Protein AF-0000000068718106 (afdb_homodimer)

Secondary structure (DSSP, 8-state):
----------PPPPEEEEEEESS-TTTHHHHHHHHTTT-SEEEEEES--SSSHHHHHHHHHHHHT--EEEEE-----HHHHHHHHHHHHHHH-TT-SEEEE--TT-EEEE-TT--GGG--SSEEEEEEE-SS-EEEEEEEEETTS-EEEESSSS-EEEE-HHHH-TT----EEEEEEEEEE-----GGGTTHHHHHHHHHHHHHH-TTS-HHHHHHHHHHHHHHHHHTT-HHHHHHHHHHHHHH--SHHHHHHHHHHHHHHHHHHHHHHHHHHTT---HHHHHHHHHHHHHHHHHHHHHHHHHHHH-TT--HHHHHHHHHHHTTT-HHHHHHHHHHHHTSPP-TT--S-B-HHIIIIIHHHHHHHHGGGSGGGHHHHHHHHHHHHHTGGGS-HHHHHHHHHHGGG-/----------PPPPEEEEEEESS-TTTHHHHHHHHTTT-SEEEEEES--SSSHHHHHHHHHHHHT--EEEEE-----HHHHHHHHHHHHHHH-TT-SEEEE--TT-EEEE-TT--GGG--SSEEEEEEE-SS-EEEEEEEEETTS-EEEESSSS-EEEE-HHHH-TT----EEEEEEEEEE-----GGGTTHHHHHHHHHHHHHH-TTS-HHHHHHHHHHHHHHHHHTT-HHHHHHHHHHHHHH--SHHHHHHHHHHHHHHHHHHHHHHHHHHTT---HHHHHHHHHHHHHHHHHHHHHHHHHHHH-TT--HHHHHHHHHHHTTT-HHHHHHHHHHHHTSPP-TT--S-B-HHIIIIIHHHHHHHHGGGSGGGHHHHHHHHHHHHHTGGGS-HHHHHHHHHHGGG-

Solvent-accessible surface area (backbone atoms only — not comparable to full-atom values): 41856 Å² total; per-residue (Å²): 135,79,83,70,74,71,70,74,72,70,65,74,54,35,26,23,39,34,30,61,46,50,43,35,57,92,42,38,61,60,24,51,59,41,41,56,90,68,48,57,30,37,28,34,27,32,36,67,49,86,56,58,32,67,56,52,53,54,48,50,22,61,74,67,73,34,60,61,48,79,42,81,46,79,72,82,39,51,11,59,45,49,23,47,30,51,52,49,33,41,69,76,41,67,78,34,46,28,34,38,56,50,52,51,46,29,35,50,43,75,39,89,79,53,56,56,55,70,69,78,56,46,28,29,27,24,44,32,32,45,99,63,32,36,29,57,42,80,29,36,37,34,40,88,54,60,62,31,34,46,46,58,60,90,52,47,80,40,68,37,41,93,76,67,43,87,79,64,75,77,47,71,47,78,37,85,39,41,33,35,41,41,80,76,72,50,62,70,52,86,55,40,52,63,52,48,41,53,44,32,54,49,48,63,71,36,86,84,50,48,72,71,56,39,51,50,36,32,42,52,41,14,52,32,28,45,76,69,67,37,34,70,60,12,38,55,32,22,52,52,26,44,72,69,53,76,64,62,62,58,35,35,50,32,35,38,47,39,12,50,34,24,41,52,51,16,51,52,28,54,56,45,42,76,71,46,82,51,66,68,60,31,52,50,31,51,51,47,19,52,51,25,40,18,43,13,54,42,26,21,51,49,21,23,57,73,39,70,63,47,39,61,32,32,43,52,50,14,50,58,29,41,78,66,71,36,29,66,58,11,28,53,30,16,57,58,27,62,70,45,61,76,56,83,85,64,45,72,69,44,49,59,53,54,68,70,47,48,28,36,54,50,26,30,56,24,18,58,80,34,78,94,40,28,68,60,9,45,53,26,43,52,53,49,61,74,43,36,89,79,44,59,64,73,58,34,51,50,53,58,67,48,47,78,79,97,136,80,82,71,73,71,69,73,71,71,65,72,53,34,27,24,39,33,31,60,44,49,43,34,56,93,43,38,62,61,23,51,61,41,41,54,92,67,49,56,31,37,26,34,27,32,40,69,50,87,55,61,31,67,55,53,52,53,50,51,22,62,74,67,74,34,59,61,48,80,43,80,44,81,72,82,39,52,12,59,47,50,22,49,29,51,52,50,32,40,67,76,41,67,80,35,46,28,32,37,55,51,54,52,46,30,36,49,44,75,39,90,80,53,56,55,54,72,69,77,56,45,27,28,29,24,44,34,33,46,99,61,33,36,31,57,42,79,31,36,35,36,39,89,53,59,62,30,35,46,48,59,60,92,52,48,79,40,68,38,41,92,77,70,42,87,80,64,75,79,48,70,45,78,38,84,40,41,34,36,41,40,81,76,73,50,62,68,54,86,55,39,51,62,51,48,42,54,43,32,54,49,47,62,70,36,86,84,50,48,71,70,57,37,51,50,34,33,43,51,41,14,52,33,27,45,75,69,68,37,34,69,61,14,40,55,30,24,51,53,28,44,74,70,51,77,61,61,61,58,35,35,50,33,33,39,48,40,12,51,33,26,41,51,51,14,51,51,27,53,56,44,43,76,70,48,81,52,67,68,60,30,51,50,31,49,51,48,19,52,51,25,41,17,42,13,53,41,26,20,50,50,20,23,55,74,39,70,63,48,41,62,33,31,45,53,50,14,51,57,30,41,76,67,70,36,28,64,57,12,29,54,30,16,58,57,27,62,70,45,63,76,56,82,84,63,46,72,68,44,50,58,53,56,68,69,47,47,31,35,53,50,27,30,55,24,18,58,80,35,78,96,40,28,67,61,8,46,53,27,43,52,52,48,61,74,43,36,88,80,46,60,64,74,57,33,51,50,53,60,66,49,48,78,81,97

Sequence (812 aa):
MGNEQVKSVKEEKKLCLCMIVKNESRIMERCLNATKSIVDYVSICDTGSTDNTPEIIENWCKENEIPGTVHHEPFKNFGYNRSLAVSLAQKTYPEADYLLILDADMILEVDPNFDKTSLTEDHYLTLQYDVHIKYWLTRLLKASLSWKSVGVTHEYWDIDRSKVGANYNTRVDRLETLVVNDPGDGGSKADKFERDERLLLQGINDPETTPDLHIRYLFYLAQTYFHLSQFEDSIKWYKKRVEAGGWVEEVFYSLLRIGFCYEQLANRSANKQNEVTDADEKETVKGQEEQYLALAVFYFQKAWEYRPTRAEPLYQLARLYRLRSQNNIALMYALQGKEIPFPKDDLLFVDYHVYDYLFDYEISISAFYIPHKKHLGAVSQKYLESIKEEIPFHIANVVENNAKFYMGNEQVKSVKEEKKLCLCMIVKNESRIMERCLNATKSIVDYVSICDTGSTDNTPEIIENWCKENEIPGTVHHEPFKNFGYNRSLAVSLAQKTYPEADYLLILDADMILEVDPNFDKTSLTEDHYLTLQYDVHIKYWLTRLLKASLSWKSVGVTHEYWDIDRSKVGANYNTRVDRLETLVVNDPGDGGSKADKFERDERLLLQGINDPETTPDLHIRYLFYLAQTYFHLSQFEDSIKWYKKRVEAGGWVEEVFYSLLRIGFCYEQLANRSANKQNEVTDADEKETVKGQEEQYLALAVFYFQKAWEYRPTRAEPLYQLARLYRLRSQNNIALMYALQGKEIPFPKDDLLFVDYHVYDYLFDYEISISAFYIPHKKHLGAVSQKYLESIKEEIPFHIANVVENNAKFY

pLDDT: mean 93.05, std 9.83, range [31.84, 98.94]

Nearest PDB structures (foldseek):
  2pl2-assembly1_B  TM=6.387E-01  e=2.199E-04  Thermus thermophilus HB27
  3qky-assembly1_A  TM=3.587E-01  e=1.489E-03  Rhodothermus marinus DSM 4252
  5efr-assembly1_A  TM=2.221E-01  e=8.755E-04  Rhodothermus marinus
  8os1-assembly2_A  TM=3.219E-01  e=3.808E-02  Trypanosoma cruzi
  4uzy-assembly1_A  TM=3.858E-01  e=1.102E-01  Chlamydomonas reinhardtii

Radius of gyration: 36.87 Å; Cα contacts (8 Å, |Δi|>4): 1422; chains: 2; bounding box: 56×127×101 Å

InterPro domains:
  IPR001173 Glycosyltransferase 2-like [PF00535] (17-108)
  IPR011990 Tetratricopeptide-like helical domain superfamily [G3DSA:1.25.40.10] (192-388)
  IPR011990 Tetratricopeptide-like helical domain superfamily [SSF48452] (215-340)
  IPR029044 Nucleotide-diphospho-sugar transferases [G3DSA:3.90.550.10] (13-182)
  IPR029044 Nucleotide-diphospho-sugar transferases [SSF53448] (15-152)

Organism: Bacillus thuringiensis (NCBI:txid1428)

Foldseek 3Di:
DPPPPPPPPLDFAAEEEFEEDAQQQPQQVQQCVLCLVHHQEYQYEYADHPDCNVVVQVVSCVVSVHHYDYHYHHDDFDQVVSLVRLVVRCVVCVSHQKYFYDYSQKHKDAAPPDGRSPDDFQWEWEWEDEPFFIFTATGMGGSVFRWTFDARPPTHIDGPCVVVHPPDDTGYYYDHRMYMYHHPPGDPCPCVLVVLLVRLVVLLPDPPRDLVRNLVSLLVNLVSCVVVLVLVVSLVSLVVSLVSDDDLVSNLVSLLVNLVSLQSVLVVLVVVLVVDDDPVVNVVSNVSSVVSNVVSLVSLVVSCVSPVLALVSLLVQLVSCVVVVNLPRSLVSLVSSQPRAQDPPDGPTHGVCSNVQSSLLSNLRSQLVPVVSNVSNVVSLVVCQVCLVVDDPVSSVVSVVCVVSD/DPPPPPPVPLDFAAEEEFEEAAQQVPQQVQQCVLCLVHHQEYQYEYADHPDCNVVVQVVVCVVSVHHYDYHYHHDDFDQVVSLVRLVVRCVVCVSHQKYFYDYSQKHKDAAPPDGRSPDDFQWEWEWEDEPFFIFTATGMGGSVFRWTFDARPPTHIDGPCVPVHPPDDTGYYYDHRMYMYHHPPGDPCPCVLVVLLVRLVCLLPDPVRDLVRNLVSLLVNLVSCVVVLVLVVSLVSLVVSLVSDDDLVSNLVSLLVNLVSLQSVLVVLVVVLVVDDDPVVNVVSNVSSVVSNVVSLVSLVVSCVSPVLALVSLLVQLVSCVVVVNLPRSLVSLVSSQVRAQDPPDGPTHGVCSNVQSSLLSNLRSQLVPVVSNVSNVVSLVVCQVCLVVDDPVSSVVSVVSVVSD

Structure (mmCIF, N/CA/C/O backbone):
data_AF-0000000068718106-model_v1
#
loop_
_entity.id
_entity.type
_entity.pdbx_description
1 polymer 'Glycosyl transferase'
#
loop_
_atom_site.group_PDB
_atom_site.id
_atom_site.type_symbol
_atom_site.label_atom_id
_atom_site.label_alt_id
_atom_site.label_comp_id
_atom_site.label_asym_id
_atom_site.label_entity_id
_atom_site.label_seq_id
_atom_site.pdbx_PDB_ins_code
_atom_site.Cartn_x
_atom_site.Cartn_y
_atom_site.Cartn_z
_atom_site.occupancy
_atom_site.B_iso_or_equiv
_atom_site.auth_seq_id
_atom_site.auth_comp_id
_atom_site.auth_asym_id
_atom_site.auth_atom_id
_atom_site.pdbx_PDB_model_num
ATOM 1 N N . MET A 1 1 ? 0.708 38.5 68.062 1 32.91 1 MET A N 1
ATOM 2 C CA . MET A 1 1 ? 0.917 39.219 66.75 1 32.91 1 MET A CA 1
ATOM 3 C C . MET A 1 1 ? 0.795 38.25 65.562 1 32.91 1 MET A C 1
ATOM 5 O O . MET A 1 1 ? 1.617 37.344 65.438 1 32.91 1 MET A O 1
ATOM 9 N N . GLY A 1 2 ? -0.444 37.75 65.25 1 37.22 2 GLY A N 1
ATOM 10 C CA . GLY A 1 2 ? -0.841 36.75 64.25 1 37.22 2 GLY A CA 1
ATOM 11 C C . GLY A 1 2 ? -0.349 37.062 62.875 1 37.22 2 GLY A C 1
ATOM 12 O O . GLY A 1 2 ? -0.367 38.219 62.438 1 37.22 2 GLY A O 1
ATOM 13 N N . ASN A 1 3 ? 0.644 36.25 62.375 1 37.22 3 ASN A N 1
ATOM 14 C CA . ASN A 1 3 ? 1.216 36.344 61.031 1 37.22 3 ASN A CA 1
ATOM 15 C C . ASN A 1 3 ? 0.13 36.406 59.938 1 37.22 3 ASN A C 1
ATOM 17 O O . ASN A 1 3 ? -0.592 35.438 59.719 1 37.22 3 ASN A O 1
ATOM 21 N N . GLU A 1 4 ? -0.535 37.5 59.812 1 39.25 4 GLU A N 1
ATOM 22 C CA . GLU A 1 4 ? -1.457 37.75 58.719 1 39.25 4 GLU A CA 1
ATOM 23 C C . GLU A 1 4 ? -0.805 37.406 57.375 1 39.25 4 GLU A C 1
ATOM 25 O O . GLU A 1 4 ? 0.217 38 57 1 39.25 4 GLU A O 1
ATOM 30 N N . GLN A 1 5 ? -0.739 36.094 57.062 1 41.81 5 GLN A N 1
ATOM 31 C CA . GLN A 1 5 ? -0.401 35.75 55.688 1 41.81 5 GLN A CA 1
ATOM 32 C C . GLN A 1 5 ? -1.143 36.625 54.688 1 41.81 5 GLN A C 1
ATOM 34 O O . GLN A 1 5 ? -2.371 36.562 54.594 1 41.81 5 GLN A O 1
ATOM 39 N N . VAL A 1 6 ? -0.705 37.844 54.531 1 37.16 6 VAL A N 1
ATOM 40 C CA . VAL A 1 6 ? -1.18 38.625 53.375 1 37.16 6 VAL A CA 1
ATOM 41 C C . VAL A 1 6 ? -1.207 37.75 52.125 1 37.16 6 VAL A C 1
ATOM 43 O O . VAL A 1 6 ? -0.164 37.281 51.688 1 37.16 6 VAL A O 1
ATOM 46 N N . LYS A 1 7 ? -2.088 36.969 52.125 1 50.06 7 LYS A N 1
ATOM 47 C CA . LYS A 1 7 ? -2.383 36.344 50.844 1 50.06 7 LYS A CA 1
ATOM 48 C C . LYS A 1 7 ? -2.215 37.312 49.688 1 50.06 7 LYS A C 1
ATOM 50 O O . LYS A 1 7 ? -2.91 38.344 49.625 1 50.06 7 LYS A O 1
ATOM 55 N N . SER A 1 8 ? -0.988 37.594 49.219 1 44.12 8 SER A N 1
ATOM 56 C CA . SER A 1 8 ? -0.717 38.438 48.062 1 44.12 8 SER A CA 1
ATOM 57 C C . SER A 1 8 ? -1.804 38.312 47 1 44.12 8 SER A C 1
ATOM 59 O O . SER A 1 8 ? -2.07 37.188 46.531 1 44.12 8 SER A O 1
ATOM 61 N N . VAL A 1 9 ? -2.754 38.969 46.906 1 51.66 9 VAL A N 1
ATOM 62 C CA . VAL A 1 9 ? -3.807 38.938 45.906 1 51.66 9 VAL A CA 1
ATOM 63 C C . VAL A 1 9 ? -3.189 39.062 44.5 1 51.66 9 VAL A C 1
ATOM 65 O O . VAL A 1 9 ? -2.551 40.062 44.188 1 51.66 9 VAL A O 1
ATOM 68 N N . LYS A 1 10 ? -2.883 37.969 44.062 1 63.78 10 LYS A N 1
ATOM 69 C CA . LYS A 1 10 ? -2.355 37.938 42.688 1 63.78 10 LYS A CA 1
ATOM 70 C C . LYS A 1 10 ? -3.148 38.844 41.781 1 63.78 10 LYS A C 1
ATOM 72 O O . LYS A 1 10 ? -4.375 38.75 41.688 1 63.78 10 LYS A O 1
ATOM 77 N N . GLU A 1 11 ? -2.664 39.969 41.406 1 78.31 11 GLU A N 1
ATOM 78 C CA . GLU A 1 11 ? -3.287 41 40.562 1 78.31 11 GLU A CA 1
ATOM 79 C C . GLU A 1 11 ? -3.713 40.438 39.219 1 78.31 11 GLU A C 1
ATOM 81 O O . GLU A 1 11 ? -2.979 39.656 38.625 1 78.31 11 GLU A O 1
ATOM 86 N N . GLU A 1 12 ? -4.973 40.719 38.781 1 88.94 12 GLU A N 1
ATOM 87 C CA . GLU A 1 12 ? -5.52 40.25 37.5 1 88.94 12 GLU A CA 1
ATOM 88 C C . GLU A 1 12 ? -4.793 40.906 36.344 1 88.94 12 GLU A C 1
ATOM 90 O O . GLU A 1 12 ? -4.613 42.125 36.281 1 88.94 12 GLU A O 1
ATOM 95 N N . LYS A 1 13 ? -4.258 40.031 35.469 1 95.5 13 LYS A N 1
ATOM 96 C CA . LYS A 1 13 ? -3.547 40.5 34.281 1 95.5 13 LYS A CA 1
ATOM 97 C C . LYS A 1 13 ? -4.5 41.188 33.312 1 95.5 13 LYS A C 1
ATOM 99 O O . LYS A 1 13 ? -5.656 40.781 33.188 1 95.5 13 LYS A O 1
ATOM 104 N N . LYS A 1 14 ? -4.031 42.25 32.719 1 97.75 14 LYS A N 1
ATOM 105 C CA . LYS A 1 14 ? -4.797 42.969 31.703 1 97.75 14 LYS A CA 1
ATOM 106 C C . LYS A 1 14 ? -4.445 42.469 30.297 1 97.75 14 LYS A C 1
ATOM 108 O O . LYS A 1 14 ? -3.27 42.344 29.969 1 97.75 14 LYS A O 1
ATOM 113 N N . LEU A 1 15 ? -5.504 42.25 29.484 1 98.31 15 LEU A N 1
ATOM 114 C CA . LEU A 1 15 ? -5.324 41.75 28.125 1 98.31 15 LEU A CA 1
ATOM 115 C C . LEU A 1 15 ? -5.715 42.781 27.094 1 98.31 15 LEU A C 1
ATOM 117 O O . LEU A 1 15 ? -6.738 43.469 27.234 1 98.31 15 LEU A O 1
ATOM 121 N N . CYS A 1 16 ? -4.906 43 26.125 1 98.62 16 CYS A N 1
ATOM 122 C CA . CYS A 1 16 ? -5.199 43.844 24.984 1 98.62 16 CYS A CA 1
ATOM 123 C C . CYS A 1 16 ? -5.414 43.031 23.719 1 98.62 16 CYS A C 1
ATOM 125 O O . CYS A 1 16 ? -4.531 42.281 23.297 1 98.62 16 CYS A O 1
ATOM 127 N N . LEU A 1 17 ? -6.598 43.125 23.109 1 98.56 17 LEU A N 1
ATOM 128 C CA . LEU A 1 17 ? -6.887 42.469 21.844 1 98.56 17 LEU A CA 1
ATOM 129 C C . LEU A 1 17 ? -6.176 43.156 20.688 1 98.56 17 LEU A C 1
ATOM 131 O O . LEU A 1 17 ? -6.312 44.375 20.516 1 98.56 17 LEU A O 1
ATOM 135 N N . CYS A 1 18 ? -5.387 42.438 19.969 1 97.19 18 CYS A N 1
ATOM 136 C CA . CYS A 1 18 ? -4.605 42.969 18.859 1 97.19 18 CYS A CA 1
ATOM 137 C C . CYS A 1 18 ? -4.918 42.219 17.562 1 97.19 18 CYS A C 1
ATOM 139 O O . CYS A 1 18 ? -4.902 40.969 17.531 1 97.19 18 CYS A O 1
ATOM 141 N N . MET A 1 19 ? -5.266 43.031 16.469 1 95.38 19 MET A N 1
ATOM 142 C CA . MET A 1 19 ? -5.602 42.438 15.18 1 95.38 19 MET A CA 1
ATOM 143 C C . MET A 1 19 ? -5.215 43.375 14.039 1 95.38 19 MET A C 1
ATOM 145 O O . MET A 1 19 ? -5.059 44.594 14.25 1 95.38 19 MET A O 1
ATOM 149 N N . ILE A 1 20 ? -4.988 42.781 12.938 1 95.12 20 ILE A N 1
ATOM 150 C CA . ILE A 1 20 ? -5.059 43.531 11.695 1 95.12 20 ILE A CA 1
ATOM 151 C C . ILE A 1 20 ? -6.336 43.156 10.938 1 95.12 20 ILE A C 1
ATOM 153 O O . ILE A 1 20 ? -6.762 42 10.953 1 95.12 20 ILE A O 1
ATOM 157 N N . VAL A 1 21 ? -6.957 44.125 10.289 1 95.5 21 VAL A N 1
ATOM 158 C CA . VAL A 1 21 ? -8.227 43.844 9.633 1 95.5 21 VAL A CA 1
ATOM 159 C C . VAL A 1 21 ? -8.273 44.562 8.273 1 95.5 21 VAL A C 1
ATOM 161 O O . VAL A 1 21 ? -7.562 45.531 8.055 1 95.5 21 VAL A O 1
ATOM 164 N N . LYS A 1 2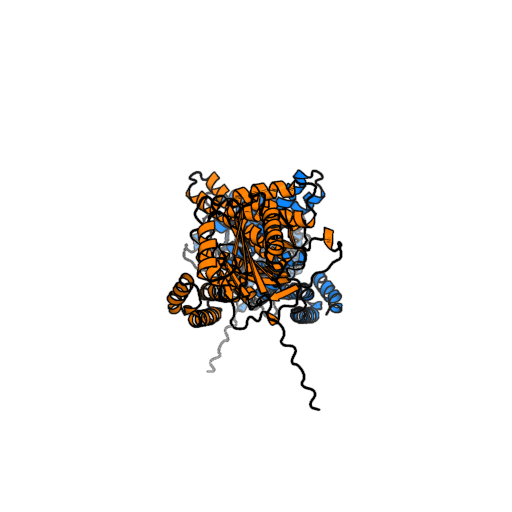2 ? -8.992 44 7.395 1 93.25 22 LYS A N 1
ATOM 165 C CA . LYS A 1 22 ? -9.359 44.594 6.121 1 93.25 22 LYS A CA 1
ATOM 166 C C . LYS A 1 22 ? -10.711 44.094 5.633 1 93.25 22 LYS A C 1
ATOM 168 O O . LYS A 1 22 ? -10.859 42.906 5.34 1 93.25 22 LYS A O 1
ATOM 173 N N . ASN A 1 23 ? -11.719 44.938 5.531 1 92.75 23 ASN A N 1
ATOM 174 C CA . ASN A 1 23 ? -13.047 44.656 5 1 92.75 23 ASN A CA 1
ATOM 175 C C . ASN A 1 23 ? -13.688 43.469 5.711 1 92.75 23 ASN A C 1
ATOM 177 O O . ASN A 1 23 ? -14.109 42.5 5.066 1 92.75 23 ASN A O 1
ATOM 181 N N . GLU A 1 24 ? -13.805 43.594 7.09 1 93.88 24 GLU A N 1
ATOM 182 C CA . GLU A 1 24 ? -14.336 42.5 7.91 1 93.88 24 GLU A CA 1
ATOM 183 C C . GLU A 1 24 ? -15.68 42.906 8.523 1 93.88 24 GLU A C 1
ATOM 185 O O . GLU A 1 24 ? -16.062 42.406 9.578 1 93.88 24 GLU A O 1
ATOM 190 N N . SER A 1 25 ? -16.391 43.75 7.82 1 94.5 25 SER A N 1
ATOM 191 C CA . SER A 1 25 ? -17.594 44.344 8.398 1 94.5 25 SER A CA 1
ATOM 192 C C . SER A 1 25 ? -18.625 43.25 8.719 1 94.5 25 SER A C 1
ATOM 194 O O . SER A 1 25 ? -19.359 43.344 9.703 1 94.5 25 SER A O 1
ATOM 196 N N . ARG A 1 26 ? -18.688 42.188 8.016 1 92.06 26 ARG A N 1
ATOM 197 C CA . ARG A 1 26 ? -19.719 41.156 8.141 1 92.06 26 ARG A CA 1
ATOM 198 C C . ARG A 1 26 ? -19.453 40.281 9.359 1 92.06 26 ARG A C 1
ATOM 200 O O . ARG A 1 26 ? -20.391 39.688 9.906 1 92.06 26 ARG A O 1
ATOM 207 N N . ILE A 1 27 ? -18.172 40.25 9.82 1 93 27 ILE A N 1
ATOM 208 C CA . ILE A 1 27 ? -17.875 39.25 10.82 1 93 27 ILE A CA 1
ATOM 209 C C . ILE A 1 27 ? -17.203 39.875 12.031 1 93 27 ILE A C 1
ATOM 211 O O . ILE A 1 27 ? -17.062 39.25 13.086 1 93 27 ILE A O 1
ATOM 215 N N . MET A 1 28 ? -16.859 41.125 11.992 1 94.75 28 MET A N 1
ATOM 216 C CA . MET A 1 28 ? -16.031 41.781 12.992 1 94.75 28 MET A CA 1
ATOM 217 C C . MET A 1 28 ? -16.688 41.719 14.367 1 94.75 28 MET A C 1
ATOM 219 O O . MET A 1 28 ? -16.031 41.469 15.375 1 94.75 28 MET A O 1
ATOM 223 N N . GLU A 1 29 ? -17.922 41.938 14.406 1 95.75 29 GLU A N 1
ATOM 224 C CA . GLU A 1 29 ? -18.625 42.031 15.672 1 95.75 29 GLU A CA 1
ATOM 225 C C . GLU A 1 29 ? -18.609 40.688 16.406 1 95.75 29 GLU A C 1
ATOM 227 O O . GLU A 1 29 ? -18.531 40.625 17.625 1 95.75 29 GLU A O 1
ATOM 232 N N . ARG A 1 30 ? -18.781 39.656 15.648 1 95.88 30 ARG A N 1
ATOM 233 C CA . ARG A 1 30 ? -18.766 38.312 16.234 1 95.88 30 ARG A CA 1
ATOM 234 C C . ARG A 1 30 ? -17.438 38.062 16.938 1 95.88 30 ARG A C 1
ATOM 236 O O . ARG A 1 30 ? -17.406 37.5 18.031 1 95.88 30 ARG A O 1
ATOM 243 N N . CYS A 1 31 ? -16.391 38.406 16.297 1 95.94 31 CYS A N 1
ATOM 244 C CA . CYS A 1 31 ? -15.062 38.25 16.859 1 95.94 31 CYS A CA 1
ATOM 245 C C . CYS A 1 31 ? -14.891 39.062 18.125 1 95.94 31 CYS A C 1
ATOM 247 O O . CYS A 1 31 ? -14.406 38.562 19.141 1 95.94 31 CYS A O 1
ATOM 249 N N . LEU A 1 32 ? -15.336 40.312 18.125 1 97.75 32 LEU A N 1
ATOM 250 C CA . LEU A 1 32 ? -15.219 41.188 19.266 1 97.75 32 LEU A CA 1
ATOM 251 C C . LEU A 1 32 ? -16.047 40.688 20.453 1 97.75 32 LEU A C 1
ATOM 253 O O . LEU A 1 32 ? -15.562 40.656 21.578 1 97.75 32 LEU A O 1
ATOM 257 N N . ASN A 1 33 ? -17.219 40.281 20.125 1 97.62 33 ASN A N 1
ATOM 258 C CA . ASN A 1 33 ? -18.109 39.781 21.172 1 97.62 33 ASN A CA 1
ATOM 259 C C . ASN A 1 33 ? -17.531 38.562 21.875 1 97.62 33 ASN A C 1
ATOM 261 O O . ASN A 1 33 ? -17.719 38.375 23.078 1 97.62 33 ASN A O 1
ATOM 265 N N . ALA A 1 34 ? -16.891 37.75 21.156 1 96.88 34 ALA A N 1
ATOM 266 C CA . ALA A 1 34 ? -16.328 36.531 21.688 1 96.88 34 ALA A CA 1
ATOM 267 C C . ALA A 1 34 ? -15.203 36.812 22.688 1 96.88 34 ALA A C 1
ATOM 269 O O . ALA A 1 34 ? -14.859 35.969 23.5 1 96.88 34 ALA A O 1
ATOM 270 N N . THR A 1 35 ? -14.617 38 22.609 1 97.06 35 THR A N 1
ATOM 271 C CA . THR A 1 35 ? -13.477 38.312 23.453 1 97.06 35 THR A CA 1
ATOM 272 C C . THR A 1 35 ? -13.898 39.25 24.594 1 97.06 35 THR A C 1
ATOM 274 O O . THR A 1 35 ? -13.102 39.531 25.5 1 97.06 35 THR A O 1
ATOM 277 N N . LYS A 1 36 ? -15.07 39.656 24.641 1 97 36 LYS A N 1
ATOM 278 C CA . LYS A 1 36 ? -15.57 40.719 25.5 1 97 36 LYS A CA 1
ATOM 279 C C . LYS A 1 36 ? -15.328 40.375 26.969 1 97 36 LYS A C 1
ATOM 281 O O . LYS A 1 36 ? -15 41.281 27.766 1 97 36 LYS A O 1
ATOM 286 N N . SER A 1 37 ? -15.461 39.188 27.359 1 95.69 37 SER A N 1
ATOM 287 C CA . SER A 1 37 ? -15.438 38.781 28.75 1 95.69 37 SER A CA 1
ATOM 288 C C . SER A 1 37 ? -14.039 38.875 29.344 1 95.69 37 SER A C 1
ATOM 290 O O . SER A 1 37 ? -13.883 38.938 30.578 1 95.69 37 SER A O 1
ATOM 292 N N . ILE A 1 38 ? -13.023 38.969 28.469 1 96.31 38 ILE A N 1
ATOM 293 C CA . ILE A 1 38 ? -11.703 38.844 29.078 1 96.31 38 ILE A CA 1
ATOM 294 C C . ILE A 1 38 ? -10.82 40 28.609 1 96.31 38 ILE A C 1
ATOM 296 O O . ILE A 1 38 ? -9.75 40.25 29.172 1 96.31 38 ILE A O 1
ATOM 300 N N . VAL A 1 39 ? -11.188 40.781 27.656 1 97.5 39 VAL A N 1
ATOM 301 C CA . VAL A 1 39 ? -10.312 41.812 27.094 1 97.5 39 VAL A CA 1
ATOM 302 C C . VAL A 1 39 ? -10.484 43.094 27.859 1 97.5 39 VAL A C 1
ATOM 304 O O . VAL A 1 39 ? -11.602 43.469 28.219 1 97.5 39 VAL A O 1
ATOM 307 N N . ASP A 1 40 ? -9.352 43.781 28.078 1 97.69 40 ASP A N 1
ATOM 308 C CA . ASP A 1 40 ? -9.344 45.062 28.797 1 97.69 40 ASP A CA 1
ATOM 309 C C . ASP A 1 40 ? -9.117 46.219 27.844 1 97.69 40 ASP A C 1
ATOM 311 O O . ASP A 1 40 ? -9.523 47.344 28.125 1 97.69 40 ASP A O 1
ATOM 315 N N . TYR A 1 41 ? -8.445 45.969 26.781 1 98.31 41 TYR A N 1
ATOM 316 C CA . TYR A 1 41 ? -8.133 46.969 25.75 1 98.31 41 TYR A CA 1
ATOM 317 C C . TYR A 1 41 ? -8.297 46.375 24.359 1 98.31 41 TYR A C 1
ATOM 319 O O . TYR A 1 41 ? -8.211 45.156 24.188 1 98.31 41 TYR A O 1
ATOM 327 N N . VAL A 1 42 ? -8.633 47.25 23.375 1 98.56 42 VAL A N 1
ATOM 328 C CA . VAL A 1 42 ? -8.695 46.812 21.984 1 98.56 42 VAL A CA 1
ATOM 329 C C . VAL A 1 42 ? -7.785 47.719 21.141 1 98.56 42 VAL A C 1
ATOM 331 O O . VAL A 1 42 ? -7.91 48.938 21.172 1 98.56 42 VAL A O 1
ATOM 334 N N . SER A 1 43 ? -6.812 47.156 20.531 1 98.5 43 SER A N 1
ATOM 335 C CA . SER A 1 43 ? -5.926 47.844 19.594 1 98.5 43 SER A CA 1
ATOM 336 C C . SER A 1 43 ? -5.898 47.156 18.25 1 98.5 43 SER A C 1
ATOM 338 O O . SER A 1 43 ? -5.258 46.094 18.109 1 98.5 43 SER A O 1
ATOM 340 N N . ILE A 1 44 ? -6.559 47.719 17.266 1 98.19 44 ILE A N 1
ATOM 341 C CA . ILE A 1 44 ? -6.723 47.062 15.992 1 98.19 44 ILE A CA 1
ATOM 342 C C . ILE A 1 44 ? -6.148 47.906 14.875 1 98.19 44 ILE A C 1
ATOM 344 O O . ILE A 1 44 ? -6.355 49.125 14.859 1 98.19 44 ILE A O 1
ATOM 348 N N . CYS A 1 45 ? -5.379 47.312 14.078 1 97.38 45 CYS A N 1
ATOM 349 C CA . CYS A 1 45 ? -4.777 48 12.945 1 97.38 45 CYS A CA 1
ATOM 350 C C . CYS A 1 45 ? -5.543 47.719 11.664 1 97.38 45 CYS A C 1
ATOM 352 O O . CYS A 1 45 ? -5.562 46.594 11.18 1 97.38 45 CYS A O 1
ATOM 354 N N . ASP A 1 46 ? -6.199 48.688 11.141 1 97.31 46 ASP A N 1
ATOM 355 C CA . ASP A 1 46 ? -6.871 48.594 9.852 1 97.31 46 ASP A CA 1
ATOM 356 C C . ASP A 1 46 ? -5.891 48.812 8.703 1 97.31 46 ASP A C 1
ATOM 358 O O . ASP A 1 46 ? -5.25 49.875 8.625 1 97.31 46 ASP A O 1
ATOM 362 N N . THR A 1 47 ? -5.828 47.875 7.828 1 94.81 47 THR A N 1
ATOM 363 C CA . THR A 1 47 ? -4.812 47.938 6.781 1 94.81 47 THR A CA 1
ATOM 364 C C . THR A 1 47 ? -5.418 48.375 5.457 1 94.81 47 THR A C 1
ATOM 366 O O . THR A 1 47 ? -4.98 47.969 4.387 1 94.81 47 THR A O 1
ATOM 369 N N . GLY A 1 48 ? -6.488 49.125 5.48 1 93.81 48 GLY A N 1
ATOM 370 C CA . GLY A 1 48 ? -7.043 49.719 4.273 1 93.81 48 GLY A CA 1
ATOM 371 C C . GLY A 1 48 ? -8.453 49.25 3.975 1 93.81 48 GLY A C 1
ATOM 372 O O . GLY A 1 48 ? -8.781 48.938 2.826 1 93.81 48 GLY A O 1
ATOM 373 N N . SER A 1 49 ? -9.305 49.125 4.949 1 94.19 49 SER A N 1
ATOM 374 C CA . SER A 1 49 ? -10.703 48.75 4.746 1 94.19 49 SER A CA 1
ATOM 375 C C . SER A 1 49 ? -11.438 49.812 3.924 1 94.19 49 SER A C 1
ATOM 377 O O . SER A 1 49 ? -11.195 51 4.09 1 94.19 49 SER A O 1
ATOM 379 N N . THR A 1 50 ? -12.258 49.281 2.982 1 93.5 50 THR A N 1
ATOM 380 C CA . THR A 1 50 ? -13.109 50.188 2.203 1 93.5 50 THR A CA 1
ATOM 381 C C . THR A 1 50 ? -14.555 50.094 2.678 1 93.5 50 THR A C 1
ATOM 383 O O . THR A 1 50 ? -15.422 50.812 2.18 1 93.5 50 THR A O 1
ATOM 386 N N . ASP A 1 51 ? -14.836 49.281 3.631 1 94.5 51 ASP A N 1
ATOM 387 C CA . ASP A 1 51 ? -16.156 49.156 4.23 1 94.5 51 ASP A CA 1
ATOM 388 C C . ASP A 1 51 ? -16.188 49.781 5.625 1 94.5 51 ASP A C 1
ATOM 390 O O . ASP A 1 51 ? -15.312 50.562 5.984 1 94.5 51 ASP A O 1
ATOM 394 N N . ASN A 1 52 ? -17.234 49.5 6.402 1 96.12 52 ASN A N 1
ATOM 395 C CA . ASN A 1 52 ? -17.406 50.156 7.684 1 96.12 52 ASN A CA 1
ATOM 396 C C . ASN A 1 52 ? -16.766 49.375 8.82 1 96.12 52 ASN A C 1
ATOM 398 O O . ASN A 1 52 ? -17.172 49.5 9.977 1 96.12 52 ASN A O 1
ATOM 402 N N . THR A 1 53 ? -15.75 48.562 8.531 1 96.25 53 THR A N 1
ATOM 403 C CA . THR A 1 53 ? -15.078 47.75 9.531 1 96.25 53 THR A CA 1
ATOM 404 C C . THR A 1 53 ? -14.547 48.625 10.672 1 96.25 53 THR A C 1
ATOM 406 O O . THR A 1 53 ? -14.805 48.344 11.844 1 96.25 53 THR A O 1
ATOM 409 N N . PRO A 1 54 ? -13.852 49.75 10.383 1 97.31 54 PRO A N 1
ATOM 410 C CA . PRO A 1 54 ? -13.336 50.562 11.484 1 97.31 54 PRO A CA 1
ATOM 411 C C . PRO A 1 54 ? -14.453 51.125 12.367 1 97.31 54 PRO A C 1
ATOM 413 O O . PRO A 1 54 ? -14.32 51.156 13.594 1 97.31 54 PRO A O 1
ATOM 416 N N . GLU A 1 55 ? -15.539 51.531 11.742 1 97.5 55 GLU A N 1
ATOM 417 C CA . GLU A 1 55 ? -16.672 52.094 12.484 1 97.5 55 GLU A CA 1
ATOM 418 C C . GLU A 1 55 ? -17.297 51.062 13.414 1 97.5 55 GLU A C 1
ATOM 420 O O . GLU A 1 55 ? -17.672 51.375 14.539 1 97.5 55 GLU A O 1
ATOM 425 N N . ILE A 1 56 ? -17.391 49.906 12.922 1 97.62 56 ILE A N 1
ATOM 426 C CA . ILE A 1 56 ? -17.953 48.812 13.703 1 97.62 56 ILE A CA 1
ATOM 427 C C . ILE A 1 56 ? -17.109 48.594 14.961 1 97.62 56 ILE A C 1
ATOM 429 O O . ILE A 1 56 ? -17.656 48.406 16.062 1 97.62 56 ILE A O 1
ATOM 433 N N . ILE A 1 57 ? -15.82 48.594 14.852 1 97.94 57 ILE A N 1
ATOM 434 C CA . ILE A 1 57 ? -14.898 48.375 15.961 1 97.94 57 ILE A CA 1
ATOM 435 C C . ILE A 1 57 ? -15.047 49.5 16.984 1 97.94 57 ILE A C 1
ATOM 437 O O . ILE A 1 57 ? -15.18 49.25 18.188 1 97.94 57 ILE A O 1
ATOM 441 N N . GLU A 1 58 ? -15.023 50.719 16.531 1 97.75 58 GLU A N 1
ATOM 442 C CA . GLU A 1 58 ? -15.117 51.875 17.406 1 97.75 58 GLU A CA 1
ATOM 443 C C . GLU A 1 58 ? -16.438 51.875 18.156 1 97.75 58 GLU A C 1
ATOM 445 O O . GLU A 1 58 ? -16.469 52.156 19.359 1 97.75 58 GLU A O 1
ATOM 450 N N . ASN A 1 59 ? -17.469 51.656 17.375 1 98 59 ASN A N 1
ATOM 451 C CA . ASN A 1 59 ? -18.797 51.625 18 1 98 59 ASN A CA 1
ATOM 452 C C . ASN A 1 59 ? -18.891 50.531 19.062 1 98 59 ASN A C 1
ATOM 454 O O . ASN A 1 59 ? -19.469 50.719 20.125 1 98 59 ASN A O 1
ATOM 458 N N . TRP A 1 60 ? -18.406 49.375 18.734 1 97.88 60 TRP A N 1
ATOM 459 C CA . TRP A 1 60 ? -18.422 48.25 19.672 1 97.88 60 TRP A CA 1
ATOM 460 C C . TRP A 1 60 ? -17.688 48.625 20.953 1 97.88 60 TRP A C 1
ATOM 462 O O . TRP A 1 60 ? -18.156 48.344 22.062 1 97.88 60 TRP A O 1
ATOM 472 N N . CYS A 1 61 ? -16.5 49.25 20.844 1 98.06 61 CYS A N 1
ATOM 473 C CA . CYS A 1 61 ? -15.711 49.656 22 1 98.06 61 CYS A CA 1
ATOM 474 C C . CYS A 1 61 ? -16.484 50.656 22.859 1 98.06 61 CYS A C 1
ATOM 476 O O . CYS A 1 61 ? -16.5 50.562 24.094 1 98.06 61 CYS A O 1
ATOM 478 N N . LYS A 1 62 ? -17.109 51.594 22.219 1 97.75 62 LYS A N 1
ATOM 479 C CA . LYS A 1 62 ? -17.891 52.594 22.922 1 97.75 62 LYS A CA 1
ATOM 480 C C . LYS A 1 62 ? -19.062 51.938 23.672 1 97.75 62 LYS A C 1
ATOM 482 O O . LYS A 1 62 ? -19.281 52.219 24.844 1 97.75 62 LYS A O 1
ATOM 487 N N . GLU A 1 63 ? -19.703 51.156 22.969 1 97.69 63 GLU A N 1
ATOM 488 C CA . GLU A 1 63 ? -20.891 50.531 23.516 1 97.69 63 GLU A CA 1
ATOM 489 C C . GLU A 1 63 ? -20.562 49.656 24.703 1 97.69 63 GLU A C 1
ATOM 491 O O . GLU A 1 63 ? -21.359 49.531 25.641 1 97.69 63 GLU A O 1
ATOM 496 N N . ASN A 1 64 ? -19.453 49.062 24.734 1 97.38 64 ASN A N 1
ATOM 497 C CA . ASN A 1 64 ? -19.078 48.094 25.766 1 97.38 64 ASN A CA 1
ATOM 498 C C . ASN A 1 64 ? -18.141 48.719 26.797 1 97.38 64 ASN A C 1
ATOM 500 O O . ASN A 1 64 ? -17.688 48.062 27.719 1 97.38 64 ASN A O 1
ATOM 504 N N . GLU A 1 65 ? -17.781 49.969 26.656 1 97.38 65 GLU A N 1
ATOM 505 C CA . GLU A 1 65 ? -16.938 50.75 27.562 1 97.38 65 GLU A CA 1
ATOM 506 C C . GLU A 1 65 ? -15.562 50.094 27.703 1 97.38 65 GLU A C 1
ATOM 508 O O . GLU A 1 65 ? -15.062 49.906 28.828 1 97.38 65 GLU A O 1
ATOM 513 N N . ILE A 1 66 ? -15.062 49.625 26.672 1 97.88 66 ILE A N 1
ATOM 514 C CA . ILE A 1 66 ? -13.703 49.094 26.594 1 97.88 66 ILE A CA 1
ATOM 515 C C . ILE A 1 66 ? -12.828 50.031 25.766 1 97.88 66 ILE A C 1
ATOM 517 O O . ILE A 1 66 ? -13.156 50.344 24.625 1 97.88 66 ILE A O 1
ATOM 521 N N . PRO A 1 67 ? -11.766 50.594 26.375 1 98.25 67 PRO A N 1
ATOM 522 C CA . PRO A 1 67 ? -10.891 51.469 25.578 1 98.25 67 PRO A CA 1
ATOM 523 C C . PRO A 1 67 ? -10.406 50.812 24.297 1 98.25 67 PRO A C 1
ATOM 525 O O . PRO A 1 67 ? -9.875 49.688 24.328 1 98.25 67 PRO A O 1
ATOM 528 N N . GLY A 1 68 ? -10.672 51.469 23.188 1 98 68 GLY A N 1
ATOM 529 C CA . GLY A 1 68 ? -10.305 50.906 21.906 1 98 68 GLY A CA 1
ATOM 530 C C . GLY A 1 68 ? -9.727 51.938 20.953 1 98 68 GLY A C 1
ATOM 531 O O . GLY A 1 68 ? -10.141 53.094 20.953 1 98 68 GLY A O 1
ATOM 532 N N . THR A 1 69 ? -8.742 51.531 20.203 1 98.19 69 THR A N 1
ATOM 533 C CA . THR A 1 69 ? -8.117 52.375 19.188 1 98.19 69 THR A CA 1
ATOM 534 C C . THR A 1 69 ? -8.008 51.625 17.859 1 98.19 69 THR A C 1
ATOM 536 O O . THR A 1 69 ? -7.555 50.5 17.812 1 98.19 69 THR A O 1
ATOM 539 N N . VAL A 1 70 ? -8.453 52.281 16.781 1 98.31 70 VAL A N 1
ATOM 540 C CA . VAL A 1 70 ? -8.25 51.75 15.438 1 98.31 70 VAL A CA 1
ATOM 541 C C . VAL A 1 70 ? -7.145 52.562 14.742 1 98.31 70 VAL A C 1
ATOM 543 O O . VAL A 1 70 ? -7.266 53.75 14.539 1 98.31 70 VAL A O 1
ATOM 546 N N . HIS A 1 71 ? -6.062 51.844 14.508 1 97.88 71 HIS A N 1
ATOM 547 C CA . HIS A 1 71 ? -4.965 52.406 13.75 1 97.88 71 HIS A CA 1
ATOM 548 C C . HIS A 1 71 ? -5.148 52.188 12.25 1 97.88 71 HIS A C 1
ATOM 550 O O . HIS A 1 71 ? -5.734 51.188 11.836 1 97.88 71 HIS A O 1
ATOM 556 N N . HIS A 1 72 ? -4.699 53.188 11.477 1 97.44 72 HIS A N 1
ATOM 557 C CA . HIS A 1 72 ? -4.77 53.031 10.023 1 97.44 72 HIS A CA 1
ATOM 558 C C . HIS A 1 72 ? -3.375 53 9.406 1 97.44 72 HIS A C 1
ATOM 560 O O . HIS A 1 72 ? -2.625 53.969 9.508 1 97.44 72 HIS A O 1
ATOM 566 N N . GLU A 1 73 ? -3.025 51.938 8.922 1 96.19 73 GLU A N 1
ATOM 567 C CA . GLU A 1 73 ? -1.72 51.719 8.305 1 96.19 73 GLU A CA 1
ATOM 568 C C . GLU A 1 73 ? -1.847 50.938 6.992 1 96.19 73 GLU A C 1
ATOM 570 O O . GLU A 1 73 ? -2.662 50.031 6.887 1 96.19 73 GLU A O 1
ATOM 575 N N . PRO A 1 74 ? -1.041 51.25 5.984 1 94.5 74 PRO A N 1
ATOM 576 C CA . PRO A 1 74 ? -1.085 50.5 4.734 1 94.5 74 PRO A CA 1
ATOM 577 C C . PRO A 1 74 ? -0.593 49.062 4.898 1 94.5 74 PRO A C 1
ATOM 579 O O . PRO A 1 74 ? 0.299 48.812 5.707 1 94.5 74 PRO A O 1
ATOM 582 N N . PHE A 1 75 ? -1.188 48.219 4.078 1 90.81 75 PHE A N 1
ATOM 583 C CA . PHE A 1 75 ? -0.784 46.812 4.109 1 90.81 75 PHE A CA 1
ATOM 584 C C . PHE A 1 75 ? 0.518 46.625 3.342 1 90.81 75 PHE A C 1
ATOM 586 O O . PHE A 1 75 ? 0.659 47.094 2.211 1 90.81 75 PHE A O 1
ATOM 593 N N . LYS A 1 76 ? 1.5 45.938 3.893 1 88.31 76 LYS A N 1
ATOM 594 C CA . LYS A 1 76 ? 2.736 45.531 3.23 1 88.31 76 LYS A CA 1
ATOM 595 C C . LYS A 1 76 ? 2.828 44 3.127 1 88.31 76 LYS A C 1
ATOM 597 O O . LYS A 1 76 ? 2.85 43.469 2.025 1 88.31 76 LYS A O 1
ATOM 602 N N . ASN A 1 77 ? 2.887 43.344 4.125 1 87.88 77 ASN A N 1
ATOM 603 C CA . ASN A 1 77 ? 2.738 41.875 4.297 1 87.88 77 ASN A CA 1
ATOM 604 C C . ASN A 1 77 ? 2.305 41.531 5.719 1 87.88 77 ASN A C 1
ATOM 606 O O . ASN A 1 77 ? 2.254 42.406 6.59 1 87.88 77 ASN A O 1
ATOM 610 N N . PHE A 1 78 ? 1.99 40.375 5.938 1 90.44 78 PHE A N 1
ATOM 611 C CA . PHE A 1 78 ? 1.403 40 7.215 1 90.44 78 PHE A CA 1
ATOM 612 C C . PHE A 1 78 ? 2.426 40.125 8.336 1 90.44 78 PHE A C 1
ATOM 614 O O . PHE A 1 78 ? 2.104 40.594 9.43 1 90.44 78 PHE A O 1
ATOM 621 N N . GLY A 1 79 ? 3.609 39.688 8.062 1 90.69 79 GLY A N 1
ATOM 622 C CA . GLY A 1 79 ? 4.641 39.812 9.086 1 90.69 79 GLY A CA 1
ATOM 623 C C . GLY A 1 79 ? 4.879 41.219 9.547 1 90.69 79 GLY A C 1
ATOM 624 O O . GLY A 1 79 ? 4.941 41.5 10.75 1 90.69 79 GLY A O 1
ATOM 625 N N . TYR A 1 80 ? 5.035 42.031 8.656 1 90.62 80 TYR A N 1
ATOM 626 C CA . TYR A 1 80 ? 5.27 43.438 8.953 1 90.62 80 TYR A CA 1
ATOM 627 C C . TYR A 1 80 ? 4.082 44.062 9.695 1 90.62 80 TYR A C 1
ATOM 629 O O . TYR A 1 80 ? 4.246 44.688 10.742 1 90.62 80 TYR A O 1
ATOM 637 N N . ASN A 1 81 ? 2.912 43.875 9.133 1 94.38 81 ASN A N 1
ATOM 638 C CA . ASN A 1 81 ? 1.735 44.562 9.672 1 94.38 81 ASN A CA 1
ATOM 639 C C . ASN A 1 81 ? 1.345 44 11.039 1 94.38 81 ASN A C 1
ATOM 641 O O . ASN A 1 81 ? 0.856 44.75 11.891 1 94.38 81 ASN A O 1
ATOM 645 N N . ARG A 1 82 ? 1.504 42.719 11.242 1 95.75 82 ARG A N 1
ATOM 646 C CA . ARG A 1 82 ? 1.23 42.156 12.555 1 95.75 82 ARG A CA 1
ATOM 647 C C . ARG A 1 82 ? 2.23 42.656 13.594 1 95.75 82 ARG A C 1
ATOM 649 O O . ARG A 1 82 ? 1.86 42.938 14.734 1 95.75 82 ARG A O 1
ATOM 656 N N . SER A 1 83 ? 3.496 42.75 13.172 1 95.19 83 SER A N 1
ATOM 657 C CA . SER A 1 83 ? 4.5 43.312 14.062 1 95.19 83 SER A CA 1
ATOM 658 C C . SER A 1 83 ? 4.168 44.75 14.414 1 95.19 83 SER A C 1
ATOM 660 O O . SER A 1 83 ? 4.281 45.156 15.57 1 95.19 83 SER A O 1
ATOM 662 N N . LEU A 1 84 ? 3.795 45.469 13.398 1 96 84 LEU A N 1
ATOM 663 C CA . LEU A 1 84 ? 3.42 46.875 13.594 1 96 84 LEU A CA 1
ATOM 664 C C . LEU A 1 84 ? 2.225 46.969 14.539 1 96 84 LEU A C 1
ATOM 666 O O . LEU A 1 84 ? 2.207 47.844 15.422 1 96 84 LEU A O 1
ATOM 670 N N . ALA A 1 85 ? 1.234 46.156 14.344 1 96.94 85 ALA A N 1
ATOM 671 C CA . ALA A 1 85 ? 0.038 46.156 15.18 1 96.94 85 ALA A CA 1
ATOM 672 C C . ALA A 1 85 ? 0.393 45.938 16.641 1 96.94 85 ALA A C 1
ATOM 674 O O . ALA A 1 85 ? -0.151 46.594 17.531 1 96.94 85 ALA A O 1
ATOM 675 N N . VAL A 1 86 ? 1.275 44.969 16.875 1 96.94 86 VAL A N 1
ATOM 676 C CA . VAL A 1 86 ? 1.706 44.656 18.234 1 96.94 86 VAL A CA 1
ATOM 677 C C . VAL A 1 86 ? 2.445 45.844 18.844 1 96.94 86 VAL A C 1
ATOM 679 O O . VAL A 1 86 ? 2.201 46.219 19.984 1 96.94 86 VAL A O 1
ATOM 682 N N . SER A 1 87 ? 3.342 46.438 18.078 1 96.38 87 SER A N 1
ATOM 683 C CA . SER A 1 87 ? 4.078 47.594 18.547 1 96.38 87 SER A CA 1
ATOM 684 C C . SER A 1 87 ? 3.133 48.75 18.891 1 96.38 87 SER A C 1
ATOM 686 O O . SER A 1 87 ? 3.307 49.406 19.922 1 96.38 87 SER A O 1
ATOM 688 N N . LEU A 1 88 ? 2.182 49 18.062 1 97.38 88 LEU A N 1
ATOM 689 C CA . LEU A 1 88 ? 1.201 50.062 18.281 1 97.38 88 LEU A CA 1
ATOM 690 C C . LEU A 1 88 ? 0.387 49.781 19.547 1 97.38 88 LEU A C 1
ATOM 692 O O . LEU A 1 88 ? 0.112 50.688 20.328 1 97.38 88 LEU A O 1
ATOM 696 N N . ALA A 1 89 ? -0.014 48.562 19.734 1 97.94 89 ALA A N 1
ATOM 697 C CA . ALA A 1 89 ? -0.772 48.156 20.922 1 97.94 89 ALA A CA 1
ATOM 698 C C . ALA A 1 89 ? 0.036 48.406 22.188 1 97.94 89 ALA A C 1
ATOM 700 O O . ALA A 1 89 ? -0.497 48.906 23.188 1 97.94 89 ALA A O 1
ATOM 701 N N . GLN A 1 90 ? 1.288 48.031 22.125 1 97.38 90 GLN A N 1
ATOM 702 C CA . GLN A 1 90 ? 2.172 48.219 23.266 1 97.38 90 GLN A CA 1
ATOM 703 C C . GLN A 1 90 ? 2.33 49.688 23.609 1 97.38 90 GLN A C 1
ATOM 705 O O . GLN A 1 90 ? 2.402 50.031 24.781 1 97.38 90 GLN A O 1
ATOM 710 N N . LYS A 1 91 ? 2.416 50.469 22.625 1 97.5 91 LYS A N 1
ATOM 711 C CA . LYS A 1 91 ? 2.58 51.906 22.812 1 97.5 91 LYS A CA 1
ATOM 712 C C . LYS A 1 91 ? 1.284 52.562 23.297 1 97.5 91 LYS A C 1
ATOM 714 O O . LYS A 1 91 ? 1.311 53.469 24.125 1 97.5 91 LYS A O 1
ATOM 719 N N . THR A 1 92 ? 0.171 52.188 22.781 1 98.06 92 THR A N 1
ATOM 720 C CA . THR A 1 92 ? -1.126 52.781 23.062 1 98.06 92 THR A CA 1
ATOM 721 C C . THR A 1 92 ? -1.638 52.375 24.438 1 98.06 92 THR A C 1
ATOM 723 O O . THR A 1 92 ? -2.264 53.188 25.141 1 98.06 92 THR A O 1
ATOM 726 N N . TYR A 1 93 ? -1.359 51.125 24.75 1 97.88 93 TYR A N 1
ATOM 727 C CA . TYR A 1 93 ? -1.835 50.594 26.031 1 97.88 93 TYR A CA 1
ATOM 728 C C . TYR A 1 93 ? -0.697 49.938 26.812 1 97.88 93 TYR A C 1
ATOM 730 O O . TYR A 1 93 ? -0.704 48.719 27.031 1 97.88 93 TYR A O 1
ATOM 738 N N . PRO A 1 94 ? 0.175 50.688 27.391 1 96.62 94 PRO A N 1
ATOM 739 C CA . PRO A 1 94 ? 1.33 50.188 28.109 1 96.62 94 PRO A CA 1
ATOM 740 C C . PRO A 1 94 ? 0.936 49.438 29.391 1 96.62 94 PRO A C 1
ATOM 742 O O . PRO A 1 94 ? 1.748 48.719 29.969 1 96.62 94 PRO A O 1
ATOM 745 N N . GLU A 1 95 ? -0.26 49.625 29.797 1 96.25 95 GLU A N 1
ATOM 746 C CA . GLU A 1 95 ? -0.739 48.969 31.016 1 96.25 95 GLU A CA 1
ATOM 747 C C . GLU A 1 95 ? -1.129 47.5 30.766 1 96.25 95 GLU A C 1
ATOM 749 O O . GLU A 1 95 ? -1.332 46.75 31.703 1 96.25 95 GLU A O 1
ATOM 754 N N . ALA A 1 96 ? -1.241 47.188 29.516 1 97.56 96 ALA A N 1
ATOM 755 C CA . ALA A 1 96 ? -1.587 45.781 29.188 1 97.56 96 ALA A CA 1
ATOM 756 C C . ALA A 1 96 ? -0.475 44.844 29.609 1 97.56 96 ALA A C 1
ATOM 758 O O . ALA A 1 96 ? 0.708 45.125 29.438 1 97.56 96 ALA A O 1
ATOM 759 N N . ASP A 1 97 ? -0.817 43.719 30.188 1 97.88 97 ASP A N 1
ATOM 760 C CA . ASP A 1 97 ? 0.149 42.688 30.578 1 97.88 97 ASP A CA 1
ATOM 761 C C . ASP A 1 97 ? 0.389 41.688 29.438 1 97.88 97 ASP A C 1
ATOM 763 O O . ASP A 1 97 ? 1.496 41.188 29.281 1 97.88 97 ASP A O 1
ATOM 767 N N . TYR A 1 98 ? -0.672 41.375 28.688 1 98.19 98 TYR A N 1
ATOM 768 C CA . TYR A 1 98 ? -0.59 40.438 27.578 1 98.19 98 TYR A CA 1
ATOM 769 C C . TYR A 1 98 ? -1.327 40.969 26.359 1 98.19 98 TYR A C 1
ATOM 771 O O . TYR A 1 98 ? -2.264 41.75 26.484 1 98.19 98 TYR A O 1
ATOM 779 N N . LEU A 1 99 ? -0.868 40.594 25.234 1 98.25 99 LEU A N 1
ATOM 780 C CA . LEU A 1 99 ? -1.533 40.844 23.969 1 98.25 99 LEU A CA 1
ATOM 781 C C . LEU A 1 99 ? -2.213 39.594 23.453 1 98.25 99 LEU A C 1
ATOM 783 O O . LEU A 1 99 ? -1.573 38.531 23.312 1 98.25 99 LEU A O 1
ATOM 787 N N . LEU A 1 100 ? -3.488 39.625 23.219 1 98.31 100 LEU A N 1
ATOM 788 C CA . LEU A 1 100 ? -4.246 38.531 22.594 1 98.31 100 LEU A CA 1
ATOM 789 C C . LEU A 1 100 ? -4.312 38.719 21.078 1 98.31 100 LEU A C 1
ATOM 791 O O . LEU A 1 100 ? -4.941 39.688 20.594 1 98.31 100 LEU A O 1
ATOM 795 N N . ILE A 1 101 ? -3.711 37.812 20.359 1 97.38 101 ILE A N 1
ATOM 796 C CA . ILE A 1 101 ? -3.6 37.938 18.906 1 97.38 101 ILE A CA 1
ATOM 797 C C . ILE A 1 101 ? -4.707 37.094 18.234 1 97.38 101 ILE A C 1
ATOM 799 O O . ILE A 1 101 ? -4.738 35.875 18.359 1 97.38 101 ILE A O 1
ATOM 803 N N . LEU A 1 102 ? -5.566 37.75 17.516 1 96.06 102 LEU A N 1
ATOM 804 C CA . LEU A 1 102 ? -6.629 37.062 16.766 1 96.06 102 LEU A CA 1
ATOM 805 C C . LEU A 1 102 ? -6.797 37.656 15.383 1 96.06 102 LEU A C 1
ATOM 807 O O . LEU A 1 102 ? -6.387 38.812 15.141 1 96.06 102 LEU A O 1
ATOM 811 N N . ASP A 1 103 ? -7.309 36.906 14.484 1 92.94 103 ASP A N 1
ATOM 812 C CA . ASP A 1 103 ? -7.844 37.438 13.227 1 92.94 103 ASP A CA 1
ATOM 813 C C . ASP A 1 103 ? -9.352 37.656 13.32 1 92.94 103 ASP A C 1
ATOM 815 O O . ASP A 1 103 ? -10.016 37.094 14.195 1 92.94 103 ASP A O 1
ATOM 819 N N . ALA A 1 104 ? -9.812 38.5 12.453 1 93.19 104 ALA A N 1
ATOM 820 C CA . ALA A 1 104 ? -11.203 38.938 12.539 1 93.19 104 ALA A CA 1
ATOM 821 C C . ALA A 1 104 ? -12.164 37.75 12.344 1 93.19 104 ALA A C 1
ATOM 823 O O . ALA A 1 104 ? -13.297 37.781 12.82 1 93.19 104 ALA A O 1
ATOM 824 N N . ASP A 1 105 ? -11.711 36.719 11.664 1 90.88 105 ASP A N 1
ATOM 825 C CA . ASP A 1 105 ? -12.617 35.625 11.352 1 90.88 105 ASP A CA 1
ATOM 826 C C . ASP A 1 105 ? -12.562 34.531 12.422 1 90.88 105 ASP A C 1
ATOM 828 O O . ASP A 1 105 ? -13.18 33.469 12.273 1 90.88 105 ASP A O 1
ATOM 832 N N . MET A 1 106 ? -11.875 34.812 13.469 1 93.62 106 MET A N 1
ATOM 833 C CA . MET A 1 106 ? -11.727 33.844 14.539 1 93.62 106 MET A CA 1
ATOM 834 C C . MET A 1 106 ? -12.734 34.094 15.656 1 93.62 106 MET A C 1
ATOM 836 O O . MET A 1 106 ? -13.188 35.219 15.836 1 93.62 106 MET A O 1
ATOM 840 N N . ILE A 1 107 ? -13.148 33.062 16.297 1 95 107 ILE A N 1
ATOM 841 C CA . ILE A 1 107 ? -14.047 33.125 17.438 1 95 107 ILE A CA 1
ATOM 842 C C . ILE A 1 107 ? -13.359 32.531 18.672 1 95 107 ILE A C 1
ATOM 844 O O . ILE A 1 107 ? -13.078 31.328 18.719 1 95 107 ILE A O 1
ATOM 848 N N . LEU A 1 108 ? -13.125 33.375 19.672 1 96.75 108 LEU A N 1
ATOM 849 C CA . LEU A 1 108 ? -12.484 32.906 20.906 1 96.75 108 LEU A CA 1
ATOM 850 C C . LEU A 1 108 ? -13.492 32.219 21.812 1 96.75 108 LEU A C 1
ATOM 852 O O . LEU A 1 108 ? -14.594 32.719 22.047 1 96.75 108 LEU A O 1
ATOM 856 N N . GLU A 1 109 ? -13.102 31.047 22.219 1 96.12 109 GLU A N 1
ATOM 857 C CA . GLU A 1 109 ? -13.852 30.312 23.234 1 96.12 109 GLU A CA 1
ATOM 858 C C . GLU A 1 109 ? -13.133 30.344 24.578 1 96.12 109 GLU A C 1
ATOM 860 O O . GLU A 1 109 ? -12.047 29.766 24.734 1 96.12 109 GLU A O 1
ATOM 865 N N . VAL A 1 110 ? -13.828 30.938 25.562 1 96 110 VAL A N 1
ATOM 866 C CA . VAL A 1 110 ? -13.211 31.109 26.875 1 96 110 VAL A CA 1
ATOM 867 C C . VAL A 1 110 ? -13.797 30.109 27.859 1 96 110 VAL A C 1
ATOM 869 O O . VAL A 1 110 ? -14.992 30.125 28.156 1 96 110 VAL A O 1
ATOM 872 N N . ASP A 1 111 ? -12.898 29.281 28.312 1 94.25 111 ASP A N 1
ATOM 873 C CA . ASP A 1 111 ? -13.305 28.344 29.359 1 94.25 111 ASP A CA 1
ATOM 874 C C . ASP A 1 111 ? -13.625 29.078 30.672 1 94.25 111 ASP A C 1
ATOM 876 O O . ASP A 1 111 ? -12.93 30.016 31.031 1 94.25 111 ASP A O 1
ATOM 880 N N . PRO A 1 112 ? -14.625 28.625 31.375 1 92.56 112 PRO A N 1
ATOM 881 C CA . PRO A 1 112 ? -14.984 29.281 32.625 1 92.56 112 PRO A CA 1
ATOM 882 C C . PRO A 1 112 ? -13.852 29.25 33.656 1 92.56 112 PRO A C 1
ATOM 884 O O . PRO A 1 112 ? -13.797 30.094 34.562 1 92.56 112 PRO A O 1
ATOM 887 N N . ASN A 1 113 ? -12.977 28.344 33.438 1 92.25 113 ASN A N 1
ATOM 888 C CA . ASN A 1 113 ? -11.891 28.203 34.375 1 92.25 113 ASN A CA 1
ATOM 889 C C . ASN A 1 113 ? -10.672 29.031 34 1 92.25 113 ASN A C 1
ATOM 891 O O . ASN A 1 113 ? -9.641 28.984 34.656 1 92.25 113 ASN A O 1
ATOM 895 N N . PHE A 1 114 ? -10.828 29.766 32.906 1 94.31 114 PHE A N 1
ATOM 896 C CA . PHE A 1 114 ? -9.719 30.641 32.5 1 94.31 114 PHE A CA 1
ATOM 897 C C . PHE A 1 114 ? -9.43 31.672 33.594 1 94.31 114 PHE A C 1
ATOM 899 O O . PHE A 1 114 ? -10.336 32.375 34.031 1 94.31 114 PHE A O 1
ATOM 906 N N . ASP A 1 115 ? -8.102 31.703 34 1 92.5 115 ASP A N 1
ATOM 907 C CA . ASP A 1 115 ? -7.668 32.594 35.062 1 92.5 115 ASP A CA 1
ATOM 908 C C . ASP A 1 115 ? -6.527 33.5 34.625 1 92.5 115 ASP A C 1
ATOM 910 O O . ASP A 1 115 ? -5.391 33.031 34.469 1 92.5 115 ASP A O 1
ATOM 914 N N . LYS A 1 116 ? -6.789 34.844 34.531 1 94 116 LYS A N 1
ATOM 915 C CA . LYS A 1 116 ? -5.797 35.812 34.094 1 94 116 LYS A CA 1
ATOM 916 C C . LYS A 1 116 ? -4.645 35.906 35.094 1 94 116 LYS A C 1
ATOM 918 O O . LYS A 1 116 ? -3.523 36.25 34.719 1 94 116 LYS A O 1
ATOM 923 N N . THR A 1 117 ? -4.934 35.594 36.281 1 93.06 117 THR A N 1
ATOM 924 C CA . THR A 1 117 ? -3.939 35.719 37.344 1 93.06 117 THR A CA 1
ATOM 925 C C . THR A 1 117 ? -2.869 34.656 37.219 1 93.06 117 THR A C 1
ATOM 927 O O . THR A 1 117 ? -1.772 34.781 37.75 1 93.06 117 THR A O 1
ATOM 930 N N . SER A 1 118 ? -3.203 33.625 36.5 1 92.12 118 SER A N 1
ATOM 931 C CA . SER A 1 118 ? -2.303 32.469 36.406 1 92.12 118 SER A CA 1
ATOM 932 C C . SER A 1 118 ? -1.277 32.656 35.312 1 92.12 118 SER A C 1
ATOM 934 O O . SER A 1 118 ? -0.323 31.875 35.188 1 92.12 118 SER A O 1
ATOM 936 N N . LEU A 1 119 ? -1.4 33.688 34.5 1 95.56 119 LEU A N 1
ATOM 937 C CA . LEU A 1 119 ? -0.507 33.906 33.375 1 95.56 119 LEU A CA 1
ATOM 938 C C . LEU A 1 119 ? 0.854 34.406 33.844 1 95.56 119 LEU A C 1
ATOM 940 O O . LEU A 1 119 ? 0.954 35.5 34.438 1 95.56 119 LEU A O 1
ATOM 944 N N . THR A 1 120 ? 1.89 33.594 33.562 1 94.25 120 THR A N 1
ATOM 945 C CA . THR A 1 120 ? 3.211 33.969 34.031 1 94.25 120 THR A CA 1
ATOM 946 C C . THR A 1 120 ? 4.254 33.812 32.938 1 94.25 120 THR A C 1
ATOM 948 O O . THR A 1 120 ? 5.355 34.375 33.031 1 94.25 120 THR A O 1
ATOM 951 N N . GLU A 1 121 ? 3.91 33.094 31.875 1 95.69 121 GLU A N 1
ATOM 952 C CA . GLU A 1 121 ? 4.887 32.781 30.844 1 95.69 121 GLU A CA 1
ATOM 953 C C . GLU A 1 121 ? 5.035 33.906 29.859 1 95.69 121 GLU A C 1
ATOM 955 O O . GLU A 1 121 ? 4.27 34.875 29.891 1 95.69 121 GLU A O 1
ATOM 960 N N . ASP A 1 122 ? 6.062 33.781 29.016 1 95.12 122 ASP A N 1
ATOM 961 C CA . ASP A 1 122 ? 6.328 34.844 28.047 1 95.12 122 ASP A CA 1
ATOM 962 C C . ASP A 1 122 ? 5.301 34.812 26.922 1 95.12 122 ASP A C 1
ATOM 964 O O . ASP A 1 122 ? 4.988 35.844 26.344 1 95.12 122 ASP A O 1
ATOM 968 N N . HIS A 1 123 ? 4.902 33.688 26.562 1 95.5 123 HIS A N 1
ATOM 969 C CA . HIS A 1 123 ? 3.816 33.562 25.594 1 95.5 123 HIS A CA 1
ATOM 970 C C . HIS A 1 123 ? 3.094 32.219 25.766 1 95.5 123 HIS A C 1
ATOM 972 O O . HIS A 1 123 ? 3.602 31.328 26.438 1 95.5 123 HIS A O 1
ATOM 978 N N . TYR A 1 124 ? 1.873 32.125 25.156 1 96.19 124 TYR A N 1
ATOM 979 C CA . TYR A 1 124 ? 1.054 30.922 25.297 1 96.19 124 TYR A CA 1
ATOM 980 C C . TYR A 1 124 ? 0.525 30.469 23.953 1 96.19 124 TYR A C 1
ATOM 982 O O . TYR A 1 124 ? 0.117 31.281 23.125 1 96.19 124 TYR A O 1
ATOM 990 N N . LEU A 1 125 ? 0.633 29.141 23.75 1 95.44 125 LEU A N 1
ATOM 991 C CA . LEU A 1 125 ? -0.061 28.5 22.641 1 95.44 125 LEU A CA 1
ATOM 992 C C . LEU A 1 125 ? -1.504 28.172 23.016 1 95.44 125 LEU A C 1
ATOM 994 O O . LEU A 1 125 ? -1.775 27.734 24.125 1 95.44 125 LEU A O 1
ATOM 998 N N . THR A 1 126 ? -2.381 28.484 22.125 1 94.94 126 THR A N 1
ATOM 999 C CA . THR A 1 126 ? -3.768 28.062 22.297 1 94.94 126 THR A CA 1
ATOM 1000 C C . THR A 1 126 ? -4.18 27.109 21.188 1 94.94 126 THR A C 1
ATOM 1002 O O . THR A 1 126 ? -3.545 27.062 20.125 1 94.94 126 THR A O 1
ATOM 1005 N N . LEU A 1 127 ? -5.148 26.312 21.516 1 92.38 127 LEU A N 1
ATOM 1006 C CA . LEU A 1 127 ? -5.668 25.375 20.531 1 92.38 127 LEU A CA 1
ATOM 1007 C C . LEU A 1 127 ? -6.566 26.094 19.531 1 92.38 127 LEU A C 1
ATOM 1009 O O . LEU A 1 127 ? -7.473 26.844 19.906 1 92.38 127 LEU A O 1
ATOM 1013 N N . GLN A 1 128 ? -6.258 26 18.344 1 92.56 128 GLN A N 1
ATOM 1014 C CA . GLN A 1 128 ? -7.086 26.5 17.25 1 92.56 128 GLN A CA 1
ATOM 1015 C C . GLN A 1 128 ? -7.656 25.344 16.422 1 92.56 128 GLN A C 1
ATOM 1017 O O . GLN A 1 128 ? -6.977 24.344 16.203 1 92.56 128 GLN A O 1
ATOM 1022 N N . TYR A 1 129 ? -8.945 25.438 16.047 1 88.5 129 TYR A N 1
ATOM 1023 C CA . TYR A 1 129 ? -9.516 24.344 15.266 1 88.5 129 TYR A CA 1
ATOM 1024 C C . TYR A 1 129 ? -10.477 24.859 14.203 1 88.5 129 TYR A C 1
ATOM 1026 O O . TYR A 1 129 ? -10.977 25.984 14.312 1 88.5 129 TYR A O 1
ATOM 1034 N N . ASP A 1 130 ? -10.539 24.156 13.133 1 85.19 130 ASP A N 1
ATOM 1035 C CA . ASP A 1 130 ? -11.586 24.328 12.133 1 85.19 130 ASP A CA 1
ATOM 1036 C C . ASP A 1 130 ? -12.391 23.047 11.945 1 85.19 130 ASP A C 1
ATOM 1038 O O . ASP A 1 130 ? -12.43 22.203 12.844 1 85.19 130 ASP A O 1
ATOM 1042 N N . VAL A 1 131 ? -13.117 22.984 10.891 1 74.69 131 VAL A N 1
ATOM 1043 C CA . VAL A 1 131 ? -14.008 21.844 10.688 1 74.69 131 VAL A CA 1
ATOM 1044 C C . VAL A 1 131 ? -13.188 20.578 10.484 1 74.69 131 VAL A C 1
ATOM 1046 O O . VAL A 1 131 ? -13.695 19.469 10.672 1 74.69 131 VAL A O 1
ATOM 1049 N N . HIS A 1 132 ? -11.852 20.734 10.375 1 76.81 132 HIS A N 1
ATOM 1050 C CA . HIS A 1 132 ? -11.109 19.562 9.93 1 76.81 132 HIS A CA 1
ATOM 1051 C C . HIS A 1 132 ? -9.961 19.234 10.883 1 76.81 132 HIS A C 1
ATOM 1053 O O . HIS A 1 132 ? -9.688 18.078 11.164 1 76.81 132 HIS A O 1
ATOM 1059 N N . ILE A 1 133 ? -9.32 20.297 11.422 1 84.25 133 ILE A N 1
ATOM 1060 C CA . ILE A 1 133 ? -8.062 20.031 12.102 1 84.25 133 ILE A CA 1
ATOM 1061 C C . ILE A 1 133 ? -7.973 20.891 13.359 1 84.25 133 ILE A C 1
ATOM 1063 O O . ILE A 1 133 ? -8.68 21.891 13.492 1 84.25 133 ILE A O 1
ATOM 1067 N N . LYS A 1 134 ? -7.215 20.453 14.297 1 86.88 134 LYS A N 1
ATOM 1068 C CA . LYS A 1 134 ? -6.773 21.188 15.477 1 86.88 134 LYS A CA 1
ATOM 1069 C C . LYS A 1 134 ? -5.262 21.391 15.469 1 86.88 134 LYS A C 1
ATOM 1071 O O . LYS A 1 134 ? -4.516 20.5 15.047 1 86.88 134 LYS A O 1
ATOM 1076 N N . TYR A 1 135 ? -4.828 22.547 15.812 1 88.31 135 TYR A N 1
ATOM 1077 C CA . TYR A 1 135 ? -3.4 22.812 15.93 1 88.31 135 TYR A CA 1
ATOM 1078 C C . TYR A 1 135 ? -3.131 23.922 16.938 1 88.31 135 TYR A C 1
ATOM 1080 O O . TYR A 1 135 ? -4.039 24.688 17.297 1 88.31 135 TYR A O 1
ATOM 1088 N N . TRP A 1 136 ? -1.965 23.953 17.469 1 90.56 136 TRP A N 1
ATOM 1089 C CA . TRP A 1 136 ? -1.576 24.906 18.5 1 90.56 136 TRP A CA 1
ATOM 1090 C C . TRP A 1 136 ? -0.813 26.078 17.906 1 90.56 136 TRP A C 1
ATOM 1092 O O . TRP A 1 136 ? 0.094 25.891 17.094 1 90.56 136 TRP A O 1
ATOM 1102 N N . LEU A 1 137 ? -1.238 27.281 18.25 1 92.12 137 LEU A N 1
ATOM 1103 C CA . LEU A 1 137 ? -0.578 28.5 17.781 1 92.12 137 LEU A CA 1
ATOM 1104 C C . LEU A 1 137 ? -0.416 29.5 18.922 1 92.12 137 LEU A C 1
ATOM 1106 O O . LEU A 1 137 ? -1.249 29.562 19.828 1 92.12 137 LEU A O 1
ATOM 1110 N N . THR A 1 138 ? 0.644 30.234 18.844 1 93.88 138 THR A N 1
ATOM 1111 C CA . THR A 1 138 ? 0.826 31.328 19.797 1 93.88 138 THR A CA 1
ATOM 1112 C C . THR A 1 138 ? -0.252 32.406 19.609 1 93.88 138 THR A C 1
ATOM 1114 O O . THR A 1 138 ? -0.4 32.938 18.516 1 93.88 138 THR A O 1
ATOM 1117 N N . ARG A 1 139 ? -1.005 32.625 20.719 1 95.12 139 ARG A N 1
ATOM 1118 C CA . ARG A 1 139 ? -2.074 33.625 20.625 1 95.12 139 ARG A CA 1
ATOM 1119 C C . ARG A 1 139 ? -1.981 34.625 21.75 1 95.12 139 ARG A C 1
ATOM 1121 O O . ARG A 1 139 ? -2.629 35.688 21.703 1 95.12 139 ARG A O 1
ATOM 1128 N N . LEU A 1 140 ? -1.196 34.375 22.734 1 96.94 140 LEU A N 1
ATOM 1129 C CA . LEU A 1 140 ? -0.966 35.312 23.828 1 96.94 140 LEU A CA 1
ATOM 1130 C C . LEU A 1 140 ? 0.513 35.656 23.938 1 96.94 140 LEU A C 1
ATOM 1132 O O . LEU A 1 140 ? 1.364 34.781 24.062 1 96.94 140 LEU A O 1
ATOM 1136 N N . LEU A 1 141 ? 0.771 36.906 23.922 1 97.06 141 LEU A N 1
ATOM 1137 C CA . LEU A 1 141 ? 2.137 37.406 24 1 97.06 141 LEU A CA 1
ATOM 1138 C C . LEU A 1 141 ? 2.297 38.344 25.203 1 97.06 141 LEU A C 1
ATOM 1140 O O . LEU A 1 141 ? 1.475 39.219 25.422 1 97.06 141 LEU A O 1
ATOM 1144 N N . LYS A 1 142 ? 3.316 38.125 26 1 96.88 142 LYS A N 1
ATOM 1145 C CA . LYS A 1 142 ? 3.625 39.094 27.062 1 96.88 142 LYS A CA 1
ATOM 1146 C C . LYS A 1 142 ? 3.926 40.469 26.5 1 96.88 142 LYS A C 1
ATOM 1148 O O . LYS A 1 142 ? 4.844 40.625 25.688 1 96.88 142 LYS A O 1
ATOM 1153 N N . ALA A 1 143 ? 3.262 41.469 27 1 96.75 143 ALA A N 1
ATOM 1154 C CA . ALA A 1 143 ? 3.258 42.781 26.375 1 96.75 143 ALA A CA 1
ATOM 1155 C C . ALA A 1 143 ? 4.586 43.5 26.594 1 96.75 143 ALA A C 1
ATOM 1157 O O . ALA A 1 143 ? 4.973 44.375 25.797 1 96.75 143 ALA A O 1
ATOM 1158 N N . SER A 1 144 ? 5.27 43.188 27.562 1 93.75 144 SER A N 1
ATOM 1159 C CA . SER A 1 144 ? 6.48 43.906 27.922 1 93.75 144 SER A CA 1
ATOM 1160 C C . SER A 1 144 ? 7.652 43.5 27.047 1 93.75 144 SER A C 1
ATOM 1162 O O . SER A 1 144 ? 8.703 44.156 27.047 1 93.75 144 SER A O 1
ATOM 1164 N N . LEU A 1 145 ? 7.43 42.438 26.297 1 93.69 145 LEU A N 1
ATOM 1165 C CA . LEU A 1 145 ? 8.516 41.969 25.453 1 93.69 145 LEU A CA 1
ATOM 1166 C C . LEU A 1 145 ? 8.367 42.469 24.031 1 93.69 145 LEU A C 1
ATOM 1168 O O . LEU A 1 145 ? 7.254 42.75 23.578 1 93.69 145 LEU A O 1
ATOM 1172 N N . SER A 1 146 ? 9.469 42.594 23.375 1 92.69 146 SER A N 1
ATOM 1173 C CA . SER A 1 146 ? 9.453 43 21.984 1 92.69 146 SER A CA 1
ATOM 1174 C C . SER A 1 146 ? 9.211 41.812 21.062 1 92.69 146 SER A C 1
ATOM 1176 O O . SER A 1 146 ? 10.094 40.969 20.875 1 92.69 146 SER A O 1
ATOM 1178 N N . TRP A 1 147 ? 8.07 41.844 20.469 1 93.69 147 TRP A N 1
ATOM 1179 C CA . TRP A 1 147 ? 7.676 40.719 19.625 1 93.69 147 TRP A CA 1
ATOM 1180 C C . TRP A 1 147 ? 7.754 41.094 18.141 1 93.69 147 TRP A C 1
ATOM 1182 O O . TRP A 1 147 ? 7.625 42.25 17.781 1 93.69 147 TRP A O 1
ATOM 1192 N N . LYS A 1 148 ? 7.973 40.125 17.391 1 92.44 148 LYS A N 1
ATOM 1193 C CA . LYS A 1 148 ? 7.949 40.219 15.93 1 92.44 148 LYS A CA 1
ATOM 1194 C C . LYS A 1 148 ? 7.227 39.031 15.297 1 92.44 148 LYS A C 1
ATOM 1196 O O . LYS A 1 148 ? 7.395 37.906 15.742 1 92.44 148 LYS A O 1
ATOM 1201 N N . SER A 1 149 ? 6.34 39.406 14.375 1 93.25 149 SER A N 1
ATOM 1202 C CA . SER A 1 149 ? 5.773 38.375 13.516 1 93.25 149 SER A CA 1
ATOM 1203 C C . SER A 1 149 ? 6.691 38.062 12.336 1 93.25 149 SER A C 1
ATOM 1205 O O . SER A 1 149 ? 6.973 38.969 11.523 1 93.25 149 SER A O 1
ATOM 1207 N N . VAL A 1 150 ? 7.109 36.844 12.273 1 91.12 150 VAL A N 1
ATOM 1208 C CA . VAL A 1 150 ? 8.156 36.5 11.32 1 91.12 150 VAL A CA 1
ATOM 1209 C C . VAL A 1 150 ? 7.551 35.75 10.141 1 91.12 150 VAL A C 1
ATOM 1211 O O . VAL A 1 150 ? 6.867 34.719 10.32 1 91.12 150 VAL A O 1
ATOM 1214 N N . GLY A 1 151 ? 7.902 36.281 8.922 1 91.88 151 GLY A N 1
ATOM 1215 C CA . GLY A 1 151 ? 7.414 35.656 7.695 1 91.88 151 GLY A CA 1
ATOM 1216 C C . GLY A 1 151 ? 6.551 36.594 6.863 1 91.88 151 GLY A C 1
ATOM 1217 O O . GLY A 1 151 ? 5.949 37.531 7.395 1 91.88 151 GLY A O 1
ATOM 1218 N N . VAL A 1 152 ? 6.406 36.312 5.629 1 89.25 152 VAL A N 1
ATOM 1219 C CA . VAL A 1 152 ? 5.629 37.156 4.734 1 89.25 152 VAL A CA 1
ATOM 1220 C C . VAL A 1 152 ? 4.16 36.75 4.781 1 89.25 152 VAL A C 1
ATOM 1222 O O . VAL A 1 152 ? 3.273 37.562 4.488 1 89.25 152 VAL A O 1
ATOM 1225 N N . THR A 1 153 ? 3.895 35.438 5.07 1 88.12 153 THR A N 1
ATOM 1226 C CA . THR A 1 153 ? 2.596 34.844 5.363 1 88.12 153 THR A CA 1
ATOM 1227 C C . THR A 1 153 ? 2.756 33.562 6.199 1 88.12 153 THR A C 1
ATOM 1229 O O . THR A 1 153 ? 3.867 33.062 6.363 1 88.12 153 THR A O 1
ATOM 1232 N N . HIS A 1 154 ? 1.669 33.219 6.859 1 89.25 154 HIS A N 1
ATOM 1233 C CA . HIS A 1 154 ? 1.759 32.094 7.766 1 89.25 154 HIS A CA 1
ATOM 1234 C C . HIS A 1 154 ? 2.859 32.312 8.805 1 89.25 154 HIS A C 1
ATOM 1236 O O . HIS A 1 154 ? 3.74 31.453 8.961 1 89.25 154 HIS A O 1
ATOM 1242 N N . GLU A 1 155 ? 2.781 33.375 9.438 1 89.5 155 GLU A N 1
ATOM 1243 C CA . GLU A 1 155 ? 3.834 33.875 10.312 1 89.5 155 GLU A CA 1
ATOM 1244 C C . GLU A 1 155 ? 3.82 33.156 11.656 1 89.5 155 GLU A C 1
ATOM 1246 O O . GLU A 1 155 ? 2.852 32.469 11.984 1 89.5 155 GLU A O 1
ATOM 1251 N N . TYR A 1 156 ? 4.902 33.219 12.281 1 89.81 156 TYR A N 1
ATOM 1252 C CA . TYR A 1 156 ? 5 32.844 13.688 1 89.81 156 TYR A CA 1
ATOM 1253 C C . TYR A 1 156 ? 5.574 33.969 14.523 1 89.81 156 TYR A C 1
ATOM 1255 O O . TYR A 1 156 ? 6.227 34.875 14 1 89.81 156 TYR A O 1
ATOM 1263 N N . TRP A 1 157 ? 5.277 33.938 15.766 1 91.88 157 TRP A N 1
ATOM 1264 C CA . TRP A 1 157 ? 5.746 35 16.656 1 91.88 157 TRP A CA 1
ATOM 1265 C C . TRP A 1 157 ? 7.09 34.625 17.281 1 91.88 157 TRP A C 1
ATOM 1267 O O . TRP A 1 157 ? 7.297 33.5 17.688 1 91.88 157 TRP A O 1
ATOM 1277 N N . ASP A 1 158 ? 7.938 35.531 17.266 1 89.5 158 ASP A N 1
ATOM 1278 C CA . ASP A 1 158 ? 9.234 35.406 17.922 1 89.5 158 ASP A CA 1
ATOM 1279 C C . ASP A 1 158 ? 9.633 36.719 18.594 1 89.5 158 ASP A C 1
ATOM 1281 O O . ASP A 1 158 ? 9.039 37.781 18.312 1 89.5 158 ASP A O 1
ATOM 1285 N N . ILE A 1 159 ? 10.453 36.594 19.609 1 88.5 159 ILE A N 1
ATOM 1286 C CA . ILE A 1 159 ? 10.984 37.781 20.219 1 88.5 159 ILE A CA 1
ATOM 1287 C C . ILE A 1 159 ? 11.898 38.531 19.234 1 88.5 159 ILE A C 1
ATOM 1289 O O . ILE A 1 159 ? 12.5 37.875 18.359 1 88.5 159 ILE A O 1
ATOM 1293 N N . ASP A 1 160 ? 11.852 39.75 19.344 1 85.5 160 ASP A N 1
ATOM 1294 C CA . ASP A 1 160 ? 12.781 40.531 18.516 1 85.5 160 ASP A CA 1
ATOM 1295 C C . ASP A 1 160 ? 14.219 40.312 18.984 1 85.5 160 ASP A C 1
ATOM 1297 O O . ASP A 1 160 ? 14.703 41.031 19.859 1 85.5 160 ASP A O 1
ATOM 1301 N N . ARG A 1 161 ? 14.859 39.531 18.375 1 78.31 161 ARG A N 1
ATOM 1302 C CA . ARG A 1 161 ? 16.188 39.094 18.781 1 78.31 161 ARG A CA 1
ATOM 1303 C C . ARG A 1 161 ? 17.203 40.25 18.703 1 78.31 161 ARG A C 1
ATOM 1305 O O . ARG A 1 161 ? 18.234 40.219 19.359 1 78.31 161 ARG A O 1
ATOM 1312 N N . SER A 1 162 ? 16.953 41.188 17.859 1 77.5 162 SER A N 1
ATOM 1313 C CA . SER A 1 162 ? 17.828 42.344 17.766 1 77.5 162 SER A CA 1
ATOM 1314 C C . SER A 1 162 ? 17.844 43.156 19.062 1 77.5 162 SER A C 1
ATOM 1316 O O . SER A 1 162 ? 18.812 43.844 19.359 1 77.5 162 SER A O 1
ATOM 1318 N N . LYS A 1 163 ? 16.859 42.844 19.906 1 80.12 163 LYS A N 1
ATOM 1319 C CA . LYS A 1 163 ? 16.719 43.656 21.125 1 80.12 163 LYS A CA 1
ATOM 1320 C C . LYS A 1 163 ? 17.109 42.844 22.359 1 80.12 163 LYS A C 1
ATOM 1322 O O . LYS A 1 163 ? 17.406 43.406 23.406 1 80.12 163 LYS A O 1
ATOM 1327 N N . VAL A 1 164 ? 17.062 41.594 22.453 1 76.12 164 VAL A N 1
ATOM 1328 C CA . VAL A 1 164 ? 17.266 40.812 23.656 1 76.12 164 VAL A CA 1
ATOM 1329 C C . VAL A 1 164 ? 18.469 39.875 23.469 1 76.12 164 VAL A C 1
ATOM 1331 O O . VAL A 1 164 ? 19 39.344 24.438 1 76.12 164 VAL A O 1
ATOM 1334 N N . GLY A 1 165 ? 19.156 39.781 22.344 1 69.44 165 GLY A N 1
ATOM 1335 C CA . GLY A 1 165 ? 20.234 38.875 22.031 1 69.44 165 GLY A CA 1
ATOM 1336 C C . GLY A 1 165 ? 19.766 37.562 21.422 1 69.44 165 GLY A C 1
ATOM 1337 O O . GLY A 1 165 ? 18.625 37.156 21.641 1 69.44 165 GLY A O 1
ATOM 1338 N N . ALA A 1 166 ? 20.562 36.906 20.719 1 68.69 166 ALA A N 1
ATOM 1339 C CA . ALA A 1 166 ? 20.266 35.75 19.891 1 68.69 166 ALA A CA 1
ATOM 1340 C C . ALA A 1 166 ? 19.938 34.531 20.75 1 68.69 166 ALA A C 1
ATOM 1342 O O . ALA A 1 166 ? 19.188 33.656 20.344 1 68.69 166 ALA A O 1
ATOM 1343 N N . ASN A 1 167 ? 20.312 34.594 22.016 1 72.5 167 ASN A N 1
ATOM 1344 C CA . ASN A 1 167 ? 20.219 33.375 22.812 1 72.5 167 ASN A CA 1
ATOM 1345 C C . ASN A 1 167 ? 19.094 33.469 23.828 1 72.5 167 ASN A C 1
ATOM 1347 O O . ASN A 1 167 ? 18.953 32.594 24.688 1 72.5 167 ASN A O 1
ATOM 1351 N N . TYR A 1 168 ? 18.281 34.469 23.672 1 78.25 168 TYR A N 1
ATOM 1352 C CA . TYR A 1 168 ? 17.188 34.594 24.625 1 78.25 168 TYR A CA 1
ATOM 1353 C C . TYR A 1 168 ? 16.109 33.562 24.359 1 78.25 168 TYR A C 1
ATOM 1355 O O . TYR A 1 168 ? 15.617 33.438 23.234 1 78.25 168 TYR A O 1
ATOM 1363 N N . ASN A 1 169 ? 15.836 32.719 25.359 1 82.62 169 ASN A N 1
ATOM 1364 C CA . ASN A 1 169 ? 14.789 31.719 25.25 1 82.62 169 ASN A CA 1
ATOM 1365 C C . ASN A 1 169 ? 13.531 32.094 26.016 1 82.62 169 ASN A C 1
ATOM 1367 O O . ASN A 1 169 ? 13.578 32.281 27.234 1 82.62 169 ASN A O 1
ATOM 1371 N N . THR A 1 170 ? 12.523 32.312 25.266 1 87.44 170 THR A N 1
ATOM 1372 C CA . THR A 1 170 ? 11.25 32.688 25.891 1 87.44 170 THR A CA 1
ATOM 1373 C C . THR A 1 170 ? 10.602 31.469 26.547 1 87.44 170 THR A C 1
ATOM 1375 O O . THR A 1 170 ? 10.742 30.344 26.062 1 87.44 170 THR A O 1
ATOM 1378 N N . ARG A 1 171 ? 9.992 31.688 27.625 1 92.12 171 ARG A N 1
ATOM 1379 C CA . ARG A 1 171 ? 9.172 30.672 28.281 1 92.12 171 ARG A CA 1
ATOM 1380 C C . ARG A 1 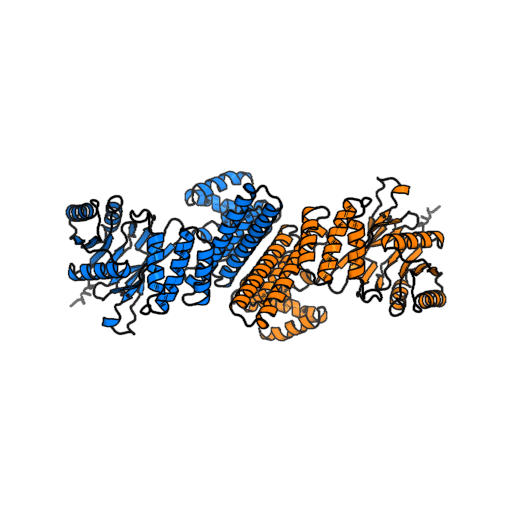171 ? 7.801 30.562 27.625 1 92.12 171 ARG A C 1
ATOM 1382 O O . ARG A 1 171 ? 7.141 31.578 27.391 1 92.12 171 ARG A O 1
ATOM 1389 N N . VAL A 1 172 ? 7.477 29.391 27.25 1 93.44 172 VAL A N 1
ATOM 1390 C CA . VAL A 1 172 ? 6.223 29.141 26.547 1 93.44 172 VAL A CA 1
ATOM 1391 C C . VAL A 1 172 ? 5.426 28.047 27.25 1 93.44 172 VAL A C 1
ATOM 1393 O O . VAL A 1 172 ? 6.008 27.156 27.859 1 93.44 172 VAL A O 1
ATOM 1396 N N . ASP A 1 173 ? 4.102 28.141 27.266 1 94.12 173 ASP A N 1
ATOM 1397 C CA . ASP A 1 173 ? 3.215 27.094 27.766 1 94.12 173 ASP A CA 1
ATOM 1398 C C . ASP A 1 173 ? 1.947 27 26.922 1 94.12 173 ASP A C 1
ATOM 1400 O O . ASP A 1 173 ? 1.687 27.875 26.078 1 94.12 173 ASP A O 1
ATOM 1404 N N . ARG A 1 174 ? 1.258 25.891 27.062 1 93.31 174 ARG A N 1
ATOM 1405 C CA . ARG A 1 174 ? -0.035 25.703 26.422 1 93.31 174 ARG A CA 1
ATOM 1406 C C . ARG A 1 174 ? -1.174 26.172 27.312 1 93.31 174 ARG A C 1
ATOM 1408 O O . ARG A 1 174 ? -1.121 26 28.547 1 93.31 174 ARG A O 1
ATOM 1415 N N . LEU A 1 175 ? -1.985 26.844 26.797 1 94.06 175 LEU A N 1
ATOM 1416 C CA . LEU A 1 175 ? -3.189 27.281 27.5 1 94.06 175 LEU A CA 1
ATOM 1417 C C . LEU A 1 175 ? -4.426 26.594 26.938 1 94.06 175 LEU A C 1
ATOM 1419 O O . LEU A 1 175 ? -4.898 26.953 25.844 1 94.06 175 LEU A O 1
ATOM 1423 N N . GLU A 1 176 ? -5.031 25.688 27.672 1 91.31 176 GLU A N 1
ATOM 1424 C CA . GLU A 1 176 ? -6.156 24.875 27.203 1 91.31 176 GLU A CA 1
ATOM 1425 C C . GLU A 1 176 ? -7.484 25.578 27.453 1 91.31 176 GLU A C 1
ATOM 1427 O O . GLU A 1 176 ? -8.508 25.219 26.875 1 91.31 176 GLU A O 1
ATOM 1432 N N . THR A 1 177 ? -7.375 26.578 28.25 1 93.69 177 THR A N 1
ATOM 1433 C CA . THR A 1 177 ? -8.602 27.234 28.688 1 93.69 177 THR A CA 1
ATOM 1434 C C . THR A 1 177 ? -9.016 28.328 27.719 1 93.69 177 THR A C 1
ATOM 1436 O O . THR A 1 177 ? -10.086 28.922 27.859 1 93.69 177 THR A O 1
ATOM 1439 N N . LEU A 1 178 ? -8.242 28.656 26.75 1 94.81 178 LEU A N 1
ATOM 1440 C CA . LEU A 1 178 ? -8.594 29.5 25.609 1 94.81 178 LEU A CA 1
ATOM 1441 C C . LEU A 1 178 ? -8.484 28.734 24.297 1 94.81 178 LEU A C 1
ATOM 1443 O O . LEU A 1 178 ? -7.418 28.219 23.969 1 94.81 178 LEU A O 1
ATOM 1447 N N . VAL A 1 179 ? -9.547 28.625 23.609 1 94.25 179 VAL A N 1
ATOM 1448 C CA . VAL A 1 179 ? -9.602 27.875 22.344 1 94.25 179 VAL A CA 1
ATOM 1449 C C . VAL A 1 179 ? -10.102 28.781 21.234 1 94.25 179 VAL A C 1
ATOM 1451 O O . VAL A 1 179 ? -10.969 29.625 21.453 1 94.25 179 VAL A O 1
ATOM 1454 N N . VAL A 1 180 ? -9.523 28.688 20.078 1 94.62 180 VAL A N 1
ATOM 1455 C CA . VAL A 1 180 ? -9.898 29.547 18.953 1 94.62 180 VAL A CA 1
ATOM 1456 C C . VAL A 1 180 ? -10.578 28.719 17.875 1 94.62 180 VAL A C 1
ATOM 1458 O O . VAL A 1 180 ? -9.992 27.766 17.344 1 94.62 180 VAL A O 1
ATOM 1461 N N . ASN A 1 181 ? -11.797 29.016 17.578 1 92.75 181 ASN A N 1
ATOM 1462 C CA . ASN A 1 181 ? -12.516 28.453 16.453 1 92.75 181 ASN A CA 1
ATOM 1463 C C . ASN A 1 181 ? -12.344 29.297 15.195 1 92.75 181 ASN A C 1
ATOM 1465 O O . ASN A 1 181 ? -12.711 30.484 15.18 1 92.75 181 ASN A O 1
ATOM 1469 N N . ASP A 1 182 ? -11.828 28.719 14.156 1 89.88 182 ASP A N 1
ATOM 1470 C CA . ASP A 1 182 ? -11.609 29.422 12.891 1 89.88 182 ASP A CA 1
ATOM 1471 C C . ASP A 1 182 ? -12.539 28.875 11.805 1 89.88 182 ASP A C 1
ATOM 1473 O O . ASP A 1 182 ? -12.164 27.984 11.047 1 89.88 182 ASP A O 1
ATOM 1477 N N . PRO A 1 183 ? -13.656 29.469 11.547 1 81.44 183 PRO A N 1
ATOM 1478 C CA . PRO A 1 183 ? -14.609 29 10.539 1 81.44 183 PRO A CA 1
ATOM 1479 C C . PRO A 1 183 ? -14.117 29.234 9.109 1 81.44 183 PRO A C 1
ATOM 1481 O O . PRO A 1 183 ? -14.672 28.672 8.164 1 81.44 183 PRO A O 1
ATOM 1484 N N . GLY A 1 184 ? -13.117 30.078 8.914 1 77.38 184 GLY A N 1
ATOM 1485 C CA . GLY A 1 184 ? -12.555 30.344 7.598 1 77.38 184 GLY A CA 1
ATOM 1486 C C . GLY A 1 184 ? -13.422 31.234 6.734 1 77.38 184 GLY A C 1
ATOM 1487 O O . GLY A 1 184 ? -13.406 31.125 5.508 1 77.38 184 GLY A O 1
ATOM 1488 N N . ASP A 1 185 ? -14.203 32.125 7.301 1 75.44 185 ASP A N 1
ATOM 1489 C CA . ASP A 1 185 ? -15.172 32.938 6.559 1 75.44 185 ASP A CA 1
ATOM 1490 C C . ASP A 1 185 ? -14.719 34.406 6.461 1 75.44 185 ASP A C 1
ATOM 1492 O O . ASP A 1 185 ? -15.547 35.281 6.277 1 75.44 185 ASP A O 1
ATOM 1496 N N . GLY A 1 186 ? -13.477 34.625 6.457 1 74.94 186 GLY A N 1
ATOM 1497 C CA . GLY A 1 186 ? -12.961 35.969 6.375 1 74.94 186 GLY A CA 1
ATOM 1498 C C . GLY A 1 186 ? -13.18 36.625 5.02 1 74.94 186 GLY A C 1
ATOM 1499 O O . GLY A 1 186 ? -13.336 35.938 4.016 1 74.94 186 GLY A O 1
ATOM 1500 N N . GLY A 1 187 ? -13.328 37.875 4.977 1 64.06 187 GLY A N 1
ATOM 1501 C CA . GLY A 1 187 ? -13.703 38.625 3.803 1 64.06 187 GLY A CA 1
ATOM 1502 C C . GLY A 1 187 ? -12.594 38.719 2.773 1 64.06 187 GLY A C 1
ATOM 1503 O O . GLY A 1 187 ? -12.859 38.906 1.582 1 64.06 187 GLY A O 1
ATOM 1504 N N . SER A 1 188 ? -11.406 38.719 3.07 1 63.44 188 SER A N 1
ATOM 1505 C CA . SER A 1 188 ? -10.305 39 2.15 1 63.44 188 SER A CA 1
ATOM 1506 C C . SER A 1 188 ? -9.719 37.719 1.591 1 63.44 188 SER A C 1
ATOM 1508 O O . SER A 1 188 ? -8.508 37.625 1.34 1 63.44 188 SER A O 1
ATOM 1510 N N . LYS A 1 189 ? -10.617 36.844 1.271 1 68.56 189 LYS A N 1
ATOM 1511 C CA . LYS A 1 189 ? -10.094 35.531 0.94 1 68.56 189 LYS A CA 1
ATOM 1512 C C . LYS A 1 189 ? -10.211 35.25 -0.555 1 68.56 189 LYS A C 1
ATOM 1514 O O . LYS A 1 189 ? -9.727 34.219 -1.042 1 68.56 189 LYS A O 1
ATOM 1519 N N . ALA A 1 190 ? -10.75 36.25 -1.284 1 66.38 190 ALA A N 1
ATOM 1520 C CA . ALA A 1 190 ? -11.016 36 -2.699 1 66.38 190 ALA A CA 1
ATOM 1521 C C . ALA A 1 190 ? -9.727 35.719 -3.459 1 66.38 190 ALA A C 1
ATOM 1523 O O . ALA A 1 190 ? -9.688 34.812 -4.324 1 66.38 190 ALA A O 1
ATOM 1524 N N . ASP A 1 191 ? -8.672 36.406 -3.188 1 78.31 191 ASP A N 1
ATOM 1525 C CA . ASP A 1 191 ? -7.402 36.25 -3.891 1 78.31 191 ASP A CA 1
ATOM 1526 C C . ASP A 1 191 ? -6.32 35.719 -2.945 1 78.31 191 ASP A C 1
ATOM 1528 O O . ASP A 1 191 ? -5.129 35.906 -3.191 1 78.31 191 ASP A O 1
ATOM 1532 N N . LYS A 1 192 ? -6.738 35.156 -1.959 1 83.38 192 LYS A N 1
ATOM 1533 C CA . LYS A 1 192 ? -5.863 34.75 -0.855 1 83.38 192 LYS A CA 1
ATOM 1534 C C . LYS A 1 192 ? -4.707 33.906 -1.349 1 83.38 192 LYS A C 1
ATOM 1536 O O . LYS A 1 192 ? -3.545 34.188 -1.049 1 83.38 192 LYS A O 1
ATOM 1541 N N . PHE A 1 193 ? -5.016 32.938 -2.139 1 88.88 193 PHE A N 1
ATOM 1542 C CA . PHE A 1 193 ? -3.98 31.984 -2.484 1 88.88 193 PHE A CA 1
ATOM 1543 C C . PHE A 1 193 ? -3.043 32.562 -3.543 1 88.88 193 PHE A C 1
ATOM 1545 O O . PHE A 1 193 ? -1.842 32.281 -3.525 1 88.88 193 PHE A O 1
ATOM 1552 N N . GLU A 1 194 ? -3.525 33.344 -4.414 1 90.94 194 GLU A N 1
ATOM 1553 C CA . GLU A 1 194 ? -2.666 34.031 -5.387 1 90.94 194 GLU A CA 1
ATOM 1554 C C . GLU A 1 194 ? -1.715 35 -4.699 1 90.94 194 GLU A C 1
ATOM 1556 O O . GLU A 1 194 ? -0.542 35.094 -5.066 1 90.94 194 GLU A O 1
ATOM 1561 N N . ARG A 1 195 ? -2.275 35.719 -3.787 1 89.31 195 ARG A N 1
ATOM 1562 C CA . ARG A 1 195 ? -1.454 36.656 -2.998 1 89.31 195 ARG A CA 1
ATOM 1563 C C . ARG A 1 195 ? -0.371 35.875 -2.236 1 89.31 195 ARG A C 1
ATOM 1565 O O . ARG A 1 195 ? 0.792 36.281 -2.234 1 89.31 195 ARG A O 1
ATOM 1572 N N . ASP A 1 196 ? -0.787 34.812 -1.607 1 91.62 196 ASP A N 1
ATOM 1573 C CA . ASP A 1 196 ? 0.164 34 -0.842 1 91.62 196 ASP A CA 1
ATOM 1574 C C . ASP A 1 196 ? 1.273 33.469 -1.741 1 91.62 196 ASP A C 1
ATOM 1576 O O . ASP A 1 196 ? 2.441 33.438 -1.347 1 91.62 196 ASP A O 1
ATOM 1580 N N . GLU A 1 197 ? 0.851 32.969 -2.908 1 94.44 197 GLU A N 1
ATOM 1581 C CA . GLU A 1 197 ? 1.841 32.469 -3.857 1 94.44 197 GLU A CA 1
ATOM 1582 C C . GLU A 1 197 ? 2.902 33.531 -4.156 1 94.44 197 GLU A C 1
ATOM 1584 O O . GLU A 1 197 ? 4.102 33.25 -4.113 1 94.44 197 GLU A O 1
ATOM 1589 N N . ARG A 1 198 ? 2.465 34.75 -4.465 1 94 198 ARG A N 1
ATOM 1590 C CA . ARG A 1 198 ? 3.375 35.844 -4.789 1 94 198 ARG A CA 1
ATOM 1591 C C . ARG A 1 198 ? 4.301 36.156 -3.615 1 94 198 ARG A C 1
ATOM 1593 O O . ARG A 1 198 ? 5.512 36.281 -3.793 1 94 198 ARG A O 1
ATOM 1600 N N . LEU A 1 199 ? 3.729 36.25 -2.451 1 91.88 199 LEU A N 1
ATOM 1601 C CA . LEU A 1 199 ? 4.492 36.594 -1.257 1 91.88 199 LEU A CA 1
ATOM 1602 C C . LEU A 1 199 ? 5.531 35.531 -0.948 1 91.88 199 LEU A C 1
ATOM 1604 O O . LEU A 1 199 ? 6.684 35.844 -0.64 1 91.88 199 LEU A O 1
ATOM 1608 N N . LEU A 1 200 ? 5.117 34.312 -1.073 1 95.25 200 LEU A N 1
ATOM 1609 C CA . LEU A 1 200 ? 6 33.188 -0.728 1 95.25 200 LEU A CA 1
ATOM 1610 C C . LEU A 1 200 ? 7.133 33.062 -1.74 1 95.25 200 LEU A C 1
ATOM 1612 O O . LEU A 1 200 ? 8.281 32.844 -1.365 1 95.25 200 LEU A O 1
ATOM 1616 N N . LEU A 1 201 ? 6.812 33.219 -2.994 1 95.69 201 LEU A N 1
ATOM 1617 C CA . LEU A 1 201 ? 7.855 33.188 -4.016 1 95.69 201 LEU A CA 1
ATOM 1618 C C . LEU A 1 201 ? 8.859 34.312 -3.811 1 95.69 201 LEU A C 1
ATOM 1620 O O . LEU A 1 201 ? 10.07 34.094 -3.977 1 95.69 201 LEU A O 1
ATOM 1624 N N . GLN A 1 202 ? 8.359 35.5 -3.436 1 93.81 202 GLN A N 1
ATOM 1625 C CA . GLN A 1 202 ? 9.242 36.594 -3.119 1 93.81 202 GLN A CA 1
ATOM 1626 C C . GLN A 1 202 ? 10.133 36.281 -1.917 1 93.81 202 GLN A C 1
ATOM 1628 O O . GLN A 1 202 ? 11.32 36.594 -1.918 1 93.81 202 GLN A O 1
ATOM 1633 N N . GLY A 1 203 ? 9.5 35.75 -0.906 1 93.19 203 GLY A N 1
ATOM 1634 C CA . GLY A 1 203 ? 10.258 35.344 0.272 1 93.19 203 GLY A CA 1
ATOM 1635 C C . GLY A 1 203 ? 11.344 34.312 -0.027 1 93.19 203 GLY A C 1
ATOM 1636 O O . GLY A 1 203 ? 12.461 34.438 0.478 1 93.19 203 GLY A O 1
ATOM 1637 N N . ILE A 1 204 ? 11.023 33.312 -0.801 1 95.06 204 ILE A N 1
ATOM 1638 C CA . ILE A 1 204 ? 11.945 32.25 -1.154 1 95.06 204 ILE A CA 1
ATOM 1639 C C . ILE A 1 204 ? 13.125 32.812 -1.938 1 95.06 204 ILE A C 1
ATOM 1641 O O . ILE A 1 204 ? 14.258 32.344 -1.771 1 95.06 204 ILE A O 1
ATOM 1645 N N . ASN A 1 205 ? 12.938 33.844 -2.73 1 94.88 205 ASN A N 1
ATOM 1646 C CA . ASN A 1 205 ? 13.977 34.406 -3.588 1 94.88 205 ASN A CA 1
ATOM 1647 C C . ASN A 1 205 ? 14.711 35.531 -2.9 1 94.88 205 ASN A C 1
ATOM 1649 O O . ASN A 1 205 ? 15.664 36.094 -3.451 1 94.88 205 ASN A O 1
ATOM 1653 N N . ASP A 1 206 ? 14.289 35.938 -1.731 1 93.62 206 ASP A N 1
ATOM 1654 C CA . ASP A 1 206 ? 14.938 37 -0.961 1 93.62 206 ASP A CA 1
ATOM 1655 C C . ASP A 1 206 ? 16.203 36.469 -0.284 1 93.62 206 ASP A C 1
ATOM 1657 O O . ASP A 1 206 ? 16.141 35.594 0.572 1 93.62 206 ASP A O 1
ATOM 1661 N N . PRO A 1 207 ? 17.328 37 -0.55 1 93.19 207 PRO A N 1
ATOM 1662 C CA . PRO A 1 207 ? 18.594 36.531 0.032 1 93.19 207 PRO A CA 1
ATOM 1663 C C . PRO A 1 207 ? 18.656 36.75 1.541 1 93.19 207 PRO A C 1
ATOM 1665 O O . PRO A 1 207 ? 19.469 36.125 2.223 1 93.19 207 PRO A O 1
ATOM 1668 N N . GLU A 1 208 ? 17.844 37.625 2.064 1 90.94 208 GLU A N 1
ATOM 1669 C CA . GLU A 1 208 ? 17.859 37.906 3.494 1 90.94 208 GLU A CA 1
ATOM 1670 C C . GLU A 1 208 ? 17.016 36.906 4.277 1 90.94 208 GLU A C 1
ATOM 1672 O O . GLU A 1 208 ? 17.078 36.875 5.508 1 90.94 208 GLU A O 1
ATOM 1677 N N . THR A 1 209 ? 16.312 36.062 3.574 1 92.25 209 THR A N 1
ATOM 1678 C CA . THR A 1 209 ? 15.492 35.031 4.238 1 92.25 209 THR A CA 1
ATOM 1679 C C . THR A 1 209 ? 16.359 34 4.922 1 92.25 209 THR A C 1
ATOM 1681 O O . THR A 1 209 ? 17.25 33.406 4.289 1 92.25 209 THR A O 1
ATOM 1684 N N . THR A 1 210 ? 16.109 33.781 6.184 1 90.88 210 THR A N 1
ATOM 1685 C CA . THR A 1 210 ? 16.875 32.812 6.941 1 90.88 210 THR A CA 1
ATOM 1686 C C . THR A 1 210 ? 16.578 31.391 6.477 1 90.88 210 THR A C 1
ATOM 1688 O O . THR A 1 210 ? 15.508 31.125 5.918 1 90.88 210 THR A O 1
ATOM 1691 N N . PRO A 1 211 ? 17.469 30.453 6.707 1 91.75 211 PRO A N 1
ATOM 1692 C CA . PRO A 1 211 ? 17.266 29.062 6.266 1 91.75 211 PRO A CA 1
ATOM 1693 C C . PRO A 1 211 ? 15.992 28.453 6.836 1 91.75 211 PRO A C 1
ATOM 1695 O O . PRO A 1 211 ? 15.25 27.781 6.113 1 91.75 211 PRO A O 1
ATOM 1698 N N . ASP A 1 212 ? 15.734 28.734 8.062 1 90.5 212 ASP A N 1
ATOM 1699 C CA . ASP A 1 212 ? 14.547 28.172 8.703 1 90.5 212 ASP A CA 1
ATOM 1700 C C . ASP A 1 212 ? 13.266 28.734 8.07 1 90.5 212 ASP A C 1
ATOM 1702 O O . ASP A 1 212 ? 12.297 28 7.863 1 90.5 212 ASP A O 1
ATOM 1706 N N . LEU A 1 213 ? 13.32 30 7.875 1 92.62 213 LEU A N 1
ATOM 1707 C CA . LEU A 1 213 ? 12.172 30.625 7.254 1 92.62 213 LEU A CA 1
ATOM 1708 C C . LEU A 1 213 ? 11.984 30.156 5.82 1 92.62 213 LEU A C 1
ATOM 1710 O O . LEU A 1 213 ? 10.859 30.016 5.344 1 92.62 213 LEU A O 1
ATOM 1714 N N . HIS A 1 214 ? 13.062 29.984 5.18 1 95.5 214 HIS A N 1
ATOM 1715 C CA . HIS A 1 214 ? 13.031 29.469 3.812 1 95.5 214 HIS A CA 1
ATOM 1716 C C . HIS A 1 214 ? 12.305 28.141 3.736 1 95.5 214 HIS A C 1
ATOM 1718 O O . HIS A 1 214 ? 11.445 27.938 2.871 1 95.5 214 HIS A O 1
ATOM 1724 N N . ILE A 1 215 ? 12.633 27.234 4.594 1 96.12 215 ILE A N 1
ATOM 1725 C CA . ILE A 1 215 ? 12.031 25.906 4.617 1 96.12 215 ILE A CA 1
ATOM 1726 C C . ILE A 1 215 ? 10.539 26.031 4.902 1 96.12 215 ILE A C 1
ATOM 1728 O O . ILE A 1 215 ? 9.727 25.281 4.34 1 96.12 215 ILE A O 1
ATOM 1732 N N . ARG A 1 216 ? 10.164 26.891 5.727 1 95.44 216 ARG A N 1
ATOM 1733 C CA . ARG A 1 216 ? 8.758 27.156 6.023 1 95.44 216 ARG A CA 1
ATOM 1734 C C . ARG A 1 216 ? 8.023 27.641 4.781 1 95.44 216 ARG A C 1
ATOM 1736 O O . ARG A 1 216 ? 6.887 27.234 4.523 1 95.44 216 ARG A O 1
ATOM 1743 N N . TYR A 1 217 ? 8.688 28.516 4.035 1 96.88 217 TYR A N 1
ATOM 1744 C CA . TYR A 1 217 ? 8.078 29.047 2.824 1 96.88 217 TYR A CA 1
ATOM 1745 C C . TYR A 1 217 ? 7.844 27.953 1.795 1 96.88 217 TYR A C 1
ATOM 1747 O O . TYR A 1 217 ? 6.855 27.984 1.055 1 96.88 217 TYR A O 1
ATOM 1755 N N . LEU A 1 218 ? 8.734 26.969 1.725 1 97.81 218 LEU A N 1
ATOM 1756 C CA . LEU A 1 218 ? 8.531 25.828 0.832 1 97.81 218 LEU A CA 1
ATOM 1757 C C . LEU A 1 218 ? 7.227 25.109 1.163 1 97.81 218 LEU A C 1
ATOM 1759 O O . LEU A 1 218 ? 6.449 24.781 0.265 1 97.81 218 LEU A O 1
ATOM 1763 N N . PHE A 1 219 ? 6.992 24.906 2.365 1 98 219 PHE A N 1
ATOM 1764 C CA . PHE A 1 219 ? 5.82 24.188 2.844 1 98 219 PHE A CA 1
ATOM 1765 C C . PHE A 1 219 ? 4.539 24.922 2.477 1 98 219 PHE A C 1
ATOM 1767 O O . PHE A 1 219 ? 3.633 24.344 1.874 1 98 219 PHE A O 1
ATOM 1774 N N . TYR A 1 220 ? 4.488 26.141 2.775 1 97.19 220 TYR A N 1
ATOM 1775 C CA . TYR A 1 220 ? 3.248 26.891 2.598 1 97.19 220 TYR A CA 1
ATOM 1776 C C . TYR A 1 220 ? 3.016 27.219 1.129 1 97.19 220 TYR A C 1
ATOM 1778 O O . TYR A 1 220 ? 1.871 27.359 0.694 1 97.19 220 TYR A O 1
ATOM 1786 N N . LEU A 1 221 ? 4.113 27.391 0.374 1 97.88 221 LEU A N 1
ATOM 1787 C CA . LEU A 1 221 ? 3.926 27.5 -1.068 1 97.88 221 LEU A CA 1
ATOM 1788 C C . LEU A 1 221 ? 3.268 26.25 -1.633 1 97.88 221 LEU A C 1
ATOM 1790 O O . LEU A 1 221 ? 2.365 26.328 -2.469 1 97.88 221 LEU A O 1
ATOM 1794 N N . ALA A 1 222 ? 3.734 25.062 -1.176 1 98.44 222 ALA A N 1
ATOM 1795 C CA . ALA A 1 222 ? 3.117 23.812 -1.587 1 98.44 222 ALA A CA 1
ATOM 1796 C C . ALA A 1 222 ? 1.64 23.766 -1.205 1 98.44 222 ALA A C 1
ATOM 1798 O O . ALA A 1 222 ? 0.796 23.344 -2.002 1 98.44 222 ALA A O 1
ATOM 1799 N N . GLN A 1 223 ? 1.317 24.219 0.014 1 97 223 GLN A N 1
ATOM 1800 C CA . GLN A 1 223 ? -0.067 24.297 0.468 1 97 223 GLN A CA 1
ATOM 1801 C C . GLN A 1 223 ? -0.895 25.203 -0.442 1 97 223 GLN A C 1
ATOM 1803 O O . GLN A 1 223 ? -2.035 24.875 -0.778 1 97 223 GLN A O 1
ATOM 1808 N N . THR A 1 224 ? -0.293 26.312 -0.766 1 96.81 224 THR A N 1
ATOM 1809 C CA . THR A 1 224 ? -0.966 27.281 -1.63 1 96.81 224 THR A CA 1
ATOM 1810 C C . THR A 1 224 ? -1.316 26.641 -2.975 1 96.81 224 THR A C 1
ATOM 1812 O O . THR A 1 224 ? -2.447 26.766 -3.447 1 96.81 224 THR A O 1
ATOM 1815 N N . TYR A 1 225 ? -0.383 25.969 -3.568 1 97.88 225 TYR A N 1
ATOM 1816 C CA . TYR A 1 225 ? -0.629 25.312 -4.852 1 97.88 225 TYR A CA 1
ATOM 1817 C C . TYR A 1 225 ? -1.703 24.234 -4.719 1 97.88 225 TYR A C 1
ATOM 1819 O O . TYR A 1 225 ? -2.479 24.016 -5.652 1 97.88 225 TYR A O 1
ATOM 1827 N N . PHE A 1 226 ? -1.739 23.5 -3.635 1 97.38 226 PHE A N 1
ATOM 1828 C CA . PHE A 1 226 ? -2.793 22.531 -3.4 1 97.38 226 PHE A CA 1
ATOM 1829 C C . PHE A 1 226 ? -4.164 23.188 -3.432 1 97.38 226 PHE A C 1
ATOM 1831 O O . PHE A 1 226 ? -5.082 22.688 -4.09 1 97.38 226 PHE A O 1
ATOM 1838 N N . HIS A 1 227 ? -4.262 24.297 -2.758 1 94.19 227 HIS A N 1
ATOM 1839 C CA . HIS A 1 227 ? -5.539 24.984 -2.676 1 94.19 227 HIS A CA 1
ATOM 1840 C C . HIS A 1 227 ? -5.914 25.609 -4.016 1 94.19 227 HIS A C 1
ATOM 1842 O O . HIS A 1 227 ? -7.094 25.828 -4.297 1 94.19 227 HIS A O 1
ATOM 1848 N N . LEU A 1 228 ? -4.957 25.891 -4.859 1 95.38 228 LEU A N 1
ATOM 1849 C CA . LEU A 1 228 ? -5.195 26.391 -6.207 1 95.38 228 LEU A CA 1
ATOM 1850 C C . LEU A 1 228 ? -5.477 25.25 -7.168 1 95.38 228 LEU A C 1
ATOM 1852 O O . LEU A 1 228 ? -5.617 25.453 -8.375 1 95.38 228 LEU A O 1
ATOM 1856 N N . SER A 1 229 ? -5.465 23.984 -6.664 1 97 229 SER A N 1
ATOM 1857 C CA . SER A 1 229 ? -5.707 22.766 -7.41 1 97 229 SER A CA 1
ATOM 1858 C C . SER A 1 229 ? -4.617 22.531 -8.453 1 97 229 SER A C 1
ATOM 1860 O O . SER A 1 229 ? -4.887 21.984 -9.523 1 97 229 SER A O 1
ATOM 1862 N N . GLN A 1 230 ? -3.525 23.125 -8.266 1 97.88 230 GLN A N 1
ATOM 1863 C CA . GLN A 1 230 ? -2.336 22.844 -9.062 1 97.88 230 GLN A CA 1
ATOM 1864 C C . GLN A 1 230 ? -1.48 21.766 -8.414 1 97.88 230 GLN A C 1
ATOM 1866 O O . GLN A 1 230 ? -0.394 22.047 -7.906 1 97.88 230 GLN A O 1
ATOM 1871 N N . PHE A 1 231 ? -1.908 20.547 -8.562 1 98.62 231 PHE A N 1
ATOM 1872 C CA . PHE A 1 231 ? -1.429 19.438 -7.746 1 98.62 231 PHE A CA 1
ATOM 1873 C C . PHE A 1 231 ? -0.011 19.047 -8.148 1 98.62 231 PHE A C 1
ATOM 1875 O O . PHE A 1 231 ? 0.797 18.672 -7.293 1 98.62 231 PHE A O 1
ATOM 1882 N N . GLU A 1 232 ? 0.361 19.078 -9.406 1 98.38 232 GLU A N 1
ATOM 1883 C CA . GLU A 1 232 ? 1.721 18.734 -9.82 1 98.38 232 GLU A CA 1
ATOM 1884 C C . GLU A 1 232 ? 2.736 19.703 -9.211 1 98.38 232 GLU A C 1
ATOM 1886 O O . GLU A 1 232 ? 3.789 19.281 -8.727 1 98.38 232 GLU A O 1
ATOM 1891 N N . ASP A 1 233 ? 2.396 21 -9.273 1 98.25 233 ASP A N 1
ATOM 1892 C CA . ASP A 1 233 ? 3.254 22 -8.641 1 98.25 233 ASP A CA 1
ATOM 1893 C C . ASP A 1 233 ? 3.305 21.797 -7.125 1 98.25 233 ASP A C 1
ATOM 1895 O O . ASP A 1 233 ? 4.367 21.922 -6.512 1 98.25 233 ASP A O 1
ATOM 1899 N N . SER A 1 234 ? 2.15 21.531 -6.559 1 98.75 234 SER A N 1
ATOM 1900 C CA . SER A 1 234 ? 2.098 21.25 -5.129 1 98.75 234 SER A CA 1
ATOM 1901 C C . SER A 1 234 ? 3.041 20.109 -4.75 1 98.75 234 SER A C 1
ATOM 1903 O O . SER A 1 234 ? 3.812 20.234 -3.797 1 98.75 234 SER A O 1
ATOM 1905 N N . ILE A 1 235 ? 3.008 19 -5.512 1 98.81 235 ILE A N 1
ATOM 1906 C CA . ILE A 1 235 ? 3.863 17.844 -5.266 1 98.81 235 ILE A CA 1
ATOM 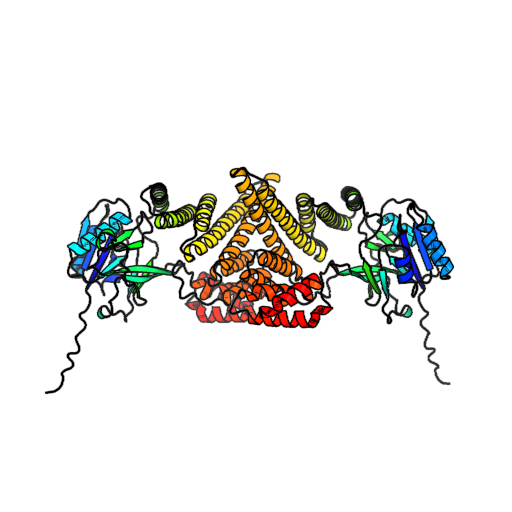1907 C C . ILE A 1 235 ? 5.328 18.266 -5.348 1 98.81 235 ILE A C 1
ATOM 1909 O O . ILE 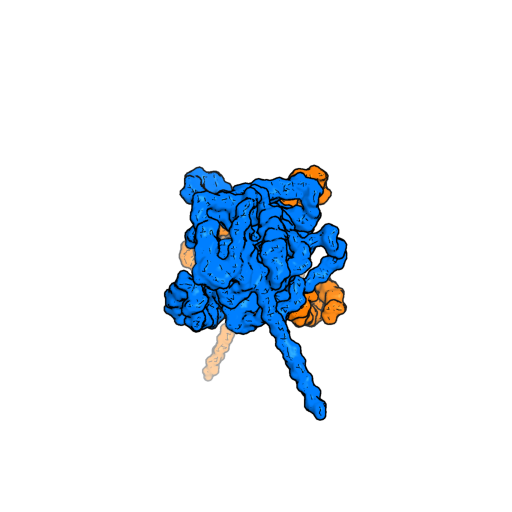A 1 235 ? 6.133 17.906 -4.48 1 98.81 235 ILE A O 1
ATOM 1913 N N . LYS A 1 236 ? 5.668 19 -6.391 1 98.12 236 LYS A N 1
ATOM 1914 C CA . LYS A 1 236 ? 7.039 19.469 -6.59 1 98.12 236 LYS A CA 1
ATOM 1915 C C . LYS A 1 236 ? 7.559 20.188 -5.355 1 98.12 236 LYS A C 1
ATOM 1917 O O . LYS A 1 236 ? 8.648 19.891 -4.863 1 98.12 236 LYS A O 1
ATOM 1922 N N . TRP A 1 237 ? 6.805 21.094 -4.828 1 98.44 237 TRP A N 1
ATOM 1923 C CA . TRP A 1 237 ? 7.258 21.922 -3.721 1 98.44 237 TRP A CA 1
ATOM 1924 C C . TRP A 1 237 ? 7.203 21.172 -2.4 1 98.44 237 TRP A C 1
ATOM 1926 O O . TRP A 1 237 ? 8.031 21.375 -1.517 1 98.44 237 TRP A O 1
ATOM 1936 N N . TYR A 1 238 ? 6.207 20.281 -2.207 1 98.75 238 TYR A N 1
ATOM 1937 C CA . TYR A 1 238 ? 6.203 19.422 -1.024 1 98.75 238 TYR A CA 1
ATOM 1938 C C . TYR A 1 238 ? 7.438 18.531 -0.992 1 98.75 238 TYR A C 1
ATOM 1940 O O . TYR A 1 238 ? 8 18.281 0.075 1 98.75 238 TYR A O 1
ATOM 1948 N N . LYS A 1 239 ? 7.797 17.984 -2.156 1 98.44 239 LYS A N 1
ATOM 1949 C CA . LYS A 1 239 ? 8.984 17.141 -2.199 1 98.44 239 LYS A CA 1
ATOM 1950 C C . LYS A 1 239 ? 10.234 17.922 -1.824 1 98.44 239 LYS A C 1
ATOM 1952 O O . LYS A 1 239 ? 11.117 17.406 -1.132 1 98.44 239 LYS A O 1
ATOM 1957 N N . LYS A 1 240 ? 10.367 19.188 -2.279 1 97.94 240 LYS A N 1
ATOM 1958 C CA . LYS A 1 240 ? 11.469 20.047 -1.86 1 97.94 240 LYS A CA 1
ATOM 1959 C C . LYS A 1 240 ? 11.453 20.266 -0.349 1 97.94 240 LYS A C 1
ATOM 1961 O O . LYS A 1 240 ? 12.508 20.266 0.29 1 97.94 240 LYS A O 1
ATOM 1966 N N . ARG A 1 241 ? 10.242 20.469 0.17 1 98.25 241 ARG A N 1
ATOM 1967 C CA . ARG A 1 241 ? 10.102 20.656 1.609 1 98.25 241 ARG A CA 1
ATOM 1968 C C . ARG A 1 241 ? 10.562 19.422 2.375 1 98.25 241 ARG A C 1
ATOM 1970 O O . ARG A 1 241 ? 11.227 19.547 3.41 1 98.25 241 ARG A O 1
ATOM 1977 N N . VAL A 1 242 ? 10.219 18.25 1.931 1 98.56 242 VAL A N 1
ATOM 1978 C CA . VAL A 1 242 ? 10.609 16.984 2.57 1 98.56 242 VAL A CA 1
ATOM 1979 C C . VAL A 1 242 ? 12.133 16.844 2.541 1 98.56 242 VAL A C 1
ATOM 1981 O O . VAL A 1 242 ? 12.75 16.5 3.551 1 98.56 242 VAL A O 1
ATOM 1984 N N . GLU A 1 243 ? 12.742 17.109 1.446 1 97.44 243 GLU A N 1
ATOM 1985 C CA . GLU A 1 243 ? 14.18 16.984 1.271 1 97.44 243 GLU A CA 1
ATOM 1986 C C . GLU A 1 243 ? 14.938 17.938 2.193 1 97.44 243 GLU A C 1
ATOM 1988 O O . GLU A 1 243 ? 16.016 17.609 2.678 1 97.44 243 GLU A O 1
ATOM 1993 N N . ALA A 1 244 ? 14.375 19.078 2.49 1 97.31 244 ALA A N 1
ATOM 1994 C CA . ALA A 1 244 ? 15.016 20.109 3.307 1 97.31 244 ALA A CA 1
ATOM 1995 C C . ALA A 1 244 ? 15.047 19.703 4.777 1 97.31 244 ALA A C 1
ATOM 1997 O O . ALA A 1 244 ? 15.812 20.25 5.566 1 97.31 244 ALA A O 1
ATOM 1998 N N . GLY A 1 245 ? 14.211 18.75 5.219 1 96.81 245 GLY A N 1
ATOM 1999 C CA . GLY A 1 245 ? 14.18 18.281 6.594 1 96.81 245 GLY A CA 1
ATOM 2000 C C . GLY A 1 245 ? 13.609 19.297 7.559 1 96.81 245 GLY A C 1
ATOM 2001 O O . GLY A 1 245 ? 12.602 19.953 7.262 1 96.81 245 GLY A O 1
ATOM 2002 N N . GLY A 1 246 ? 14.109 19.391 8.789 1 95.44 246 GLY A N 1
ATOM 2003 C CA . GLY A 1 246 ? 13.648 20.344 9.781 1 95.44 246 GLY A CA 1
ATOM 2004 C C . GLY A 1 246 ? 12.531 19.797 10.656 1 95.44 246 GLY A C 1
ATOM 2005 O O . GLY A 1 246 ? 12.594 18.672 11.125 1 95.44 246 GLY A O 1
ATOM 2006 N N . TRP A 1 247 ? 11.477 20.625 10.961 1 95.25 247 TRP A N 1
ATOM 2007 C CA . TRP A 1 247 ? 10.383 20.25 11.859 1 95.25 247 TRP A CA 1
ATOM 2008 C C . TRP A 1 247 ? 9.68 18.984 11.375 1 95.25 247 TRP A C 1
ATOM 2010 O O . TRP A 1 247 ? 9.016 19 10.344 1 95.25 247 TRP A O 1
ATOM 2020 N N . VAL A 1 248 ? 9.719 17.938 12.094 1 97.19 248 VAL A N 1
ATOM 2021 C CA . VAL A 1 248 ? 9.305 16.594 11.695 1 97.19 248 VAL A CA 1
ATOM 2022 C C . VAL A 1 248 ? 7.809 16.578 11.391 1 97.19 248 VAL A C 1
ATOM 2024 O O . VAL A 1 248 ? 7.352 15.844 10.516 1 97.19 248 VAL A O 1
ATOM 2027 N N . GLU A 1 249 ? 7.031 17.391 12.117 1 96.88 249 GLU A N 1
ATOM 2028 C CA . GLU A 1 249 ? 5.59 17.391 11.883 1 96.88 249 GLU A CA 1
ATOM 2029 C C . GLU A 1 249 ? 5.254 18 10.523 1 96.88 249 GLU A C 1
ATOM 2031 O O . GLU A 1 249 ? 4.309 17.562 9.867 1 96.88 249 GLU A O 1
ATOM 2036 N N . GLU A 1 250 ? 6.02 18.984 10.148 1 97.19 250 GLU A N 1
ATOM 2037 C CA . GLU A 1 250 ? 5.789 19.578 8.836 1 97.19 250 GLU A CA 1
ATOM 2038 C C . GLU A 1 250 ? 6.219 18.641 7.719 1 97.19 250 GLU A C 1
ATOM 2040 O O . GLU A 1 250 ? 5.578 18.578 6.668 1 97.19 250 GLU A O 1
ATOM 2045 N N . VAL A 1 251 ? 7.297 17.922 7.918 1 98.56 251 VAL A N 1
ATOM 2046 C CA . VAL A 1 251 ? 7.734 16.922 6.957 1 98.56 251 VAL A CA 1
ATOM 2047 C C . VAL A 1 251 ? 6.668 15.836 6.816 1 98.56 251 VAL A C 1
ATOM 2049 O O . VAL A 1 251 ? 6.285 15.477 5.703 1 98.56 251 VAL A O 1
ATOM 2052 N N . PHE A 1 252 ? 6.148 15.406 7.988 1 98.56 252 PHE A N 1
ATOM 2053 C CA . PHE A 1 252 ? 5.062 14.43 7.992 1 98.56 252 PHE A CA 1
ATOM 2054 C C . PHE A 1 252 ? 3.883 14.93 7.172 1 98.56 252 PHE A C 1
ATOM 2056 O O . PHE A 1 252 ? 3.389 14.227 6.289 1 98.56 252 PHE A O 1
ATOM 2063 N N . TYR A 1 253 ? 3.48 16.094 7.449 1 98.25 253 TYR A N 1
ATOM 2064 C CA . TYR A 1 253 ? 2.293 16.625 6.797 1 98.25 253 TYR A CA 1
ATOM 2065 C C . TYR A 1 253 ? 2.529 16.812 5.305 1 98.25 253 TYR A C 1
ATOM 2067 O O . TYR A 1 253 ? 1.617 16.641 4.496 1 98.25 253 TYR A O 1
ATOM 2075 N N . SER A 1 254 ? 3.777 17.203 4.953 1 98.81 254 SER A N 1
ATOM 2076 C CA . SER A 1 254 ? 4.125 17.312 3.541 1 98.81 254 SER A CA 1
ATOM 2077 C C . SER A 1 254 ? 3.963 15.977 2.82 1 98.81 254 SER A C 1
ATOM 2079 O O . SER A 1 254 ? 3.414 15.93 1.718 1 98.81 254 SER A O 1
ATOM 2081 N N . LEU A 1 255 ? 4.426 14.898 3.42 1 98.88 255 LEU A N 1
ATOM 2082 C CA . LEU A 1 255 ? 4.281 13.57 2.838 1 98.88 255 LEU A CA 1
ATOM 2083 C C . LEU A 1 255 ? 2.811 13.195 2.689 1 98.88 255 LEU A C 1
ATOM 2085 O O . LEU A 1 255 ? 2.4 12.672 1.652 1 98.88 255 LEU A O 1
ATOM 2089 N N . LEU A 1 256 ? 2.014 13.453 3.711 1 98.81 256 LEU A N 1
ATOM 2090 C CA . LEU A 1 256 ? 0.579 13.195 3.689 1 98.81 256 LEU A CA 1
ATOM 2091 C C . LEU A 1 256 ? -0.096 13.945 2.549 1 98.81 256 LEU A C 1
ATOM 2093 O O . LEU A 1 256 ? -0.91 13.383 1.817 1 98.81 256 LEU A O 1
ATOM 2097 N N . ARG A 1 257 ? 0.295 15.219 2.4 1 98.69 257 ARG A N 1
ATOM 2098 C CA . ARG A 1 257 ? -0.316 16.078 1.394 1 98.69 257 ARG A CA 1
ATOM 2099 C C . ARG A 1 257 ? 0.063 15.641 -0.014 1 98.69 257 ARG A C 1
ATOM 2101 O O . ARG A 1 257 ? -0.734 15.758 -0.946 1 98.69 257 ARG A O 1
ATOM 2108 N N . ILE A 1 258 ? 1.293 15.109 -0.156 1 98.94 258 ILE A N 1
ATOM 2109 C CA . ILE A 1 258 ? 1.662 14.555 -1.453 1 98.94 258 ILE A CA 1
ATOM 2110 C C . ILE A 1 258 ? 0.702 13.43 -1.824 1 98.94 258 ILE A C 1
ATOM 2112 O O . ILE A 1 258 ? 0.249 13.344 -2.969 1 98.94 258 ILE A O 1
ATOM 2116 N N . GLY A 1 259 ? 0.375 12.57 -0.858 1 98.94 259 GLY A N 1
ATOM 2117 C CA . GLY A 1 259 ? -0.622 11.539 -1.09 1 98.94 259 GLY A CA 1
ATOM 2118 C C . GLY A 1 259 ? -1.952 12.086 -1.569 1 98.94 259 GLY A C 1
ATOM 2119 O O . GLY A 1 259 ? -2.531 11.578 -2.531 1 98.94 259 GLY A O 1
ATOM 2120 N N . PHE A 1 260 ? -2.377 13.164 -0.954 1 98.81 260 PHE A N 1
ATOM 2121 C CA . PHE A 1 260 ? -3.633 13.789 -1.342 1 98.81 260 PHE A CA 1
ATOM 2122 C C . PHE A 1 260 ? -3.553 14.328 -2.766 1 98.81 260 PHE A C 1
ATOM 2124 O O . PHE A 1 260 ? -4.516 14.227 -3.527 1 98.81 260 PHE A O 1
ATOM 2131 N N . CYS A 1 261 ? -2.422 14.984 -3.043 1 98.88 261 CYS A N 1
ATOM 2132 C CA . CYS A 1 261 ? -2.248 15.523 -4.387 1 98.88 261 CYS A CA 1
ATOM 2133 C C . CYS A 1 261 ? -2.377 14.43 -5.434 1 98.88 261 CYS A C 1
ATOM 2135 O O . CYS A 1 261 ? -3.088 14.586 -6.43 1 98.88 261 CYS A O 1
ATOM 2137 N N . TYR A 1 262 ? -1.732 13.281 -5.199 1 98.88 262 TYR A N 1
ATOM 2138 C CA . TYR A 1 262 ? -1.791 12.18 -6.156 1 98.88 262 TYR A CA 1
ATOM 2139 C C . TYR A 1 262 ? -3.199 11.602 -6.234 1 98.88 262 TYR A C 1
ATOM 2141 O O . TYR A 1 262 ? -3.646 11.188 -7.309 1 98.88 262 TYR A O 1
ATOM 2149 N N . GLU A 1 263 ? -3.871 11.5 -5.121 1 98.75 263 GLU A N 1
ATOM 2150 C CA . GLU A 1 263 ? -5.258 11.039 -5.148 1 98.75 263 GLU A CA 1
ATOM 2151 C C . GLU A 1 263 ? -6.117 11.938 -6.035 1 98.75 263 GLU A C 1
ATOM 2153 O O . GLU A 1 263 ? -6.941 11.453 -6.809 1 98.75 263 GLU A O 1
ATOM 2158 N N . GLN A 1 264 ? -5.93 13.281 -5.879 1 98.69 264 GLN A N 1
ATOM 2159 C CA . GLN A 1 264 ? -6.688 14.227 -6.691 1 98.69 264 GLN A CA 1
ATOM 2160 C C . GLN A 1 264 ? -6.352 14.078 -8.172 1 98.69 264 GLN A C 1
ATOM 2162 O O . GLN A 1 264 ? -7.238 14.156 -9.023 1 98.69 264 GLN A O 1
ATOM 2167 N N . LEU A 1 265 ? -5.09 13.883 -8.461 1 98.62 265 LEU A N 1
ATOM 2168 C CA . LEU A 1 265 ? -4.688 13.664 -9.844 1 98.62 265 LEU A CA 1
ATOM 2169 C C . LEU A 1 265 ? -5.305 12.383 -10.391 1 98.62 265 LEU A C 1
ATOM 2171 O O . LEU A 1 265 ? -5.707 12.328 -11.555 1 98.62 265 LEU A O 1
ATOM 2175 N N . ALA A 1 266 ? -5.355 11.328 -9.57 1 98.38 266 ALA A N 1
ATOM 2176 C CA . ALA A 1 266 ? -6.012 10.086 -9.969 1 98.38 266 ALA A CA 1
ATOM 2177 C C . ALA A 1 266 ? -7.484 10.328 -10.297 1 98.38 266 ALA A C 1
ATOM 2179 O O . ALA A 1 266 ? -7.996 9.812 -11.297 1 98.38 266 ALA A O 1
ATOM 2180 N N . ASN A 1 267 ? -8.156 11.07 -9.461 1 97.75 267 ASN A N 1
ATOM 2181 C CA . ASN A 1 267 ? -9.562 11.398 -9.688 1 97.75 267 ASN A CA 1
ATOM 2182 C C . ASN A 1 267 ? -9.758 12.148 -11 1 97.75 267 ASN A C 1
ATOM 2184 O O . ASN A 1 267 ? -10.719 11.891 -11.734 1 97.75 267 ASN A O 1
ATOM 2188 N N . ARG A 1 268 ? -8.852 13.094 -11.25 1 97.56 268 ARG A N 1
ATOM 2189 C CA . ARG A 1 268 ? -8.922 13.836 -12.5 1 97.56 268 ARG A CA 1
ATOM 2190 C C . ARG A 1 268 ? -8.773 12.906 -13.703 1 97.56 268 ARG A C 1
ATOM 2192 O O . ARG A 1 268 ? -9.477 13.047 -14.703 1 97.56 268 ARG A O 1
ATOM 2199 N N . SER A 1 269 ? -7.797 12.023 -13.586 1 97.12 269 SER A N 1
ATOM 2200 C CA . SER A 1 269 ? -7.598 11.047 -14.656 1 97.12 269 SER A CA 1
ATOM 2201 C C . SER A 1 269 ? -8.828 10.164 -14.844 1 97.12 269 SER A C 1
ATOM 2203 O O . SER A 1 269 ? -9.203 9.844 -15.969 1 97.12 269 SER A O 1
ATOM 2205 N N . ALA A 1 270 ? -9.438 9.711 -13.805 1 96.19 270 ALA A N 1
ATOM 2206 C CA . ALA A 1 270 ? -10.648 8.898 -13.867 1 96.19 270 ALA A CA 1
ATOM 2207 C C . ALA A 1 270 ? -11.766 9.648 -14.586 1 96.19 270 ALA A C 1
ATOM 2209 O O . ALA A 1 270 ? -12.469 9.07 -15.422 1 96.19 270 ALA A O 1
ATOM 2210 N N . ASN A 1 271 ? -11.938 10.906 -14.227 1 96.06 271 ASN A N 1
ATOM 2211 C CA . ASN A 1 271 ? -12.969 11.727 -14.859 1 96.06 271 ASN A CA 1
ATOM 2212 C C . ASN A 1 271 ? -12.703 11.914 -16.344 1 96.06 271 ASN A C 1
ATOM 2214 O O . ASN A 1 271 ? -13.633 11.93 -17.156 1 96.06 271 ASN A O 1
ATOM 2218 N N . LYS A 1 272 ? -11.469 12.086 -16.688 1 95.44 272 LYS A N 1
ATOM 2219 C CA . LYS A 1 272 ? -11.07 12.281 -18.078 1 95.44 272 LYS A CA 1
ATOM 2220 C C . LYS A 1 272 ? -11.398 11.055 -18.922 1 95.44 272 LYS A C 1
ATOM 2222 O O . LYS A 1 272 ? -11.648 11.172 -20.125 1 95.44 272 LYS A O 1
ATOM 2227 N N . GLN A 1 273 ? -11.305 9.883 -18.328 1 93.31 273 GLN A N 1
ATOM 2228 C CA . GLN A 1 273 ? -11.633 8.656 -19.047 1 93.31 273 GLN A CA 1
ATOM 2229 C C . GLN A 1 273 ? -13.047 8.719 -19.625 1 93.31 273 GLN A C 1
ATOM 2231 O O . GLN A 1 273 ? -13.312 8.148 -20.688 1 93.31 273 GLN A O 1
ATOM 2236 N N . ASN A 1 274 ? -13.922 9.359 -18.906 1 92.12 274 ASN A N 1
ATOM 2237 C CA . ASN A 1 274 ? -15.305 9.477 -19.344 1 92.12 274 ASN A CA 1
ATOM 2238 C C . ASN A 1 274 ? -15.453 10.469 -20.484 1 92.12 274 ASN A C 1
ATOM 2240 O O . ASN A 1 274 ? -16.469 10.469 -21.188 1 92.12 274 ASN A O 1
ATOM 2244 N N . GLU A 1 275 ? -14.508 11.273 -20.703 1 93.44 275 GLU A N 1
ATOM 2245 C CA . GLU A 1 275 ? -14.586 12.344 -21.688 1 93.44 275 GLU A CA 1
ATOM 2246 C C . GLU A 1 275 ? -13.883 11.945 -22.984 1 93.44 275 GLU A C 1
ATOM 2248 O O . GLU A 1 275 ? -14.156 12.516 -24.047 1 93.44 275 GLU A O 1
ATOM 2253 N N . VAL A 1 276 ? -12.953 11.055 -22.812 1 92.94 276 VAL A N 1
ATOM 2254 C CA . VAL A 1 276 ? -12.141 10.672 -23.969 1 92.94 276 VAL A CA 1
ATOM 2255 C C . VAL A 1 276 ? -12.828 9.539 -24.734 1 92.94 276 VAL A C 1
ATOM 2257 O O . VAL A 1 276 ? -13.398 8.633 -24.125 1 92.94 276 VAL A O 1
ATOM 2260 N N . THR A 1 277 ? -12.844 9.555 -26.125 1 91.25 277 THR A N 1
ATOM 2261 C CA . THR A 1 277 ? -13.5 8.555 -26.953 1 91.25 277 THR A CA 1
ATOM 2262 C C . THR A 1 277 ? -12.477 7.684 -27.672 1 91.25 277 THR A C 1
ATOM 2264 O O . THR A 1 277 ? -12.742 6.52 -27.984 1 91.25 277 THR A O 1
ATOM 2267 N N . ASP A 1 278 ? -11.289 8.203 -27.859 1 94.38 278 ASP A N 1
ATOM 2268 C CA . ASP A 1 278 ? -10.227 7.457 -28.531 1 94.38 278 ASP A CA 1
ATOM 2269 C C . ASP A 1 278 ? -9.703 6.336 -27.641 1 94.38 278 ASP A C 1
ATOM 2271 O O . ASP A 1 278 ? -9.367 6.57 -26.469 1 94.38 278 ASP A O 1
ATOM 2275 N N . ALA A 1 279 ? -9.578 5.18 -28.188 1 91.38 279 ALA A N 1
ATOM 2276 C CA . ALA A 1 279 ? -9.219 3.994 -27.422 1 91.38 279 ALA A CA 1
ATOM 2277 C C . ALA A 1 279 ? -7.805 4.109 -26.875 1 91.38 279 ALA A C 1
ATOM 2279 O O . ALA A 1 279 ? -7.543 3.725 -25.719 1 91.38 279 ALA A O 1
ATOM 2280 N N . ASP A 1 280 ? -6.949 4.527 -27.625 1 92.88 280 ASP A N 1
ATOM 2281 C CA . ASP A 1 280 ? -5.559 4.664 -27.188 1 92.88 280 ASP A CA 1
ATOM 2282 C C . ASP A 1 280 ? -5.434 5.707 -26.078 1 92.88 280 ASP A C 1
ATOM 2284 O O . ASP A 1 280 ? -4.68 5.516 -25.125 1 92.88 280 ASP A O 1
ATOM 2288 N N . GLU A 1 281 ? -6.113 6.789 -26.328 1 93.44 281 GLU A N 1
ATOM 2289 C CA . GLU A 1 281 ? -6.098 7.832 -25.312 1 93.44 281 GLU A CA 1
ATOM 2290 C C . GLU A 1 281 ? -6.746 7.355 -24.016 1 93.44 281 GLU A C 1
ATOM 2292 O O . GLU A 1 281 ? -6.305 7.715 -22.922 1 93.44 281 GLU A O 1
ATOM 2297 N N . LYS A 1 282 ? -7.742 6.617 -24.156 1 94 282 LYS A N 1
ATOM 2298 C CA . LYS A 1 282 ? -8.414 6.059 -22.984 1 94 282 LYS A CA 1
ATOM 2299 C C . LYS A 1 282 ? -7.48 5.137 -22.203 1 94 282 LYS A C 1
ATOM 2301 O O . LYS A 1 282 ? -7.449 5.176 -20.969 1 94 282 LYS A O 1
ATOM 2306 N N . GLU A 1 283 ? -6.766 4.371 -22.891 1 92.88 283 GLU A N 1
ATOM 2307 C CA . GLU A 1 283 ? -5.809 3.473 -22.25 1 92.88 283 GLU A CA 1
ATOM 2308 C C . GLU A 1 283 ? -4.707 4.258 -21.531 1 92.88 283 GLU A C 1
ATOM 2310 O O . GLU A 1 283 ? -4.254 3.863 -20.469 1 92.88 283 GLU A O 1
ATOM 2315 N N . THR A 1 284 ? -4.336 5.262 -22.156 1 94.5 284 THR A N 1
ATOM 2316 C CA . THR A 1 284 ? -3.297 6.102 -21.578 1 94.5 284 THR A CA 1
ATOM 2317 C C . THR A 1 284 ? -3.777 6.738 -20.266 1 94.5 284 THR A C 1
ATOM 2319 O O . THR A 1 284 ? -3.055 6.738 -19.266 1 94.5 284 THR A O 1
ATOM 2322 N N . VAL A 1 285 ? -4.996 7.246 -20.297 1 96.12 285 VAL A N 1
ATOM 2323 C CA . VAL A 1 285 ? -5.566 7.922 -19.141 1 96.12 285 VAL A CA 1
ATOM 2324 C C . VAL A 1 285 ? -5.828 6.91 -18.031 1 96.12 285 VAL A C 1
ATOM 2326 O O . VAL A 1 285 ? -5.668 7.223 -16.844 1 96.12 285 VAL A O 1
ATOM 2329 N N . LYS A 1 286 ? -6.199 5.801 -18.406 1 95.69 286 LYS A N 1
ATOM 2330 C CA . LYS A 1 286 ? -6.391 4.727 -17.438 1 95.69 286 LYS A CA 1
ATOM 2331 C C . LYS A 1 286 ? -5.074 4.363 -16.75 1 95.69 286 LYS A C 1
ATOM 2333 O O . LYS A 1 286 ? -5.039 4.141 -15.539 1 95.69 286 LYS A O 1
ATOM 2338 N N . GLY A 1 287 ? -4.066 4.262 -17.531 1 96 287 GLY A N 1
ATOM 2339 C CA . GLY A 1 287 ? -2.74 4.012 -16.984 1 96 287 GLY A CA 1
ATOM 2340 C C . GLY A 1 287 ? -2.27 5.098 -16.047 1 96 287 GLY A C 1
ATOM 2341 O O . GLY A 1 287 ? -1.631 4.809 -15.031 1 96 287 GLY A O 1
ATOM 2342 N N . GLN A 1 288 ? -2.598 6.285 -16.375 1 96.75 288 GLN A N 1
ATOM 2343 C CA . GLN A 1 288 ? -2.25 7.414 -15.523 1 96.75 288 GLN A CA 1
ATOM 2344 C C . GLN A 1 288 ? -2.994 7.344 -14.195 1 96.75 288 GLN A C 1
ATOM 2346 O O . GLN A 1 288 ? -2.416 7.609 -13.141 1 96.75 288 GLN A O 1
ATOM 2351 N N . GLU A 1 289 ? -4.266 7.074 -14.234 1 97.94 289 GLU A N 1
ATOM 2352 C CA . GLU A 1 289 ? -5.051 6.926 -13.008 1 97.94 289 GLU A CA 1
ATOM 2353 C C . GLU A 1 289 ? -4.426 5.891 -12.078 1 97.94 289 GLU A C 1
ATOM 2355 O O . GLU A 1 289 ? -4.277 6.141 -10.875 1 97.94 289 GLU A O 1
ATOM 2360 N N . GLU A 1 290 ? -4.062 4.789 -12.68 1 97.75 290 GLU A N 1
ATOM 2361 C CA . GLU A 1 290 ? -3.473 3.715 -11.883 1 97.75 290 GLU A CA 1
ATOM 2362 C C . GLU A 1 290 ? -2.156 4.156 -11.25 1 97.75 290 GLU A C 1
ATOM 2364 O O . GLU A 1 290 ? -1.902 3.879 -10.078 1 97.75 290 GLU A O 1
ATOM 2369 N N . GLN A 1 291 ? -1.397 4.805 -12.023 1 98.12 291 GLN A N 1
ATOM 2370 C CA . GLN A 1 291 ? -0.105 5.27 -11.539 1 98.12 291 GLN A CA 1
ATOM 2371 C C . GLN A 1 291 ? -0.279 6.273 -10.398 1 98.12 291 GLN A C 1
ATOM 2373 O O . GLN A 1 291 ? 0.412 6.191 -9.383 1 98.12 291 GLN A O 1
ATOM 2378 N N . TYR A 1 292 ? -1.191 7.234 -10.586 1 98.69 292 TYR A N 1
ATOM 2379 C CA . TYR A 1 292 ? -1.424 8.242 -9.562 1 98.69 292 TYR A CA 1
ATOM 2380 C C . TYR A 1 292 ? -2.006 7.621 -8.297 1 98.69 292 TYR A C 1
ATOM 2382 O O . TYR A 1 292 ? -1.65 8.008 -7.184 1 98.69 292 TYR A O 1
ATOM 2390 N N . LEU A 1 293 ? -2.859 6.672 -8.508 1 98.62 293 LEU A N 1
ATOM 2391 C CA . LEU A 1 293 ? -3.434 5.984 -7.355 1 98.62 293 LEU A CA 1
ATOM 2392 C C . LEU A 1 293 ? -2.359 5.223 -6.586 1 98.62 293 LEU A C 1
ATOM 2394 O O . LEU A 1 293 ? -2.33 5.262 -5.352 1 98.62 293 LEU A O 1
ATOM 2398 N N . ALA A 1 294 ? -1.515 4.52 -7.324 1 98.81 294 ALA A N 1
ATOM 2399 C CA . ALA A 1 294 ? -0.413 3.791 -6.703 1 98.81 294 ALA A CA 1
ATOM 2400 C C . ALA A 1 294 ? 0.494 4.734 -5.918 1 98.81 294 ALA A C 1
ATOM 2402 O O . ALA A 1 294 ? 0.93 4.41 -4.809 1 98.81 294 ALA A O 1
ATOM 2403 N N . LEU A 1 295 ? 0.749 5.848 -6.484 1 98.88 295 LEU A N 1
ATOM 2404 C CA . LEU A 1 295 ? 1.61 6.828 -5.832 1 98.88 295 LEU A CA 1
ATOM 2405 C C . LEU A 1 295 ? 0.928 7.414 -4.602 1 98.88 295 LEU A C 1
ATOM 2407 O O . LEU A 1 295 ? 1.585 7.695 -3.596 1 98.88 295 LEU A O 1
ATOM 2411 N N . ALA A 1 296 ? -0.392 7.688 -4.684 1 98.88 296 ALA A N 1
ATOM 2412 C CA . ALA A 1 296 ? -1.126 8.148 -3.512 1 98.88 296 ALA A CA 1
ATOM 2413 C C . ALA A 1 296 ? -0.977 7.176 -2.348 1 98.88 296 ALA A C 1
ATOM 2415 O O . ALA A 1 296 ? -0.614 7.574 -1.238 1 98.88 296 ALA A O 1
ATOM 2416 N N . VAL A 1 297 ? -1.192 5.898 -2.646 1 98.88 297 VAL A N 1
ATOM 2417 C CA . VAL A 1 297 ? -1.071 4.848 -1.644 1 98.88 297 VAL A CA 1
ATOM 2418 C C . VAL A 1 297 ? 0.349 4.832 -1.081 1 98.88 297 VAL A C 1
ATOM 2420 O O . VAL A 1 297 ? 0.541 4.773 0.135 1 98.88 297 VAL A O 1
ATOM 2423 N N . PHE A 1 298 ? 1.266 4.926 -1.954 1 98.75 298 PHE A N 1
ATOM 2424 C CA . PHE A 1 298 ? 2.678 4.867 -1.593 1 98.75 298 PHE A CA 1
ATOM 2425 C C . PHE A 1 298 ? 3.041 6.008 -0.649 1 98.75 298 PHE A C 1
ATOM 2427 O O . PHE A 1 298 ? 3.732 5.797 0.349 1 98.75 298 PHE A O 1
ATOM 2434 N N . TYR A 1 299 ? 2.553 7.156 -0.879 1 98.88 299 TYR A N 1
ATOM 2435 C CA . TYR A 1 299 ? 2.922 8.312 -0.073 1 98.88 299 TYR A CA 1
ATOM 2436 C C . TYR A 1 299 ? 2.146 8.336 1.239 1 98.88 299 TYR A C 1
ATOM 2438 O O . TYR A 1 299 ? 2.664 8.781 2.266 1 98.88 299 TYR A O 1
ATOM 2446 N N . PHE A 1 300 ? 0.878 7.879 1.247 1 98.88 300 PHE A N 1
ATOM 2447 C CA . PHE A 1 300 ? 0.203 7.703 2.527 1 98.88 300 PHE A CA 1
ATOM 2448 C C . PHE A 1 300 ? 0.978 6.742 3.42 1 98.88 300 PHE A C 1
ATOM 2450 O O . PHE A 1 300 ? 1.151 7 4.613 1 98.88 300 PHE A O 1
ATOM 2457 N N . GLN A 1 301 ? 1.483 5.66 2.812 1 98.88 301 GLN A N 1
ATOM 2458 C CA . GLN A 1 301 ? 2.277 4.699 3.57 1 98.88 301 GLN A CA 1
ATOM 2459 C C . GLN A 1 301 ? 3.586 5.324 4.047 1 98.88 301 GLN A C 1
ATOM 2461 O O . GLN A 1 301 ? 4.004 5.105 5.184 1 98.88 301 GLN A O 1
ATOM 2466 N N . LYS A 1 302 ? 4.215 6.059 3.16 1 98.69 302 LYS A N 1
ATOM 2467 C CA . LYS A 1 302 ? 5.457 6.746 3.508 1 98.69 302 LYS A CA 1
ATOM 2468 C C . LYS A 1 302 ? 5.246 7.711 4.668 1 98.69 302 LYS A C 1
ATOM 2470 O O . LYS A 1 302 ? 6.109 7.844 5.539 1 98.69 302 LYS A O 1
ATOM 2475 N N . ALA A 1 303 ? 4.113 8.43 4.621 1 98.81 303 ALA A N 1
ATOM 2476 C CA . ALA A 1 303 ? 3.793 9.367 5.695 1 98.81 303 ALA A CA 1
ATOM 2477 C C . ALA A 1 303 ? 3.672 8.648 7.035 1 98.81 303 ALA A C 1
ATOM 2479 O O . ALA A 1 303 ? 4.211 9.102 8.047 1 98.81 303 ALA A O 1
ATOM 2480 N N . TRP A 1 304 ? 3.012 7.516 7.062 1 98.81 304 TRP A N 1
ATOM 2481 C CA . TRP A 1 304 ? 2.855 6.777 8.312 1 98.81 304 TRP A CA 1
ATOM 2482 C C . TRP A 1 304 ? 4.199 6.242 8.797 1 98.81 304 TRP A C 1
ATOM 2484 O O . TRP A 1 304 ? 4.5 6.297 9.992 1 98.81 304 TRP A O 1
ATOM 2494 N N . GLU A 1 305 ? 4.941 5.684 7.875 1 98.62 305 GLU A N 1
ATOM 2495 C CA . GLU A 1 305 ? 6.258 5.172 8.242 1 98.62 305 GLU A CA 1
ATOM 2496 C C . GLU A 1 305 ? 7.133 6.266 8.844 1 98.62 305 GLU A C 1
ATOM 2498 O O . GLU A 1 305 ? 7.895 6.012 9.781 1 98.62 305 GLU A O 1
ATOM 2503 N N . TYR A 1 306 ? 7.051 7.461 8.328 1 98.31 306 TYR A N 1
ATOM 2504 C CA . TYR A 1 306 ? 7.855 8.586 8.789 1 98.31 306 TYR A CA 1
ATOM 2505 C C . TYR A 1 306 ? 7.473 8.992 10.203 1 98.31 306 TYR A C 1
ATOM 2507 O O . TYR A 1 306 ? 8.336 9.359 11.008 1 98.31 306 TYR A O 1
ATOM 2515 N N . ARG A 1 307 ? 6.203 8.984 10.516 1 98.06 307 ARG A N 1
ATOM 2516 C CA . ARG A 1 307 ? 5.715 9.336 11.852 1 98.06 307 ARG A CA 1
ATOM 2517 C C . ARG A 1 307 ? 4.594 8.398 12.281 1 98.06 307 ARG A C 1
ATOM 2519 O O . ARG A 1 307 ? 3.42 8.773 12.266 1 98.06 307 ARG A O 1
ATOM 2526 N N . PRO A 1 308 ? 4.957 7.246 12.781 1 97.69 308 PRO A N 1
ATOM 2527 C CA . PRO A 1 308 ? 3.998 6.164 13.023 1 97.69 308 PRO A CA 1
ATOM 2528 C C . PRO A 1 308 ? 3.029 6.48 14.164 1 97.69 308 PRO A C 1
ATOM 2530 O O . PRO A 1 308 ? 2.055 5.75 14.367 1 97.69 308 PRO A O 1
ATOM 2533 N N . THR A 1 309 ? 3.244 7.586 14.906 1 97.19 309 THR A N 1
ATOM 2534 C CA . THR A 1 309 ? 2.328 7.98 15.977 1 97.19 309 THR A CA 1
ATOM 2535 C C . THR A 1 309 ? 1.137 8.742 15.406 1 97.19 309 THR A C 1
ATOM 2537 O O . THR A 1 309 ? 0.169 9.016 16.125 1 97.19 309 THR A O 1
ATOM 2540 N N . ARG A 1 310 ? 1.197 9.18 14.164 1 98.19 310 ARG A N 1
ATOM 2541 C CA . ARG A 1 310 ? 0.097 9.852 13.477 1 98.19 310 ARG A CA 1
ATOM 2542 C C . ARG A 1 310 ? -0.735 8.859 12.68 1 98.19 310 ARG A C 1
ATOM 2544 O O . ARG A 1 310 ? -0.217 8.18 11.789 1 98.19 310 ARG A O 1
ATOM 2551 N N . ALA A 1 311 ? -2.029 8.781 12.875 1 98.44 311 ALA A N 1
ATOM 2552 C CA . ALA A 1 311 ? -2.871 7.734 12.312 1 98.44 311 ALA A CA 1
ATOM 2553 C C . ALA A 1 311 ? -3.559 8.211 11.039 1 98.44 311 ALA A C 1
ATOM 2555 O O . ALA A 1 311 ? -4.152 7.414 10.305 1 98.44 311 ALA A O 1
ATOM 2556 N N . GLU A 1 312 ? -3.48 9.492 10.727 1 98.56 312 GLU A N 1
ATOM 2557 C CA . GLU A 1 312 ? -4.23 10.078 9.617 1 98.56 312 GLU A CA 1
ATOM 2558 C C . GLU A 1 312 ? -3.932 9.359 8.305 1 98.56 312 GLU A C 1
ATOM 2560 O O . GLU A 1 312 ? -4.844 9.078 7.527 1 98.56 312 GLU A O 1
ATOM 2565 N N . PRO A 1 313 ? -2.598 8.992 8.055 1 98.88 313 PRO A N 1
ATOM 2566 C CA . PRO A 1 313 ? -2.324 8.297 6.793 1 98.88 313 PRO A CA 1
ATOM 2567 C C . PRO A 1 313 ? -3.062 6.961 6.684 1 98.88 313 PRO A C 1
ATOM 2569 O O . PRO A 1 313 ? -3.562 6.617 5.609 1 98.88 313 PRO A O 1
ATOM 2572 N N . LEU A 1 314 ? -3.141 6.223 7.762 1 98.88 314 LEU A N 1
ATOM 2573 C CA . LEU A 1 314 ? -3.824 4.934 7.762 1 98.88 314 LEU A CA 1
ATOM 2574 C C . LEU A 1 314 ? -5.32 5.109 7.516 1 98.88 314 LEU A C 1
ATOM 2576 O O . LEU A 1 314 ? -5.949 4.277 6.859 1 98.88 314 LEU A O 1
ATOM 2580 N N . TYR A 1 315 ? -5.926 6.164 8.078 1 98.75 315 TYR A N 1
ATOM 2581 C CA . TYR A 1 315 ? -7.324 6.461 7.793 1 98.75 315 TYR A CA 1
ATOM 2582 C C . TYR A 1 315 ? -7.527 6.715 6.301 1 98.75 315 TYR A C 1
ATOM 2584 O O . TYR A 1 315 ? -8.477 6.199 5.703 1 98.75 315 TYR A O 1
ATOM 2592 N N . GLN A 1 316 ? -6.621 7.555 5.742 1 98.81 316 GLN A N 1
ATOM 2593 C CA . GLN A 1 316 ? -6.758 7.879 4.324 1 98.81 316 GLN A CA 1
ATOM 2594 C C . GLN A 1 316 ? -6.648 6.625 3.463 1 98.81 316 GLN A C 1
ATOM 2596 O O . GLN A 1 316 ? -7.348 6.492 2.455 1 98.81 316 GLN A O 1
ATOM 2601 N N . LEU A 1 317 ? -5.754 5.684 3.832 1 98.88 317 LEU A N 1
ATOM 2602 C CA . LEU A 1 317 ? -5.633 4.414 3.125 1 98.88 317 LEU A CA 1
ATOM 2603 C C . LEU A 1 317 ? -6.914 3.598 3.254 1 98.88 317 LEU A C 1
ATOM 2605 O O . LEU A 1 317 ? -7.438 3.09 2.26 1 98.88 317 LEU A O 1
ATOM 2609 N N . ALA A 1 318 ? -7.453 3.5 4.469 1 98.88 318 ALA A N 1
ATOM 2610 C CA . ALA A 1 318 ? -8.695 2.766 4.691 1 98.88 318 ALA A CA 1
ATOM 2611 C C . ALA A 1 318 ? -9.836 3.354 3.865 1 98.88 318 ALA A C 1
ATOM 2613 O O . ALA A 1 318 ? -10.562 2.621 3.189 1 98.88 318 ALA A O 1
ATOM 2614 N N . ARG A 1 319 ? -9.945 4.684 3.949 1 98.56 319 ARG A N 1
ATOM 2615 C CA . ARG A 1 319 ? -10.984 5.391 3.215 1 98.56 319 ARG A CA 1
ATOM 2616 C C . ARG A 1 319 ? -10.859 5.152 1.714 1 98.56 319 ARG A C 1
ATOM 2618 O O . ARG A 1 319 ? -11.844 4.848 1.042 1 98.56 319 ARG A O 1
ATOM 2625 N N . LEU A 1 320 ? -9.641 5.336 1.212 1 98.62 320 LEU A N 1
ATOM 2626 C CA . LEU A 1 320 ? -9.359 5.203 -0.215 1 98.62 320 LEU A CA 1
ATOM 2627 C C . LEU A 1 320 ? -9.789 3.834 -0.729 1 98.62 320 LEU A C 1
ATOM 2629 O O . LEU A 1 320 ? -10.445 3.734 -1.77 1 98.62 320 LEU A O 1
ATOM 2633 N N . TYR A 1 321 ? -9.445 2.746 -0.029 1 98.69 321 TYR A N 1
ATOM 2634 C CA . TYR A 1 321 ? -9.734 1.384 -0.456 1 98.69 321 TYR A CA 1
ATOM 2635 C C . TYR A 1 321 ? -11.203 1.048 -0.239 1 98.69 321 TYR A C 1
ATOM 2637 O O . TYR A 1 321 ? -11.82 0.353 -1.054 1 98.69 321 TYR A O 1
ATOM 2645 N N . ARG A 1 322 ? -11.828 1.546 0.833 1 97.88 322 ARG A N 1
ATOM 2646 C CA . ARG A 1 322 ? -13.25 1.323 1.066 1 97.88 322 ARG A CA 1
ATOM 2647 C C . ARG A 1 322 ? -14.086 1.938 -0.049 1 97.88 322 ARG A C 1
ATOM 2649 O O . ARG A 1 322 ? -15.031 1.312 -0.539 1 97.88 322 ARG A O 1
ATOM 2656 N N . LEU A 1 323 ? -13.703 3.152 -0.432 1 97.38 323 LEU A N 1
ATOM 2657 C CA . LEU A 1 323 ? -14.445 3.855 -1.477 1 97.38 323 LEU A CA 1
ATOM 2658 C C . LEU A 1 323 ? -14.391 3.082 -2.791 1 97.38 323 LEU A C 1
ATOM 2660 O O . LEU A 1 323 ? -15.242 3.279 -3.664 1 97.38 323 LEU A O 1
ATOM 2664 N N . ARG A 1 324 ? -13.453 2.195 -2.902 1 96.62 324 ARG A N 1
ATOM 2665 C CA . ARG A 1 324 ? -13.289 1.397 -4.113 1 96.62 324 ARG A CA 1
ATOM 2666 C C . ARG A 1 324 ? -13.719 -0.045 -3.883 1 96.62 324 ARG A C 1
ATOM 2668 O O . ARG A 1 324 ? -13.359 -0.939 -4.652 1 96.62 324 ARG A O 1
ATOM 2675 N N . SER A 1 325 ? -14.414 -0.299 -2.793 1 97.12 325 SER A N 1
ATOM 2676 C CA . SER A 1 325 ? -15.016 -1.576 -2.422 1 97.12 325 SER A CA 1
ATOM 2677 C C . SER A 1 325 ? -13.945 -2.648 -2.225 1 97.12 325 SER A C 1
ATOM 2679 O O . SER A 1 325 ? -14.156 -3.812 -2.574 1 97.12 325 SER A O 1
ATOM 2681 N N . GLN A 1 326 ? -12.812 -2.281 -1.91 1 98.12 326 GLN A N 1
ATOM 2682 C CA . GLN A 1 326 ? -11.734 -3.186 -1.521 1 98.12 326 GLN A CA 1
ATOM 2683 C C . GLN A 1 326 ? -11.641 -3.305 -0.002 1 98.12 326 GLN A C 1
ATOM 2685 O O . GLN A 1 326 ? -10.797 -2.658 0.625 1 98.12 326 GLN A O 1
ATOM 2690 N N . ASN A 1 327 ? -12.43 -4.195 0.582 1 98.25 327 ASN A N 1
ATOM 2691 C CA . ASN A 1 327 ? -12.781 -4.152 1.996 1 98.25 327 ASN A CA 1
ATOM 2692 C C . ASN A 1 327 ? -11.742 -4.859 2.857 1 98.25 327 ASN A C 1
ATOM 2694 O O . ASN A 1 327 ? -11.516 -4.477 4.004 1 98.25 327 ASN A O 1
ATOM 2698 N N . ASN A 1 328 ? -11.031 -5.887 2.326 1 98.25 328 ASN A N 1
ATOM 2699 C CA . ASN A 1 328 ? -10.023 -6.566 3.137 1 98.25 328 ASN A CA 1
ATOM 2700 C C . ASN A 1 328 ? -8.867 -5.641 3.494 1 98.25 328 ASN A C 1
ATOM 2702 O O . ASN A 1 328 ? -8.492 -5.527 4.664 1 98.25 328 ASN A O 1
ATOM 2706 N N . ILE A 1 329 ? -8.391 -4.98 2.494 1 98.56 329 ILE A N 1
ATOM 2707 C CA . ILE A 1 329 ? -7.246 -4.098 2.709 1 98.56 329 ILE A CA 1
ATOM 2708 C C . ILE A 1 329 ? -7.691 -2.859 3.484 1 98.56 329 ILE A C 1
ATOM 2710 O O . ILE A 1 329 ? -6.949 -2.352 4.332 1 98.56 329 ILE A O 1
ATOM 2714 N N . ALA A 1 330 ? -8.906 -2.332 3.172 1 98.75 330 ALA A N 1
ATOM 2715 C CA . ALA A 1 330 ? -9.453 -1.206 3.922 1 98.75 330 ALA A CA 1
ATOM 2716 C C . ALA A 1 330 ? -9.531 -1.523 5.41 1 98.75 330 ALA A C 1
ATOM 2718 O O . ALA A 1 330 ? -9.117 -0.715 6.246 1 98.75 330 ALA A O 1
ATOM 2719 N N . LEU A 1 331 ? -10.031 -2.693 5.734 1 98.69 331 LEU A N 1
ATOM 2720 C CA . LEU A 1 331 ? -10.188 -3.105 7.125 1 98.69 331 LEU A CA 1
ATOM 2721 C C . LEU A 1 331 ? -8.836 -3.248 7.809 1 98.69 331 LEU A C 1
ATOM 2723 O O . LEU A 1 331 ? -8.68 -2.871 8.969 1 98.69 331 LEU A O 1
ATOM 2727 N N . MET A 1 332 ? -7.852 -3.818 7.082 1 98.62 332 MET A N 1
ATOM 2728 C CA . MET A 1 332 ? -6.512 -3.961 7.645 1 98.62 332 MET A CA 1
ATOM 2729 C C . MET A 1 332 ? -5.965 -2.609 8.094 1 98.62 332 MET A C 1
ATOM 2731 O O . MET A 1 332 ? -5.496 -2.471 9.227 1 98.62 332 MET A O 1
ATOM 2735 N N . TYR A 1 333 ? -6.035 -1.578 7.234 1 98.88 333 TYR A N 1
ATOM 2736 C CA . TYR A 1 333 ? -5.52 -0.254 7.566 1 98.88 333 TYR A CA 1
ATOM 2737 C C . TYR A 1 333 ? -6.316 0.375 8.703 1 98.88 333 TYR A C 1
ATOM 2739 O O . TYR A 1 333 ? -5.75 1.026 9.578 1 98.88 333 TYR A O 1
ATOM 2747 N N . ALA A 1 334 ? -7.66 0.19 8.656 1 98.81 334 ALA A N 1
ATOM 2748 C CA . ALA A 1 334 ? -8.516 0.784 9.672 1 98.81 334 ALA A CA 1
ATOM 2749 C C . ALA A 1 334 ? -8.211 0.201 11.055 1 98.81 334 ALA A C 1
ATOM 2751 O O . ALA A 1 334 ? -8.125 0.936 12.039 1 98.81 334 ALA A O 1
ATOM 2752 N N . LEU A 1 335 ? -8.047 -1.108 11.102 1 98.5 335 LEU A N 1
ATOM 2753 C CA . LEU A 1 335 ? -7.766 -1.771 12.367 1 98.5 335 LEU A CA 1
ATOM 2754 C C . LEU A 1 335 ? -6.402 -1.352 12.906 1 98.5 335 LEU A C 1
ATOM 2756 O O . LEU A 1 335 ? -6.254 -1.114 14.109 1 98.5 335 LEU A O 1
ATOM 2760 N N . GLN A 1 336 ? -5.414 -1.25 12.031 1 98.31 336 GLN A N 1
ATOM 2761 C CA . GLN A 1 336 ? -4.102 -0.773 12.445 1 98.31 336 GLN A CA 1
ATOM 2762 C C . GLN A 1 336 ? -4.176 0.654 12.984 1 98.31 336 GLN A C 1
ATOM 2764 O O . GLN A 1 336 ? -3.59 0.967 14.023 1 98.31 336 GLN A O 1
ATOM 2769 N N . GLY A 1 337 ? -4.891 1.546 12.25 1 98.56 337 GLY A N 1
ATOM 2770 C CA . GLY A 1 337 ? -5.012 2.938 12.648 1 98.56 337 GLY A CA 1
ATOM 2771 C C . GLY A 1 337 ? -5.707 3.115 13.992 1 98.56 337 GLY A C 1
ATOM 2772 O O . GLY A 1 337 ? -5.324 3.973 14.789 1 98.56 337 GLY A O 1
ATOM 2773 N N . LYS A 1 338 ? -6.699 2.287 14.242 1 97.94 338 LYS A N 1
ATOM 2774 C CA . LYS A 1 338 ? -7.496 2.385 15.461 1 97.94 338 LYS A CA 1
ATOM 2775 C C . LYS A 1 338 ? -6.641 2.123 16.703 1 97.94 338 LYS A C 1
ATOM 2777 O O . LYS A 1 338 ? -6.941 2.623 17.781 1 97.94 338 LYS A O 1
ATOM 2782 N N . GLU A 1 339 ? -5.555 1.456 16.547 1 96.75 339 GLU A N 1
ATOM 2783 C CA . GLU A 1 339 ? -4.672 1.12 17.656 1 96.75 339 GLU A CA 1
ATOM 2784 C C . GLU A 1 339 ? -3.811 2.312 18.047 1 96.75 339 GLU A C 1
ATOM 2786 O O . GLU A 1 339 ? -3.207 2.316 19.125 1 96.75 339 GLU A O 1
ATOM 2791 N N . ILE A 1 340 ? -3.729 3.326 17.266 1 97.69 340 ILE A N 1
ATOM 2792 C CA . ILE A 1 340 ? -2.832 4.453 17.5 1 97.69 340 ILE A CA 1
ATOM 2793 C C . ILE A 1 340 ? -3.545 5.52 18.328 1 97.69 340 ILE A C 1
ATOM 2795 O O . ILE A 1 340 ? -4.566 6.062 17.906 1 97.69 340 ILE A O 1
ATOM 2799 N N . PRO A 1 341 ? -3.059 5.816 19.5 1 96.5 341 PRO A N 1
ATOM 2800 C CA . PRO A 1 341 ? -3.705 6.824 20.344 1 96.5 341 PRO A CA 1
ATOM 2801 C C . PRO A 1 341 ? -3.547 8.242 19.797 1 96.5 341 PRO A C 1
ATOM 2803 O O . PRO A 1 341 ? -2.68 8.492 18.953 1 96.5 341 PRO A O 1
ATOM 2806 N N . PHE A 1 342 ? -4.41 9.148 20.266 1 95.38 342 PHE A N 1
ATOM 2807 C CA . PHE A 1 342 ? -4.316 10.555 19.906 1 95.38 342 PHE A CA 1
ATOM 2808 C C . PHE A 1 342 ? -2.932 11.109 20.219 1 95.38 342 PHE A C 1
ATOM 2810 O O . PHE A 1 342 ? -2.422 10.914 21.328 1 95.38 342 PHE A O 1
ATOM 2817 N N . PRO A 1 343 ? -2.309 11.711 19.281 1 95.06 343 PRO A N 1
ATOM 2818 C CA . PRO A 1 343 ? -0.96 12.234 19.516 1 95.06 343 PRO A CA 1
ATOM 2819 C C . PRO A 1 343 ? -0.96 13.531 20.328 1 95.06 343 PRO A C 1
ATOM 2821 O O . PRO A 1 343 ? -0.841 14.617 19.75 1 95.06 343 PRO A O 1
ATOM 2824 N N . LYS A 1 344 ? -0.847 13.5 21.562 1 89.81 344 LYS A N 1
ATOM 2825 C CA . LYS A 1 344 ? -1.025 14.625 22.484 1 89.81 344 LYS A CA 1
ATOM 2826 C C . LYS A 1 344 ? 0.107 15.633 22.328 1 89.81 344 LYS A C 1
ATOM 2828 O O . LYS A 1 344 ? -0.087 16.828 22.578 1 89.81 344 LYS A O 1
ATOM 2833 N N . ASP A 1 345 ? 1.214 15.133 21.875 1 90.94 345 ASP A N 1
ATOM 2834 C CA . ASP A 1 345 ? 2.391 15.992 21.859 1 90.94 345 ASP A CA 1
ATOM 2835 C C . ASP A 1 345 ? 2.535 16.688 20.5 1 90.94 345 ASP A C 1
ATOM 2837 O O . ASP A 1 345 ? 3.361 17.594 20.344 1 90.94 345 ASP A O 1
ATOM 2841 N N . ASP A 1 346 ? 1.796 16.234 19.547 1 91.94 346 ASP A N 1
ATOM 2842 C CA . ASP A 1 346 ? 1.896 16.844 18.234 1 91.94 346 ASP A CA 1
ATOM 2843 C C . ASP A 1 346 ? 1.128 18.172 18.188 1 91.94 346 ASP A C 1
ATOM 2845 O O . ASP A 1 346 ? 0.05 18.281 18.766 1 91.94 346 ASP A O 1
ATOM 2849 N N . LEU A 1 347 ? 1.639 19.156 17.453 1 89.31 347 LEU A N 1
ATOM 2850 C CA . LEU A 1 347 ? 1.121 20.531 17.453 1 89.31 347 LEU A CA 1
ATOM 2851 C C . LEU A 1 347 ? 0.472 20.859 16.109 1 89.31 347 LEU A C 1
ATOM 2853 O O . LEU A 1 347 ? -0.462 21.656 16.047 1 89.31 347 LEU A O 1
ATOM 2857 N N . LEU A 1 348 ? 0.975 20.203 15.055 1 92.31 348 LEU A N 1
ATOM 2858 C CA . LEU A 1 348 ? 0.653 20.719 13.727 1 92.31 348 LEU A CA 1
ATOM 2859 C C . LEU A 1 348 ? -0.426 19.875 13.062 1 92.31 348 LEU A C 1
ATOM 2861 O O . LEU A 1 348 ? -0.195 18.703 12.75 1 92.31 348 LEU A O 1
ATOM 2865 N N . PHE A 1 349 ? -1.546 20.359 12.789 1 92.94 349 PHE A N 1
ATOM 2866 C CA . PHE A 1 349 ? -2.619 19.906 11.906 1 92.94 349 PHE A CA 1
ATOM 2867 C C . PHE A 1 349 ? -3.037 18.484 12.25 1 92.94 349 PHE A C 1
ATOM 2869 O O . PHE A 1 349 ? -3.084 17.625 11.375 1 92.94 349 PHE A O 1
ATOM 2876 N N . VAL A 1 350 ? -3.475 18.219 13.445 1 94.12 350 VAL A N 1
ATOM 2877 C CA . VAL A 1 350 ? -3.977 16.906 13.875 1 94.12 350 VAL A CA 1
ATOM 2878 C C . VAL A 1 350 ? -5.469 16.812 13.57 1 94.12 350 VAL A C 1
ATOM 2880 O O . VAL A 1 350 ? -6.258 17.641 14 1 94.12 350 VAL A O 1
ATOM 2883 N N . ASP A 1 351 ? -5.809 15.875 12.758 1 94.06 351 ASP A N 1
ATOM 2884 C CA . ASP A 1 351 ? -7.219 15.602 12.492 1 94.06 351 ASP A CA 1
ATOM 2885 C C . ASP A 1 351 ? -7.832 14.758 13.609 1 94.06 351 ASP A C 1
ATOM 2887 O O . ASP A 1 351 ? -7.797 13.531 13.562 1 94.06 351 ASP A O 1
ATOM 2891 N N . TYR A 1 352 ? -8.508 15.375 14.5 1 89.56 352 TYR A N 1
ATOM 2892 C CA . TYR A 1 352 ? -8.992 14.711 15.711 1 89.56 352 TYR A CA 1
ATOM 2893 C C . TYR A 1 352 ? -10.117 13.734 15.391 1 89.56 352 TYR A C 1
ATOM 2895 O O . TYR A 1 352 ? -10.344 12.781 16.141 1 89.56 352 TYR A O 1
ATOM 2903 N N . HIS A 1 353 ? -10.828 13.883 14.258 1 92.81 353 HIS A N 1
ATOM 2904 C CA . HIS A 1 353 ? -11.914 12.992 13.883 1 92.81 353 HIS A CA 1
ATOM 2905 C C . HIS A 1 353 ? -11.406 11.57 13.648 1 92.81 353 HIS A C 1
ATOM 2907 O O . HIS A 1 353 ? -12.125 10.602 13.891 1 92.81 353 HIS A O 1
ATOM 2913 N N . VAL A 1 354 ? -10.18 11.516 13.18 1 96.38 354 VAL A N 1
ATOM 2914 C CA . VAL A 1 354 ? -9.555 10.234 12.883 1 96.38 354 VAL A CA 1
ATOM 2915 C C . VAL A 1 354 ? -9.477 9.391 14.156 1 96.38 354 VAL A C 1
ATOM 2917 O O . VAL A 1 354 ? -9.688 8.18 14.117 1 96.38 354 VAL A O 1
ATOM 2920 N N . TYR A 1 355 ? -9.242 10.023 15.227 1 95.31 355 TYR A N 1
ATOM 2921 C CA . TYR A 1 355 ? -9.023 9.352 16.5 1 95.31 355 TYR A CA 1
ATOM 2922 C C . TYR A 1 355 ? -10.336 9.188 17.266 1 95.31 355 TYR A C 1
ATOM 2924 O O . TYR A 1 355 ? -10.438 8.367 18.172 1 95.31 355 TYR A O 1
ATOM 2932 N N . ASP A 1 356 ? -11.312 10.008 16.859 1 94 356 ASP A N 1
ATOM 2933 C CA . ASP A 1 356 ? -12.594 9.984 17.562 1 94 356 ASP A CA 1
ATOM 2934 C C . ASP A 1 356 ? -13.516 8.906 17 1 94 356 ASP A C 1
ATOM 2936 O O . ASP A 1 356 ? -14.016 8.055 17.734 1 94 356 ASP A O 1
ATOM 2940 N N . TYR A 1 357 ? -13.781 8.945 15.625 1 96.12 357 TYR A N 1
ATOM 2941 C CA . TYR A 1 357 ? -14.828 8.047 15.172 1 96.12 357 TYR A CA 1
ATOM 2942 C C . TYR A 1 357 ? -14.555 7.551 13.758 1 96.12 357 TYR A C 1
ATOM 2944 O O . TYR A 1 357 ? -15.18 6.594 13.297 1 96.12 357 TYR A O 1
ATOM 2952 N N . LEU A 1 358 ? -13.617 8.086 13.031 1 97.69 358 LEU A N 1
ATOM 2953 C CA . LEU A 1 358 ? -13.508 7.816 11.602 1 97.69 358 LEU A CA 1
ATOM 2954 C C . LEU A 1 358 ? -13.023 6.391 11.359 1 97.69 358 LEU A C 1
ATOM 2956 O O . LEU A 1 358 ? -13.43 5.754 10.383 1 97.69 358 LEU A O 1
ATOM 2960 N N . PHE A 1 359 ? -12.125 5.875 12.211 1 98.62 359 PHE A N 1
ATOM 2961 C CA . PHE A 1 359 ? -11.711 4.484 12.039 1 98.62 359 PHE A CA 1
ATOM 2962 C C . PHE A 1 359 ? -12.883 3.539 12.289 1 98.62 359 PHE A C 1
ATOM 2964 O O . PHE A 1 359 ? -13.039 2.539 11.586 1 98.62 359 PHE A O 1
ATOM 2971 N N . ASP A 1 360 ? -13.711 3.857 13.297 1 98.19 360 ASP A N 1
ATOM 2972 C CA . ASP A 1 360 ? -14.898 3.037 13.539 1 98.19 360 ASP A CA 1
ATOM 2973 C C . ASP A 1 360 ? -15.859 3.086 12.359 1 98.19 360 ASP A C 1
ATOM 2975 O O . ASP A 1 360 ? -16.5 2.084 12.023 1 98.19 360 ASP A O 1
ATOM 2979 N N . TYR A 1 361 ? -15.953 4.285 11.797 1 98 361 TYR A N 1
ATOM 2980 C CA . TYR A 1 361 ? -16.766 4.438 10.594 1 98 361 TYR A CA 1
ATOM 2981 C C . TYR A 1 361 ? -16.281 3.502 9.492 1 98 361 TYR A C 1
ATOM 2983 O O . TYR A 1 361 ? -17.078 2.748 8.922 1 98 361 TYR A O 1
ATOM 2991 N N . GLU A 1 362 ? -14.984 3.467 9.188 1 98.38 362 GLU A N 1
ATOM 2992 C CA . GLU A 1 362 ? -14.414 2.617 8.148 1 98.38 362 GLU A CA 1
ATOM 2993 C C . GLU A 1 362 ? -14.57 1.139 8.492 1 98.38 362 GLU A C 1
ATOM 2995 O O . GLU A 1 362 ? -14.883 0.323 7.625 1 98.38 362 GLU A O 1
ATOM 3000 N N . ILE A 1 363 ? -14.328 0.756 9.773 1 98.56 363 ILE A N 1
ATOM 3001 C CA . ILE A 1 363 ? -14.414 -0.629 10.227 1 98.56 363 ILE A CA 1
ATOM 3002 C C . ILE A 1 363 ? -15.852 -1.123 10.094 1 98.56 363 ILE A C 1
ATOM 3004 O O . ILE A 1 363 ? -16.094 -2.229 9.609 1 98.56 363 ILE A O 1
ATOM 3008 N N . SER A 1 364 ? -16.812 -0.246 10.453 1 97.75 364 SER A N 1
ATOM 3009 C CA . SER A 1 364 ? -18.219 -0.636 10.43 1 97.75 364 SER A CA 1
ATOM 3010 C C . SER A 1 364 ? -18.672 -0.992 9.016 1 97.75 364 SER A C 1
ATOM 3012 O O . SER A 1 364 ? -19.547 -1.84 8.836 1 97.75 364 SER A O 1
ATOM 3014 N N . ILE A 1 365 ? -18.094 -0.391 8.039 1 97.56 365 ILE A N 1
ATOM 3015 C CA . ILE A 1 365 ? -18.5 -0.627 6.652 1 97.56 365 ILE A CA 1
ATOM 3016 C C . ILE A 1 365 ? -17.703 -1.804 6.082 1 97.56 365 ILE A C 1
ATOM 3018 O O . ILE A 1 365 ? -18.297 -2.781 5.609 1 97.56 365 ILE A O 1
ATOM 3022 N N . SER A 1 366 ? -16.375 -1.795 6.16 1 98 366 SER A N 1
ATOM 3023 C CA . SER A 1 366 ? -15.508 -2.773 5.504 1 98 366 SER A CA 1
ATOM 3024 C C . SER A 1 366 ? -15.688 -4.164 6.109 1 98 366 SER A C 1
ATOM 3026 O O . SER A 1 366 ? -15.695 -5.164 5.387 1 98 366 SER A O 1
ATOM 3028 N N . ALA A 1 367 ? -15.852 -4.23 7.418 1 97.44 367 ALA A N 1
ATOM 3029 C CA . ALA A 1 367 ? -15.938 -5.52 8.102 1 97.44 367 ALA A CA 1
ATOM 3030 C C . ALA A 1 367 ? -17.219 -6.262 7.723 1 97.44 367 ALA A C 1
ATOM 3032 O O . ALA A 1 367 ? -17.266 -7.492 7.773 1 97.44 367 ALA A O 1
ATOM 3033 N N . PHE A 1 368 ? -18.234 -5.508 7.332 1 95.88 368 PHE A N 1
ATOM 3034 C CA . PHE A 1 368 ? -19.5 -6.105 6.953 1 95.88 368 PHE A CA 1
ATOM 3035 C C . PHE A 1 368 ? -19.312 -7.086 5.805 1 95.88 368 PHE A C 1
ATOM 3037 O O . PHE A 1 368 ? -20 -8.109 5.742 1 95.88 368 PHE A O 1
ATOM 3044 N N . TYR A 1 369 ? -18.422 -6.82 4.949 1 95.94 369 TYR A N 1
ATOM 3045 C CA . TYR A 1 369 ? -18.266 -7.598 3.723 1 95.94 369 TYR A CA 1
ATOM 3046 C C . TYR A 1 369 ? -17.297 -8.758 3.938 1 95.94 369 TYR A C 1
ATOM 3048 O O . TYR A 1 369 ? -17 -9.5 3 1 95.94 369 TYR A O 1
ATOM 3056 N N . ILE A 1 370 ? -16.797 -8.938 5.125 1 96.31 370 ILE A N 1
ATOM 3057 C CA . ILE A 1 370 ? -15.875 -10.016 5.477 1 96.31 370 ILE A CA 1
ATOM 3058 C C . ILE A 1 370 ? -16.5 -10.898 6.555 1 96.31 370 ILE A C 1
ATOM 3060 O O . ILE A 1 370 ? -16.406 -10.594 7.746 1 96.31 370 ILE A O 1
ATOM 3064 N N . PRO A 1 371 ? -17.031 -11.992 6.266 1 93.5 371 PRO A N 1
ATOM 3065 C CA . PRO A 1 371 ? -17.891 -12.797 7.141 1 93.5 371 PRO A CA 1
ATOM 3066 C C . PRO A 1 371 ? -17.25 -13.086 8.492 1 93.5 371 PRO A C 1
ATOM 3068 O O . PRO A 1 371 ? -17.859 -12.875 9.539 1 93.5 371 PRO A O 1
ATOM 3071 N N . HIS A 1 372 ? -16.031 -13.477 8.484 1 93.5 372 HIS A N 1
ATOM 3072 C CA . HIS A 1 372 ? -15.414 -13.883 9.742 1 93.5 372 HIS A CA 1
ATOM 3073 C C . HIS A 1 372 ? -14.961 -12.672 10.547 1 93.5 372 HIS A C 1
ATOM 3075 O O . HIS A 1 372 ? -14.438 -12.82 11.656 1 93.5 372 HIS A O 1
ATOM 3081 N N . LYS A 1 373 ? -15.156 -11.453 10.023 1 95.75 373 LYS A N 1
ATOM 3082 C CA . LYS A 1 373 ? -14.766 -10.234 10.719 1 95.75 373 LYS A CA 1
ATOM 3083 C C . LYS A 1 373 ? -15.969 -9.344 10.992 1 95.75 373 LYS A C 1
ATOM 3085 O O . LYS A 1 373 ? -15.82 -8.219 11.484 1 95.75 373 LYS A O 1
ATOM 3090 N N . LYS A 1 374 ? -17.125 -9.797 10.695 1 95.38 374 LYS A N 1
ATOM 3091 C CA . LYS A 1 374 ? -18.344 -9.016 10.82 1 95.38 374 LYS A CA 1
ATOM 3092 C C . LYS A 1 374 ? -18.547 -8.531 12.25 1 95.38 374 LYS A C 1
ATOM 3094 O O . LYS A 1 374 ? -19.078 -7.441 12.477 1 95.38 374 LYS A O 1
ATOM 3099 N N . HIS A 1 375 ? -18.094 -9.328 13.227 1 96.75 375 HIS A N 1
ATOM 3100 C CA . HIS A 1 375 ? -18.234 -8.961 14.633 1 96.75 375 HIS A CA 1
ATOM 3101 C C . HIS A 1 375 ? -17.5 -7.668 14.945 1 96.75 375 HIS A C 1
ATOM 3103 O O . HIS A 1 375 ? -17.953 -6.871 15.773 1 96.75 375 HIS A O 1
ATOM 3109 N N . LEU A 1 376 ? -16.375 -7.414 14.273 1 97.25 376 LEU A N 1
ATOM 3110 C CA . LEU A 1 376 ? -15.625 -6.176 14.469 1 97.25 376 LEU A CA 1
ATOM 3111 C C . LEU A 1 376 ? -16.438 -4.973 14.008 1 97.25 376 LEU A C 1
ATOM 3113 O O . LEU A 1 376 ? -16.422 -3.92 14.648 1 97.25 376 LEU A O 1
ATOM 3117 N N . GLY A 1 377 ? -17.141 -5.156 12.852 1 97.31 377 GLY A N 1
ATOM 3118 C CA . GLY A 1 377 ? -18.016 -4.105 12.352 1 97.31 377 GLY A CA 1
ATOM 3119 C C . GLY A 1 377 ? -19.172 -3.812 13.281 1 97.31 377 GLY A C 1
ATOM 3120 O O . GLY A 1 377 ? -19.562 -2.652 13.453 1 97.31 377 GLY A O 1
ATOM 3121 N N . ALA A 1 378 ? -19.672 -4.844 13.867 1 96.88 378 ALA A N 1
ATOM 3122 C CA . ALA A 1 378 ? -20.797 -4.688 14.781 1 96.88 378 ALA A CA 1
ATOM 3123 C C . ALA A 1 378 ? -20.406 -3.863 16 1 96.88 378 ALA A C 1
ATOM 3125 O O . ALA A 1 378 ? -21.172 -3.023 16.469 1 96.88 378 ALA A O 1
ATOM 3126 N N . VAL A 1 379 ? -19.25 -4.121 16.5 1 97.69 379 VAL A N 1
ATOM 3127 C CA . VAL A 1 379 ? -18.75 -3.379 17.656 1 97.69 379 VAL A CA 1
ATOM 3128 C C . VAL A 1 379 ? -18.609 -1.901 17.297 1 97.69 379 VAL A C 1
ATOM 3130 O O . VAL A 1 379 ? -19.016 -1.03 18.062 1 97.69 379 VAL A O 1
ATOM 3133 N N . SER A 1 380 ? -17.984 -1.618 16.141 1 97.62 380 SER A N 1
ATOM 3134 C CA . SER A 1 380 ? -17.797 -0.247 15.688 1 97.62 380 SER A CA 1
ATOM 3135 C C . SER A 1 380 ? -19.141 0.436 15.43 1 97.62 380 SER A C 1
ATOM 3137 O O . SER A 1 380 ? -19.312 1.614 15.742 1 97.62 380 SER A O 1
ATOM 3139 N N . GLN A 1 381 ? -20.047 -0.314 14.805 1 96.94 381 GLN A N 1
ATOM 3140 C CA . GLN A 1 381 ? -21.391 0.204 14.547 1 96.94 381 GLN A CA 1
ATOM 3141 C C . GLN A 1 381 ? -22.078 0.602 15.844 1 96.94 381 GLN A C 1
ATOM 3143 O O . GLN A 1 381 ? -22.688 1.671 15.922 1 96.94 381 GLN A O 1
ATOM 3148 N N . LYS A 1 382 ? -22.016 -0.229 16.844 1 97 382 LYS A N 1
ATOM 3149 C CA . LYS A 1 382 ? -22.625 0.059 18.141 1 97 382 LYS A CA 1
ATOM 3150 C C . LYS A 1 382 ? -22.016 1.313 18.766 1 97 382 LYS A C 1
ATOM 3152 O O . LYS A 1 382 ? -22.734 2.137 19.344 1 97 382 LYS A O 1
ATOM 3157 N N . TYR A 1 383 ? -20.734 1.384 18.688 1 97.44 383 TYR A N 1
ATOM 3158 C CA . TYR A 1 383 ? -20.047 2.568 19.203 1 97.44 383 TYR A CA 1
ATOM 3159 C C . TYR A 1 383 ? -20.531 3.824 18.484 1 97.44 383 TYR A C 1
ATOM 3161 O O . TYR A 1 383 ? -20.875 4.82 19.125 1 97.44 383 TYR A O 1
ATOM 3169 N N . LEU A 1 384 ? -20.609 3.811 17.172 1 97.12 384 LEU A N 1
ATOM 3170 C CA . LEU A 1 384 ? -21.031 4.965 16.375 1 97.12 384 LEU A CA 1
ATOM 3171 C C . LEU A 1 384 ? -22.469 5.352 16.719 1 97.12 384 LEU A C 1
ATOM 3173 O O . LEU A 1 384 ? -22.797 6.539 16.781 1 97.12 384 LEU A O 1
ATOM 3177 N N . GLU A 1 385 ? -23.281 4.367 16.922 1 96.19 385 GLU A N 1
ATOM 3178 C CA . GLU A 1 385 ? -24.656 4.621 17.312 1 96.19 385 GLU A CA 1
ATOM 3179 C C . GLU A 1 385 ? -24.719 5.328 18.672 1 96.19 385 GLU A C 1
ATOM 3181 O O . GLU A 1 385 ? -25.578 6.195 18.891 1 96.19 385 GLU A O 1
ATOM 3186 N N . SER A 1 386 ? -23.859 4.953 19.547 1 96.56 386 SER A N 1
ATOM 3187 C CA . SER A 1 386 ? -23.844 5.527 20.891 1 96.56 386 SER A CA 1
ATOM 3188 C C . SER A 1 386 ? -23.453 7 20.859 1 96.56 386 SER A C 1
ATOM 3190 O O . SER A 1 386 ? -23.812 7.766 21.75 1 96.56 386 SER A O 1
ATOM 3192 N N . ILE A 1 387 ? -22.719 7.426 19.828 1 95.44 387 ILE A N 1
ATOM 3193 C CA . ILE A 1 387 ? -22.281 8.812 19.781 1 95.44 387 ILE A CA 1
ATOM 3194 C C . ILE A 1 387 ? -22.953 9.523 18.594 1 95.44 387 ILE A C 1
ATOM 3196 O O . ILE A 1 387 ? -22.406 10.5 18.062 1 95.44 387 ILE A O 1
ATOM 3200 N N . LYS A 1 388 ? -23.984 9.094 18.094 1 93.12 388 LYS A N 1
ATOM 3201 C CA . LYS A 1 388 ? -24.656 9.523 16.875 1 93.12 388 LYS A CA 1
ATOM 3202 C C . LYS A 1 388 ? -24.938 11.023 16.906 1 93.12 388 LYS A C 1
ATOM 3204 O O . LYS A 1 388 ? -24.859 11.695 15.875 1 93.12 388 LYS A O 1
ATOM 3209 N N . GLU A 1 389 ? -25.172 11.555 18.078 1 91.12 389 GLU A N 1
ATOM 3210 C CA . GLU A 1 389 ? -25.531 12.969 18.203 1 91.12 389 GLU A CA 1
ATOM 3211 C C . GLU A 1 389 ? -24.281 13.852 18.172 1 91.12 389 GLU A C 1
ATOM 3213 O O . GLU A 1 389 ? -24.375 15.062 17.969 1 91.12 389 GLU A O 1
ATOM 3218 N N . GLU A 1 390 ? -23.109 13.266 18.297 1 90.19 390 GLU A N 1
ATOM 3219 C CA . GLU A 1 390 ? -21.859 14.016 18.406 1 90.19 390 GLU A CA 1
ATOM 3220 C C . GLU A 1 390 ? -21.094 13.984 17.094 1 90.19 390 GLU A C 1
ATOM 3222 O O . GLU A 1 390 ? -20.078 14.672 16.953 1 90.19 390 GLU A O 1
ATOM 3227 N N . ILE A 1 391 ? -21.547 13.195 16.156 1 91 391 ILE A N 1
ATOM 3228 C CA . ILE A 1 391 ? -20.812 13.086 14.898 1 91 391 ILE A CA 1
ATOM 3229 C C . ILE A 1 391 ? -21.562 13.812 13.789 1 91 391 ILE A C 1
ATOM 3231 O O . ILE A 1 391 ? -22.766 14.094 13.922 1 91 391 ILE A O 1
ATOM 3235 N N . PRO A 1 392 ? -20.859 14.25 12.711 1 89.19 392 PRO A N 1
ATOM 3236 C CA . PRO A 1 392 ? -21.5 14.984 11.617 1 89.19 392 PRO A CA 1
ATOM 3237 C C . PRO A 1 392 ? -22.734 14.258 11.055 1 89.19 392 PRO A C 1
ATOM 3239 O O . PRO A 1 392 ? -22.734 13.031 10.969 1 89.19 392 PRO A O 1
ATOM 3242 N N . PHE A 1 393 ? -23.641 14.992 10.578 1 89 393 PHE A N 1
ATOM 3243 C CA . PHE A 1 393 ? -24.953 14.5 10.141 1 89 393 PHE A CA 1
ATOM 3244 C C . PHE A 1 393 ? -24.797 13.469 9.039 1 89 393 PHE A C 1
ATOM 3246 O O . PHE A 1 393 ? -25.484 12.445 9.039 1 89 393 PHE A O 1
ATOM 3253 N N . HIS A 1 394 ? -23.953 13.742 8.148 1 90.19 394 HIS A N 1
ATOM 3254 C CA . HIS A 1 394 ? -23.812 12.836 7.016 1 90.19 394 HIS A CA 1
ATOM 3255 C C . HIS A 1 394 ? -23.297 11.477 7.465 1 90.19 394 HIS A C 1
ATOM 3257 O O . HIS A 1 394 ? -23.688 10.445 6.906 1 90.19 394 HIS A O 1
ATOM 3263 N N . ILE A 1 395 ? -22.453 11.406 8.445 1 92.25 395 ILE A N 1
ATOM 3264 C CA . ILE A 1 395 ? -21.953 10.148 8.984 1 92.25 395 ILE A CA 1
ATOM 3265 C C . ILE A 1 395 ? -23.047 9.477 9.812 1 92.25 395 ILE A C 1
ATOM 3267 O O . ILE A 1 395 ? -23.266 8.266 9.695 1 92.25 395 ILE A O 1
ATOM 3271 N N . ALA A 1 396 ? -23.734 10.281 10.609 1 92.31 396 ALA A N 1
ATOM 3272 C CA . ALA A 1 396 ? -24.812 9.773 11.438 1 92.31 396 ALA A CA 1
ATOM 3273 C C . ALA A 1 396 ? -25.891 9.094 10.594 1 92.31 396 ALA A C 1
ATOM 3275 O O . ALA A 1 396 ? -26.438 8.055 10.977 1 92.31 396 ALA A O 1
ATOM 3276 N N . ASN A 1 397 ? -26.141 9.68 9.453 1 92 397 ASN A N 1
ATOM 3277 C CA . ASN A 1 397 ? -27.125 9.117 8.539 1 92 397 ASN A CA 1
ATOM 3278 C C . ASN A 1 397 ? -26.688 7.754 8.016 1 92 397 ASN A C 1
ATOM 3280 O O . ASN A 1 397 ? -27.516 6.836 7.914 1 92 397 ASN A O 1
ATOM 3284 N N . VAL A 1 398 ? -25.484 7.672 7.684 1 92.12 398 VAL A N 1
ATOM 3285 C CA . VAL A 1 398 ? -24.953 6.406 7.188 1 92.12 398 VAL A CA 1
ATOM 3286 C C . VAL A 1 398 ? -25.016 5.352 8.289 1 92.12 398 VAL A C 1
ATOM 3288 O O . VAL A 1 398 ? -25.391 4.203 8.039 1 92.12 398 VAL A O 1
ATOM 3291 N N . VAL A 1 399 ? -24.656 5.727 9.477 1 93.12 399 VAL A N 1
ATOM 3292 C CA . VAL A 1 399 ? -24.672 4.828 10.625 1 93.12 399 VAL A CA 1
ATOM 3293 C C . VAL A 1 399 ? -26.078 4.309 10.867 1 93.12 399 VAL A C 1
ATOM 3295 O O . VAL A 1 399 ? -26.281 3.115 11.094 1 93.12 399 VAL A O 1
ATOM 3298 N N . GLU A 1 400 ? -27.016 5.191 10.75 1 93 400 GLU A N 1
ATOM 3299 C CA . GLU A 1 400 ? -28.422 4.816 10.945 1 93 400 GLU A CA 1
ATOM 3300 C C . GLU A 1 400 ? -28.875 3.846 9.867 1 93 400 GLU A C 1
ATOM 3302 O O . GLU A 1 400 ? -29.547 2.846 10.164 1 93 400 GLU A O 1
ATOM 3307 N N . ASN A 1 401 ? -28.547 4.133 8.68 1 92.69 401 ASN A N 1
ATOM 3308 C CA . ASN A 1 401 ? -28.953 3.299 7.551 1 92.69 401 ASN A CA 1
ATOM 3309 C C . ASN A 1 401 ? -28.297 1.924 7.605 1 92.69 401 ASN A C 1
ATOM 3311 O O . ASN A 1 401 ? -28.891 0.932 7.172 1 92.69 401 ASN A O 1
ATOM 3315 N N . ASN A 1 402 ? -27.094 1.881 8.141 1 91.25 402 ASN A N 1
ATOM 3316 C CA . ASN A 1 402 ? -26.328 0.645 8.156 1 91.25 402 ASN A CA 1
ATOM 3317 C C . ASN A 1 402 ? -26.719 -0.254 9.32 1 91.25 402 ASN A C 1
ATOM 3319 O O . ASN A 1 402 ? -26.375 -1.437 9.352 1 91.25 402 ASN A O 1
ATOM 3323 N N . ALA A 1 403 ? -27.484 0.284 10.234 1 90.25 403 ALA A N 1
ATOM 3324 C CA . ALA A 1 403 ? -27.875 -0.461 11.43 1 90.25 403 ALA A CA 1
ATOM 3325 C C . ALA A 1 403 ? -28.656 -1.722 11.055 1 90.25 403 ALA A C 1
ATOM 3327 O O . ALA A 1 403 ? -28.547 -2.744 11.742 1 90.25 403 ALA A O 1
ATOM 3328 N N . LYS A 1 404 ? -29.297 -1.697 9.93 1 89.25 404 LYS A N 1
ATOM 3329 C CA . LYS A 1 404 ? -30.125 -2.82 9.516 1 89.25 404 LYS A CA 1
ATOM 3330 C C . LYS A 1 404 ? -29.266 -4 9.062 1 89.25 404 LYS A C 1
ATOM 3332 O O . LYS A 1 404 ? -29.75 -5.137 9.008 1 89.25 404 LYS A O 1
ATOM 3337 N N . PHE A 1 405 ? -28.078 -3.738 8.766 1 88.25 405 PHE A N 1
ATOM 3338 C CA . PHE A 1 405 ? -27.203 -4.789 8.25 1 88.25 405 PHE A CA 1
ATOM 3339 C C . PHE A 1 405 ? -26.484 -5.492 9.391 1 88.25 405 PHE A C 1
ATOM 3341 O O . PHE A 1 405 ? -25.797 -6.496 9.172 1 88.25 405 PHE A O 1
ATOM 3348 N N . TYR A 1 406 ? -26.562 -5.008 10.578 1 87.06 406 TYR A N 1
ATOM 3349 C CA . TYR A 1 406 ? -25.922 -5.621 11.742 1 87.06 406 TYR A CA 1
ATOM 3350 C C . TYR A 1 406 ? -26.969 -6.098 12.742 1 87.06 406 TYR A C 1
ATOM 3352 O O . TYR A 1 406 ? -28.031 -5.492 12.883 1 87.06 406 TYR A O 1
ATOM 3360 N N . MET B 1 1 ? -21.906 -74.188 8.031 1 31.84 1 MET B N 1
ATOM 3361 C CA . MET B 1 1 ? -21.5 -73.688 6.715 1 31.84 1 MET B CA 1
ATOM 3362 C C . MET B 1 1 ? -21.125 -72.188 6.77 1 31.84 1 MET B C 1
ATOM 3364 O O . MET B 1 1 ? -21.984 -71.375 6.957 1 31.84 1 MET B O 1
ATOM 3368 N N . GLY B 1 2 ? -20.016 -71.812 7.504 1 36.44 2 GLY B N 1
ATOM 3369 C CA . GLY B 1 2 ? -19.453 -70.5 7.797 1 36.44 2 GLY B CA 1
ATOM 3370 C 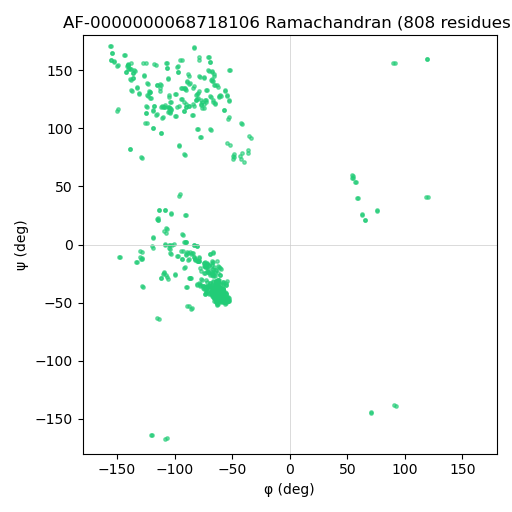C . GLY B 1 2 ? -19.188 -69.688 6.551 1 36.44 2 GLY B C 1
ATOM 3371 O O . GLY B 1 2 ? -18.719 -70.25 5.539 1 36.44 2 GLY B O 1
ATOM 3372 N N . ASN B 1 3 ? -20.031 -68.625 6.312 1 36.25 3 ASN B N 1
ATOM 3373 C CA . ASN B 1 3 ? -19.891 -67.688 5.227 1 36.25 3 ASN B CA 1
ATOM 3374 C C . ASN B 1 3 ? -18.453 -67.125 5.109 1 36.25 3 ASN B C 1
ATOM 3376 O O . ASN B 1 3 ? -17.969 -66.438 6 1 36.25 3 ASN B O 1
ATOM 3380 N N . GLU B 1 4 ? -17.562 -67.938 4.582 1 38.94 4 GLU B N 1
ATOM 3381 C CA . GLU B 1 4 ? -16.234 -67.438 4.223 1 38.94 4 GLU B CA 1
ATOM 3382 C C . GLU B 1 4 ? -16.297 -66.125 3.414 1 38.94 4 GLU B C 1
ATOM 3384 O O . GLU B 1 4 ? -16.891 -66.125 2.33 1 38.94 4 GLU B O 1
ATOM 3389 N N . GLN B 1 5 ? -16.578 -65.062 4.113 1 41.19 5 GLN B N 1
ATOM 3390 C CA . GLN B 1 5 ? -16.375 -63.781 3.428 1 41.19 5 GLN B CA 1
ATOM 3391 C C . GLN B 1 5 ? -15.078 -63.812 2.611 1 41.19 5 GLN B C 1
ATOM 3393 O O . GLN B 1 5 ? -13.984 -63.938 3.172 1 41.19 5 GLN B O 1
ATOM 3398 N N . VAL B 1 6 ? -15.102 -64.438 1.439 1 35.88 6 VAL B N 1
ATOM 3399 C CA . VAL B 1 6 ? -14.016 -64.188 0.494 1 35.88 6 VAL B CA 1
ATOM 3400 C C . VAL B 1 6 ? -13.625 -62.719 0.501 1 35.88 6 VAL B C 1
ATOM 3402 O O . VAL B 1 6 ? -14.438 -61.844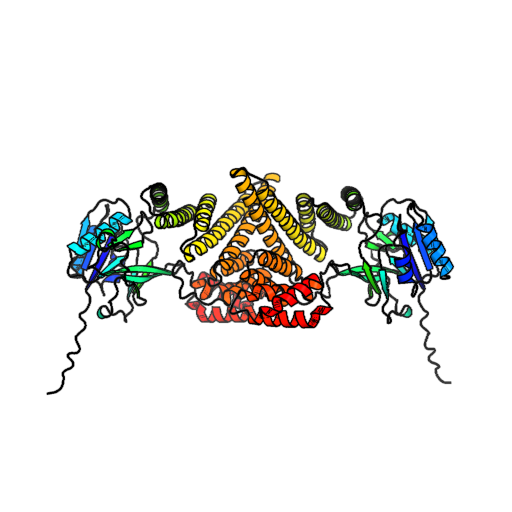 0.151 1 35.88 6 VAL B O 1
ATOM 3405 N N . LYS B 1 7 ? -13.062 -62.375 1.489 1 48.91 7 LYS B N 1
ATOM 3406 C CA . LYS B 1 7 ? -12.391 -61.062 1.383 1 48.91 7 LYS B CA 1
ATOM 3407 C C . LYS B 1 7 ? -11.812 -60.875 -0.013 1 48.91 7 LYS B C 1
ATOM 3409 O O . LYS B 1 7 ? -10.953 -61.656 -0.457 1 48.91 7 LYS B O 1
ATOM 3414 N N . SER B 1 8 ? -12.617 -60.469 -1.026 1 44.19 8 SER B N 1
ATOM 3415 C CA . SER B 1 8 ? -12.148 -60.156 -2.367 1 44.19 8 SER B CA 1
ATOM 3416 C C . SER B 1 8 ? -10.766 -59.5 -2.33 1 44.19 8 SER B C 1
ATOM 3418 O O . SER B 1 8 ? -10.547 -58.5 -1.651 1 44.19 8 SER B O 1
ATOM 3420 N N . VAL B 1 9 ? -9.773 -60.062 -2.428 1 52.38 9 VAL B N 1
ATOM 3421 C CA . VAL B 1 9 ? -8.406 -59.562 -2.49 1 52.38 9 VAL B CA 1
ATOM 3422 C C . VAL B 1 9 ? -8.297 -58.5 -3.564 1 52.38 9 VAL B C 1
ATOM 3424 O O . VAL B 1 9 ? -8.516 -58.781 -4.75 1 52.38 9 VAL B O 1
ATOM 3427 N N . LYS B 1 10 ? -8.609 -57.406 -3.135 1 63.66 10 LYS B N 1
ATOM 3428 C CA . LYS B 1 10 ? -8.477 -56.281 -4.051 1 63.66 10 LYS B CA 1
ATOM 3429 C C . LYS B 1 10 ? -7.184 -56.375 -4.852 1 63.66 10 LYS B C 1
ATOM 3431 O O . LYS B 1 10 ? -6.098 -56.5 -4.277 1 63.66 10 LYS B O 1
ATOM 3436 N N . GLU B 1 11 ? -7.176 -56.75 -6.098 1 78.38 11 GLU B N 1
ATOM 3437 C CA . GLU B 1 11 ? -6.047 -56.938 -7.004 1 78.38 11 GLU B CA 1
ATOM 3438 C C . GLU B 1 11 ? -5.199 -55.656 -7.102 1 78.38 11 GLU B C 1
ATOM 3440 O O . GLU B 1 11 ? -5.734 -54.562 -7.172 1 78.38 11 GLU B O 1
ATOM 3445 N N . GLU B 1 12 ? -3.832 -55.812 -6.996 1 89.25 12 GLU B N 1
ATOM 3446 C CA . GLU B 1 12 ? -2.887 -54.719 -7.086 1 89.25 12 GLU B CA 1
ATOM 3447 C C . GLU B 1 12 ? -2.869 -54.125 -8.492 1 89.25 12 GLU B C 1
ATOM 3449 O O . GLU B 1 12 ? -2.744 -54.844 -9.477 1 89.25 12 GLU B O 1
ATOM 3454 N N . LYS B 1 13 ? -3.145 -52.812 -8.547 1 95.56 13 LYS B N 1
ATOM 3455 C CA . LYS B 1 13 ? -3.141 -52.125 -9.828 1 95.56 13 LYS B CA 1
ATOM 3456 C C . LYS B 1 13 ? -1.734 -52.031 -10.414 1 95.56 13 LYS B C 1
ATOM 3458 O O . LYS B 1 13 ? -0.752 -51.938 -9.68 1 95.56 13 LYS B O 1
ATOM 3463 N N . LYS B 1 14 ? -1.652 -52.188 -11.688 1 97.75 14 LYS B N 1
ATOM 3464 C CA . LYS B 1 14 ? -0.384 -52.094 -12.398 1 97.75 14 LYS B CA 1
ATOM 3465 C C . LYS B 1 14 ? -0.169 -50.688 -12.945 1 97.75 14 LYS B C 1
ATOM 3467 O O . LYS B 1 14 ? -1.076 -50.094 -13.539 1 97.75 14 LYS B O 1
ATOM 3472 N N . LEU B 1 15 ? 1.066 -50.156 -12.742 1 98.31 15 LEU B N 1
ATOM 3473 C CA . LEU B 1 15 ? 1.402 -48.812 -13.164 1 98.31 15 LEU B CA 1
ATOM 3474 C C . LEU B 1 15 ? 2.424 -48.844 -14.289 1 98.31 15 LEU B C 1
ATOM 3476 O O . LEU B 1 15 ? 3.391 -49.594 -14.25 1 98.31 15 LEU B O 1
ATOM 3480 N N . CYS B 1 16 ? 2.186 -48.062 -15.297 1 98.62 16 CYS B N 1
ATOM 3481 C CA . CYS B 1 16 ? 3.125 -47.875 -16.391 1 98.62 16 CYS B CA 1
ATOM 3482 C C . CYS B 1 16 ? 3.703 -46.469 -16.375 1 98.62 16 CYS B C 1
ATOM 3484 O O . CYS B 1 16 ? 2.961 -45.469 -16.438 1 98.62 16 CYS B O 1
ATOM 3486 N N . LEU B 1 17 ? 5.02 -46.312 -16.234 1 98.56 17 LEU B N 1
ATOM 3487 C CA . LEU B 1 17 ? 5.688 -45.031 -16.281 1 98.56 17 LEU B CA 1
ATOM 3488 C C . LEU B 1 17 ? 5.727 -44.5 -17.719 1 98.56 17 LEU B C 1
ATOM 3490 O O . LEU B 1 17 ? 6.18 -45.188 -18.625 1 98.56 17 LEU B O 1
ATOM 3494 N N . CYS B 1 18 ? 5.207 -43.312 -17.906 1 97.31 18 CYS B N 1
ATOM 3495 C CA . CYS B 1 18 ? 5.125 -42.688 -19.219 1 97.31 18 CYS B CA 1
ATOM 3496 C C . CYS B 1 18 ? 5.812 -41.344 -19.203 1 97.31 18 CYS B C 1
ATOM 3498 O O . CYS B 1 18 ? 5.551 -40.5 -18.344 1 97.31 18 CYS B O 1
ATOM 3500 N N . MET B 1 19 ? 6.766 -41.156 -20.234 1 95.44 19 MET B N 1
ATOM 3501 C CA . MET B 1 19 ? 7.523 -39.906 -20.328 1 95.44 19 MET B CA 1
ATOM 3502 C C . MET B 1 19 ? 7.879 -39.594 -21.781 1 95.44 19 MET B C 1
ATOM 3504 O O . MET B 1 19 ? 7.898 -40.5 -22.625 1 95.44 19 MET B O 1
ATOM 3508 N N . ILE B 1 20 ? 8.039 -38.344 -22 1 95.25 20 ILE B N 1
ATOM 3509 C CA . ILE B 1 20 ? 8.812 -37.938 -23.172 1 95.25 20 ILE B CA 1
ATOM 3510 C C . ILE B 1 20 ? 10.188 -37.438 -22.734 1 95.25 20 ILE B C 1
ATOM 3512 O O . ILE B 1 20 ? 10.305 -36.781 -21.703 1 95.25 20 ILE B O 1
ATOM 3516 N N . VAL B 1 21 ? 11.219 -37.719 -23.5 1 95.62 21 VAL B N 1
ATOM 3517 C CA . VAL B 1 21 ? 12.562 -37.312 -23.078 1 95.62 21 VAL B CA 1
ATOM 3518 C C . VAL B 1 21 ? 13.352 -36.812 -24.281 1 95.62 21 VAL B C 1
ATOM 3520 O O . VAL B 1 21 ? 13.031 -37.125 -25.438 1 95.62 21 VAL B O 1
ATOM 3523 N N . LYS B 1 22 ? 14.242 -35.938 -24.016 1 93.38 22 LYS B N 1
ATOM 3524 C CA . LYS B 1 22 ? 15.25 -35.5 -24.969 1 93.38 22 LYS B CA 1
ATOM 3525 C C . LYS B 1 22 ? 16.547 -35.094 -24.25 1 93.38 22 LYS B C 1
ATOM 3527 O O . LYS B 1 22 ? 16.547 -34.125 -23.469 1 93.38 22 LYS B O 1
ATOM 3532 N N . ASN B 1 23 ? 17.641 -35.781 -24.484 1 92.81 23 ASN B N 1
ATOM 3533 C CA . ASN B 1 23 ? 18.969 -35.5 -23.969 1 92.81 23 ASN B CA 1
ATOM 3534 C C . ASN B 1 23 ? 18.969 -35.375 -22.453 1 92.81 23 ASN B C 1
ATOM 3536 O O . ASN B 1 23 ? 19.422 -34.375 -21.891 1 92.81 23 ASN B O 1
ATOM 3540 N N . GLU B 1 24 ? 18.484 -36.5 -21.766 1 94 24 GLU B N 1
ATOM 3541 C CA . GLU B 1 24 ? 18.359 -36.5 -20.312 1 94 24 GLU B CA 1
ATOM 3542 C C . GLU B 1 24 ? 19.344 -37.5 -19.672 1 94 24 GLU B C 1
ATOM 3544 O O . GLU B 1 24 ? 19.094 -38 -18.594 1 94 24 GLU B O 1
ATOM 3549 N N . SER B 1 25 ? 20.453 -37.688 -20.359 1 94.56 25 SER B N 1
ATOM 3550 C CA . SER B 1 25 ? 21.375 -38.75 -19.938 1 94.56 25 SER B CA 1
ATOM 3551 C C . SER B 1 25 ? 21.891 -38.469 -18.531 1 94.56 25 SER B C 1
ATOM 3553 O O . SER B 1 25 ? 22.109 -39.406 -17.766 1 94.56 25 SER B O 1
ATOM 3555 N N . ARG B 1 26 ? 22.031 -37.281 -18.094 1 92.19 26 ARG B N 1
ATOM 3556 C CA . ARG B 1 26 ? 22.656 -36.938 -16.828 1 92.19 26 ARG B CA 1
ATOM 3557 C C . ARG B 1 26 ? 21.719 -37.188 -15.656 1 92.19 26 ARG B C 1
ATOM 3559 O O . ARG B 1 26 ? 22.156 -37.375 -14.523 1 92.19 26 ARG B O 1
ATOM 3566 N N . ILE B 1 27 ? 20.391 -37.25 -15.969 1 93.12 27 ILE B N 1
ATOM 3567 C CA . ILE B 1 27 ? 19.469 -37.25 -14.836 1 93.12 27 ILE B CA 1
ATOM 3568 C C . ILE B 1 27 ? 18.469 -38.406 -14.984 1 93.12 27 ILE B C 1
ATOM 3570 O O . ILE B 1 27 ? 17.766 -38.719 -14.031 1 93.12 27 ILE B O 1
ATOM 3574 N N . MET B 1 28 ? 18.453 -39.125 -16.047 1 94.88 28 MET B N 1
ATOM 3575 C CA . MET B 1 28 ? 17.422 -40.094 -16.375 1 94.88 28 MET B CA 1
ATOM 3576 C C . MET B 1 28 ? 17.391 -41.188 -15.328 1 94.88 28 MET B C 1
ATOM 3578 O O . MET B 1 28 ? 16.312 -41.625 -14.898 1 94.88 28 MET B O 1
ATOM 3582 N N . GLU B 1 29 ? 18.5 -41.625 -14.922 1 95.88 29 GLU B N 1
ATOM 3583 C CA . GLU B 1 29 ? 18.578 -42.75 -14.008 1 95.88 29 GLU B CA 1
ATOM 3584 C C . GLU B 1 29 ? 17.953 -42.406 -12.656 1 95.88 29 GLU B C 1
ATOM 3586 O O . GLU B 1 29 ? 17.328 -43.25 -12.016 1 95.88 29 GLU B O 1
ATOM 3591 N N . ARG B 1 30 ? 18.234 -41.219 -12.219 1 95.94 30 ARG B N 1
ATOM 3592 C CA . ARG B 1 30 ? 17.672 -40.781 -10.945 1 95.94 30 ARG B CA 1
ATOM 3593 C C . ARG B 1 30 ? 16.156 -40.844 -10.969 1 95.94 30 ARG B C 1
ATOM 3595 O O . ARG B 1 30 ? 15.523 -41.281 -9.992 1 95.94 30 ARG B O 1
ATOM 3602 N N . CYS B 1 31 ? 15.594 -40.375 -12.031 1 96.06 31 CYS B N 1
ATOM 3603 C CA . CYS B 1 31 ? 14.141 -40.406 -12.195 1 96.06 31 CYS B CA 1
ATOM 3604 C C . CYS B 1 31 ? 13.602 -41.812 -12.211 1 96.06 31 CYS B C 1
ATOM 3606 O O . CYS B 1 31 ? 12.633 -42.125 -11.523 1 96.06 31 CYS B O 1
ATOM 3608 N N . LEU B 1 32 ? 14.242 -42.719 -12.914 1 97.81 32 LEU B N 1
ATOM 3609 C CA . LEU B 1 32 ? 13.828 -44.094 -13.023 1 97.81 32 LEU B CA 1
ATOM 3610 C C . LEU B 1 32 ? 13.914 -44.812 -11.672 1 97.81 32 LEU B C 1
ATOM 3612 O O . LEU B 1 32 ? 12.992 -45.5 -11.266 1 97.81 32 LEU B O 1
ATOM 3616 N N . ASN B 1 33 ? 15 -44.562 -11.016 1 97.69 33 ASN B N 1
ATOM 3617 C CA . ASN B 1 33 ? 15.211 -45.188 -9.719 1 97.69 33 ASN B CA 1
ATOM 3618 C C . ASN B 1 33 ? 14.141 -44.781 -8.711 1 97.69 33 ASN B C 1
ATOM 3620 O O . ASN B 1 33 ? 13.727 -45.594 -7.871 1 97.69 33 ASN B O 1
ATOM 3624 N N . ALA B 1 34 ? 13.734 -43.594 -8.797 1 97.06 34 ALA B N 1
ATOM 3625 C CA . ALA B 1 34 ? 12.742 -43.062 -7.867 1 97.06 34 ALA B CA 1
ATOM 3626 C C . ALA B 1 34 ? 11.391 -43.719 -8.055 1 97.06 34 ALA B C 1
ATOM 3628 O O . ALA B 1 34 ? 10.547 -43.688 -7.156 1 97.06 34 ALA B O 1
ATOM 3629 N N . THR B 1 35 ? 11.156 -44.312 -9.211 1 97.19 35 THR B N 1
ATOM 3630 C CA . THR B 1 35 ? 9.852 -44.906 -9.5 1 97.19 35 THR B CA 1
ATOM 3631 C C . THR B 1 35 ? 9.906 -46.438 -9.391 1 97.19 35 THR B C 1
ATOM 3633 O O . THR B 1 35 ? 8.883 -47.094 -9.492 1 97.19 35 THR B O 1
ATOM 3636 N N . LYS B 1 36 ? 11.008 -46.969 -9.164 1 97 36 LYS B N 1
ATOM 3637 C CA . LYS B 1 36 ? 11.281 -48.406 -9.266 1 97 36 LYS B CA 1
ATOM 3638 C C . LYS B 1 36 ? 10.359 -49.219 -8.359 1 97 36 LYS B C 1
ATOM 3640 O O . LYS B 1 36 ? 9.898 -50.281 -8.727 1 97 36 LYS B O 1
ATOM 3645 N N . SER B 1 37 ? 10.039 -48.75 -7.215 1 95.75 37 SER B N 1
ATOM 3646 C CA . SER B 1 37 ? 9.312 -49.5 -6.191 1 95.75 37 SER B CA 1
ATOM 3647 C C . SER B 1 37 ? 7.859 -49.688 -6.586 1 95.75 37 SER B C 1
ATOM 3649 O O . SER B 1 37 ? 7.188 -50.594 -6.051 1 95.75 37 SER B O 1
ATOM 3651 N N . ILE B 1 38 ? 7.379 -48.875 -7.57 1 96.38 38 ILE B N 1
ATOM 3652 C CA . ILE B 1 38 ? 5.934 -48.969 -7.75 1 96.38 38 ILE B CA 1
ATOM 3653 C C . ILE B 1 38 ? 5.609 -49.219 -9.227 1 96.38 38 ILE B C 1
ATOM 3655 O O . ILE B 1 38 ? 4.473 -49.531 -9.57 1 96.38 38 ILE B O 1
ATOM 3659 N N . VAL B 1 39 ? 6.52 -49.094 -10.125 1 97.5 39 VAL B N 1
ATOM 3660 C CA . VAL B 1 39 ? 6.223 -49.156 -11.555 1 97.5 39 VAL B CA 1
ATOM 3661 C C . VAL B 1 39 ? 6.305 -50.594 -12.023 1 97.5 39 VAL B C 1
ATOM 3663 O O . VAL B 1 39 ? 7.199 -51.344 -11.617 1 97.5 39 VAL B O 1
ATOM 3666 N N . ASP B 1 40 ? 5.367 -50.969 -12.891 1 97.75 40 ASP B N 1
ATOM 3667 C CA . ASP B 1 40 ? 5.309 -52.312 -13.445 1 97.75 40 ASP B CA 1
ATOM 3668 C C . ASP B 1 40 ? 5.785 -52.312 -14.898 1 97.75 40 ASP B C 1
ATOM 3670 O O . ASP B 1 40 ? 6.25 -53.344 -15.391 1 97.75 40 ASP B O 1
ATOM 3674 N N . TYR B 1 41 ? 5.602 -51.25 -15.57 1 98.31 41 TYR B N 1
ATOM 3675 C CA . TYR B 1 41 ? 5.988 -51.094 -16.969 1 98.31 41 TYR B CA 1
ATOM 3676 C C . TYR B 1 41 ? 6.617 -49.719 -17.188 1 98.31 41 TYR B C 1
ATOM 3678 O O . TYR B 1 41 ? 6.367 -48.781 -16.422 1 98.31 41 TYR B O 1
ATOM 3686 N N . VAL B 1 42 ? 7.535 -49.625 -18.188 1 98.56 42 VAL B N 1
ATOM 3687 C CA . VAL B 1 42 ? 8.117 -48.375 -18.594 1 98.56 42 VAL B CA 1
ATOM 3688 C C . VAL B 1 42 ? 7.887 -48.156 -20.094 1 98.56 42 VAL B C 1
ATOM 3690 O O . VAL B 1 42 ? 8.242 -49 -20.906 1 98.56 42 VAL B O 1
ATOM 3693 N N . SER B 1 43 ? 7.199 -47.125 -20.422 1 98.5 43 SER B N 1
ATOM 3694 C CA . SER B 1 43 ? 6.988 -46.719 -21.812 1 98.5 43 SER B CA 1
ATOM 3695 C C . SER B 1 43 ? 7.41 -45.25 -22.016 1 98.5 43 SER B C 1
ATOM 3697 O O . SER B 1 43 ? 6.688 -44.344 -21.625 1 98.5 43 SER B O 1
ATOM 3699 N N . ILE B 1 44 ? 8.539 -45.062 -22.641 1 98.25 44 ILE B N 1
ATOM 3700 C CA . ILE B 1 44 ? 9.109 -43.719 -22.75 1 98.25 44 ILE B CA 1
ATOM 3701 C C . ILE B 1 44 ? 9.289 -43.344 -24.219 1 98.25 44 ILE B C 1
ATOM 3703 O O . ILE B 1 44 ? 9.734 -44.188 -25.031 1 98.25 44 ILE B O 1
ATOM 3707 N N . CYS B 1 45 ? 8.836 -42.219 -24.531 1 97.44 45 CYS B N 1
ATOM 3708 C CA . CYS B 1 45 ? 8.953 -41.719 -25.906 1 97.44 45 CYS B CA 1
ATOM 3709 C C . CYS B 1 45 ? 10.133 -40.75 -26.031 1 97.44 45 CYS B C 1
ATOM 3711 O O . CYS B 1 45 ? 10.125 -39.656 -25.453 1 97.44 45 CYS B O 1
ATOM 3713 N N . ASP B 1 46 ? 11.141 -41.156 -26.719 1 97.38 46 ASP B N 1
ATOM 3714 C CA . ASP B 1 46 ? 12.273 -40.281 -27.031 1 97.38 46 ASP B CA 1
ATOM 3715 C C . ASP B 1 46 ? 11.977 -39.375 -28.234 1 97.38 46 ASP B C 1
ATOM 3717 O O . ASP B 1 46 ? 11.688 -39.875 -29.328 1 97.38 46 ASP B O 1
ATOM 3721 N N . THR B 1 47 ? 12.102 -38.125 -28.031 1 94.88 47 THR B N 1
ATOM 3722 C CA . THR B 1 47 ? 11.688 -37.188 -29.062 1 94.88 47 THR B CA 1
ATOM 3723 C C . THR B 1 47 ? 12.898 -36.625 -29.812 1 94.88 47 THR B C 1
ATOM 3725 O O . THR B 1 47 ? 12.898 -35.469 -30.25 1 94.88 47 THR B O 1
ATOM 3728 N N . GLY B 1 48 ? 13.977 -37.344 -29.859 1 93.88 48 GLY B N 1
ATOM 3729 C CA . GLY B 1 48 ? 15.117 -36.969 -30.688 1 93.88 48 GLY B CA 1
ATOM 3730 C C . GLY B 1 48 ? 16.375 -36.75 -29.875 1 93.88 48 GLY B C 1
ATOM 3731 O O . GLY B 1 48 ? 17.109 -35.781 -30.109 1 93.88 48 GLY B O 1
ATOM 3732 N N . SER B 1 49 ? 16.672 -37.562 -28.891 1 94.25 49 SER B N 1
ATOM 3733 C CA . SER B 1 49 ? 17.906 -37.5 -28.125 1 94.25 49 SER B CA 1
ATOM 3734 C C . SER B 1 49 ? 19.125 -37.75 -29 1 94.25 49 SER B C 1
ATOM 3736 O O . SER B 1 49 ? 19.094 -38.594 -29.891 1 94.25 49 SER B O 1
ATOM 3738 N N . THR B 1 50 ? 20.141 -36.875 -28.75 1 93.62 50 THR B N 1
ATOM 3739 C CA . THR B 1 50 ? 21.422 -37.062 -29.422 1 93.62 50 THR B CA 1
ATOM 3740 C C . THR B 1 50 ? 22.453 -37.656 -28.484 1 93.62 50 THR B C 1
ATOM 3742 O O . THR B 1 50 ? 23.578 -37.969 -28.891 1 93.62 50 THR B O 1
ATOM 3745 N N . ASP B 1 51 ? 22.109 -37.906 -27.266 1 94.56 51 ASP B N 1
ATOM 3746 C CA . ASP B 1 51 ? 22.969 -38.531 -26.266 1 94.56 51 ASP B CA 1
ATOM 3747 C C . ASP B 1 51 ? 22.516 -39.969 -25.969 1 94.56 51 ASP B C 1
ATOM 3749 O O . ASP B 1 51 ? 21.734 -40.531 -26.75 1 94.56 51 ASP B O 1
ATOM 3753 N N . ASN B 1 52 ? 23.031 -40.562 -24.922 1 96.25 52 ASN B N 1
ATOM 3754 C CA . ASN B 1 52 ? 22.75 -42 -24.656 1 96.25 52 ASN B CA 1
ATOM 3755 C C . ASN B 1 52 ? 21.516 -42.156 -23.781 1 96.25 52 ASN B C 1
ATOM 3757 O O . ASN B 1 52 ? 21.391 -43.188 -23.078 1 96.25 52 ASN B O 1
ATOM 3761 N N . THR B 1 53 ? 20.578 -41.188 -23.781 1 96.31 53 THR B N 1
ATOM 3762 C CA . THR B 1 53 ? 19.375 -41.25 -22.953 1 96.31 53 THR B CA 1
ATOM 3763 C C . THR B 1 53 ? 18.594 -42.531 -23.219 1 96.31 53 THR B C 1
ATOM 3765 O O . THR B 1 53 ? 18.25 -43.281 -22.297 1 96.31 53 THR B O 1
ATOM 3768 N N . PRO B 1 54 ? 18.359 -42.938 -24.5 1 97.38 54 PRO B N 1
ATOM 3769 C CA . PRO B 1 54 ? 17.609 -44.156 -24.75 1 97.38 54 PRO B CA 1
ATOM 3770 C C . PRO B 1 54 ? 18.312 -45.406 -24.203 1 97.38 54 PRO B C 1
ATOM 3772 O O . PRO B 1 54 ? 17.656 -46.281 -23.625 1 97.38 54 PRO B O 1
ATOM 3775 N N . GLU B 1 55 ? 19.609 -45.438 -24.344 1 97.56 55 GLU B N 1
ATOM 3776 C CA . GLU B 1 55 ? 20.375 -46.562 -23.859 1 97.56 55 GLU B CA 1
ATOM 3777 C C . GLU B 1 55 ? 20.297 -46.719 -22.344 1 97.56 55 GLU B C 1
ATOM 3779 O O . GLU B 1 55 ? 20.188 -47.812 -21.828 1 97.56 55 GLU B O 1
ATOM 3784 N N . ILE B 1 56 ? 20.359 -45.594 -21.719 1 97.69 56 ILE B N 1
ATOM 3785 C CA . ILE B 1 56 ? 20.266 -45.594 -20.266 1 97.69 56 ILE B CA 1
ATOM 3786 C C . ILE B 1 56 ? 18.938 -46.188 -19.828 1 97.69 56 ILE B C 1
ATOM 3788 O O . ILE B 1 56 ? 18.875 -47 -18.891 1 97.69 56 ILE B O 1
ATOM 3792 N N . ILE B 1 57 ? 17.859 -45.844 -20.469 1 98 57 ILE B N 1
ATOM 3793 C CA . ILE B 1 57 ? 16.516 -46.312 -20.141 1 98 57 ILE B CA 1
ATOM 3794 C C . ILE B 1 57 ? 16.438 -47.844 -20.359 1 98 57 ILE B C 1
ATOM 3796 O O . ILE B 1 57 ? 15.969 -48.562 -19.469 1 98 57 ILE B O 1
ATOM 3800 N N . GLU B 1 58 ? 16.875 -48.281 -21.469 1 97.75 58 GLU B N 1
ATOM 3801 C CA . GLU B 1 58 ? 16.812 -49.688 -21.828 1 97.75 58 GLU B CA 1
ATOM 3802 C C . GLU B 1 58 ? 17.641 -50.531 -20.859 1 97.75 58 GLU B C 1
ATOM 3804 O O . GLU B 1 58 ? 17.188 -51.594 -20.406 1 97.75 58 GLU B O 1
ATOM 3809 N N . ASN B 1 59 ? 18.828 -50.031 -20.641 1 98.06 59 ASN B N 1
ATOM 3810 C CA . ASN B 1 59 ? 19.703 -50.75 -19.703 1 98.06 59 ASN B CA 1
ATOM 3811 C C . ASN B 1 59 ? 19.078 -50.812 -18.312 1 98.06 59 ASN B C 1
ATOM 3813 O O . ASN B 1 59 ? 19.156 -51.844 -17.656 1 98.06 59 ASN B O 1
ATOM 3817 N N . TRP B 1 60 ? 18.562 -49.719 -17.859 1 97.94 60 TRP B N 1
ATOM 3818 C CA . TRP B 1 60 ? 17.922 -49.688 -16.547 1 97.94 60 TRP B CA 1
ATOM 3819 C C . TRP B 1 60 ? 16.781 -50.719 -16.469 1 97.94 60 TRP B C 1
ATOM 3821 O O . TRP B 1 60 ? 16.656 -51.438 -15.477 1 97.94 60 TRP B O 1
ATOM 3831 N N . CYS B 1 61 ? 15.938 -50.781 -17.516 1 98.19 61 CYS B N 1
ATOM 3832 C CA . CYS B 1 61 ? 14.82 -51.719 -17.547 1 98.19 61 CYS B CA 1
ATOM 3833 C C . CYS B 1 61 ? 15.32 -53.156 -17.484 1 98.19 61 CYS B C 1
ATOM 3835 O O . CYS B 1 61 ? 14.773 -54 -16.75 1 98.19 61 CYS B O 1
ATOM 3837 N N . LYS B 1 62 ? 16.359 -53.438 -18.219 1 97.75 62 LYS B N 1
ATOM 3838 C CA . LYS B 1 62 ? 16.938 -54.781 -18.234 1 97.75 62 LYS B CA 1
ATOM 3839 C C . LYS B 1 62 ? 17.5 -55.156 -16.859 1 97.75 62 LYS B C 1
ATOM 3841 O O . LYS B 1 62 ? 17.219 -56.219 -16.344 1 97.75 62 LYS B O 1
ATOM 3846 N N . GLU B 1 63 ? 18.188 -54.25 -16.375 1 97.69 63 GLU B N 1
ATOM 3847 C CA . GLU B 1 63 ? 18.859 -54.5 -15.094 1 97.69 63 GLU B CA 1
ATOM 3848 C C . GLU B 1 63 ? 17.844 -54.719 -13.977 1 97.69 63 GLU B C 1
ATOM 3850 O O . GLU B 1 63 ? 18.094 -55.469 -13.039 1 97.69 63 GLU B O 1
ATOM 3855 N N . ASN B 1 64 ? 16.75 -54.094 -14.031 1 97.44 64 ASN B N 1
ATOM 3856 C CA . ASN B 1 64 ? 15.758 -54.156 -12.953 1 97.44 64 ASN B CA 1
ATOM 3857 C C . ASN B 1 64 ? 14.617 -55.125 -13.289 1 97.44 64 ASN B C 1
ATOM 3859 O O . ASN B 1 64 ? 13.664 -55.25 -12.516 1 97.44 64 ASN B O 1
ATOM 3863 N N . GLU B 1 65 ? 14.641 -55.781 -14.43 1 97.38 65 GLU B N 1
ATOM 3864 C CA . GLU B 1 65 ? 13.656 -56.75 -14.891 1 97.38 65 GLU B CA 1
ATOM 3865 C C . GLU B 1 65 ? 12.258 -56.125 -14.953 1 97.38 65 GLU B C 1
ATOM 3867 O O . GLU B 1 65 ? 11.297 -56.719 -14.453 1 97.38 65 GLU B O 1
ATOM 3872 N N . ILE B 1 66 ? 12.18 -54.969 -15.367 1 97.94 66 ILE B N 1
ATOM 3873 C CA . ILE B 1 66 ? 10.922 -54.25 -15.625 1 97.94 66 ILE B CA 1
ATOM 3874 C C . ILE B 1 66 ? 10.719 -54.094 -17.125 1 97.94 66 ILE B C 1
ATOM 3876 O O . ILE B 1 66 ? 11.578 -53.531 -17.812 1 97.94 66 ILE B O 1
ATOM 3880 N N . PRO B 1 67 ? 9.648 -54.656 -17.672 1 98.25 67 PRO B N 1
ATOM 3881 C CA . PRO B 1 67 ? 9.414 -54.469 -19.109 1 98.25 67 PRO B CA 1
ATOM 3882 C C . PRO B 1 67 ? 9.422 -53 -19.531 1 98.25 67 PRO B C 1
ATOM 3884 O O . PRO B 1 67 ? 8.711 -52.188 -18.938 1 98.25 67 PRO B O 1
ATOM 3887 N N . GLY B 1 68 ? 10.289 -52.688 -20.469 1 98 68 GLY B N 1
ATOM 3888 C CA . GLY B 1 68 ? 10.422 -51.312 -20.906 1 98 68 GLY B CA 1
ATOM 3889 C C . GLY B 1 68 ? 10.562 -51.156 -22.406 1 98 68 GLY B C 1
ATOM 3890 O O . GLY B 1 68 ? 11.156 -52.031 -23.062 1 98 68 GLY B O 1
ATOM 3891 N N . THR B 1 69 ? 9.945 -50.125 -22.922 1 98.25 69 THR B N 1
ATOM 3892 C CA . THR B 1 69 ? 10.023 -49.812 -24.344 1 98.25 69 THR B CA 1
ATOM 3893 C C . THR B 1 69 ? 10.359 -48.344 -24.547 1 98.25 69 THR B C 1
ATOM 3895 O O . THR B 1 69 ? 9.742 -47.469 -23.938 1 98.25 69 THR B O 1
ATOM 3898 N N . VAL B 1 70 ? 11.359 -48.094 -25.375 1 98.38 70 VAL B N 1
ATOM 3899 C CA . VAL B 1 70 ? 11.672 -46.719 -25.797 1 98.38 70 VAL B CA 1
ATOM 3900 C C . VAL B 1 70 ? 11.18 -46.5 -27.219 1 98.38 70 VAL B C 1
ATOM 3902 O O . VAL B 1 70 ? 11.641 -47.156 -28.156 1 98.38 70 VAL B O 1
ATOM 3905 N N . HIS B 1 71 ? 10.188 -45.625 -27.297 1 97.94 71 HIS B N 1
ATOM 3906 C CA . HIS B 1 71 ? 9.688 -45.219 -28.594 1 97.94 71 HIS B CA 1
ATOM 3907 C C . HIS B 1 71 ? 10.469 -44.031 -29.141 1 97.94 71 HIS B C 1
ATOM 3909 O O . HIS B 1 71 ? 10.961 -43.188 -28.359 1 97.94 71 HIS B O 1
ATOM 3915 N N . HIS B 1 72 ? 10.617 -44 -30.469 1 97.5 72 HIS B N 1
ATOM 3916 C CA . HIS B 1 72 ? 11.289 -42.875 -31.094 1 97.5 72 HIS B CA 1
ATOM 3917 C C . HIS B 1 72 ? 10.336 -42.094 -32 1 97.5 72 HIS B C 1
ATOM 3919 O O . HIS B 1 72 ? 9.844 -42.656 -33 1 97.5 72 HIS B O 1
ATOM 3925 N N . GLU B 1 73 ? 10.023 -40.969 -31.641 1 96.25 73 GLU B N 1
ATOM 3926 C CA . GLU B 1 73 ? 9.117 -40.094 -32.375 1 96.25 73 GLU B CA 1
ATOM 3927 C C . GLU B 1 73 ? 9.641 -38.688 -32.438 1 96.25 73 GLU B C 1
ATOM 3929 O O . GLU B 1 73 ? 10.219 -38.188 -31.484 1 96.25 73 GLU B O 1
ATOM 3934 N N . PRO B 1 74 ? 9.445 -37.969 -33.562 1 94.62 74 PRO B N 1
ATOM 3935 C CA . PRO B 1 74 ? 9.883 -36.594 -33.656 1 94.62 74 PRO B CA 1
ATOM 3936 C C . PRO B 1 74 ? 9.078 -35.656 -32.719 1 94.62 74 PRO B C 1
ATOM 3938 O O . PRO B 1 74 ? 7.887 -35.875 -32.5 1 94.62 74 PRO B O 1
ATOM 3941 N N . PHE B 1 75 ? 9.789 -34.625 -32.281 1 90.94 75 PHE B N 1
ATOM 3942 C CA . PHE B 1 75 ? 9.125 -33.656 -31.438 1 90.94 75 PHE B CA 1
ATOM 3943 C C . PHE B 1 75 ? 8.289 -32.688 -32.25 1 90.94 75 PHE B C 1
ATOM 3945 O O . PHE B 1 75 ? 8.766 -32.156 -33.25 1 90.94 75 PHE B O 1
ATOM 3952 N N . LYS B 1 76 ? 7.043 -32.438 -31.922 1 88.56 76 LYS B N 1
ATOM 3953 C CA . LYS B 1 76 ? 6.172 -31.438 -32.5 1 88.56 76 LYS B CA 1
ATOM 3954 C C . LYS B 1 76 ? 5.812 -30.344 -31.5 1 88.56 76 LYS B C 1
ATOM 3956 O O . LYS B 1 76 ? 6.176 -29.188 -31.672 1 88.56 76 LYS B O 1
ATOM 3961 N N . ASN B 1 77 ? 5.168 -30.625 -30.516 1 88.06 77 ASN B N 1
ATOM 3962 C CA . ASN B 1 77 ? 4.914 -29.844 -29.297 1 88.06 77 ASN B CA 1
ATOM 3963 C C . ASN B 1 77 ? 4.59 -30.734 -28.109 1 88.06 77 ASN B C 1
ATOM 3965 O O . ASN B 1 77 ? 4.426 -31.953 -28.266 1 88.06 77 ASN B O 1
ATOM 3969 N N . PHE B 1 78 ? 4.531 -30.203 -27.016 1 90.81 78 PHE B N 1
ATOM 3970 C CA . PHE B 1 78 ? 4.398 -31.016 -25.812 1 90.81 78 PHE B CA 1
ATOM 3971 C C . PHE B 1 78 ? 3.035 -31.688 -25.75 1 90.81 78 PHE B C 1
ATOM 3973 O O . PHE B 1 78 ? 2.936 -32.875 -25.391 1 90.81 78 PHE B O 1
ATOM 3980 N N . GLY B 1 79 ? 2.035 -30.969 -26.125 1 91.06 79 GLY B N 1
ATOM 3981 C CA . GLY B 1 79 ? 0.708 -31.562 -26.109 1 91.06 79 GLY B CA 1
ATOM 3982 C C . GLY B 1 79 ? 0.596 -32.781 -27.016 1 91.06 79 GLY B C 1
ATOM 3983 O O . GLY B 1 79 ? 0.074 -33.812 -26.609 1 91.06 79 GLY B O 1
ATOM 3984 N N . TYR B 1 80 ? 1.034 -32.625 -28.141 1 90.88 80 TYR B N 1
ATOM 3985 C CA . TYR B 1 80 ? 0.994 -33.719 -29.109 1 90.88 80 TYR B CA 1
ATOM 3986 C C . TYR B 1 80 ? 1.833 -34.875 -28.641 1 90.88 80 TYR B C 1
ATOM 3988 O O . TYR B 1 80 ? 1.356 -36.031 -28.625 1 90.88 80 TYR B O 1
ATOM 3996 N N . ASN B 1 81 ? 3.057 -34.625 -28.297 1 94.56 81 ASN B N 1
ATOM 3997 C CA . ASN B 1 81 ? 3.99 -35.688 -27.984 1 94.56 81 ASN B CA 1
ATOM 3998 C C . ASN B 1 81 ? 3.609 -36.406 -26.703 1 94.56 81 ASN B C 1
ATOM 4000 O O . ASN B 1 81 ? 3.811 -37.625 -26.578 1 94.56 81 ASN B O 1
ATOM 4004 N N . ARG B 1 82 ? 3.107 -35.688 -25.719 1 95.94 82 ARG B N 1
ATOM 4005 C CA . ARG B 1 82 ? 2.648 -36.344 -24.5 1 95.94 82 ARG B CA 1
ATOM 4006 C C . ARG B 1 82 ? 1.427 -37.219 -24.766 1 95.94 82 ARG B C 1
ATOM 4008 O O . ARG B 1 82 ? 1.308 -38.312 -24.219 1 95.94 82 ARG B O 1
ATOM 4015 N N . SER B 1 83 ? 0.528 -36.719 -25.594 1 95.38 83 SER B N 1
ATOM 4016 C CA . SER B 1 83 ? -0.62 -37.5 -25.984 1 95.38 83 SER B CA 1
ATOM 4017 C C . SER B 1 83 ? -0.18 -38.781 -26.719 1 95.38 83 SER B C 1
ATOM 4019 O O . SER B 1 83 ? -0.703 -39.875 -26.453 1 95.38 83 SER B O 1
ATOM 4021 N N . LEU B 1 84 ? 0.747 -38.594 -27.609 1 96.12 84 LEU B N 1
ATOM 4022 C CA . LEU B 1 84 ? 1.281 -39.719 -28.359 1 96.12 84 LEU B CA 1
ATOM 4023 C C . LEU B 1 84 ? 1.932 -40.719 -27.422 1 96.12 84 LEU B C 1
ATOM 4025 O O . LEU B 1 84 ? 1.739 -41.938 -27.578 1 96.12 84 LEU B O 1
ATOM 4029 N N . ALA B 1 85 ? 2.705 -40.25 -26.469 1 97.06 85 ALA B N 1
ATOM 4030 C CA . ALA B 1 85 ? 3.381 -41.125 -25.516 1 97.06 85 ALA B CA 1
ATOM 4031 C C . ALA B 1 85 ? 2.375 -41.969 -24.734 1 97.06 85 ALA B C 1
ATOM 4033 O O . ALA B 1 85 ? 2.596 -43.156 -24.516 1 97.06 85 ALA B O 1
ATOM 4034 N N . VAL B 1 86 ? 1.298 -41.344 -24.312 1 97.06 86 VAL B N 1
ATOM 4035 C CA . VAL B 1 86 ? 0.256 -42.031 -23.562 1 97.06 86 VAL B CA 1
ATOM 4036 C C . VAL B 1 86 ? -0.406 -43.094 -24.438 1 97.06 86 VAL B C 1
ATOM 4038 O O . VAL B 1 86 ? -0.625 -44.219 -24 1 97.06 86 VAL B O 1
ATOM 4041 N N . SER B 1 87 ? -0.728 -42.719 -25.656 1 96.5 87 SER B N 1
ATOM 4042 C CA . SER B 1 87 ? -1.325 -43.656 -26.594 1 96.5 87 SER B CA 1
ATOM 4043 C C . SER B 1 87 ? -0.416 -44.875 -26.828 1 96.5 87 SER B C 1
ATOM 4045 O O . SER B 1 87 ? -0.879 -46 -26.844 1 96.5 87 SER B O 1
ATOM 4047 N N . LEU B 1 88 ? 0.834 -44.625 -27.031 1 97.5 88 LEU B N 1
ATOM 4048 C CA . LEU B 1 88 ? 1.812 -45.688 -27.25 1 97.5 88 LEU B CA 1
ATOM 4049 C C . LEU B 1 88 ? 1.905 -46.594 -26.031 1 97.5 88 LEU B C 1
ATOM 4051 O O . LEU B 1 88 ? 1.989 -47.812 -26.172 1 97.5 88 LEU B O 1
ATOM 4055 N N . ALA B 1 89 ? 1.903 -46.031 -24.844 1 98 89 ALA B N 1
ATOM 4056 C CA . ALA B 1 89 ? 1.959 -46.781 -23.609 1 98 89 ALA B CA 1
ATOM 4057 C C . ALA B 1 89 ? 0.745 -47.719 -23.484 1 98 89 ALA B C 1
ATOM 4059 O O . ALA B 1 89 ? 0.873 -48.875 -23.094 1 98 89 ALA B O 1
ATOM 4060 N N . GLN B 1 90 ? -0.395 -47.125 -23.797 1 97.44 90 GLN B N 1
ATOM 4061 C CA . GLN B 1 90 ? -1.635 -47.906 -23.719 1 97.44 90 GLN B CA 1
ATOM 4062 C C . GLN B 1 90 ? -1.612 -49.094 -24.688 1 97.44 90 GLN B C 1
ATOM 4064 O O . GLN B 1 90 ? -2.119 -50.156 -24.359 1 97.44 90 GLN B O 1
ATOM 4069 N N . LYS B 1 91 ? -1.076 -48.875 -25.828 1 97.56 91 LYS B N 1
ATOM 4070 C CA . LYS B 1 91 ? -0.999 -49.906 -26.844 1 97.56 91 LYS B CA 1
ATOM 4071 C C . LYS B 1 91 ? 0.048 -50.969 -26.484 1 97.56 91 LYS B C 1
ATOM 4073 O O . LYS B 1 91 ? -0.159 -52.156 -26.703 1 97.56 91 LYS B O 1
ATOM 4078 N N . THR B 1 92 ? 1.165 -50.562 -25.984 1 98.12 92 THR B N 1
ATOM 4079 C CA . THR B 1 92 ? 2.303 -51.438 -25.719 1 98.12 92 THR B CA 1
ATOM 4080 C C . THR B 1 92 ? 2.055 -52.281 -24.469 1 98.12 92 THR B C 1
ATOM 4082 O O . THR B 1 92 ? 2.457 -53.438 -24.406 1 98.12 92 THR B O 1
ATOM 4085 N N . TYR B 1 93 ? 1.404 -51.625 -23.484 1 97.94 93 TYR B N 1
ATOM 4086 C CA . TYR B 1 93 ? 1.145 -52.312 -22.219 1 97.94 93 TYR B CA 1
ATOM 4087 C C . TYR B 1 93 ? -0.328 -52.219 -21.844 1 97.94 93 TYR B C 1
ATOM 4089 O O . TYR B 1 93 ? -0.677 -51.594 -20.844 1 97.94 93 TYR B O 1
ATOM 4097 N N . PRO B 1 94 ? -1.18 -52.969 -22.5 1 96.62 94 PRO B N 1
ATOM 4098 C CA . PRO B 1 94 ? -2.621 -52.906 -22.25 1 96.62 94 PRO B CA 1
ATOM 4099 C C . PRO B 1 94 ? -2.998 -53.438 -20.859 1 96.62 94 PRO B C 1
ATOM 4101 O O . PRO B 1 94 ? -4.113 -53.219 -20.391 1 96.62 94 PRO B O 1
ATOM 4104 N N . GLU B 1 95 ? -2.096 -54.094 -20.25 1 96.31 95 GLU B N 1
ATOM 4105 C CA . GLU B 1 95 ? -2.352 -54.656 -18.922 1 96.31 95 GLU B CA 1
ATOM 4106 C C . GLU B 1 95 ? -2.201 -53.594 -17.828 1 96.31 95 GLU B C 1
ATOM 4108 O O . GLU B 1 95 ? -2.596 -53.844 -16.688 1 96.31 95 GLU B O 1
ATOM 4113 N N . ALA B 1 96 ? -1.619 -52.5 -18.188 1 97.62 96 ALA B N 1
ATOM 4114 C CA . ALA B 1 96 ? -1.467 -51.438 -17.203 1 97.62 96 ALA B CA 1
ATOM 4115 C C . ALA B 1 96 ? -2.824 -50.875 -16.781 1 97.62 96 ALA B C 1
ATOM 4117 O O . ALA B 1 96 ? -3.717 -50.719 -17.609 1 97.62 96 ALA B O 1
ATOM 4118 N N . ASP B 1 97 ? -3.02 -50.625 -15.492 1 97.88 97 ASP B N 1
ATOM 4119 C CA . ASP B 1 97 ? -4.25 -50.031 -14.977 1 97.88 97 ASP B CA 1
ATOM 4120 C C . ASP B 1 97 ? -4.16 -48.531 -14.953 1 97.88 97 ASP B C 1
ATOM 4122 O O . ASP B 1 97 ? -5.168 -47.844 -15.148 1 97.88 97 ASP B O 1
ATOM 4126 N N . TYR B 1 98 ? -2.967 -48 -14.648 1 98.25 98 TYR B N 1
ATOM 4127 C CA . TYR B 1 98 ? -2.742 -46.562 -14.586 1 98.25 98 TYR B CA 1
ATOM 4128 C C . TYR B 1 98 ? -1.446 -46.156 -15.297 1 98.25 98 TYR B C 1
ATOM 4130 O O . TYR B 1 98 ? -0.52 -46.969 -15.383 1 98.25 98 TYR B O 1
ATOM 4138 N N . LEU B 1 99 ? -1.438 -45.031 -15.805 1 98.31 99 LEU B N 1
ATOM 4139 C CA . LEU B 1 99 ? -0.243 -44.406 -16.359 1 98.31 99 LEU B CA 1
ATOM 4140 C C . LEU B 1 99 ? 0.316 -43.344 -15.414 1 98.31 99 LEU B C 1
ATOM 4142 O O . LEU B 1 99 ? -0.403 -42.438 -15.008 1 98.31 99 LEU B O 1
ATOM 4146 N N . LEU B 1 100 ? 1.537 -43.469 -15 1 98.31 100 LEU B N 1
ATOM 4147 C CA . LEU B 1 100 ? 2.248 -42.469 -14.203 1 98.31 100 LEU B CA 1
ATOM 4148 C C . LEU B 1 100 ? 3.014 -41.5 -15.102 1 98.31 100 LEU B C 1
ATOM 4150 O O . LEU B 1 100 ? 3.977 -41.906 -15.758 1 98.31 100 LEU B O 1
ATOM 4154 N N . ILE B 1 101 ? 2.619 -40.25 -15.078 1 97.44 101 ILE B N 1
ATOM 4155 C CA . ILE B 1 101 ? 3.184 -39.219 -15.961 1 97.44 101 ILE B CA 1
ATOM 4156 C C . ILE B 1 101 ? 4.27 -38.469 -15.219 1 97.44 101 ILE B C 1
ATOM 4158 O O . ILE B 1 101 ? 3.986 -37.75 -14.25 1 97.44 101 ILE B O 1
ATOM 4162 N N . LEU B 1 102 ? 5.48 -38.5 -15.688 1 96.19 102 LEU B N 1
ATOM 4163 C CA . LEU B 1 102 ? 6.586 -37.75 -15.109 1 96.19 102 LEU B CA 1
ATOM 4164 C C . LEU B 1 102 ? 7.477 -37.188 -16.203 1 96.19 102 LEU B C 1
ATOM 4166 O O . LEU B 1 102 ? 7.465 -37.656 -17.344 1 96.19 102 LEU B O 1
ATOM 4170 N N . ASP B 1 103 ? 8.156 -36.125 -15.891 1 93.06 103 ASP B N 1
ATOM 4171 C CA . ASP B 1 103 ? 9.289 -35.656 -16.688 1 93.06 103 ASP B CA 1
ATOM 4172 C C . ASP B 1 103 ? 10.609 -36.219 -16.141 1 93.06 103 ASP B C 1
ATOM 4174 O O . ASP B 1 103 ? 10.68 -36.625 -14.969 1 93.06 103 ASP B O 1
ATOM 4178 N N . ALA B 1 104 ? 11.57 -36.219 -16.984 1 93.44 104 ALA B N 1
ATOM 4179 C CA . ALA B 1 104 ? 12.836 -36.875 -16.656 1 93.44 104 ALA B CA 1
ATOM 4180 C C . ALA B 1 104 ? 13.516 -36.156 -15.477 1 93.44 104 ALA B C 1
ATOM 4182 O O . ALA B 1 104 ? 14.305 -36.781 -14.75 1 93.44 104 ALA B O 1
ATOM 4183 N N . ASP B 1 105 ? 13.195 -34.906 -15.281 1 91.12 105 ASP B N 1
ATOM 4184 C CA . ASP B 1 105 ? 13.898 -34.156 -14.25 1 91.12 105 ASP B CA 1
ATOM 4185 C C . ASP B 1 105 ? 13.156 -34.188 -12.922 1 91.12 105 ASP B C 1
ATOM 4187 O O . ASP B 1 105 ? 13.539 -33.531 -11.953 1 91.12 105 ASP B O 1
ATOM 4191 N N . MET B 1 106 ? 12.148 -35 -12.867 1 93.81 106 MET B N 1
ATOM 4192 C CA . MET B 1 106 ? 11.344 -35.125 -11.656 1 93.81 106 MET B CA 1
ATOM 4193 C C . MET B 1 106 ? 11.781 -36.312 -10.82 1 93.81 106 MET B C 1
ATOM 4195 O O . MET B 1 106 ? 12.344 -37.281 -11.352 1 93.81 106 MET B O 1
ATOM 4199 N N . ILE B 1 107 ? 11.641 -36.188 -9.547 1 95.12 107 ILE B N 1
ATOM 4200 C CA . ILE B 1 107 ? 11.93 -37.25 -8.602 1 95.12 107 ILE B CA 1
ATOM 4201 C C . ILE B 1 107 ? 10.664 -37.625 -7.832 1 95.12 107 ILE B C 1
ATOM 4203 O O . ILE B 1 107 ? 10.148 -36.812 -7.059 1 95.12 107 ILE B O 1
ATOM 4207 N N . LEU B 1 108 ? 10.195 -38.875 -8.023 1 96.88 108 LEU B N 1
ATOM 4208 C CA . LEU B 1 108 ? 8.992 -39.312 -7.332 1 96.88 108 LEU B CA 1
ATOM 4209 C C . LEU B 1 108 ? 9.32 -39.75 -5.902 1 96.88 108 LEU B C 1
ATOM 4211 O O . LEU B 1 108 ? 10.281 -40.5 -5.672 1 96.88 108 LEU B O 1
ATOM 4215 N N . GLU B 1 109 ? 8.555 -39.188 -4.996 1 96.25 109 GLU B N 1
ATOM 4216 C CA . GLU B 1 109 ? 8.609 -39.625 -3.602 1 96.25 109 GLU B CA 1
ATOM 4217 C C . GLU B 1 109 ? 7.395 -40.469 -3.236 1 96.25 109 GLU B C 1
ATOM 4219 O O . GLU B 1 109 ? 6.266 -39.969 -3.227 1 96.25 109 GLU B O 1
ATOM 4224 N N . VAL B 1 110 ? 7.691 -41.719 -2.861 1 96.12 110 VAL B N 1
ATOM 4225 C CA . VAL B 1 110 ? 6.609 -42.656 -2.574 1 96.12 110 VAL B CA 1
ATOM 4226 C C . VAL B 1 110 ? 6.469 -42.844 -1.065 1 96.12 110 VAL B C 1
ATOM 4228 O O . VAL B 1 110 ? 7.391 -43.312 -0.407 1 96.12 110 VAL B O 1
ATOM 4231 N N . ASP B 1 111 ? 5.305 -42.438 -0.611 1 94.44 111 ASP B N 1
ATOM 4232 C CA . ASP B 1 111 ? 4.992 -42.688 0.795 1 94.44 111 ASP B CA 1
ATOM 4233 C C . ASP B 1 111 ? 4.848 -44.156 1.079 1 94.44 111 ASP B C 1
ATOM 4235 O O . ASP B 1 111 ? 4.273 -44.906 0.274 1 94.44 111 ASP B O 1
ATOM 4239 N N . PRO B 1 112 ? 5.32 -44.625 2.203 1 92.69 112 PRO B N 1
ATOM 4240 C CA . PRO B 1 112 ? 5.211 -46.031 2.541 1 92.69 112 PRO B CA 1
ATOM 4241 C C . PRO B 1 112 ? 3.764 -46.531 2.598 1 92.69 112 PRO B C 1
ATOM 4243 O O . PRO B 1 112 ? 3.5 -47.719 2.432 1 92.69 112 PRO B O 1
ATOM 4246 N N . ASN B 1 113 ? 2.912 -45.562 2.764 1 92.38 113 ASN B N 1
ATOM 4247 C CA . ASN B 1 113 ? 1.505 -45.938 2.891 1 92.38 113 ASN B CA 1
ATOM 4248 C C . ASN B 1 113 ? 0.798 -45.938 1.538 1 92.38 113 ASN B C 1
ATOM 4250 O O . ASN B 1 113 ? -0.411 -46.156 1.463 1 92.38 113 ASN B O 1
ATOM 4254 N N . PHE B 1 114 ? 1.569 -45.656 0.488 1 94.44 114 PHE B N 1
ATOM 4255 C CA . PHE B 1 114 ? 0.96 -45.688 -0.836 1 94.44 114 PHE B CA 1
ATOM 4256 C C . PHE B 1 114 ? 0.442 -47.094 -1.149 1 94.44 114 PHE B C 1
ATOM 4258 O O . PHE B 1 114 ? 1.181 -48.062 -1.038 1 94.44 114 PHE B O 1
ATOM 4265 N N . ASP B 1 115 ? -0.89 -47.125 -1.549 1 92.5 115 ASP B N 1
ATOM 4266 C CA . ASP B 1 115 ? -1.559 -48.406 -1.814 1 92.5 115 ASP B CA 1
ATOM 4267 C C . ASP B 1 115 ? -2.162 -48.406 -3.217 1 92.5 115 ASP B C 1
ATOM 4269 O O . ASP B 1 115 ? -3.176 -47.75 -3.471 1 92.5 115 ASP B O 1
ATOM 4273 N N . LYS B 1 116 ? -1.61 -49.281 -4.125 1 94.12 116 LYS B N 1
ATOM 4274 C CA . LYS B 1 116 ? -2.08 -49.406 -5.504 1 94.12 116 LYS B CA 1
ATOM 4275 C C . LYS B 1 116 ? -3.504 -49.938 -5.555 1 94.12 116 LYS B C 1
ATOM 4277 O O . LYS B 1 116 ? -4.242 -49.656 -6.504 1 94.12 116 LYS B O 1
ATOM 4282 N N . THR B 1 117 ? -3.84 -50.656 -4.574 1 93.19 117 THR B N 1
ATOM 4283 C CA . THR B 1 117 ? -5.148 -51.312 -4.559 1 93.19 117 THR B CA 1
ATOM 4284 C C . THR B 1 117 ? -6.254 -50.281 -4.312 1 93.19 117 THR B C 1
ATOM 4286 O O . THR B 1 117 ? -7.422 -50.531 -4.609 1 93.19 117 THR B O 1
ATOM 4289 N N . SER B 1 118 ? -5.863 -49.156 -3.783 1 92.19 118 SER B N 1
ATOM 4290 C CA . SER B 1 118 ? -6.844 -48.156 -3.393 1 92.19 118 SER B CA 1
ATOM 4291 C C . SER B 1 118 ? -7.207 -47.25 -4.566 1 92.19 118 SER B C 1
ATOM 4293 O O . SER B 1 118 ? -8.148 -46.469 -4.48 1 92.19 118 SER B O 1
ATOM 4295 N N . LEU B 1 119 ? -6.535 -47.375 -5.684 1 95.62 119 LEU B N 1
ATOM 4296 C CA . LEU B 1 119 ? -6.766 -46.5 -6.836 1 95.62 119 LEU B CA 1
ATOM 4297 C C . LEU B 1 119 ? -8.062 -46.906 -7.551 1 95.62 119 LEU B C 1
ATOM 4299 O O . LEU B 1 119 ? -8.18 -48 -8.07 1 95.62 119 LEU B O 1
ATOM 4303 N N . THR B 1 120 ? -9.016 -45.938 -7.547 1 94.38 120 THR B N 1
ATOM 4304 C CA . THR B 1 120 ? -10.297 -46.25 -8.164 1 94.38 120 THR B CA 1
ATOM 4305 C C . THR B 1 120 ? -10.742 -45.125 -9.094 1 94.38 120 THR B C 1
ATOM 4307 O O . THR B 1 120 ? -11.633 -45.312 -9.922 1 94.38 120 THR B O 1
ATOM 4310 N N . GLU B 1 121 ? -10.117 -43.938 -8.977 1 95.69 121 GLU B N 1
ATOM 4311 C CA . GLU B 1 121 ? -10.578 -42.781 -9.719 1 95.69 121 GLU B CA 1
ATOM 4312 C C . GLU B 1 121 ? -10.023 -42.781 -11.141 1 95.69 121 GLU B C 1
ATOM 4314 O O . GLU B 1 121 ? -9.172 -43.594 -11.484 1 95.69 121 GLU B O 1
ATOM 4319 N N . ASP B 1 122 ? -10.586 -41.875 -11.93 1 95.19 122 ASP B N 1
ATOM 4320 C CA . ASP B 1 122 ? -10.164 -41.781 -13.32 1 95.19 122 ASP B CA 1
ATOM 4321 C C . ASP B 1 122 ? -8.773 -41.156 -13.438 1 95.19 122 ASP B C 1
ATOM 4323 O O . ASP B 1 122 ? -8.023 -41.469 -14.359 1 95.19 122 ASP B O 1
ATOM 4327 N N . HIS B 1 123 ? -8.508 -40.25 -12.641 1 95.62 123 HIS B N 1
ATOM 4328 C CA . HIS B 1 123 ? -7.16 -39.688 -12.562 1 95.62 123 HIS B CA 1
ATOM 4329 C C . HIS B 1 123 ? -6.887 -39.094 -11.188 1 95.62 123 HIS B C 1
ATOM 4331 O O . HIS B 1 123 ? -7.816 -38.906 -10.398 1 95.62 123 HIS B O 1
ATOM 4337 N N . TYR B 1 124 ? -5.574 -38.844 -10.891 1 96.31 124 TYR B N 1
ATOM 4338 C CA . TYR B 1 124 ? -5.176 -38.344 -9.578 1 96.31 124 TYR B CA 1
ATOM 4339 C C . TYR B 1 124 ? -4.211 -37.156 -9.719 1 96.31 124 TYR B C 1
ATOM 4341 O O . TYR B 1 124 ? -3.311 -37.188 -10.562 1 96.31 124 TYR B O 1
ATOM 4349 N N . LEU B 1 125 ? -4.496 -36.125 -8.914 1 95.56 125 LEU B N 1
ATOM 4350 C CA . LEU B 1 125 ? -3.531 -35.062 -8.719 1 95.56 125 LEU B CA 1
ATOM 4351 C C . LEU B 1 125 ? -2.512 -35.438 -7.648 1 95.56 125 LEU B C 1
ATOM 4353 O O . LEU B 1 125 ? -2.867 -36.031 -6.625 1 95.56 125 LEU B O 1
ATOM 4357 N N . THR B 1 126 ? -1.293 -35.156 -7.938 1 95.06 126 THR B N 1
ATOM 4358 C CA . THR B 1 126 ? -0.248 -35.312 -6.93 1 95.06 126 THR B CA 1
ATOM 4359 C C . THR B 1 126 ? 0.403 -33.969 -6.629 1 95.06 126 THR B C 1
ATOM 4361 O O . THR B 1 126 ? 0.307 -33.031 -7.43 1 95.06 126 THR B O 1
ATOM 4364 N N . LEU B 1 127 ? 0.936 -33.906 -5.465 1 92.56 127 LEU B N 1
ATOM 4365 C CA . LEU B 1 127 ? 1.631 -32.688 -5.07 1 92.56 127 LEU B CA 1
ATOM 4366 C C . LEU B 1 127 ? 3.008 -32.625 -5.719 1 92.56 127 LEU B C 1
ATOM 4368 O O . LEU B 1 127 ? 3.783 -33.562 -5.656 1 92.56 127 LEU B O 1
ATOM 4372 N N . GLN B 1 128 ? 3.244 -31.625 -6.391 1 92.81 128 GLN B N 1
ATOM 4373 C CA . GLN B 1 128 ? 4.555 -31.328 -6.961 1 92.81 128 GLN B CA 1
ATOM 4374 C C . GLN B 1 128 ? 5.176 -30.094 -6.309 1 92.81 128 GLN B C 1
ATOM 4376 O O . GLN B 1 128 ? 4.473 -29.141 -5.992 1 92.81 128 GLN B O 1
ATOM 4381 N N . TYR B 1 129 ? 6.496 -30.141 -6.004 1 88.88 129 TYR B N 1
ATOM 4382 C CA . TYR B 1 129 ? 7.105 -28.984 -5.363 1 88.88 129 TYR B CA 1
ATOM 4383 C C . TYR B 1 129 ? 8.523 -28.75 -5.875 1 88.88 129 TYR B C 1
ATOM 4385 O O . TYR B 1 129 ? 9.148 -29.672 -6.418 1 88.88 129 TYR B O 1
ATOM 4393 N N . ASP B 1 130 ? 8.898 -27.531 -5.895 1 85.81 130 ASP B N 1
ATOM 4394 C CA . ASP B 1 130 ? 10.297 -27.156 -6.078 1 85.81 130 ASP B CA 1
ATOM 4395 C C . ASP B 1 130 ? 10.805 -26.344 -4.879 1 85.81 130 ASP B C 1
ATOM 4397 O O . ASP B 1 130 ? 10.266 -26.469 -3.775 1 85.81 130 ASP B O 1
ATOM 4401 N N . VAL B 1 131 ? 11.898 -25.688 -5.066 1 75.31 131 VAL B N 1
ATOM 4402 C CA . VAL B 1 131 ? 12.523 -24.984 -3.947 1 75.31 131 VAL B CA 1
ATOM 4403 C C . VAL B 1 131 ? 11.641 -23.828 -3.492 1 75.31 131 VAL B C 1
ATOM 4405 O O . VAL B 1 131 ? 11.773 -23.344 -2.365 1 75.31 131 VAL B O 1
ATOM 4408 N N . HIS B 1 132 ? 10.547 -23.578 -4.258 1 77.31 132 HIS B N 1
ATOM 4409 C CA . HIS B 1 132 ? 9.852 -22.328 -3.963 1 77.31 132 HIS B CA 1
ATOM 4410 C C . HIS B 1 132 ? 8.359 -22.562 -3.746 1 77.31 132 HIS B C 1
ATOM 4412 O O . HIS B 1 132 ? 7.75 -21.953 -2.869 1 77.31 132 HIS B O 1
ATOM 4418 N N . ILE B 1 133 ? 7.809 -23.5 -4.512 1 84.94 133 ILE B N 1
ATOM 4419 C CA . ILE B 1 133 ? 6.348 -23.562 -4.527 1 84.94 133 ILE B CA 1
ATOM 4420 C C . ILE B 1 133 ? 5.891 -25.016 -4.531 1 84.94 133 ILE B C 1
ATOM 4422 O O . ILE B 1 133 ? 6.66 -25.922 -4.887 1 84.94 133 ILE B O 1
ATOM 4426 N N . LYS B 1 134 ? 4.723 -25.25 -4.055 1 87.31 134 LYS B N 1
ATOM 4427 C CA . LYS B 1 134 ? 3.967 -26.5 -4.164 1 87.31 134 LYS B CA 1
ATOM 4428 C C . LYS B 1 134 ? 2.697 -26.297 -4.988 1 87.31 134 LYS B C 1
ATOM 4430 O O . LYS B 1 134 ? 2.049 -25.25 -4.895 1 87.31 134 LYS B O 1
ATOM 4435 N N . TYR B 1 135 ? 2.406 -27.219 -5.84 1 88.75 135 TYR B N 1
ATOM 4436 C CA . TYR B 1 135 ? 1.169 -27.172 -6.609 1 88.75 135 TYR B CA 1
ATOM 4437 C C . TYR B 1 135 ? 0.713 -28.578 -6.996 1 88.75 135 TYR B C 1
ATOM 4439 O O . TYR B 1 135 ? 1.497 -29.531 -6.945 1 88.75 135 TYR B O 1
ATOM 4447 N N . TRP B 1 136 ? -0.531 -28.734 -7.27 1 90.75 136 TRP B N 1
ATOM 4448 C CA . TRP B 1 136 ? -1.132 -30.031 -7.59 1 90.75 136 TRP B CA 1
ATOM 4449 C C . TRP B 1 136 ? -1.292 -30.188 -9.094 1 90.75 136 TRP B C 1
ATOM 4451 O O . TRP B 1 136 ? -1.773 -29.281 -9.781 1 90.75 136 TRP B O 1
ATOM 4461 N N . LEU B 1 137 ? -0.822 -31.312 -9.609 1 92.31 137 LEU B N 1
ATOM 4462 C CA . LEU B 1 137 ? -0.942 -31.625 -11.023 1 92.31 137 LEU B CA 1
ATOM 4463 C C . LEU B 1 137 ? -1.371 -33.062 -11.234 1 92.31 137 LEU B C 1
ATOM 4465 O O . LEU B 1 137 ? -1.022 -33.938 -10.438 1 92.31 137 LEU B O 1
ATOM 4469 N N . THR B 1 138 ? -2.107 -33.281 -12.281 1 94 138 THR B N 1
ATOM 4470 C CA . THR B 1 138 ? -2.457 -34.625 -12.648 1 94 138 THR B CA 1
ATOM 4471 C C . THR B 1 138 ? -1.212 -35.438 -13.047 1 94 138 THR B C 1
ATOM 4473 O O . THR B 1 138 ? -0.487 -35.031 -13.961 1 94 138 THR B O 1
ATOM 4476 N N . ARG B 1 139 ? -0.997 -36.562 -12.305 1 95.25 139 ARG B N 1
ATOM 4477 C CA . ARG B 1 139 ? 0.187 -37.375 -12.602 1 95.25 139 ARG B CA 1
ATOM 4478 C C . ARG B 1 139 ? -0.177 -38.844 -12.789 1 95.25 139 ARG B C 1
ATOM 4480 O O . ARG B 1 139 ? 0.628 -39.625 -13.297 1 95.25 139 ARG B O 1
ATOM 4487 N N . LEU B 1 140 ? -1.35 -39.219 -12.43 1 97 140 LEU B N 1
ATOM 4488 C CA . LEU B 1 140 ? -1.836 -40.562 -12.641 1 97 140 LEU B CA 1
ATOM 4489 C C . LEU B 1 140 ? -3.098 -40.562 -13.5 1 97 140 LEU B C 1
ATOM 4491 O O . LEU B 1 140 ? -4.078 -39.906 -13.164 1 97 140 LEU B O 1
ATOM 4495 N N . LEU B 1 141 ? -3.053 -41.312 -14.531 1 97.19 141 LEU B N 1
ATOM 4496 C CA . LEU B 1 141 ? -4.18 -41.406 -15.453 1 97.19 141 LEU B CA 1
ATOM 4497 C C . LEU B 1 141 ? -4.652 -42.844 -15.578 1 97.19 141 LEU B C 1
ATOM 4499 O O . LEU B 1 141 ? -3.842 -43.75 -15.75 1 97.19 141 LEU B O 1
ATOM 4503 N N . LYS B 1 142 ? -5.934 -43.062 -15.469 1 96.94 142 LYS B N 1
ATOM 4504 C CA . LYS B 1 142 ? -6.477 -44.406 -15.734 1 96.94 142 LYS B CA 1
ATOM 4505 C C . LYS B 1 142 ? -6.195 -44.844 -17.172 1 96.94 142 LYS B C 1
ATOM 4507 O O . LYS B 1 142 ? -6.598 -44.156 -18.125 1 96.94 142 LYS B O 1
ATOM 4512 N N . ALA B 1 143 ? -5.637 -46 -17.359 1 96.81 143 ALA B N 1
ATOM 4513 C CA . ALA B 1 143 ? -5.074 -46.406 -18.641 1 96.81 143 ALA B CA 1
ATOM 4514 C C . ALA B 1 143 ? -6.176 -46.75 -19.641 1 96.81 143 ALA B C 1
ATOM 4516 O O . ALA B 1 143 ? -5.977 -46.656 -20.859 1 96.81 143 ALA B O 1
ATOM 4517 N N . SER B 1 144 ? -7.27 -47.094 -19.188 1 93.81 144 SER B N 1
ATOM 4518 C CA . SER B 1 144 ? -8.336 -47.562 -20.062 1 93.81 144 SER B CA 1
ATOM 4519 C C . SER B 1 144 ? -9.047 -46.406 -20.75 1 93.81 144 SER B C 1
ATOM 4521 O O . SER B 1 144 ? -9.836 -46.625 -21.672 1 93.81 144 SER B O 1
ATOM 4523 N N . LEU B 1 145 ? -8.742 -45.25 -20.266 1 93.69 145 LEU B N 1
ATOM 4524 C CA . LEU B 1 145 ? -9.43 -44.062 -20.844 1 93.69 145 LEU B CA 1
ATOM 4525 C C . LEU B 1 145 ? -8.562 -43.406 -21.891 1 93.69 145 LEU B C 1
ATOM 4527 O O . LEU B 1 145 ? -7.332 -43.5 -21.844 1 93.69 145 LEU B O 1
ATOM 4531 N N . SER B 1 146 ? -9.211 -42.75 -22.797 1 92.75 146 SER B N 1
ATOM 4532 C CA . SER B 1 146 ? -8.5 -42 -23.828 1 92.75 146 SER B CA 1
ATOM 4533 C C . SER B 1 146 ? -8.125 -40.625 -23.328 1 92.75 146 SER B C 1
ATOM 4535 O O . SER B 1 146 ? -8.984 -39.75 -23.203 1 92.75 146 SER B O 1
ATOM 4537 N N . TRP B 1 147 ? -6.859 -40.438 -23.156 1 93.94 147 TRP B N 1
ATOM 4538 C CA . TRP B 1 147 ? -6.379 -39.188 -22.594 1 93.94 147 TRP B CA 1
ATOM 4539 C C . TRP B 1 147 ? -5.719 -38.344 -23.672 1 93.94 147 TRP B C 1
ATOM 4541 O O . TRP B 1 147 ? -5.195 -38.844 -24.656 1 93.94 147 TRP B O 1
ATOM 4551 N N . LYS B 1 148 ? -5.777 -37.094 -23.453 1 92.56 148 LYS B N 1
ATOM 4552 C CA . LYS B 1 148 ? -5.09 -36.125 -24.281 1 92.56 148 LYS B CA 1
ATOM 4553 C C . LYS B 1 148 ? -4.434 -35.031 -23.422 1 92.56 148 LYS B C 1
ATOM 4555 O O . LYS B 1 148 ? -5.016 -34.562 -22.438 1 92.56 148 LYS B O 1
ATOM 4560 N N . SER B 1 149 ? -3.174 -34.812 -23.797 1 93.5 149 SER B N 1
ATOM 4561 C CA . SER B 1 149 ? -2.516 -33.625 -23.234 1 93.5 149 SER B CA 1
ATOM 4562 C C . SER B 1 149 ? -2.859 -32.375 -24.047 1 93.5 149 SER B C 1
ATOM 4564 O O . SER B 1 149 ? -2.555 -32.281 -25.234 1 93.5 149 SER B O 1
ATOM 4566 N N . VAL B 1 150 ? -3.459 -31.422 -23.359 1 91.31 150 VAL B N 1
ATOM 4567 C CA . VAL B 1 150 ? -4.027 -30.281 -24.062 1 91.31 150 VAL B CA 1
ATOM 4568 C C . VAL B 1 150 ? -3.135 -29.062 -23.875 1 91.31 150 VAL B C 1
ATOM 4570 O O . VAL B 1 150 ? -2.834 -28.672 -22.734 1 91.31 150 VAL B O 1
ATOM 4573 N N . GLY B 1 151 ? -2.773 -28.453 -25.047 1 92.06 151 GLY B N 1
ATOM 4574 C CA . GLY B 1 151 ? -1.938 -27.266 -25.031 1 92.06 151 GLY B CA 1
ATOM 4575 C C . GLY B 1 151 ? -0.621 -27.438 -25.766 1 92.06 151 GLY B C 1
ATOM 4576 O O . GLY B 1 151 ? -0.134 -28.562 -25.906 1 92.06 151 GLY B O 1
ATOM 4577 N N . VAL B 1 152 ? -0.013 -26.375 -26.141 1 89.5 152 VAL B N 1
ATOM 4578 C CA . VAL B 1 152 ? 1.238 -26.453 -26.891 1 89.5 152 VAL B CA 1
ATOM 4579 C C . VAL B 1 152 ? 2.416 -26.531 -25.922 1 89.5 152 VAL B C 1
ATOM 4581 O O . VAL B 1 152 ? 3.49 -27.016 -26.281 1 89.5 152 VAL B O 1
ATOM 4584 N N . THR B 1 153 ? 2.252 -25.938 -24.703 1 88.56 153 THR B N 1
ATOM 4585 C CA . THR B 1 153 ? 3.133 -26.047 -23.547 1 88.56 153 THR B CA 1
ATOM 4586 C C . THR B 1 153 ? 2.363 -25.781 -22.25 1 88.56 153 THR B C 1
ATOM 4588 O O . THR B 1 153 ? 1.22 -25.328 -22.281 1 88.56 153 THR B O 1
ATOM 4591 N N . HIS B 1 154 ? 2.943 -26.281 -21.172 1 89.5 154 HIS B N 1
ATOM 4592 C CA . HIS B 1 154 ? 2.225 -26.172 -19.906 1 89.5 154 HIS B CA 1
ATOM 4593 C C . HIS B 1 154 ? 0.848 -26.828 -20 1 89.5 154 HIS B C 1
ATOM 4595 O O . HIS B 1 154 ? -0.165 -26.188 -19.688 1 89.5 154 HIS B O 1
ATOM 4601 N N . GLU B 1 155 ? 0.85 -28.016 -20.406 1 89.69 155 GLU B N 1
ATOM 4602 C CA . GLU B 1 155 ? -0.355 -28.75 -20.766 1 89.69 155 GLU B CA 1
ATOM 4603 C C . GLU B 1 155 ? -1.085 -29.25 -19.531 1 89.69 155 GLU B C 1
ATOM 4605 O O . GLU B 1 155 ? -0.529 -29.25 -18.438 1 89.69 155 GLU B O 1
ATOM 4610 N N . TYR B 1 156 ? -2.285 -29.547 -19.75 1 90 156 TYR B N 1
ATOM 4611 C CA . TYR B 1 156 ? -3.068 -30.297 -18.766 1 90 156 TYR B CA 1
ATOM 4612 C C . TYR B 1 156 ? -3.709 -31.516 -19.406 1 90 156 TYR B C 1
ATOM 4614 O O . TYR B 1 156 ? -3.857 -31.594 -20.625 1 90 156 TYR B O 1
ATOM 4622 N N . TRP B 1 157 ? -4 -32.469 -18.609 1 92.12 157 TRP B N 1
ATOM 4623 C CA . TRP B 1 157 ? -4.582 -33.719 -19.125 1 92.12 157 TRP B CA 1
ATOM 4624 C C . TRP B 1 157 ? -6.105 -33.625 -19.125 1 92.12 157 TRP B C 1
ATOM 4626 O O . TRP B 1 157 ? -6.707 -33.156 -18.172 1 92.12 157 TRP B O 1
ATOM 4636 N N . ASP B 1 158 ? -6.652 -34.031 -20.156 1 89.75 158 ASP B N 1
ATOM 4637 C CA . ASP B 1 158 ? -8.102 -34.156 -20.297 1 89.75 158 ASP B CA 1
ATOM 4638 C C . ASP B 1 158 ? -8.461 -35.438 -21.094 1 89.75 158 ASP B C 1
ATOM 4640 O O . ASP B 1 158 ? -7.602 -36.031 -21.734 1 89.75 158 ASP B O 1
ATOM 4644 N N . ILE B 1 159 ? -9.656 -35.906 -20.812 1 88.62 159 ILE B N 1
ATOM 4645 C CA . ILE B 1 159 ? -10.141 -37.031 -21.609 1 88.62 159 ILE B CA 1
ATOM 4646 C C . ILE B 1 159 ? -10.344 -36.562 -23.062 1 88.62 159 ILE B C 1
ATOM 4648 O O . ILE B 1 159 ? -10.617 -35.406 -23.328 1 88.62 159 ILE B O 1
ATOM 4652 N N . ASP B 1 160 ? -10.109 -37.469 -23.891 1 85.56 160 ASP B N 1
ATOM 4653 C CA . ASP B 1 160 ? -10.391 -37.156 -25.281 1 85.56 160 ASP B CA 1
ATOM 4654 C C . ASP B 1 160 ? -11.891 -37.031 -25.531 1 85.56 160 ASP B C 1
ATOM 4656 O O . ASP B 1 160 ? -12.562 -38.031 -25.812 1 85.56 160 ASP B O 1
ATOM 4660 N N . ARG B 1 161 ? -12.344 -35.938 -25.562 1 78.19 161 ARG B N 1
ATOM 4661 C CA . ARG B 1 161 ? -13.773 -35.656 -25.609 1 78.19 161 ARG B CA 1
ATOM 4662 C C . ARG B 1 161 ? -14.383 -36.094 -26.922 1 78.19 161 ARG B C 1
ATOM 4664 O O . ARG B 1 161 ? -15.594 -36.312 -27.016 1 78.19 161 ARG B O 1
ATOM 4671 N N . SER B 1 162 ? -13.57 -36.188 -27.938 1 77.69 162 SER B N 1
ATOM 4672 C CA . SER B 1 162 ? -14.07 -36.656 -29.219 1 77.69 162 SER B CA 1
ATOM 4673 C C . SER B 1 162 ? -14.5 -38.125 -29.141 1 77.69 162 SER B C 1
ATOM 4675 O O . SER B 1 162 ? -15.32 -38.594 -29.922 1 77.69 162 SER B O 1
ATOM 4677 N N . LYS B 1 163 ? -14.062 -38.781 -28.062 1 79.25 163 LYS B N 1
ATOM 4678 C CA . LYS B 1 163 ? -14.32 -40.219 -27.953 1 79.25 163 LYS B CA 1
ATOM 4679 C C . LYS B 1 163 ? -15.383 -40.5 -26.906 1 79.25 163 LYS B C 1
ATOM 4681 O O . LYS B 1 163 ? -16.016 -41.562 -26.922 1 79.25 163 LYS B O 1
ATOM 4686 N N . VAL B 1 164 ? -15.641 -39.75 -25.906 1 76.19 164 VAL B N 1
ATOM 4687 C CA . VAL B 1 164 ? -16.547 -40.094 -24.812 1 76.19 164 VAL B CA 1
ATOM 4688 C C . VAL B 1 164 ? -17.688 -39.062 -24.75 1 76.19 164 VAL B C 1
ATOM 4690 O O . VAL B 1 164 ? -18.703 -39.312 -24.094 1 76.19 164 VAL B O 1
ATOM 4693 N N . GLY B 1 165 ? -17.797 -38.031 -25.547 1 69.62 165 GLY B N 1
ATOM 4694 C CA . GLY B 1 165 ? -18.781 -36.969 -25.531 1 69.62 165 GLY B CA 1
ATOM 4695 C C . GLY B 1 165 ? -18.359 -35.781 -24.703 1 69.62 165 GLY B C 1
ATOM 4696 O O . GLY B 1 165 ? -17.547 -35.906 -23.781 1 69.62 165 GLY B O 1
ATOM 4697 N N . ALA B 1 166 ? -18.859 -34.656 -24.938 1 68.56 166 ALA B N 1
ATOM 4698 C CA . ALA B 1 166 ? -18.469 -33.375 -24.391 1 68.56 166 ALA B CA 1
ATOM 4699 C C . ALA B 1 166 ? -18.828 -33.281 -22.906 1 68.56 166 ALA B C 1
ATOM 4701 O O . ALA B 1 166 ? -18.156 -32.562 -22.156 1 68.56 166 ALA B O 1
ATOM 4702 N N . ASN B 1 167 ? -19.703 -34.125 -22.453 1 72.56 167 ASN B N 1
ATOM 4703 C CA . ASN B 1 167 ? -20.234 -33.938 -21.109 1 72.56 167 ASN B CA 1
ATOM 4704 C C . ASN B 1 167 ? -19.703 -34.969 -20.141 1 72.56 167 ASN B C 1
ATOM 4706 O O . ASN B 1 167 ? -20.156 -35.062 -19 1 72.56 167 ASN B O 1
ATOM 4710 N N . TYR B 1 168 ? -18.703 -35.719 -20.625 1 78.5 168 TYR B N 1
ATOM 4711 C CA . TYR B 1 168 ? -18.172 -36.75 -19.719 1 78.5 168 TYR B CA 1
ATOM 4712 C C . TYR B 1 168 ? -17.328 -36.094 -18.625 1 78.5 168 TYR B C 1
ATOM 4714 O O . TYR B 1 168 ? -16.406 -35.344 -18.906 1 78.5 168 TYR B O 1
ATOM 4722 N N . ASN B 1 169 ? -17.703 -36.375 -17.375 1 82.88 169 ASN B N 1
ATOM 4723 C CA . ASN B 1 169 ? -16.953 -35.875 -16.234 1 82.88 169 ASN B CA 1
ATOM 4724 C C . ASN B 1 169 ? -16.125 -36.969 -15.578 1 82.88 169 ASN B C 1
ATOM 4726 O O . ASN B 1 169 ? -16.672 -37.969 -15.109 1 82.88 169 ASN B O 1
ATOM 4730 N N . THR B 1 170 ? -14.852 -36.75 -15.68 1 87.5 170 THR B N 1
ATOM 4731 C CA . THR B 1 170 ? -13.953 -37.719 -15.062 1 87.5 170 THR B CA 1
ATOM 4732 C C . THR B 1 170 ? -13.953 -37.562 -13.539 1 87.5 170 THR B C 1
ATOM 4734 O O . THR B 1 170 ? -14.102 -36.469 -13.031 1 87.5 170 THR B O 1
ATOM 4737 N N . ARG B 1 171 ? -13.844 -38.625 -12.852 1 91.81 171 ARG B N 1
ATOM 4738 C CA . ARG B 1 171 ? -13.641 -38.625 -11.406 1 91.81 171 ARG B CA 1
ATOM 4739 C C . ARG B 1 171 ? -12.18 -38.375 -11.062 1 91.81 171 ARG B C 1
ATOM 4741 O O . ARG B 1 171 ? -11.281 -39 -11.641 1 91.81 171 ARG B O 1
ATOM 4748 N N . VAL B 1 172 ? -11.977 -37.406 -10.266 1 93.56 172 VAL B N 1
ATOM 4749 C CA . VAL B 1 172 ? -10.617 -37 -9.914 1 93.56 172 VAL B CA 1
ATOM 4750 C C . VAL B 1 172 ? -10.469 -36.969 -8.398 1 93.56 172 VAL B C 1
ATOM 4752 O O . VAL B 1 172 ? -11.438 -36.719 -7.676 1 93.56 172 VAL B O 1
ATOM 4755 N N . ASP B 1 173 ? -9.289 -37.312 -7.871 1 94.19 173 ASP B N 1
ATOM 4756 C CA . ASP B 1 173 ? -8.953 -37.188 -6.457 1 94.19 173 ASP B CA 1
ATOM 4757 C C . ASP B 1 173 ? -7.496 -36.781 -6.273 1 94.19 173 ASP B C 1
ATOM 4759 O O . ASP B 1 173 ? -6.719 -36.781 -7.23 1 94.19 173 ASP B O 1
ATOM 4763 N N . ARG B 1 174 ? -7.184 -36.312 -5.082 1 93.25 174 ARG B N 1
ATOM 4764 C CA . ARG B 1 174 ? -5.809 -36 -4.711 1 93.25 174 ARG B CA 1
ATOM 4765 C C . ARG B 1 174 ? -5.117 -37.188 -4.07 1 93.25 174 ARG B C 1
ATOM 4767 O O . ARG B 1 174 ? -5.742 -37.969 -3.334 1 93.25 174 ARG B O 1
ATOM 4774 N N . LEU B 1 175 ? -4.035 -37.406 -4.48 1 94.06 175 LEU B N 1
ATOM 4775 C CA . LEU B 1 175 ? -3.203 -38.469 -3.893 1 94.06 175 LEU B CA 1
ATOM 4776 C C . LEU B 1 175 ? -2.02 -37.875 -3.141 1 94.06 175 LEU B C 1
ATOM 4778 O O . LEU B 1 175 ? -1.063 -37.375 -3.758 1 94.06 175 LEU B O 1
ATOM 4782 N N . GLU B 1 176 ? -2.01 -37.938 -1.819 1 91.38 176 GLU B N 1
ATOM 4783 C CA . GLU B 1 176 ? -0.991 -37.312 -0.985 1 91.38 176 GLU B CA 1
ATOM 4784 C C . GLU B 1 176 ? 0.203 -38.25 -0.78 1 91.38 176 GLU B C 1
ATOM 4786 O O . GLU B 1 176 ? 1.273 -37.812 -0.355 1 91.38 176 GLU B O 1
ATOM 4791 N N . THR B 1 177 ? -0.033 -39.438 -1.146 1 93.81 177 THR B N 1
ATOM 4792 C CA . THR B 1 177 ? 0.978 -40.438 -0.848 1 93.81 177 THR B CA 1
ATOM 4793 C C . THR B 1 177 ? 1.999 -40.531 -1.978 1 93.81 177 THR B C 1
ATOM 4795 O O . THR B 1 177 ? 2.992 -41.25 -1.865 1 93.81 177 THR B O 1
ATOM 4798 N N . LEU B 1 178 ? 1.822 -39.875 -3.064 1 94.94 178 LEU B N 1
ATOM 4799 C CA . LEU B 1 178 ? 2.807 -39.688 -4.121 1 94.94 178 LEU B CA 1
ATOM 4800 C C . LEU B 1 178 ? 3.133 -38.219 -4.289 1 94.94 178 LEU B C 1
ATOM 4802 O O . LEU B 1 178 ? 2.244 -37.406 -4.562 1 94.94 178 LEU B O 1
ATOM 4806 N N . VAL B 1 179 ? 4.34 -37.875 -4.094 1 94.44 179 VAL B N 1
ATOM 4807 C CA . VAL B 1 179 ? 4.785 -36.469 -4.184 1 94.44 179 VAL B CA 1
ATOM 4808 C C . VAL B 1 179 ? 5.906 -36.344 -5.211 1 94.44 179 VAL B C 1
ATOM 4810 O O . VAL B 1 179 ? 6.75 -37.25 -5.324 1 94.44 179 VAL B O 1
ATOM 4813 N N . VAL B 1 180 ? 5.891 -35.344 -6.012 1 94.88 180 VAL B N 1
ATOM 4814 C CA . VAL B 1 180 ? 6.891 -35.156 -7.055 1 94.88 180 VAL B CA 1
ATOM 4815 C C . VAL B 1 180 ? 7.789 -33.969 -6.711 1 94.88 180 VAL B C 1
ATOM 4817 O O . VAL B 1 180 ? 7.312 -32.844 -6.559 1 94.88 180 VAL B O 1
ATOM 4820 N N . ASN B 1 181 ? 9.047 -34.219 -6.551 1 93.06 181 ASN B N 1
ATOM 4821 C CA . ASN B 1 181 ? 10.062 -33.156 -6.41 1 93.06 181 ASN B CA 1
ATOM 4822 C C . ASN B 1 181 ? 10.648 -32.781 -7.758 1 93.06 181 ASN B C 1
ATOM 4824 O O . ASN B 1 181 ? 11.219 -33.625 -8.461 1 93.06 181 ASN B O 1
ATOM 4828 N N . ASP B 1 182 ? 10.539 -31.531 -8.109 1 90.19 182 ASP B N 1
ATOM 4829 C CA . ASP B 1 182 ? 11.055 -31.016 -9.375 1 90.19 182 ASP B CA 1
ATOM 4830 C C . ASP B 1 182 ? 12.234 -30.078 -9.141 1 90.19 182 ASP B C 1
ATOM 4832 O O . ASP B 1 182 ? 12.055 -28.859 -9.047 1 90.19 182 ASP B O 1
ATOM 4836 N N . PRO B 1 183 ? 13.445 -30.5 -9.219 1 82 183 PRO B N 1
ATOM 4837 C CA . PRO B 1 183 ? 14.617 -29.656 -8.977 1 82 183 PRO B CA 1
ATOM 4838 C C . PRO B 1 183 ? 14.875 -28.672 -10.109 1 82 183 PRO B C 1
ATOM 4840 O O . PRO B 1 183 ? 15.664 -27.734 -9.945 1 82 183 PRO B O 1
ATOM 4843 N N . GLY B 1 184 ? 14.266 -28.859 -11.266 1 77.69 184 GLY B N 1
ATOM 4844 C CA . GLY B 1 184 ? 14.406 -27.953 -12.383 1 77.69 184 GLY B CA 1
ATOM 4845 C C . GLY B 1 184 ? 15.734 -28.094 -13.109 1 77.69 184 GLY B C 1
ATOM 4846 O O . GLY B 1 184 ? 16.25 -27.125 -13.68 1 77.69 184 GLY B O 1
ATOM 4847 N N . ASP B 1 185 ? 16.344 -29.25 -13.125 1 75.5 185 ASP B N 1
ATOM 4848 C CA . ASP B 1 185 ? 17.688 -29.453 -13.672 1 75.5 185 ASP B CA 1
ATOM 4849 C C . ASP B 1 185 ? 17.625 -30.234 -14.984 1 75.5 185 ASP B C 1
ATOM 4851 O O . ASP B 1 185 ? 18.609 -30.859 -15.375 1 75.5 185 ASP B O 1
ATOM 4855 N N . GLY B 1 186 ? 16.594 -30.109 -15.703 1 75.12 186 GLY B N 1
ATOM 4856 C CA . GLY B 1 186 ?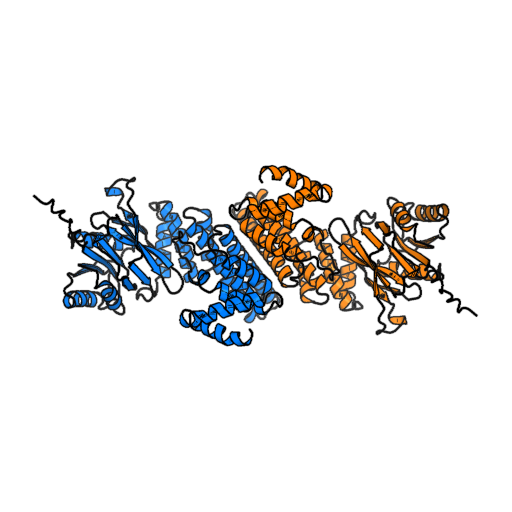 16.438 -30.828 -16.953 1 75.12 186 GLY B CA 1
ATOM 4857 C C . GLY B 1 186 ? 17.359 -30.312 -18.047 1 75.12 186 GLY B C 1
ATOM 4858 O O . GLY B 1 186 ? 17.812 -29.172 -17.984 1 75.12 186 GLY B O 1
ATOM 4859 N N . GLY B 1 187 ? 17.766 -31.125 -18.938 1 64.19 187 GLY B N 1
ATOM 4860 C CA . GLY B 1 187 ? 18.766 -30.859 -19.953 1 64.19 187 GLY B CA 1
ATOM 4861 C C . GLY B 1 187 ? 18.281 -29.922 -21.031 1 64.19 187 GLY B C 1
ATOM 4862 O O . GLY B 1 187 ? 19.094 -29.234 -21.672 1 64.19 187 GLY B O 1
ATOM 4863 N N . SER B 1 188 ? 17.109 -29.875 -21.406 1 63.5 188 SER B N 1
ATOM 4864 C CA . SER B 1 188 ? 16.625 -29.125 -22.562 1 63.5 188 SER B CA 1
ATOM 4865 C C . SER B 1 188 ? 16.109 -27.75 -22.156 1 63.5 188 SER B C 1
ATOM 4867 O O . SER B 1 188 ? 15.148 -27.25 -22.75 1 63.5 188 SER B O 1
ATOM 4869 N N . LYS B 1 189 ? 16.875 -27.141 -21.297 1 68.38 189 LYS B N 1
ATOM 4870 C CA . LYS B 1 189 ? 16.312 -25.922 -20.719 1 68.38 189 LYS B CA 1
ATOM 4871 C C . LYS B 1 189 ? 17.016 -24.688 -21.266 1 68.38 189 LYS B C 1
ATOM 4873 O O . LYS B 1 189 ? 16.594 -23.547 -21 1 68.38 189 LYS B O 1
ATOM 4878 N N . ALA B 1 190 ? 18 -24.922 -22.156 1 67 190 ALA B N 1
ATOM 4879 C CA . ALA B 1 190 ? 18.812 -23.797 -22.625 1 67 190 ALA B CA 1
ATOM 4880 C C . ALA B 1 190 ? 17.953 -22.781 -23.375 1 67 190 ALA B C 1
ATOM 4882 O O . ALA B 1 190 ? 18.109 -21.578 -23.219 1 67 190 ALA B O 1
ATOM 4883 N N . ASP B 1 191 ? 17.047 -23.234 -24.219 1 78.38 191 ASP B N 1
ATOM 4884 C CA . ASP B 1 191 ? 16.203 -22.344 -25.016 1 78.38 191 ASP B CA 1
ATOM 4885 C C . ASP B 1 191 ? 14.742 -22.469 -24.609 1 78.38 191 ASP B C 1
ATOM 4887 O O . ASP B 1 191 ? 13.844 -22.172 -25.406 1 78.38 191 ASP B O 1
ATOM 4891 N N . LYS B 1 192 ? 14.562 -22.891 -23.484 1 83.56 192 LYS B N 1
ATOM 4892 C CA . LYS B 1 192 ? 13.234 -23.266 -23 1 83.56 192 LYS B CA 1
ATOM 4893 C C . LYS B 1 192 ? 12.258 -22.094 -23.156 1 83.56 192 LYS B C 1
ATOM 4895 O O . LYS B 1 192 ? 11.172 -22.25 -23.703 1 83.56 192 LYS B O 1
ATOM 4900 N N . PHE B 1 193 ? 12.68 -20.969 -22.75 1 88.94 193 PHE B N 1
ATOM 4901 C CA . PHE B 1 193 ? 11.727 -19.859 -22.688 1 88.94 193 PHE B CA 1
ATOM 4902 C C . PHE B 1 193 ? 11.5 -19.266 -24.062 1 88.94 193 PHE B C 1
ATOM 4904 O O . PHE B 1 193 ? 10.383 -18.844 -24.391 1 88.94 193 PHE B O 1
ATOM 4911 N N . GLU B 1 194 ? 12.461 -19.25 -24.891 1 91 194 GLU B N 1
ATOM 4912 C CA . GLU B 1 194 ? 12.281 -18.812 -26.266 1 91 194 GLU B CA 1
ATOM 4913 C C . GLU B 1 194 ? 11.352 -19.75 -27.031 1 91 194 GLU B C 1
ATOM 4915 O O . GLU B 1 194 ? 10.516 -19.297 -27.812 1 91 194 GLU B O 1
ATOM 4920 N N . ARG B 1 195 ? 11.602 -21 -26.844 1 89.31 195 ARG B N 1
ATOM 4921 C CA . ARG B 1 195 ? 10.727 -22 -27.453 1 89.31 195 ARG B CA 1
ATOM 4922 C C . ARG B 1 195 ? 9.289 -21.828 -26.984 1 89.31 195 ARG B C 1
ATOM 4924 O O . ARG B 1 195 ? 8.359 -21.859 -27.797 1 89.31 195 ARG B O 1
ATOM 4931 N N . ASP B 1 196 ? 9.148 -21.672 -25.672 1 91.81 196 ASP B N 1
ATOM 4932 C CA . ASP B 1 196 ? 7.812 -21.5 -25.109 1 91.81 196 ASP B CA 1
ATOM 4933 C C . ASP B 1 196 ? 7.125 -20.25 -25.688 1 91.81 196 ASP B C 1
ATOM 4935 O O . ASP B 1 196 ? 5.93 -20.281 -25.969 1 91.81 196 ASP B O 1
ATOM 4939 N N . GLU B 1 197 ? 7.906 -19.172 -25.75 1 94.44 197 GLU B N 1
ATOM 4940 C CA . GLU B 1 197 ? 7.359 -17.953 -26.328 1 94.44 197 GLU B CA 1
ATOM 4941 C C . GLU B 1 197 ? 6.785 -18.203 -27.719 1 94.44 197 GLU B C 1
ATOM 4943 O O . GLU B 1 197 ? 5.66 -17.797 -28.016 1 94.44 197 GLU B O 1
ATOM 4948 N N . ARG B 1 198 ? 7.562 -18.891 -28.594 1 94.06 198 ARG B N 1
ATOM 4949 C CA . ARG B 1 198 ? 7.137 -19.188 -29.953 1 94.06 198 ARG B CA 1
ATOM 4950 C C . ARG B 1 198 ? 5.879 -20.047 -29.969 1 94.06 198 ARG B C 1
ATOM 4952 O O . ARG B 1 198 ? 4.926 -19.734 -30.688 1 94.06 198 ARG B O 1
ATOM 4959 N N . LEU B 1 199 ? 5.887 -21.062 -29.172 1 92.06 199 LEU B N 1
ATOM 4960 C CA . LEU B 1 199 ? 4.766 -22 -29.125 1 92.06 199 LEU B CA 1
ATOM 4961 C C . LEU B 1 199 ? 3.498 -21.297 -28.641 1 92.06 199 LEU B C 1
ATOM 4963 O O . LEU B 1 199 ? 2.422 -21.484 -29.219 1 92.06 199 LEU B O 1
ATOM 4967 N N . LEU B 1 200 ? 3.658 -20.5 -27.641 1 95.38 200 LEU B N 1
ATOM 4968 C CA . LEU B 1 200 ? 2.5 -19.828 -27.047 1 95.38 200 LEU B CA 1
ATOM 4969 C C . LEU B 1 200 ? 1.934 -18.781 -27.984 1 95.38 200 LEU B C 1
ATOM 4971 O O . LEU B 1 200 ? 0.714 -18.656 -28.109 1 95.38 200 LEU B O 1
ATOM 4975 N N . LEU B 1 201 ? 2.791 -18.031 -28.609 1 95.75 201 LEU B N 1
ATOM 4976 C CA . LEU B 1 201 ? 2.322 -17.047 -29.578 1 95.75 201 LEU B CA 1
ATOM 4977 C C . LEU B 1 201 ? 1.592 -17.719 -30.734 1 95.75 201 LEU B C 1
ATOM 4979 O O . LEU B 1 201 ? 0.572 -17.219 -31.203 1 95.75 201 LEU B O 1
ATOM 4983 N N . GLN B 1 202 ? 2.117 -18.875 -31.172 1 93.88 202 GLN B N 1
ATOM 4984 C CA . GLN B 1 202 ? 1.44 -19.656 -32.219 1 93.88 202 GLN B CA 1
ATOM 4985 C C . GLN B 1 202 ? 0.071 -20.125 -31.734 1 93.88 202 GLN B C 1
ATOM 4987 O O . GLN B 1 202 ? -0.905 -20.078 -32.469 1 93.88 202 GLN B O 1
ATOM 4992 N N . GLY B 1 203 ? 0.052 -20.625 -30.531 1 93.38 203 GLY B N 1
ATOM 4993 C CA . GLY B 1 203 ? -1.212 -21.062 -29.953 1 93.38 203 GLY B CA 1
ATOM 4994 C C . GLY B 1 203 ? -2.234 -19.953 -29.844 1 93.38 203 GLY B C 1
ATOM 4995 O O . GLY B 1 203 ? -3.41 -20.141 -30.156 1 93.38 203 GLY B O 1
ATOM 4996 N N . ILE B 1 204 ? -1.822 -18.781 -29.391 1 95.19 204 ILE B N 1
ATOM 4997 C CA . ILE B 1 204 ? -2.691 -17.625 -29.188 1 95.19 204 ILE B CA 1
ATOM 4998 C C . ILE B 1 204 ? -3.254 -17.172 -30.531 1 95.19 204 ILE B C 1
ATOM 5000 O O . ILE B 1 204 ? -4.41 -16.766 -30.625 1 95.19 204 ILE B O 1
ATOM 5004 N N . ASN B 1 205 ? -2.529 -17.328 -31.625 1 94.94 205 ASN B N 1
ATOM 5005 C CA . ASN B 1 205 ? -2.936 -16.844 -32.938 1 94.94 205 ASN B CA 1
ATOM 5006 C C . ASN B 1 205 ? -3.648 -17.938 -33.719 1 94.94 205 ASN B C 1
ATOM 5008 O O . ASN B 1 205 ? -4.121 -17.688 -34.844 1 94.94 205 ASN B O 1
ATOM 5012 N N . ASP B 1 206 ? -3.707 -19.125 -33.219 1 93.75 206 ASP B N 1
ATOM 5013 C CA . ASP B 1 206 ? -4.402 -20.234 -33.875 1 93.75 206 ASP B CA 1
ATOM 5014 C C . ASP B 1 206 ? -5.914 -20.109 -33.688 1 93.75 206 ASP B C 1
ATOM 5016 O O . ASP B 1 206 ? -6.418 -20.172 -32.562 1 93.75 206 ASP B O 1
ATOM 5020 N N . PRO B 1 207 ? -6.664 -20.031 -34.719 1 93.25 207 PRO B N 1
ATOM 5021 C CA . PRO B 1 207 ? -8.117 -19.875 -34.594 1 93.25 207 PRO B CA 1
ATOM 5022 C C . PRO B 1 207 ? -8.805 -21.094 -34 1 93.25 207 PRO B C 1
ATOM 5024 O O . PRO B 1 207 ? -9.953 -21 -33.562 1 93.25 207 PRO B O 1
ATOM 5027 N N . GLU B 1 208 ? -8.148 -22.219 -34 1 91.06 208 GLU B N 1
ATOM 5028 C CA . GLU B 1 208 ? -8.742 -23.438 -33.5 1 91.06 208 GLU B CA 1
ATOM 5029 C C . GLU B 1 208 ? -8.562 -23.531 -31.969 1 91.06 208 GLU B C 1
ATOM 5031 O O . GLU B 1 208 ? -9.164 -24.391 -31.328 1 91.06 208 GLU B O 1
ATOM 5036 N N . THR B 1 209 ? -7.805 -22.625 -31.406 1 92.31 209 THR B N 1
ATOM 5037 C CA . THR B 1 209 ? -7.59 -22.625 -29.969 1 92.31 209 THR B CA 1
ATOM 5038 C C . THR B 1 209 ? -8.875 -22.25 -29.234 1 92.31 209 THR B C 1
ATOM 5040 O O . THR B 1 209 ? -9.492 -21.234 -29.531 1 92.31 209 THR B O 1
ATOM 5043 N N . THR B 1 210 ? -9.242 -23.094 -28.297 1 90.94 210 THR B N 1
ATOM 5044 C CA . THR B 1 210 ? -10.461 -22.844 -27.516 1 90.94 210 THR B CA 1
ATOM 5045 C C . THR B 1 210 ? -10.281 -21.641 -26.594 1 90.94 210 THR B C 1
ATOM 5047 O O . THR B 1 210 ? -9.156 -21.281 -26.234 1 90.94 210 THR B O 1
ATOM 5050 N N . PRO B 1 211 ? -11.359 -21.016 -26.188 1 91.81 211 PRO B N 1
ATOM 5051 C CA . PRO B 1 211 ? -11.273 -19.828 -25.312 1 91.81 211 PRO B CA 1
ATOM 5052 C C . PRO B 1 211 ? -10.539 -20.109 -24.016 1 91.81 211 PRO B C 1
ATOM 5054 O O . PRO B 1 211 ? -9.711 -19.312 -23.578 1 91.81 211 PRO B O 1
ATOM 5057 N N . ASP B 1 212 ? -10.797 -21.25 -23.469 1 90.44 212 ASP B N 1
ATOM 5058 C CA . ASP B 1 212 ? -10.156 -21.594 -22.203 1 90.44 212 ASP B CA 1
ATOM 5059 C C . ASP B 1 212 ? -8.648 -21.781 -22.375 1 90.44 212 ASP B C 1
ATOM 5061 O O . ASP B 1 212 ? -7.863 -21.344 -21.531 1 90.44 212 ASP B O 1
ATOM 5065 N N . LEU B 1 213 ? -8.344 -22.438 -23.422 1 92.69 213 LEU B N 1
ATOM 5066 C CA . LEU B 1 213 ? -6.93 -22.641 -23.703 1 92.69 213 LEU B CA 1
ATOM 5067 C C . LEU B 1 213 ? -6.242 -21.312 -24.031 1 92.69 213 LEU B C 1
ATOM 5069 O O . LEU B 1 213 ? -5.074 -21.125 -23.688 1 92.69 213 LEU B O 1
ATOM 5073 N N . HIS B 1 214 ? -6.941 -20.516 -24.703 1 95.56 214 HIS B N 1
ATOM 5074 C CA . HIS B 1 214 ? -6.414 -19.203 -25.031 1 95.56 214 HIS B CA 1
ATOM 5075 C C . HIS B 1 214 ? -6.023 -18.422 -23.781 1 95.56 214 HIS B C 1
ATOM 5077 O O . HIS B 1 214 ? -4.938 -17.844 -23.719 1 95.56 214 HIS B O 1
ATOM 5083 N N . ILE B 1 215 ? -6.875 -18.391 -22.812 1 96.19 215 ILE B N 1
ATOM 5084 C CA . ILE B 1 215 ? -6.629 -17.656 -21.578 1 96.19 215 ILE B CA 1
ATOM 5085 C C . ILE B 1 215 ? -5.43 -18.266 -20.859 1 96.19 215 ILE B C 1
ATOM 5087 O O . ILE B 1 215 ? -4.633 -17.547 -20.25 1 96.19 215 ILE B O 1
ATOM 5091 N N . ARG B 1 216 ? -5.297 -19.516 -20.891 1 95.5 216 ARG B N 1
ATOM 5092 C CA . ARG B 1 216 ? -4.145 -20.203 -20.312 1 95.5 216 ARG B CA 1
ATOM 5093 C C . ARG B 1 216 ? -2.854 -19.781 -21 1 95.5 216 ARG B C 1
ATOM 5095 O O . ARG B 1 216 ? -1.832 -19.578 -20.344 1 95.5 216 ARG B O 1
ATOM 5102 N N . TYR B 1 217 ? -2.918 -19.656 -22.312 1 97 217 TYR B N 1
ATOM 5103 C CA . TYR B 1 217 ? -1.74 -19.266 -23.078 1 97 217 TYR B CA 1
ATOM 5104 C C . TYR B 1 217 ? -1.312 -17.844 -22.719 1 97 217 TYR B C 1
ATOM 5106 O O . TYR B 1 217 ? -0.119 -17.531 -22.688 1 97 217 TYR B O 1
ATOM 5114 N N . LEU B 1 218 ? -2.27 -16.969 -22.422 1 97.88 218 LEU B N 1
ATOM 5115 C CA . LEU B 1 218 ? -1.93 -15.617 -21.984 1 97.88 218 LEU B CA 1
ATOM 5116 C C . LEU B 1 218 ? -1.091 -15.672 -20.703 1 97.88 218 LEU B C 1
ATOM 5118 O O . LEU B 1 218 ? -0.085 -14.969 -20.594 1 97.88 218 LEU B O 1
ATOM 5122 N N . PHE B 1 219 ? -1.464 -16.453 -19.828 1 98.06 219 PHE B N 1
ATOM 5123 C CA . PHE B 1 219 ? -0.801 -16.578 -18.531 1 98.06 219 PHE B CA 1
ATOM 5124 C C . PHE B 1 219 ? 0.632 -17.062 -18.703 1 98.06 219 PHE B C 1
ATOM 5126 O O . PHE B 1 219 ? 1.57 -16.438 -18.203 1 98.06 219 PHE B O 1
ATOM 5133 N N . TYR B 1 220 ? 0.798 -18.078 -19.406 1 97.19 220 TYR B N 1
ATOM 5134 C CA . TYR B 1 220 ? 2.117 -18.703 -19.484 1 97.19 220 TYR B CA 1
ATOM 5135 C C . TYR B 1 220 ? 3.037 -17.906 -20.406 1 97.19 220 TYR B C 1
ATOM 5137 O O . TYR B 1 220 ? 4.258 -17.922 -20.25 1 97.19 220 TYR B O 1
ATOM 5145 N N . LEU B 1 221 ? 2.449 -17.234 -21.406 1 97.94 221 LEU B N 1
ATOM 5146 C CA . LEU B 1 221 ? 3.271 -16.297 -22.172 1 97.94 221 LEU B CA 1
ATOM 5147 C C . LEU B 1 221 ? 3.834 -15.203 -21.266 1 97.94 221 LEU B C 1
ATOM 5149 O O . LEU B 1 221 ? 5.008 -14.852 -21.359 1 97.94 221 LEU B O 1
ATOM 5153 N N . ALA B 1 222 ? 2.98 -14.68 -20.359 1 98.44 222 ALA B N 1
ATOM 5154 C CA . ALA B 1 222 ? 3.436 -13.695 -19.391 1 98.44 222 ALA B CA 1
ATOM 5155 C C . ALA B 1 222 ? 4.547 -14.258 -18.5 1 98.44 222 ALA B C 1
ATOM 5157 O O . ALA B 1 222 ? 5.547 -13.586 -18.25 1 98.44 222 ALA B O 1
ATOM 5158 N N . GLN B 1 223 ? 4.375 -15.5 -18.047 1 97 223 GLN B N 1
ATOM 5159 C CA . GLN B 1 223 ? 5.398 -16.172 -17.25 1 97 223 GLN B CA 1
ATOM 5160 C C . GLN B 1 223 ? 6.715 -16.266 -18.031 1 97 223 GLN B C 1
ATOM 5162 O O . GLN B 1 223 ? 7.789 -16.047 -17.469 1 97 223 GLN B O 1
ATOM 5167 N N . THR B 1 224 ? 6.57 -16.625 -19.266 1 96.81 224 THR B N 1
ATOM 5168 C CA . THR B 1 224 ? 7.742 -16.766 -20.125 1 96.81 224 THR B CA 1
ATOM 5169 C C . THR B 1 224 ? 8.508 -15.453 -20.219 1 96.81 224 THR B C 1
ATOM 5171 O O . THR B 1 224 ? 9.727 -15.43 -20.062 1 96.81 224 THR B O 1
ATOM 5174 N N . TYR B 1 225 ? 7.809 -14.375 -20.453 1 97.88 225 TYR B N 1
ATOM 5175 C CA . TYR B 1 225 ? 8.445 -13.07 -20.547 1 97.88 225 TYR B CA 1
ATOM 5176 C C . TYR B 1 225 ? 9.102 -12.688 -19.219 1 97.88 225 TYR B C 1
ATOM 5178 O O . TYR B 1 225 ? 10.141 -12.023 -19.203 1 97.88 225 TYR B O 1
ATOM 5186 N N . PHE B 1 226 ? 8.5 -13.008 -18.094 1 97.44 226 PHE B N 1
ATOM 5187 C CA . PHE B 1 226 ? 9.102 -12.766 -16.797 1 97.44 226 PHE B CA 1
ATOM 5188 C C . PHE B 1 226 ? 10.453 -13.461 -16.688 1 97.44 226 PHE B C 1
ATOM 5190 O O . PHE B 1 226 ? 11.445 -12.852 -16.266 1 97.44 226 PHE B O 1
ATOM 5197 N N . HIS B 1 227 ? 10.484 -14.688 -17.094 1 94.19 227 HIS B N 1
ATOM 5198 C CA . HIS B 1 227 ? 11.711 -15.477 -16.984 1 94.19 227 HIS B CA 1
ATOM 5199 C C . HIS B 1 227 ? 12.758 -14.992 -17.984 1 94.19 227 HIS B C 1
ATOM 5201 O O . HIS B 1 227 ? 13.961 -15.188 -17.781 1 94.19 227 HIS B O 1
ATOM 5207 N N . LEU B 1 228 ? 12.352 -14.359 -19.062 1 95.44 228 LEU B N 1
ATOM 5208 C CA . LEU B 1 228 ? 13.266 -13.75 -20.016 1 95.44 228 LEU B CA 1
ATOM 5209 C C . LEU B 1 228 ? 13.695 -12.367 -19.562 1 95.44 228 LEU B C 1
ATOM 5211 O O . LEU B 1 228 ? 14.391 -11.656 -20.297 1 95.44 228 LEU B O 1
ATOM 5215 N N . SER B 1 229 ? 13.195 -11.906 -18.391 1 97.06 229 SER B N 1
ATOM 5216 C CA . SER B 1 229 ? 13.484 -10.609 -17.781 1 97.06 229 SER B CA 1
ATOM 5217 C C . SER B 1 229 ? 12.945 -9.469 -18.641 1 97.06 229 SER B C 1
ATOM 5219 O O . SER B 1 229 ? 13.547 -8.398 -18.703 1 97.06 229 SER B O 1
ATOM 5221 N N . GLN B 1 230 ? 12.023 -9.766 -19.469 1 97.88 230 GLN B N 1
ATOM 5222 C CA . GLN B 1 230 ? 11.281 -8.758 -20.203 1 97.88 230 GLN B CA 1
ATOM 5223 C C . GLN B 1 230 ? 10.016 -8.336 -19.453 1 97.88 230 GLN B C 1
ATOM 5225 O O . GLN B 1 230 ? 8.906 -8.664 -19.875 1 97.88 230 GLN B O 1
ATOM 5230 N N . PHE B 1 231 ? 10.203 -7.523 -18.453 1 98.62 231 PHE B N 1
ATOM 5231 C CA . PHE B 1 231 ? 9.195 -7.289 -17.438 1 98.62 231 PHE B CA 1
ATOM 5232 C C . PHE B 1 231 ? 8.047 -6.445 -17.984 1 98.62 231 PHE B C 1
ATOM 5234 O O . PHE B 1 231 ? 6.891 -6.648 -17.625 1 98.62 231 PHE B O 1
ATOM 5241 N N . GLU B 1 232 ? 8.289 -5.469 -18.844 1 98.38 232 GLU B N 1
ATOM 5242 C CA . GLU B 1 232 ? 7.215 -4.664 -19.422 1 98.38 232 GLU B CA 1
ATOM 5243 C C . GLU B 1 232 ? 6.266 -5.523 -20.25 1 98.38 232 GLU B C 1
ATOM 5245 O O . GLU B 1 232 ? 5.047 -5.375 -20.156 1 98.38 232 GLU B O 1
ATOM 5250 N N . ASP B 1 233 ? 6.863 -6.406 -21.078 1 98.31 233 ASP B N 1
ATOM 5251 C CA . ASP B 1 233 ? 6.043 -7.34 -21.844 1 98.31 233 ASP B CA 1
ATOM 5252 C C . ASP B 1 233 ? 5.285 -8.289 -20.922 1 98.31 233 ASP B C 1
ATOM 5254 O O . ASP B 1 233 ? 4.117 -8.602 -21.156 1 98.31 233 ASP B O 1
ATOM 5258 N N . SER B 1 234 ? 5.988 -8.781 -19.922 1 98.75 234 SER B N 1
ATOM 5259 C CA . SER B 1 234 ? 5.344 -9.648 -18.938 1 98.75 234 SER B CA 1
ATOM 5260 C C . SER B 1 234 ? 4.113 -8.977 -18.328 1 98.75 234 SER B C 1
ATOM 5262 O O . SER B 1 234 ? 3.045 -9.586 -18.266 1 98.75 234 SER B O 1
ATOM 5264 N N . ILE B 1 235 ? 4.246 -7.703 -17.906 1 98.81 235 ILE B N 1
ATOM 5265 C CA . ILE B 1 235 ? 3.146 -6.949 -17.312 1 98.81 235 ILE B CA 1
ATOM 5266 C C . ILE B 1 235 ? 1.989 -6.855 -18.312 1 98.81 235 ILE B C 1
ATOM 5268 O O . ILE B 1 235 ? 0.833 -7.082 -17.953 1 98.81 235 ILE B O 1
ATOM 5272 N N . LYS B 1 236 ? 2.309 -6.504 -19.531 1 98.19 236 LYS B N 1
ATOM 5273 C CA . LYS B 1 236 ? 1.298 -6.375 -20.578 1 98.19 236 LYS B CA 1
ATOM 5274 C C . LYS B 1 236 ? 0.456 -7.645 -20.688 1 98.19 236 LYS B C 1
ATOM 5276 O O . LYS B 1 236 ? -0.775 -7.578 -20.703 1 98.19 236 LYS B O 1
ATOM 5281 N N . TRP B 1 237 ? 1.062 -8.773 -20.734 1 98.44 237 TRP B N 1
ATOM 5282 C CA . TRP B 1 237 ? 0.357 -10.031 -20.969 1 98.44 237 TRP B CA 1
ATOM 5283 C C . TRP B 1 237 ? -0.335 -10.5 -19.688 1 98.44 237 TRP B C 1
ATOM 5285 O O . TRP B 1 237 ? -1.406 -11.109 -19.75 1 98.44 237 TRP B O 1
ATOM 5295 N N . TYR B 1 238 ? 0.266 -10.273 -18.5 1 98.81 238 TYR B N 1
ATOM 5296 C CA . TYR B 1 238 ? -0.432 -10.578 -17.25 1 98.81 238 TYR B CA 1
ATOM 5297 C C . TYR B 1 238 ? -1.712 -9.758 -17.141 1 98.81 238 TYR B C 1
ATOM 5299 O O . TYR B 1 238 ? -2.729 -10.258 -16.641 1 98.81 238 TYR B O 1
ATOM 5307 N N . LYS B 1 239 ? -1.637 -8.477 -17.5 1 98.44 239 LYS B N 1
ATOM 5308 C CA . LYS B 1 239 ? -2.832 -7.641 -17.438 1 98.44 239 LYS B CA 1
ATOM 5309 C C . LYS B 1 239 ? -3.924 -8.164 -18.359 1 98.44 239 LYS B C 1
ATOM 5311 O O . LYS B 1 239 ? -5.105 -8.148 -18.016 1 98.44 239 LYS B O 1
ATOM 5316 N N . LYS B 1 240 ? -3.568 -8.633 -19.578 1 97.94 240 LYS B N 1
ATOM 5317 C CA . LYS B 1 240 ? -4.531 -9.266 -20.484 1 97.94 240 LYS B CA 1
ATOM 5318 C C . LYS B 1 240 ? -5.145 -10.508 -19.828 1 97.94 240 LYS B C 1
ATOM 5320 O O . LYS B 1 240 ? -6.348 -10.75 -19.953 1 97.94 240 LYS B O 1
ATOM 5325 N N . ARG B 1 241 ? -4.273 -11.273 -19.172 1 98.25 241 ARG B N 1
ATOM 5326 C CA . ARG B 1 241 ? -4.742 -12.477 -18.484 1 98.25 241 ARG B CA 1
ATOM 5327 C C . ARG B 1 241 ? -5.746 -12.133 -17.391 1 98.25 241 ARG B C 1
ATOM 5329 O O . ARG B 1 241 ? -6.754 -12.82 -17.234 1 98.25 241 ARG B O 1
ATOM 5336 N N . VAL B 1 242 ? -5.5 -11.109 -16.609 1 98.56 242 VAL B N 1
ATOM 5337 C CA . VAL B 1 242 ? -6.387 -10.672 -15.539 1 98.56 242 VAL B CA 1
ATOM 5338 C C . VAL B 1 242 ? -7.73 -10.242 -16.125 1 98.56 242 VAL B C 1
ATOM 5340 O O . VAL B 1 242 ? -8.789 -10.617 -15.617 1 98.56 242 VAL B O 1
ATOM 5343 N N . GLU B 1 243 ? -7.723 -9.484 -17.156 1 97.44 243 GLU B N 1
ATOM 5344 C CA . GLU B 1 243 ? -8.93 -8.969 -17.797 1 97.44 243 GLU B CA 1
ATOM 5345 C C . GLU B 1 243 ? -9.797 -10.102 -18.328 1 97.44 243 GLU B C 1
ATOM 5347 O O . GLU B 1 243 ? -11.023 -10.016 -18.312 1 97.44 243 GLU B O 1
ATOM 5352 N N . ALA B 1 244 ? -9.188 -11.188 -18.766 1 97.31 244 ALA B N 1
ATOM 5353 C CA . ALA B 1 244 ? -9.898 -12.312 -19.375 1 97.31 244 ALA B CA 1
ATOM 5354 C C . ALA B 1 244 ? -10.656 -13.117 -18.312 1 97.31 244 ALA B C 1
ATOM 5356 O O . ALA B 1 244 ? -11.547 -13.898 -18.641 1 97.31 244 ALA B O 1
ATOM 5357 N N . GLY B 1 245 ? -10.32 -12.992 -17.031 1 96.88 245 GLY B N 1
ATOM 5358 C CA . GLY B 1 245 ? -10.992 -13.695 -15.953 1 96.88 245 GLY B CA 1
ATOM 5359 C C . GLY B 1 245 ? -10.703 -15.188 -15.938 1 96.88 245 GLY B C 1
ATOM 5360 O O . GLY B 1 245 ? -9.555 -15.602 -16.125 1 96.88 245 GLY B O 1
ATOM 5361 N N . GLY B 1 246 ? -11.664 -16.031 -15.555 1 95.5 246 GLY B N 1
ATOM 5362 C CA . GLY B 1 246 ? -11.5 -17.469 -15.531 1 95.5 246 GLY B CA 1
ATOM 5363 C C . GLY B 1 246 ? -11.016 -17.984 -14.188 1 95.5 246 GLY B C 1
ATOM 5364 O O . GLY B 1 246 ? -11.516 -17.578 -13.141 1 95.5 246 GLY B O 1
ATOM 5365 N N . TRP B 1 247 ? -10.062 -18.969 -14.156 1 95.31 247 TRP B N 1
ATOM 5366 C CA . TRP B 1 247 ? -9.586 -19.609 -12.938 1 95.31 247 TRP B CA 1
ATOM 5367 C C . TRP B 1 247 ? -9.023 -18.578 -11.961 1 95.31 247 TRP B C 1
ATOM 5369 O O . TRP B 1 247 ? -7.98 -17.984 -12.219 1 95.31 247 TRP B O 1
ATOM 5379 N N . VAL B 1 248 ? -9.594 -18.406 -10.844 1 97.25 248 VAL B N 1
ATOM 5380 C CA . VAL B 1 248 ? -9.336 -17.328 -9.891 1 97.25 248 VAL B CA 1
ATOM 5381 C C . VAL B 1 248 ? -7.898 -17.422 -9.383 1 97.25 248 VAL B C 1
ATOM 5383 O O . VAL B 1 248 ? -7.266 -16.406 -9.102 1 97.25 248 VAL B O 1
ATOM 5386 N N . GLU B 1 249 ? -7.371 -18.641 -9.242 1 96.88 249 GLU B N 1
ATOM 5387 C CA . GLU B 1 249 ? -6.008 -18.781 -8.734 1 96.88 249 GLU B CA 1
ATOM 5388 C C . GLU B 1 249 ? -4.988 -18.266 -9.742 1 96.88 249 GLU B C 1
ATOM 5390 O O . GLU B 1 249 ? -3.961 -17.688 -9.359 1 96.88 249 GLU B O 1
ATOM 5395 N N . GLU B 1 250 ? -5.277 -18.469 -10.992 1 97.19 250 GLU B N 1
ATOM 5396 C CA . GLU B 1 250 ? -4.375 -17.953 -12.016 1 97.19 250 GLU B CA 1
ATOM 5397 C C . GLU B 1 250 ? -4.457 -16.422 -12.109 1 97.19 250 GLU B C 1
ATOM 5399 O O . GLU B 1 250 ? -3.447 -15.758 -12.336 1 97.19 250 GLU B O 1
ATOM 5404 N N . VAL B 1 251 ? -5.637 -15.883 -11.953 1 98.56 251 VAL B N 1
ATOM 5405 C CA . VAL B 1 251 ? -5.809 -14.438 -11.914 1 98.56 251 VAL B CA 1
ATOM 5406 C C . VAL B 1 251 ? -5.043 -13.852 -10.734 1 98.56 251 VAL B C 1
ATOM 5408 O O . VAL B 1 251 ? -4.297 -12.883 -10.883 1 98.56 251 VAL B O 1
ATOM 5411 N N . PHE B 1 252 ? -5.195 -14.523 -9.57 1 98.56 252 PHE B N 1
ATOM 5412 C CA . PHE B 1 252 ? -4.457 -14.125 -8.383 1 98.56 252 PHE B CA 1
ATOM 5413 C C . PHE B 1 252 ? -2.957 -14.102 -8.656 1 98.56 252 PHE B C 1
ATOM 5415 O O . PHE B 1 252 ? -2.287 -13.102 -8.383 1 98.56 252 PHE B O 1
ATOM 5422 N N . TYR B 1 253 ? -2.486 -15.141 -9.195 1 98.25 253 TYR B N 1
ATOM 5423 C CA . TYR B 1 253 ? -1.049 -15.266 -9.398 1 98.25 253 TYR B CA 1
ATOM 5424 C C . TYR B 1 253 ? -0.559 -14.25 -10.43 1 98.25 253 TYR B C 1
ATOM 5426 O O . TYR B 1 253 ? 0.556 -13.734 -10.32 1 98.25 253 TYR B O 1
ATOM 5434 N N . SER B 1 254 ? -1.41 -13.977 -11.43 1 98.81 254 SER B N 1
ATOM 5435 C CA . SER B 1 254 ? -1.066 -12.953 -12.414 1 98.81 254 SER B CA 1
ATOM 5436 C C . SER B 1 254 ? -0.889 -11.594 -11.75 1 98.81 254 SER B C 1
ATOM 5438 O O . SER B 1 254 ? 0.065 -10.867 -12.047 1 98.81 254 SER B O 1
ATOM 5440 N N . LEU B 1 255 ? -1.789 -11.227 -10.852 1 98.88 255 LEU B N 1
ATOM 5441 C CA . LEU B 1 255 ? -1.688 -9.969 -10.125 1 98.88 255 LEU B CA 1
ATOM 5442 C C . LEU B 1 255 ? -0.416 -9.922 -9.281 1 98.88 255 LEU B C 1
ATOM 5444 O O . LEU B 1 255 ? 0.29 -8.914 -9.266 1 98.88 255 LEU B O 1
ATOM 5448 N N . LEU B 1 256 ? -0.113 -11.008 -8.586 1 98.81 256 LEU B N 1
ATOM 5449 C CA . LEU B 1 256 ? 1.094 -11.117 -7.777 1 98.81 256 LEU B CA 1
ATOM 5450 C C . LEU B 1 256 ? 2.344 -10.922 -8.625 1 98.81 256 LEU B C 1
ATOM 5452 O O . LEU B 1 256 ? 3.256 -10.188 -8.242 1 98.81 256 LEU B O 1
ATOM 5456 N N . ARG B 1 257 ? 2.336 -11.555 -9.805 1 98.75 257 ARG B N 1
ATOM 5457 C CA . ARG B 1 257 ? 3.492 -11.516 -10.695 1 98.75 257 ARG B CA 1
ATOM 5458 C C . ARG B 1 257 ? 3.686 -10.117 -11.273 1 98.75 257 ARG B C 1
ATOM 5460 O O . ARG B 1 257 ? 4.82 -9.688 -11.5 1 98.75 257 ARG B O 1
ATOM 5467 N N . ILE B 1 258 ? 2.568 -9.414 -11.5 1 98.94 258 ILE B N 1
ATOM 5468 C CA . ILE B 1 258 ? 2.697 -8.031 -11.945 1 98.94 258 ILE B CA 1
ATOM 5469 C C . ILE B 1 258 ? 3.463 -7.227 -10.891 1 98.94 258 ILE B C 1
ATOM 5471 O O . ILE B 1 258 ? 4.344 -6.43 -11.227 1 98.94 258 ILE B O 1
ATOM 5475 N N . GLY B 1 259 ? 3.141 -7.441 -9.617 1 98.94 259 GLY B N 1
ATOM 5476 C CA . GLY B 1 259 ? 3.895 -6.809 -8.547 1 98.94 259 GLY B CA 1
ATOM 5477 C C . GLY B 1 259 ? 5.383 -7.098 -8.609 1 98.94 259 GLY B C 1
ATOM 5478 O O . GLY B 1 259 ? 6.203 -6.188 -8.492 1 98.94 259 GLY B O 1
ATOM 5479 N N . PHE B 1 260 ? 5.711 -8.328 -8.883 1 98.81 260 PHE B N 1
ATOM 5480 C CA . PHE B 1 260 ? 7.113 -8.719 -8.984 1 98.81 260 PHE B CA 1
ATOM 5481 C C . PHE B 1 260 ? 7.781 -8.023 -10.164 1 98.81 260 PHE B C 1
ATOM 5483 O O . PHE B 1 260 ? 8.938 -7.602 -10.07 1 98.81 260 PHE B O 1
ATOM 5490 N N . CYS B 1 261 ? 7.055 -8.008 -11.289 1 98.88 261 CYS B N 1
ATOM 5491 C CA . CYS B 1 261 ? 7.605 -7.34 -12.461 1 98.88 261 CYS B CA 1
ATOM 5492 C C . CYS B 1 261 ? 7.949 -5.887 -12.156 1 98.88 261 CYS B C 1
ATOM 5494 O O . CYS B 1 261 ? 9.039 -5.422 -12.484 1 98.88 261 CYS B O 1
ATOM 5496 N N . TYR B 1 262 ? 7.035 -5.18 -11.492 1 98.88 262 TYR B N 1
ATOM 5497 C CA . TYR B 1 262 ? 7.277 -3.777 -11.164 1 98.88 262 TYR B CA 1
ATOM 5498 C C . TYR B 1 262 ? 8.422 -3.637 -10.164 1 98.88 262 TYR B C 1
ATOM 5500 O O . TYR B 1 262 ? 9.195 -2.68 -10.227 1 98.88 262 TYR B O 1
ATOM 5508 N N . GLU B 1 263 ? 8.5 -4.527 -9.203 1 98.81 263 GLU B N 1
ATOM 5509 C CA . GLU B 1 263 ? 9.625 -4.5 -8.273 1 98.81 263 GLU B CA 1
ATOM 5510 C C . GLU B 1 263 ? 10.953 -4.621 -9.016 1 98.81 263 GLU B C 1
ATOM 5512 O O . GLU B 1 263 ? 11.914 -3.912 -8.703 1 98.81 263 GLU B O 1
ATOM 5517 N N . GLN B 1 264 ? 11 -5.562 -9.992 1 98.69 264 GLN B N 1
ATOM 5518 C CA . GLN B 1 264 ? 12.219 -5.75 -10.773 1 98.69 264 GLN B CA 1
ATOM 5519 C C . GLN B 1 264 ? 12.547 -4.504 -11.586 1 98.69 264 GLN B C 1
ATOM 5521 O O . GLN B 1 264 ? 13.719 -4.125 -11.711 1 98.69 264 GLN B O 1
ATOM 5526 N N . LEU B 1 265 ? 11.531 -3.91 -12.156 1 98.69 265 LEU B N 1
ATOM 5527 C CA . LEU B 1 265 ? 11.742 -2.672 -12.898 1 98.69 265 LEU B CA 1
ATOM 5528 C C . LEU B 1 265 ? 12.258 -1.567 -11.977 1 98.69 265 LEU B C 1
ATOM 5530 O O . LEU B 1 265 ? 13.109 -0.769 -12.375 1 98.69 265 LEU B O 1
ATOM 5534 N N . ALA B 1 266 ? 11.719 -1.483 -10.766 1 98.44 266 ALA B N 1
ATOM 5535 C CA . ALA B 1 266 ? 12.203 -0.522 -9.781 1 98.44 266 ALA B CA 1
ATOM 5536 C C . ALA B 1 266 ? 13.68 -0.748 -9.484 1 98.44 266 ALA B C 1
ATOM 5538 O O . ALA B 1 266 ? 14.461 0.207 -9.398 1 98.44 266 ALA B O 1
ATOM 5539 N N . ASN B 1 267 ? 14.062 -1.978 -9.281 1 97.81 267 ASN B N 1
ATOM 5540 C CA . ASN B 1 267 ? 15.461 -2.32 -9.023 1 97.81 267 ASN B CA 1
ATOM 5541 C C . ASN B 1 267 ? 16.359 -1.896 -10.172 1 97.81 267 ASN B C 1
ATOM 5543 O O . ASN B 1 267 ? 17.469 -1.396 -9.945 1 97.81 267 ASN B O 1
ATOM 5547 N N . ARG B 1 268 ? 15.883 -2.143 -11.391 1 97.62 268 ARG B N 1
ATOM 5548 C CA . ARG B 1 268 ? 16.656 -1.727 -12.555 1 97.62 268 ARG B CA 1
ATOM 5549 C C . ARG B 1 268 ? 16.859 -0.214 -12.57 1 97.62 268 ARG B C 1
ATOM 5551 O O . ARG B 1 268 ? 17.938 0.271 -12.883 1 97.62 268 ARG B O 1
ATOM 5558 N N . SER B 1 269 ? 15.766 0.479 -12.305 1 97.19 269 SER B N 1
ATOM 5559 C CA . SER B 1 269 ? 15.852 1.935 -12.242 1 97.19 269 SER B CA 1
ATOM 5560 C C . SER B 1 269 ? 16.828 2.387 -11.156 1 97.19 269 SER B C 1
ATOM 5562 O O . SER B 1 269 ? 17.578 3.342 -11.344 1 97.19 269 SER B O 1
ATOM 5564 N N . ALA B 1 270 ? 16.797 1.799 -10.008 1 96.25 270 ALA B N 1
ATOM 5565 C CA . ALA B 1 270 ? 17.719 2.115 -8.914 1 96.25 270 ALA B CA 1
ATOM 5566 C C . ALA B 1 270 ? 19.172 1.922 -9.344 1 96.25 270 ALA B C 1
ATOM 5568 O O . ALA B 1 270 ? 20.031 2.76 -9.047 1 96.25 270 ALA B O 1
ATOM 5569 N N . ASN B 1 271 ? 19.438 0.804 -9.992 1 96.19 271 ASN B N 1
ATOM 5570 C CA . ASN B 1 271 ? 20.781 0.517 -10.469 1 96.19 271 ASN B CA 1
ATOM 5571 C C . ASN B 1 271 ? 21.25 1.538 -11.5 1 96.19 271 ASN B C 1
ATOM 5573 O O . ASN B 1 271 ? 22.422 1.92 -11.523 1 96.19 271 ASN B O 1
ATOM 5577 N N . LYS B 1 272 ? 20.344 1.933 -12.344 1 95.56 272 LYS B N 1
ATOM 5578 C CA . LYS B 1 272 ? 20.656 2.896 -13.398 1 95.56 272 LYS B CA 1
ATOM 5579 C C . LYS B 1 272 ? 21.062 4.246 -12.805 1 95.56 272 LYS B C 1
ATOM 5581 O O . LYS B 1 272 ? 21.844 4.988 -13.406 1 95.56 272 LYS B O 1
ATOM 5586 N N . GLN B 1 273 ? 20.469 4.594 -11.68 1 93.5 273 GLN B N 1
ATOM 5587 C CA . GLN B 1 273 ? 20.828 5.848 -11.023 1 93.5 273 GLN B CA 1
ATOM 5588 C C . GLN B 1 273 ? 22.328 5.93 -10.75 1 93.5 273 GLN B C 1
ATOM 5590 O O . GLN B 1 273 ? 22.906 7.016 -10.766 1 93.5 273 GLN B O 1
ATOM 5595 N N . ASN B 1 274 ? 22.906 4.793 -10.453 1 92.38 274 ASN B N 1
ATOM 5596 C CA . ASN B 1 274 ? 24.328 4.742 -10.156 1 92.38 274 ASN B CA 1
ATOM 5597 C C . ASN B 1 274 ? 25.172 4.891 -11.422 1 92.38 274 ASN B C 1
ATOM 5599 O O . ASN B 1 274 ? 26.375 5.195 -11.344 1 92.38 274 ASN B O 1
ATOM 5603 N N . GLU B 1 275 ? 24.609 4.727 -12.531 1 93.62 275 GLU B N 1
ATOM 5604 C CA . GLU B 1 275 ? 25.344 4.73 -13.797 1 93.62 275 GLU B CA 1
ATOM 5605 C C . GLU B 1 275 ? 25.219 6.082 -14.5 1 93.62 275 GLU B C 1
ATOM 5607 O O . GLU B 1 275 ? 26.047 6.426 -15.352 1 93.62 275 GLU B O 1
ATOM 5612 N N . VAL B 1 276 ? 24.141 6.727 -14.18 1 92.94 276 VAL B N 1
ATOM 5613 C CA . VAL B 1 276 ? 23.859 7.984 -14.867 1 92.94 276 VAL B CA 1
ATOM 5614 C C . VAL B 1 276 ? 24.562 9.133 -14.141 1 92.94 276 VAL B C 1
ATOM 5616 O O . VAL B 1 276 ? 24.594 9.164 -12.914 1 92.94 276 VAL B O 1
ATOM 5619 N N . THR B 1 277 ? 25.188 10.133 -14.883 1 91.38 277 THR B N 1
ATOM 5620 C CA . THR B 1 277 ? 25.922 11.258 -14.305 1 91.38 277 THR B CA 1
ATOM 5621 C C . THR B 1 277 ? 25.156 12.562 -14.508 1 91.38 277 THR B C 1
ATOM 5623 O O . THR B 1 277 ? 25.297 13.492 -13.703 1 91.38 277 THR B O 1
ATOM 5626 N N . ASP B 1 278 ? 24.312 12.609 -15.5 1 94.5 278 ASP B N 1
ATOM 5627 C CA . ASP B 1 278 ? 23.531 13.805 -15.773 1 94.5 278 ASP B CA 1
ATOM 5628 C C . ASP B 1 278 ? 22.438 13.992 -14.727 1 94.5 278 ASP B C 1
ATOM 5630 O O . ASP B 1 278 ? 21.688 13.07 -14.43 1 94.5 278 ASP B O 1
ATOM 5634 N N . ALA B 1 279 ? 22.328 15.18 -14.227 1 91.38 279 ALA B N 1
ATOM 5635 C CA . ALA B 1 279 ? 21.422 15.469 -13.109 1 91.38 279 ALA B CA 1
ATOM 5636 C C . ALA B 1 279 ? 19.969 15.297 -13.531 1 91.38 279 ALA B C 1
ATOM 5638 O O . ALA B 1 279 ? 19.156 14.773 -12.766 1 91.38 279 ALA B O 1
ATOM 5639 N N . ASP B 1 280 ? 19.641 15.75 -14.602 1 92.88 280 ASP B N 1
ATOM 5640 C CA . ASP B 1 280 ? 18.266 15.641 -15.086 1 92.88 280 ASP B CA 1
ATOM 5641 C C . ASP B 1 280 ? 17.875 14.18 -15.32 1 92.88 280 ASP B C 1
ATOM 5643 O O . ASP B 1 280 ? 16.766 13.773 -15.008 1 92.88 280 ASP B O 1
ATOM 5647 N N . GLU B 1 281 ? 18.812 13.508 -15.938 1 93.5 281 GLU B N 1
ATOM 5648 C CA . GLU B 1 281 ? 18.562 12.086 -16.172 1 93.5 281 GLU B CA 1
ATOM 5649 C C . GLU B 1 281 ? 18.469 11.328 -14.852 1 93.5 281 GLU B C 1
ATOM 5651 O O . GLU B 1 281 ? 17.672 10.391 -14.734 1 93.5 281 GLU B O 1
ATOM 5656 N N . LYS B 1 282 ? 19.234 11.695 -13.953 1 94.19 282 LYS B N 1
ATOM 5657 C CA . LYS B 1 282 ? 19.188 11.07 -12.641 1 94.19 282 LYS B CA 1
ATOM 5658 C C . LYS B 1 282 ? 17.844 11.297 -11.969 1 94.19 282 LYS B C 1
ATOM 5660 O O . LYS B 1 282 ? 17.281 10.391 -11.359 1 94.19 282 LYS B O 1
ATOM 5665 N N . GLU B 1 283 ? 17.359 12.453 -12.078 1 92.88 283 GLU B N 1
ATOM 5666 C CA . GLU B 1 283 ? 16.047 12.773 -11.508 1 92.88 283 GLU B CA 1
ATOM 5667 C C . GLU B 1 283 ? 14.938 11.984 -12.188 1 92.88 283 GLU B C 1
ATOM 5669 O O . GLU B 1 283 ? 13.984 11.555 -11.539 1 92.88 283 GLU B O 1
ATOM 5674 N N . THR B 1 284 ? 15.102 11.852 -13.406 1 94.5 284 THR B N 1
ATOM 5675 C CA . THR B 1 284 ? 14.109 11.102 -14.172 1 94.5 284 THR B CA 1
ATOM 5676 C C . THR B 1 284 ? 14.086 9.633 -13.734 1 94.5 284 THR B C 1
ATOM 5678 O O . THR B 1 284 ? 13.016 9.062 -13.523 1 94.5 284 THR B O 1
ATOM 5681 N N . VAL B 1 285 ? 15.273 9.07 -13.586 1 96.19 285 VAL B N 1
ATOM 5682 C CA . VAL B 1 285 ? 15.391 7.66 -13.219 1 96.19 285 VAL B CA 1
ATOM 5683 C C . VAL B 1 285 ? 14.922 7.457 -11.781 1 96.19 285 VAL B C 1
ATOM 5685 O O . VAL B 1 285 ? 14.336 6.426 -11.453 1 96.19 285 VAL B O 1
ATOM 5688 N N . LYS B 1 286 ? 15.18 8.375 -11.008 1 95.75 286 LYS B N 1
ATOM 5689 C CA . LYS B 1 286 ? 14.695 8.336 -9.633 1 95.75 286 LYS B CA 1
ATOM 5690 C C . LYS B 1 286 ? 13.172 8.352 -9.586 1 95.75 286 LYS B C 1
ATOM 5692 O O . LYS B 1 286 ? 12.555 7.621 -8.805 1 95.75 286 LYS B O 1
ATOM 5697 N N . GLY B 1 287 ? 12.617 9.195 -10.375 1 96.06 287 GLY B N 1
ATOM 5698 C CA . GLY B 1 287 ? 11.164 9.242 -10.492 1 96.06 287 GLY B CA 1
ATOM 5699 C C . GLY B 1 287 ? 10.57 7.941 -10.992 1 96.06 287 GLY B C 1
ATOM 5700 O O . GLY B 1 287 ? 9.5 7.527 -10.531 1 96.06 287 GLY B O 1
ATOM 5701 N N . GLN B 1 288 ? 11.25 7.344 -11.883 1 96.81 288 GLN B N 1
ATOM 5702 C CA . GLN B 1 288 ? 10.805 6.059 -12.406 1 96.81 288 GLN B CA 1
ATOM 5703 C C . GLN B 1 288 ? 10.852 4.98 -11.328 1 96.81 288 GLN B C 1
ATOM 5705 O O . GLN B 1 288 ? 9.938 4.16 -11.219 1 96.81 288 GLN B O 1
ATOM 5710 N N . GLU B 1 289 ? 11.922 4.922 -10.594 1 98 289 GLU B N 1
ATOM 5711 C CA . GLU B 1 289 ? 12.031 3.963 -9.5 1 98 289 GLU B CA 1
ATOM 5712 C C . GLU B 1 289 ? 10.859 4.09 -8.531 1 98 289 GLU B C 1
ATOM 5714 O O . GLU B 1 289 ? 10.258 3.086 -8.148 1 98 289 GLU B O 1
ATOM 5719 N N . GLU B 1 290 ? 10.57 5.328 -8.203 1 97.81 290 GLU B N 1
ATOM 5720 C CA . GLU B 1 290 ? 9.477 5.574 -7.262 1 97.81 290 GLU B CA 1
ATOM 5721 C C . GLU B 1 290 ? 8.148 5.102 -7.832 1 97.81 290 GLU B C 1
ATOM 5723 O O . GLU B 1 290 ? 7.348 4.477 -7.129 1 97.81 290 GLU B O 1
ATOM 5728 N N . GLN B 1 291 ? 7.961 5.395 -9.047 1 98.12 291 GLN B N 1
ATOM 5729 C CA . GLN B 1 291 ? 6.719 5.004 -9.703 1 98.12 291 GLN B CA 1
ATOM 5730 C C . GLN B 1 291 ? 6.582 3.486 -9.758 1 98.12 291 GLN B C 1
ATOM 5732 O O . GLN B 1 291 ? 5.512 2.943 -9.469 1 98.12 291 GLN B O 1
ATOM 5737 N N . TYR B 1 292 ? 7.664 2.807 -10.148 1 98.69 292 TYR B N 1
ATOM 5738 C CA . TYR B 1 292 ? 7.629 1.353 -10.242 1 98.69 292 TYR B CA 1
ATOM 5739 C C . TYR B 1 292 ? 7.449 0.72 -8.867 1 98.69 292 TYR B C 1
ATOM 5741 O O . TYR B 1 292 ? 6.73 -0.271 -8.727 1 98.69 292 TYR B O 1
ATOM 5749 N N . LEU B 1 293 ? 8.094 1.312 -7.91 1 98.62 293 LEU B N 1
ATOM 5750 C CA . LEU B 1 293 ? 7.945 0.803 -6.551 1 98.62 293 LEU B CA 1
ATOM 5751 C C . LEU B 1 293 ? 6.508 0.961 -6.066 1 98.62 293 LEU B C 1
ATOM 5753 O O . LEU B 1 293 ? 5.945 0.045 -5.461 1 98.62 293 LEU B O 1
ATOM 5757 N N . ALA B 1 294 ? 5.941 2.133 -6.312 1 98.81 294 ALA B N 1
ATOM 5758 C CA . ALA B 1 294 ? 4.551 2.385 -5.941 1 98.81 294 ALA B CA 1
ATOM 5759 C C . ALA B 1 294 ? 3.615 1.388 -6.613 1 98.81 294 ALA B C 1
ATOM 5761 O O . ALA B 1 294 ? 2.68 0.883 -5.988 1 98.81 294 ALA B O 1
ATOM 5762 N N . LEU B 1 295 ? 3.875 1.132 -7.84 1 98.88 295 LEU B N 1
ATOM 5763 C CA . LEU B 1 295 ? 3.041 0.197 -8.586 1 98.88 295 LEU B CA 1
ATOM 5764 C C . LEU B 1 295 ? 3.221 -1.226 -8.062 1 98.88 295 LEU B C 1
ATOM 5766 O O . LEU B 1 295 ? 2.264 -2.002 -8.031 1 98.88 295 LEU B O 1
ATOM 5770 N N . ALA B 1 296 ? 4.473 -1.622 -7.734 1 98.88 296 ALA B N 1
ATOM 5771 C CA . ALA B 1 296 ? 4.695 -2.934 -7.133 1 98.88 296 ALA B CA 1
ATOM 5772 C C . ALA B 1 296 ? 3.848 -3.113 -5.875 1 98.88 296 ALA B C 1
ATOM 5774 O O . ALA B 1 296 ? 3.125 -4.105 -5.746 1 98.88 296 ALA B O 1
ATOM 5775 N N . VAL B 1 297 ? 3.9 -2.109 -5.004 1 98.88 297 VAL B N 1
ATOM 5776 C CA . VAL B 1 297 ? 3.131 -2.133 -3.766 1 98.88 297 VAL B CA 1
ATOM 5777 C C . VAL B 1 297 ? 1.641 -2.234 -4.082 1 98.88 297 VAL B C 1
ATOM 5779 O O . VAL B 1 297 ? 0.927 -3.049 -3.492 1 98.88 297 VAL B O 1
ATOM 5782 N N . PHE B 1 298 ? 1.244 -1.468 -5.016 1 98.75 298 PHE B N 1
ATOM 5783 C CA . PHE B 1 298 ? -0.159 -1.398 -5.406 1 98.75 298 PHE B CA 1
ATOM 5784 C C . PHE B 1 298 ? -0.651 -2.752 -5.902 1 98.75 298 PHE B C 1
ATOM 5786 O O . PHE B 1 298 ? -1.738 -3.199 -5.531 1 98.75 298 PHE B O 1
ATOM 5793 N N . TYR B 1 299 ? 0.115 -3.432 -6.641 1 98.88 299 TYR B N 1
ATOM 5794 C CA . TYR B 1 299 ? -0.319 -4.695 -7.223 1 98.88 299 TYR B CA 1
ATOM 5795 C C . TYR B 1 299 ? -0.216 -5.828 -6.207 1 98.88 299 TYR B C 1
ATOM 5797 O O . TYR B 1 299 ? -1.024 -6.758 -6.223 1 98.88 299 TYR B O 1
ATOM 5805 N N . PHE B 1 300 ? 0.79 -5.809 -5.316 1 98.88 300 PHE B N 1
ATOM 5806 C CA . PHE B 1 300 ? 0.778 -6.766 -4.219 1 98.88 300 PHE B CA 1
ATOM 5807 C C . PHE B 1 300 ? -0.495 -6.629 -3.393 1 98.88 300 PHE B C 1
ATOM 5809 O O . PHE B 1 300 ? -1.118 -7.629 -3.031 1 98.88 300 PHE B O 1
ATOM 5816 N N . GLN B 1 301 ? -0.891 -5.375 -3.148 1 98.88 301 GLN B N 1
ATOM 5817 C CA . GLN B 1 301 ? -2.121 -5.133 -2.4 1 98.88 301 GLN B CA 1
ATOM 5818 C C . GLN B 1 301 ? -3.342 -5.613 -3.18 1 98.88 301 GLN B C 1
ATOM 5820 O O . GLN B 1 301 ? -4.25 -6.219 -2.609 1 98.88 301 GLN B O 1
ATOM 5825 N N . LYS B 1 302 ? -3.352 -5.316 -4.457 1 98.62 302 LYS B N 1
ATOM 5826 C CA . LYS B 1 302 ? -4.445 -5.754 -5.316 1 98.62 302 LYS B CA 1
ATOM 5827 C C . LYS B 1 302 ? -4.566 -7.277 -5.316 1 98.62 302 LYS B C 1
ATOM 5829 O O . LYS B 1 302 ? -5.676 -7.812 -5.332 1 98.62 302 LYS B O 1
ATOM 5834 N N . ALA B 1 303 ? -3.408 -7.949 -5.371 1 98.81 303 ALA B N 1
ATOM 5835 C CA . ALA B 1 303 ? -3.406 -9.406 -5.348 1 98.81 303 ALA B CA 1
ATOM 5836 C C . ALA B 1 303 ? -4.043 -9.938 -4.066 1 98.81 303 ALA B C 1
ATOM 5838 O O . ALA B 1 303 ? -4.863 -10.859 -4.105 1 98.81 303 ALA B O 1
ATOM 5839 N N . TRP B 1 304 ? -3.715 -9.359 -2.936 1 98.81 304 TRP B N 1
ATOM 5840 C CA . TRP B 1 304 ? -4.285 -9.828 -1.675 1 98.81 304 TRP B CA 1
ATOM 5841 C C . TRP B 1 304 ? -5.781 -9.547 -1.617 1 98.81 304 TRP B C 1
ATOM 5843 O O . TRP B 1 304 ? -6.559 -10.391 -1.162 1 98.81 304 TRP B O 1
ATOM 5853 N N . GLU B 1 305 ? -6.137 -8.359 -2.023 1 98.62 305 GLU B N 1
ATOM 5854 C CA . GLU B 1 305 ? -7.555 -8.008 -2.035 1 98.62 305 GLU B CA 1
ATOM 5855 C C . GLU B 1 305 ? -8.352 -8.984 -2.898 1 98.62 305 GLU B C 1
ATOM 5857 O O . GLU B 1 305 ? -9.484 -9.336 -2.561 1 98.62 305 GLU B O 1
ATOM 5862 N N . TYR B 1 306 ? -7.809 -9.398 -4.004 1 98.31 306 TYR B N 1
ATOM 5863 C CA . TYR B 1 306 ? -8.477 -10.297 -4.941 1 98.31 306 TYR B CA 1
ATOM 5864 C C . TYR B 1 306 ? -8.688 -11.672 -4.32 1 98.31 306 TYR B C 1
ATOM 5866 O O . TYR B 1 306 ? -9.719 -12.312 -4.543 1 98.31 306 TYR B O 1
ATOM 5874 N N . ARG B 1 307 ? -7.711 -12.164 -3.598 1 98.06 307 ARG B N 1
ATOM 5875 C CA . ARG B 1 307 ? -7.797 -13.461 -2.938 1 98.06 307 ARG B CA 1
ATOM 5876 C C . ARG B 1 307 ? -7.207 -13.406 -1.533 1 98.06 307 ARG B C 1
ATOM 5878 O O . ARG B 1 307 ? -6.094 -13.883 -1.302 1 98.06 307 ARG B O 1
ATOM 5885 N N . PRO B 1 308 ? -7.984 -12.945 -0.597 1 97.69 308 PRO B N 1
ATOM 5886 C CA . PRO B 1 308 ? -7.48 -12.617 0.74 1 97.69 308 PRO B CA 1
ATOM 5887 C C . PRO B 1 308 ? -7.066 -13.859 1.533 1 97.69 308 PRO B C 1
ATOM 5889 O O . PRO B 1 308 ? -6.461 -13.734 2.602 1 97.69 308 PRO B O 1
ATOM 5892 N N . THR B 1 309 ? -7.352 -15.078 1.028 1 97.19 309 THR B N 1
ATOM 5893 C CA . THR B 1 309 ? -6.938 -16.297 1.702 1 97.19 309 THR B CA 1
ATOM 5894 C C . THR B 1 309 ? -5.488 -16.641 1.372 1 97.19 309 THR B C 1
ATOM 5896 O O . THR B 1 309 ? -4.902 -17.547 1.974 1 97.19 309 THR B O 1
ATOM 5899 N N . ARG B 1 310 ? -4.898 -16 0.38 1 98.25 310 ARG B N 1
ATOM 5900 C CA . ARG B 1 310 ? -3.492 -16.172 0.019 1 98.25 310 ARG B CA 1
ATOM 5901 C C . ARG B 1 310 ? -2.623 -15.117 0.689 1 98.25 310 ARG B C 1
ATOM 5903 O O . ARG B 1 310 ? -2.82 -13.914 0.477 1 98.25 310 ARG B O 1
ATOM 5910 N N . ALA B 1 311 ? -1.6 -15.492 1.416 1 98.44 311 ALA B N 1
ATOM 5911 C CA . ALA B 1 311 ? -0.835 -14.57 2.254 1 98.44 311 ALA B CA 1
ATOM 5912 C C . ALA B 1 311 ? 0.425 -14.094 1.536 1 98.44 311 ALA B C 1
ATOM 5914 O O . ALA B 1 311 ? 1.097 -13.164 1.997 1 98.44 311 ALA B O 1
ATOM 5915 N N . GLU B 1 312 ? 0.768 -14.688 0.406 1 98.56 312 GLU B N 1
ATOM 5916 C CA . GLU B 1 312 ? 2.031 -14.422 -0.274 1 98.56 312 GLU B CA 1
ATOM 5917 C C . GLU B 1 312 ? 2.195 -12.93 -0.563 1 98.56 312 GLU B C 1
ATOM 5919 O O . GLU B 1 312 ? 3.277 -12.367 -0.37 1 98.56 312 GLU B O 1
ATOM 5924 N N . PRO B 1 313 ? 1.062 -12.227 -1.022 1 98.88 313 PRO B N 1
ATOM 5925 C CA . PRO B 1 313 ? 1.229 -10.797 -1.299 1 98.88 313 PRO B CA 1
ATOM 5926 C C . PRO B 1 313 ? 1.644 -10 -0.063 1 98.88 313 PRO B C 1
ATOM 5928 O O . PRO B 1 313 ? 2.48 -9.094 -0.157 1 98.88 313 PRO B O 1
ATOM 5931 N N . LEU B 1 314 ? 1.089 -10.32 1.076 1 98.88 314 LEU B N 1
ATOM 5932 C CA . LEU B 1 314 ? 1.414 -9.625 2.314 1 98.88 314 LEU B CA 1
ATOM 5933 C C . LEU B 1 314 ? 2.863 -9.875 2.715 1 98.88 314 LEU B C 1
ATOM 5935 O O . LEU B 1 314 ? 3.525 -8.992 3.256 1 98.88 314 LEU B O 1
ATOM 5939 N N . TYR B 1 315 ? 3.365 -11.094 2.516 1 98.81 315 TYR B N 1
ATOM 5940 C CA . TYR B 1 315 ? 4.777 -11.375 2.762 1 98.81 315 TYR B CA 1
ATOM 5941 C C . TYR B 1 315 ? 5.664 -10.492 1.887 1 98.81 315 TYR B C 1
ATOM 5943 O O . TYR B 1 315 ? 6.645 -9.922 2.365 1 98.81 315 TYR B O 1
ATOM 5951 N N . GLN B 1 316 ? 5.293 -10.445 0.574 1 98.81 316 GLN B N 1
ATOM 5952 C CA . GLN B 1 316 ? 6.105 -9.656 -0.344 1 98.81 316 GLN B CA 1
ATOM 5953 C C . GLN B 1 316 ? 6.121 -8.188 0.065 1 98.81 316 GLN B C 1
ATOM 5955 O O . GLN B 1 316 ? 7.148 -7.512 -0.065 1 98.81 316 GLN B O 1
ATOM 5960 N N . LEU B 1 317 ? 4.977 -7.652 0.549 1 98.88 317 LEU B N 1
ATOM 5961 C CA . LEU B 1 317 ? 4.914 -6.281 1.049 1 98.88 317 LEU B CA 1
ATOM 5962 C C . LEU B 1 317 ? 5.805 -6.109 2.275 1 98.88 317 LEU B C 1
ATOM 5964 O O . LEU B 1 317 ? 6.59 -5.164 2.352 1 98.88 317 LEU B O 1
ATOM 5968 N N . ALA B 1 318 ? 5.727 -7.043 3.223 1 98.88 318 ALA B N 1
ATOM 5969 C CA . ALA B 1 318 ? 6.562 -6.984 4.422 1 98.88 318 ALA B CA 1
ATOM 5970 C C . ALA B 1 318 ? 8.047 -7.008 4.059 1 98.88 318 ALA B C 1
ATOM 5972 O O . ALA B 1 318 ? 8.82 -6.191 4.559 1 98.88 318 ALA B O 1
ATOM 5973 N N . ARG B 1 319 ? 8.383 -7.957 3.188 1 98.62 319 ARG B N 1
ATOM 5974 C CA . ARG B 1 319 ? 9.766 -8.102 2.746 1 98.62 319 ARG B CA 1
ATOM 5975 C C . ARG B 1 319 ? 10.266 -6.828 2.076 1 98.62 319 ARG B C 1
ATOM 5977 O O . ARG B 1 319 ? 11.359 -6.348 2.381 1 98.62 319 ARG B O 1
ATOM 5984 N N . LEU B 1 320 ? 9.453 -6.324 1.143 1 98.62 320 LEU B N 1
ATOM 5985 C CA . LEU B 1 320 ? 9.812 -5.145 0.367 1 98.62 320 LEU B CA 1
ATOM 5986 C C . LEU B 1 320 ? 10.125 -3.965 1.285 1 98.62 320 LEU B C 1
ATOM 5988 O O . LEU B 1 320 ? 11.133 -3.279 1.101 1 98.62 320 LEU B O 1
ATOM 5992 N N . TYR B 1 321 ? 9.281 -3.699 2.291 1 98.69 321 TYR B N 1
ATOM 5993 C CA . TYR B 1 321 ? 9.438 -2.561 3.189 1 98.69 321 TYR B CA 1
ATOM 5994 C C . TYR B 1 321 ? 10.555 -2.809 4.195 1 98.69 321 TYR B C 1
ATOM 5996 O O . TYR B 1 321 ? 11.297 -1.89 4.539 1 98.69 321 TYR B O 1
ATOM 6004 N N . ARG B 1 322 ? 10.734 -4.043 4.668 1 97.88 322 ARG B N 1
ATOM 6005 C CA . ARG B 1 322 ? 11.828 -4.363 5.578 1 97.88 322 ARG B CA 1
ATOM 6006 C C . ARG B 1 322 ? 13.18 -4.125 4.91 1 97.88 322 ARG B C 1
ATOM 6008 O O . ARG B 1 322 ? 14.086 -3.557 5.523 1 97.88 322 ARG B O 1
ATOM 6015 N N . LEU B 1 323 ? 13.266 -4.555 3.664 1 97.38 323 LEU B N 1
ATOM 6016 C CA . LEU B 1 323 ? 14.516 -4.402 2.926 1 97.38 323 LEU B CA 1
ATOM 6017 C C . LEU B 1 323 ? 14.891 -2.932 2.775 1 97.38 323 LEU B C 1
ATOM 6019 O O . LEU B 1 323 ? 16.047 -2.6 2.549 1 97.38 323 LEU B O 1
ATOM 6023 N N . ARG B 1 324 ? 13.93 -2.076 2.941 1 96.69 324 ARG B N 1
ATOM 6024 C CA . ARG B 1 324 ? 14.141 -0.638 2.814 1 96.69 324 ARG B CA 1
ATOM 6025 C C . ARG B 1 324 ? 14.117 0.043 4.18 1 96.69 324 ARG B C 1
ATOM 6027 O O . ARG B 1 324 ? 13.953 1.262 4.266 1 96.69 324 ARG B O 1
ATOM 6034 N N . SER B 1 325 ? 14.195 -0.735 5.242 1 97.19 325 SER B N 1
ATOM 6035 C CA . SER B 1 325 ? 14.289 -0.299 6.629 1 97.19 325 SER B CA 1
ATOM 6036 C C . SER B 1 325 ? 13.047 0.483 7.047 1 97.19 325 SER B C 1
ATOM 6038 O O . SER B 1 325 ? 13.141 1.447 7.809 1 97.19 325 SER B O 1
ATOM 6040 N N . GLN B 1 326 ? 11.992 0.25 6.441 1 98.12 326 GLN B N 1
ATOM 6041 C CA . GLN B 1 326 ? 10.688 0.782 6.832 1 98.12 326 GLN B CA 1
ATOM 6042 C C . GLN B 1 326 ? 9.914 -0.225 7.676 1 98.12 326 GLN B C 1
ATOM 6044 O O . GLN B 1 326 ? 9.039 -0.928 7.164 1 98.12 326 GLN B O 1
ATOM 6049 N N . ASN B 1 327 ? 10.172 -0.231 8.977 1 98.25 327 ASN B N 1
ATOM 6050 C CA . ASN B 1 327 ? 9.867 -1.363 9.844 1 98.25 327 ASN B CA 1
ATOM 6051 C C . ASN B 1 327 ? 8.43 -1.313 10.352 1 98.25 327 ASN B C 1
ATOM 6053 O O . ASN B 1 327 ? 7.809 -2.355 10.578 1 98.25 327 ASN B O 1
ATOM 6057 N N . ASN B 1 328 ? 7.82 -0.111 10.508 1 98.31 328 ASN B N 1
ATOM 6058 C CA . ASN B 1 328 ? 6.441 -0.051 10.992 1 98.31 328 ASN B CA 1
ATOM 6059 C C . ASN B 1 328 ? 5.473 -0.673 9.992 1 98.31 328 ASN B C 1
ATOM 6061 O O . ASN B 1 328 ? 4.652 -1.519 10.359 1 98.31 328 ASN B O 1
ATOM 6065 N N . ILE B 1 329 ? 5.625 -0.273 8.773 1 98.56 329 ILE B N 1
ATOM 6066 C CA . ILE B 1 329 ? 4.719 -0.768 7.742 1 98.56 329 ILE B CA 1
ATOM 6067 C C . ILE B 1 329 ? 5.027 -2.232 7.445 1 98.56 329 ILE B C 1
ATOM 6069 O O . ILE B 1 329 ? 4.117 -3.027 7.191 1 98.56 329 ILE B O 1
ATOM 6073 N N . ALA B 1 330 ? 6.34 -2.596 7.43 1 98.75 330 ALA B N 1
ATOM 6074 C CA . ALA B 1 330 ? 6.727 -3.992 7.246 1 98.75 330 ALA B CA 1
ATOM 6075 C C . ALA B 1 330 ? 6.07 -4.887 8.297 1 98.75 330 ALA B C 1
ATOM 6077 O O . ALA B 1 330 ? 5.516 -5.938 7.961 1 98.75 330 ALA B O 1
ATOM 6078 N N . LEU B 1 331 ? 6.121 -4.465 9.539 1 98.75 331 LEU B N 1
ATOM 6079 C CA . LEU B 1 331 ? 5.562 -5.242 10.641 1 98.75 331 LEU B CA 1
ATOM 6080 C C . LEU B 1 331 ? 4.051 -5.367 10.508 1 98.75 331 LEU B C 1
ATOM 6082 O O . LEU B 1 331 ? 3.484 -6.426 10.773 1 98.75 331 LEU B O 1
ATOM 6086 N N . MET B 1 332 ? 3.391 -4.262 10.109 1 98.69 332 MET B N 1
ATOM 6087 C CA . MET B 1 332 ? 1.943 -4.305 9.922 1 98.69 332 MET B CA 1
ATOM 6088 C C . MET B 1 332 ? 1.554 -5.398 8.93 1 98.69 332 MET B C 1
ATOM 6090 O O . MET B 1 332 ? 0.679 -6.219 9.219 1 98.69 332 MET B O 1
ATOM 6094 N N . TYR B 1 333 ? 2.209 -5.457 7.758 1 98.88 333 TYR B N 1
ATOM 6095 C CA . TYR B 1 333 ? 1.894 -6.449 6.738 1 98.88 333 TYR B CA 1
ATOM 6096 C C . TYR B 1 333 ? 2.225 -7.855 7.227 1 98.88 333 TYR B C 1
ATOM 6098 O O . TYR B 1 333 ? 1.479 -8.805 6.961 1 98.88 333 TYR B O 1
ATOM 6106 N N . ALA B 1 334 ? 3.381 -7.98 7.922 1 98.81 334 ALA B N 1
ATOM 6107 C CA . ALA B 1 334 ? 3.807 -9.297 8.406 1 98.81 334 ALA B CA 1
ATOM 6108 C C . ALA B 1 334 ? 2.812 -9.852 9.422 1 98.81 334 ALA B C 1
ATOM 6110 O O . ALA B 1 334 ? 2.455 -11.031 9.359 1 98.81 334 ALA B O 1
ATOM 6111 N N . LEU B 1 335 ? 2.375 -9 10.328 1 98.5 335 LEU B N 1
ATOM 6112 C CA . LEU B 1 335 ? 1.433 -9.43 11.359 1 98.5 335 LEU B CA 1
ATOM 6113 C C . LEU B 1 335 ? 0.092 -9.812 10.734 1 98.5 335 LEU B C 1
ATOM 6115 O O . LEU B 1 335 ? -0.515 -10.812 11.133 1 98.5 335 LEU B O 1
ATOM 6119 N N . GLN B 1 336 ? -0.365 -9.039 9.773 1 98.31 336 GLN B N 1
ATOM 6120 C CA . GLN B 1 336 ? -1.597 -9.375 9.062 1 98.31 336 GLN B CA 1
ATOM 6121 C C . GLN B 1 336 ? -1.466 -10.711 8.336 1 98.31 336 GLN B C 1
ATOM 6123 O O . GLN B 1 336 ? -2.367 -11.547 8.398 1 98.31 336 GLN B O 1
ATOM 6128 N N . GLY B 1 337 ? -0.337 -10.914 7.613 1 98.56 337 GLY B N 1
ATOM 6129 C CA . GLY B 1 337 ? -0.118 -12.141 6.867 1 98.56 337 GLY B CA 1
ATOM 6130 C C . GLY B 1 337 ? -0.064 -13.375 7.746 1 98.56 337 GLY B C 1
ATOM 6131 O O . GLY B 1 337 ? -0.573 -14.43 7.371 1 98.56 337 GLY B O 1
ATOM 6132 N N . LYS B 1 338 ? 0.52 -13.227 8.914 1 98 338 LYS B N 1
ATOM 6133 C CA . LYS B 1 338 ? 0.697 -14.344 9.828 1 98 338 LYS B CA 1
ATOM 6134 C C . LYS B 1 338 ? -0.649 -14.891 10.297 1 98 338 LYS B C 1
ATOM 6136 O O . LYS B 1 338 ? -0.762 -16.078 10.633 1 98 338 LYS B O 1
ATOM 6141 N N . GLU B 1 339 ? -1.665 -14.117 10.227 1 96.81 339 GLU B N 1
ATOM 6142 C CA . GLU B 1 339 ? -2.996 -14.516 10.672 1 96.81 339 GLU B CA 1
ATOM 6143 C C . GLU B 1 339 ? -3.676 -15.406 9.633 1 96.81 339 GLU B C 1
ATOM 6145 O O . GLU B 1 339 ? -4.676 -16.062 9.93 1 96.81 339 GLU B O 1
ATOM 6150 N N . ILE B 1 340 ? -3.189 -15.484 8.445 1 97.69 340 ILE B N 1
ATOM 6151 C CA . ILE B 1 340 ? -3.838 -16.203 7.352 1 97.69 340 ILE B CA 1
ATOM 6152 C C . ILE B 1 340 ? -3.355 -17.656 7.324 1 97.69 340 ILE B C 1
ATOM 6154 O O . ILE B 1 340 ? -2.162 -17.906 7.152 1 97.69 340 ILE B O 1
ATOM 6158 N N . PRO B 1 341 ? -4.219 -18.594 7.5 1 96.56 341 PRO B N 1
ATOM 6159 C CA . PRO B 1 341 ? -3.814 -20 7.496 1 96.56 341 PRO B CA 1
ATOM 6160 C C . PRO B 1 341 ? -3.416 -20.5 6.105 1 96.56 341 PRO B C 1
ATOM 6162 O O . PRO B 1 341 ? -3.752 -19.859 5.102 1 96.56 341 PRO B O 1
ATOM 6165 N N . PHE B 1 342 ? -2.686 -21.609 6.074 1 95.5 342 PHE B N 1
ATOM 6166 C CA . PHE B 1 342 ? -2.314 -22.25 4.82 1 95.5 342 PHE B CA 1
ATOM 6167 C C . PHE B 1 342 ? -3.549 -22.547 3.98 1 95.5 342 PHE B C 1
ATOM 6169 O O . PHE B 1 342 ? -4.523 -23.125 4.48 1 95.5 342 PHE B O 1
ATOM 6176 N N . PRO B 1 343 ? -3.549 -22.141 2.758 1 95.12 343 PRO B N 1
ATOM 6177 C CA . PRO B 1 343 ? -4.719 -22.359 1.907 1 95.12 343 PRO B CA 1
ATOM 6178 C C . PRO B 1 343 ? -4.801 -23.797 1.394 1 95.12 343 PRO B C 1
ATOM 6180 O O . PRO B 1 343 ? -4.426 -24.078 0.251 1 95.12 343 PRO B O 1
ATOM 6183 N N . LYS B 1 344 ? -5.457 -24.656 2.018 1 89.88 344 LYS B N 1
ATOM 6184 C CA . LYS B 1 344 ? -5.465 -26.094 1.76 1 89.88 344 LYS B CA 1
ATOM 6185 C C . LYS B 1 344 ? -6.18 -26.422 0.45 1 89.88 344 LYS B C 1
ATOM 6187 O O . LYS B 1 344 ? -5.863 -27.406 -0.208 1 89.88 344 LYS B O 1
ATOM 6192 N N . ASP B 1 345 ? -7.051 -25.516 0.092 1 90.94 345 ASP B N 1
ATOM 6193 C CA . ASP B 1 345 ? -7.887 -25.812 -1.067 1 90.94 345 ASP B CA 1
ATOM 6194 C C . ASP B 1 345 ? -7.277 -25.25 -2.346 1 90.94 345 ASP B C 1
ATOM 6196 O O . ASP B 1 345 ? -7.746 -25.547 -3.447 1 90.94 345 ASP B O 1
ATOM 6200 N N . ASP B 1 346 ? -6.309 -24.422 -2.195 1 92 346 ASP B N 1
ATOM 6201 C CA . ASP B 1 346 ? -5.691 -23.844 -3.385 1 92 346 ASP B CA 1
ATOM 6202 C C . ASP B 1 346 ? -4.727 -24.828 -4.039 1 92 346 ASP B C 1
ATOM 6204 O O . ASP B 1 346 ? -4.016 -25.562 -3.348 1 92 346 ASP B O 1
ATOM 6208 N N . LEU B 1 347 ? -4.645 -24.812 -5.367 1 89.38 347 LEU B N 1
ATOM 6209 C CA . LEU B 1 347 ? -3.912 -25.812 -6.141 1 89.38 347 LEU B CA 1
ATOM 6210 C C . LEU B 1 347 ? -2.686 -25.188 -6.801 1 89.38 347 LEU B C 1
ATOM 6212 O O . LEU B 1 347 ? -1.68 -25.875 -7.016 1 89.38 347 LEU B O 1
ATOM 6216 N N . LEU B 1 348 ? -2.789 -23.891 -7.09 1 92.38 348 LEU B N 1
ATOM 6217 C CA . LEU B 1 348 ? -1.813 -23.328 -8.016 1 92.38 348 LEU B CA 1
ATOM 6218 C C . LEU B 1 348 ? -0.756 -22.531 -7.273 1 92.38 348 LEU B C 1
ATOM 6220 O O . LEU B 1 348 ? -1.063 -21.484 -6.684 1 92.38 348 LEU B O 1
ATOM 6224 N N . PHE B 1 349 ? 0.434 -22.875 -7.281 1 93 349 PHE B N 1
ATOM 6225 C CA . PHE B 1 349 ? 1.664 -22.172 -6.941 1 93 349 PHE B CA 1
ATOM 6226 C C . PHE B 1 349 ? 1.58 -21.578 -5.539 1 93 349 PHE B C 1
ATOM 6228 O O . PHE B 1 349 ? 1.816 -20.391 -5.352 1 93 349 PHE B O 1
ATOM 6235 N N . VAL B 1 350 ? 1.383 -22.359 -4.52 1 94.19 350 VAL B N 1
ATOM 6236 C CA . VAL B 1 350 ? 1.362 -21.922 -3.127 1 94.19 350 VAL B CA 1
ATOM 6237 C C . VAL B 1 350 ? 2.779 -21.953 -2.559 1 94.19 350 VAL B C 1
ATOM 6239 O O . VAL B 1 350 ? 3.455 -22.984 -2.594 1 94.19 350 VAL B O 1
ATOM 6242 N N . ASP B 1 351 ? 3.242 -20.812 -2.152 1 94.25 351 ASP B N 1
ATOM 6243 C CA . ASP B 1 351 ? 4.531 -20.734 -1.473 1 94.25 351 ASP B CA 1
ATOM 6244 C C . ASP B 1 351 ? 4.402 -21.141 -0.003 1 94.25 351 ASP B C 1
ATOM 6246 O O . ASP B 1 351 ? 4.133 -20.297 0.852 1 94.25 351 ASP B O 1
ATOM 6250 N N . TYR B 1 352 ? 4.742 -22.312 0.315 1 89.62 352 TYR B N 1
ATOM 6251 C CA . TYR B 1 352 ? 4.496 -22.875 1.642 1 89.62 352 TYR B CA 1
ATOM 6252 C C . TYR B 1 352 ? 5.414 -22.234 2.68 1 89.62 352 TYR B C 1
ATOM 6254 O O . TYR B 1 352 ? 5.086 -22.203 3.867 1 89.62 352 TYR B O 1
ATOM 6262 N N . HIS B 1 353 ? 6.566 -21.656 2.285 1 93 353 HIS B N 1
ATOM 6263 C CA . HIS B 1 353 ? 7.496 -21.031 3.217 1 93 353 HIS B CA 1
ATOM 6264 C C . HIS B 1 353 ? 6.855 -19.828 3.904 1 93 353 HIS B C 1
ATOM 6266 O O . HIS B 1 353 ? 7.176 -19.516 5.055 1 93 353 HIS B O 1
ATOM 6272 N N . VAL B 1 354 ? 5.973 -19.188 3.162 1 96.44 354 VAL B N 1
ATOM 6273 C CA . VAL B 1 354 ? 5.281 -18.016 3.664 1 96.44 354 VAL B CA 1
ATOM 6274 C C . VAL B 1 354 ? 4.477 -18.375 4.91 1 96.44 354 VAL B C 1
ATOM 6276 O O . VAL B 1 354 ? 4.434 -17.594 5.871 1 96.44 354 VAL B O 1
ATOM 6279 N N . TYR B 1 355 ? 3.941 -19.516 4.91 1 95.44 355 TYR B N 1
ATOM 6280 C CA . TYR B 1 355 ? 3.051 -19.953 5.977 1 95.44 355 TYR B CA 1
ATOM 6281 C C . TYR B 1 355 ? 3.826 -20.672 7.07 1 95.44 355 TYR B C 1
ATOM 6283 O O . TYR B 1 355 ? 3.346 -20.812 8.195 1 95.44 355 TYR B O 1
ATOM 6291 N N . ASP B 1 356 ? 5.02 -21.141 6.695 1 94.12 356 ASP B N 1
ATOM 6292 C CA . ASP B 1 356 ? 5.824 -21.906 7.641 1 94.12 356 ASP B CA 1
ATOM 6293 C C . ASP B 1 356 ? 6.648 -20.984 8.531 1 94.12 356 ASP B C 1
ATOM 6295 O O . ASP B 1 356 ? 6.59 -21.078 9.766 1 94.12 356 ASP B O 1
ATOM 6299 N N . TYR B 1 357 ? 7.48 -20.062 7.906 1 96.25 357 TYR B N 1
ATOM 6300 C CA . TYR B 1 357 ? 8.406 -19.359 8.789 1 96.25 357 TYR B CA 1
ATOM 6301 C C . TYR B 1 357 ? 8.688 -17.953 8.289 1 96.25 357 TYR B C 1
ATOM 6303 O O . TYR B 1 357 ? 9.234 -17.109 9.016 1 96.25 357 TYR B O 1
ATOM 6311 N N . LEU B 1 358 ? 8.305 -17.562 7.09 1 97.69 358 LEU B N 1
ATOM 6312 C CA . LEU B 1 358 ? 8.789 -16.328 6.492 1 97.69 358 LEU B CA 1
ATOM 6313 C C . LEU B 1 358 ? 8.172 -15.117 7.188 1 97.69 358 LEU B C 1
ATOM 6315 O O . LEU B 1 358 ? 8.82 -14.078 7.316 1 97.69 358 LEU B O 1
ATOM 6319 N N . PHE B 1 359 ? 6.902 -15.211 7.621 1 98.62 359 PHE B N 1
ATOM 6320 C CA . PHE B 1 359 ? 6.324 -14.094 8.359 1 98.62 359 PHE B CA 1
ATOM 6321 C C . PHE B 1 359 ? 7.039 -13.906 9.695 1 98.62 359 PHE B C 1
ATOM 6323 O O . PHE B 1 359 ? 7.273 -12.773 10.125 1 98.62 359 PHE B O 1
ATOM 6330 N N . ASP B 1 360 ? 7.391 -15.016 10.359 1 98.19 360 ASP B N 1
ATOM 6331 C CA . ASP B 1 360 ? 8.141 -14.914 11.609 1 98.19 360 ASP B CA 1
ATOM 6332 C C . ASP B 1 360 ? 9.516 -14.281 11.375 1 98.19 360 ASP B C 1
ATOM 6334 O O . ASP B 1 360 ? 10 -13.523 12.211 1 98.19 360 ASP B O 1
ATOM 6338 N N . TYR B 1 361 ? 10.094 -14.68 10.242 1 98.06 361 TYR B N 1
ATOM 6339 C CA . TYR B 1 361 ? 11.367 -14.07 9.859 1 98.06 361 TYR B CA 1
ATOM 6340 C C . TYR B 1 361 ? 11.234 -12.555 9.75 1 98.06 361 TYR B C 1
ATOM 6342 O O . TYR B 1 361 ? 12.023 -11.812 10.352 1 98.06 361 TYR B O 1
ATOM 6350 N N . GLU B 1 362 ? 10.219 -12.039 9.047 1 98.38 362 GLU B N 1
ATOM 6351 C CA . GLU B 1 362 ? 10 -10.609 8.867 1 98.38 362 GLU B CA 1
ATOM 6352 C C . GLU B 1 362 ? 9.672 -9.93 10.195 1 98.38 362 GLU B C 1
ATOM 6354 O O . GLU B 1 362 ? 10.156 -8.828 10.469 1 98.38 362 GLU B O 1
ATOM 6359 N N . ILE B 1 363 ? 8.82 -10.562 11.039 1 98.56 363 ILE B N 1
ATOM 6360 C CA . ILE B 1 363 ? 8.414 -10.008 12.328 1 98.56 363 ILE B CA 1
ATOM 6361 C C . ILE B 1 363 ? 9.625 -9.891 13.25 1 98.56 363 ILE B C 1
ATOM 6363 O O . ILE B 1 363 ? 9.812 -8.859 13.898 1 98.56 363 ILE B O 1
ATOM 6367 N N . SER B 1 364 ? 10.484 -10.922 13.219 1 97.75 364 SER B N 1
ATOM 6368 C CA . SER B 1 364 ? 11.641 -10.945 14.109 1 97.75 364 SER B CA 1
ATOM 6369 C C . SER B 1 364 ? 12.578 -9.781 13.82 1 97.75 364 SER B C 1
ATOM 6371 O O . SER B 1 364 ? 13.25 -9.281 14.734 1 97.75 364 SER B O 1
ATOM 6373 N N . ILE B 1 365 ? 12.641 -9.344 12.617 1 97.56 365 ILE B N 1
ATOM 6374 C CA . ILE B 1 365 ? 13.547 -8.266 12.234 1 97.56 365 ILE B CA 1
ATOM 6375 C C . ILE B 1 365 ? 12.859 -6.914 12.445 1 97.56 365 ILE B C 1
ATOM 6377 O O . ILE B 1 365 ? 13.375 -6.055 13.164 1 97.56 365 ILE B O 1
ATOM 6381 N N . SER B 1 366 ? 11.656 -6.703 11.898 1 98 366 SER B N 1
ATOM 6382 C CA . SER B 1 366 ? 10.984 -5.406 11.883 1 98 366 SER B CA 1
ATOM 6383 C C . SER B 1 366 ? 10.586 -4.98 13.297 1 98 366 SER B C 1
ATOM 6385 O O . SER B 1 366 ? 10.695 -3.803 13.648 1 98 366 SER B O 1
ATOM 6387 N N . ALA B 1 367 ? 10.148 -5.91 14.109 1 97.44 367 ALA B N 1
ATOM 6388 C CA . ALA B 1 367 ? 9.648 -5.59 15.445 1 97.44 367 ALA B CA 1
ATOM 6389 C C . ALA B 1 367 ? 10.773 -5.094 16.344 1 97.44 367 ALA B C 1
ATOM 6391 O O . ALA B 1 367 ? 10.539 -4.332 17.281 1 97.44 367 ALA B O 1
ATOM 6392 N N . PHE B 1 368 ? 11.984 -5.516 16.031 1 95.88 368 PHE B N 1
ATOM 6393 C CA . PHE B 1 368 ? 13.141 -5.117 16.828 1 95.88 368 PHE B CA 1
ATOM 6394 C C . PHE B 1 368 ? 13.273 -3.6 16.859 1 95.88 368 PHE B C 1
ATOM 6396 O O . PHE B 1 368 ? 13.68 -3.029 17.875 1 95.88 368 PHE B O 1
ATOM 6403 N N . TYR B 1 369 ? 12.922 -2.963 15.82 1 95.94 369 TYR B N 1
ATOM 6404 C CA . TYR B 1 369 ? 13.156 -1.531 15.672 1 95.94 369 TYR B CA 1
ATOM 6405 C C . TYR B 1 369 ? 11.984 -0.726 16.203 1 95.94 369 TYR B C 1
ATOM 6407 O O . TYR B 1 369 ? 11.969 0.504 16.125 1 95.94 369 TYR B O 1
ATOM 6415 N N . ILE B 1 370 ? 10.984 -1.373 16.734 1 96.38 370 ILE B N 1
ATOM 6416 C CA . ILE B 1 370 ? 9.797 -0.733 17.312 1 96.38 370 ILE B CA 1
ATOM 6417 C C . ILE B 1 370 ? 9.688 -1.076 18.797 1 96.38 370 ILE B C 1
ATOM 6419 O O . ILE B 1 370 ? 9.125 -2.111 19.156 1 96.38 370 ILE B O 1
ATOM 6423 N N . PRO B 1 371 ? 10.055 -0.256 19.672 1 93.56 371 PRO B N 1
ATOM 6424 C CA . PRO B 1 371 ? 10.25 -0.552 21.094 1 93.56 371 PRO B CA 1
ATOM 6425 C C . PRO B 1 371 ? 9.023 -1.206 21.734 1 93.56 371 PRO B C 1
ATOM 6427 O O . PRO B 1 371 ? 9.148 -2.238 22.391 1 93.56 371 PRO B O 1
ATOM 6430 N N . HIS B 1 372 ? 7.891 -0.693 21.469 1 93.56 372 HIS B N 1
ATOM 6431 C CA . HIS B 1 372 ? 6.719 -1.218 22.156 1 93.56 372 HIS B CA 1
ATOM 6432 C C . HIS B 1 372 ? 6.219 -2.5 21.5 1 93.56 372 HIS B C 1
ATOM 6434 O O . HIS B 1 372 ? 5.246 -3.102 21.969 1 93.56 372 HIS B O 1
ATOM 6440 N N . LYS B 1 373 ? 6.863 -2.949 20.422 1 95.75 373 LYS B N 1
ATOM 6441 C CA . LYS B 1 373 ? 6.469 -4.172 19.734 1 95.75 373 LYS B CA 1
ATOM 6442 C C . LYS B 1 373 ? 7.59 -5.203 19.75 1 95.75 373 LYS B C 1
ATOM 6444 O O . LYS B 1 373 ? 7.477 -6.262 19.125 1 95.75 373 LYS B O 1
ATOM 6449 N N . LYS B 1 374 ? 8.633 -4.93 20.438 1 95.38 374 LYS B N 1
ATOM 6450 C CA . LYS B 1 374 ? 9.812 -5.785 20.469 1 95.38 374 LYS B CA 1
ATOM 6451 C C . LYS B 1 374 ? 9.461 -7.188 20.953 1 95.38 374 LYS B C 1
ATOM 6453 O O . LYS B 1 374 ? 10.062 -8.172 20.516 1 95.38 374 LYS B O 1
ATOM 6458 N N . HIS B 1 375 ? 8.469 -7.289 21.844 1 96.75 375 HIS B N 1
ATOM 6459 C CA . HIS B 1 375 ? 8.062 -8.586 22.391 1 96.75 375 HIS B CA 1
ATOM 6460 C C . HIS B 1 375 ? 7.543 -9.5 21.281 1 96.75 375 HIS B C 1
ATOM 6462 O O . HIS B 1 375 ? 7.738 -10.719 21.328 1 96.75 375 HIS B O 1
ATOM 6468 N N . LEU B 1 376 ? 6.918 -8.938 20.25 1 97.31 376 LEU B N 1
ATOM 6469 C CA . LEU B 1 376 ? 6.441 -9.727 19.125 1 97.31 376 LEU B CA 1
ATOM 6470 C C . LEU B 1 376 ? 7.609 -10.352 18.359 1 97.31 376 LEU B C 1
ATOM 6472 O O . LEU B 1 376 ? 7.527 -11.5 17.922 1 97.31 376 LEU B O 1
ATOM 6476 N N . GLY B 1 377 ? 8.672 -9.531 18.203 1 97.31 377 GLY B N 1
ATOM 6477 C CA . GLY B 1 377 ? 9.883 -10.031 17.562 1 97.31 377 GLY B CA 1
ATOM 6478 C C . GLY B 1 377 ? 10.547 -11.148 18.344 1 97.31 377 GLY B C 1
ATOM 6479 O O . GLY B 1 377 ? 11.047 -12.109 17.766 1 97.31 377 GLY B O 1
ATOM 6480 N N . ALA B 1 378 ? 10.516 -11.008 19.625 1 96.94 378 ALA B N 1
ATOM 6481 C CA . ALA B 1 378 ? 11.125 -12.016 20.484 1 96.94 378 ALA B CA 1
ATOM 6482 C C . ALA B 1 378 ? 10.414 -13.359 20.359 1 96.94 378 ALA B C 1
ATOM 6484 O O . ALA B 1 378 ? 11.062 -14.406 20.328 1 96.94 378 ALA B O 1
ATOM 6485 N N . VAL B 1 379 ? 9.133 -13.312 20.297 1 97.69 379 VAL B N 1
ATOM 6486 C CA . VAL B 1 379 ? 8.336 -14.531 20.141 1 97.69 379 VAL B CA 1
ATOM 6487 C C . VAL B 1 379 ? 8.688 -15.203 18.812 1 97.69 379 VAL B C 1
ATOM 6489 O O . VAL B 1 379 ? 8.898 -16.422 18.766 1 97.69 379 VAL B O 1
ATOM 6492 N N . SER B 1 380 ? 8.719 -14.414 17.734 1 97.69 380 SER B N 1
ATOM 6493 C CA . SER B 1 380 ? 9.047 -14.938 16.406 1 97.69 380 SER B CA 1
ATOM 6494 C C . SER B 1 380 ? 10.469 -15.477 16.359 1 97.69 380 SER B C 1
ATOM 6496 O O . SER B 1 380 ? 10.727 -16.516 15.742 1 97.69 380 SER B O 1
ATOM 6498 N N . GLN B 1 381 ? 11.375 -14.727 16.984 1 96.94 381 GLN B N 1
ATOM 6499 C CA . GLN B 1 381 ? 12.766 -15.156 17.062 1 96.94 381 GLN B CA 1
ATOM 6500 C C . GLN B 1 381 ? 12.891 -16.5 17.75 1 96.94 381 GLN B C 1
ATOM 6502 O O . GLN B 1 381 ? 13.609 -17.391 17.297 1 96.94 381 GLN B O 1
ATOM 6507 N N . LYS B 1 382 ? 12.227 -16.672 18.859 1 97 382 LYS B N 1
ATOM 6508 C CA . LYS B 1 382 ? 12.242 -17.938 19.609 1 97 382 LYS B CA 1
ATOM 6509 C C . LYS B 1 382 ? 11.703 -19.078 18.75 1 97 382 LYS B C 1
ATOM 6511 O O . LYS B 1 382 ? 12.25 -20.188 18.766 1 97 382 LYS B O 1
ATOM 6516 N N . TYR B 1 383 ? 10.633 -18.812 18.094 1 97.5 383 TYR B N 1
ATOM 6517 C CA . TYR B 1 383 ? 10.062 -19.812 17.203 1 97.5 383 TYR B CA 1
ATOM 6518 C C . TYR B 1 383 ? 11.062 -20.219 16.125 1 97.5 383 TYR B C 1
ATOM 6520 O O . TYR B 1 383 ? 11.281 -21.406 15.883 1 97.5 383 TYR B O 1
ATOM 6528 N N . LEU B 1 384 ? 11.688 -19.25 15.461 1 97.19 384 LEU B N 1
ATOM 6529 C CA . LEU B 1 384 ? 12.648 -19.531 14.398 1 97.19 384 LEU B CA 1
ATOM 6530 C C . LEU B 1 384 ? 13.836 -20.328 14.922 1 97.19 384 LEU B C 1
ATOM 6532 O O . LEU B 1 384 ? 14.336 -21.219 14.234 1 97.19 384 LEU B O 1
ATOM 6536 N N . GLU B 1 385 ? 14.25 -20 16.109 1 96.25 385 GLU B N 1
ATOM 6537 C CA . GLU B 1 385 ? 15.336 -20.75 16.734 1 96.25 385 GLU B CA 1
ATOM 6538 C C . GLU B 1 385 ? 14.945 -22.203 16.953 1 96.25 385 GLU B C 1
ATOM 6540 O O . GLU B 1 385 ? 15.773 -23.109 16.812 1 96.25 385 GLU B O 1
ATOM 6545 N N . SER B 1 386 ? 13.727 -22.422 17.297 1 96.62 386 SER B N 1
ATOM 6546 C CA . SER B 1 386 ? 13.25 -23.766 17.578 1 96.62 386 SER B CA 1
ATOM 6547 C C . SER B 1 386 ? 13.227 -24.625 16.328 1 96.62 386 SER B C 1
ATOM 6549 O O . SER B 1 386 ? 13.312 -25.844 16.391 1 96.62 386 SER B O 1
ATOM 6551 N N . ILE B 1 387 ? 13.133 -24 15.156 1 95.56 387 ILE B N 1
ATOM 6552 C CA . ILE B 1 387 ? 13.055 -24.781 13.922 1 95.56 387 ILE B CA 1
ATOM 6553 C C . ILE B 1 387 ? 14.305 -24.516 13.078 1 95.56 387 ILE B C 1
ATOM 6555 O O . ILE B 1 387 ? 14.273 -24.656 11.852 1 95.56 387 ILE B O 1
ATOM 6559 N N . LYS B 1 388 ? 15.336 -24.094 13.586 1 93.25 388 LYS B N 1
ATOM 6560 C CA . LYS B 1 388 ? 16.547 -23.625 12.93 1 93.25 388 LYS B CA 1
ATOM 6561 C C . LYS B 1 388 ? 17.094 -24.688 11.977 1 93.25 388 LYS B C 1
ATOM 6563 O O . LYS B 1 388 ? 17.625 -24.359 10.906 1 93.25 388 LYS B O 1
ATOM 6568 N N . GLU B 1 389 ? 16.922 -25.938 12.305 1 91.5 389 GLU B N 1
ATOM 6569 C CA . GLU B 1 389 ? 17.453 -27.031 11.5 1 91.5 389 GLU B CA 1
ATOM 6570 C C . GLU B 1 389 ? 16.578 -27.312 10.289 1 91.5 389 GLU B C 1
ATOM 6572 O O . GLU B 1 389 ? 17 -27.984 9.344 1 91.5 389 GLU B O 1
ATOM 6577 N N . GLU B 1 390 ? 15.383 -26.781 10.273 1 90.5 390 GLU B N 1
ATOM 6578 C CA . GLU B 1 390 ? 14.406 -27.094 9.234 1 90.5 390 GLU B CA 1
ATOM 6579 C C . GLU B 1 390 ? 14.297 -25.953 8.227 1 90.5 390 GLU B C 1
ATOM 6581 O O . GLU B 1 390 ? 13.625 -26.094 7.199 1 90.5 390 GLU B O 1
ATOM 6586 N N . ILE B 1 391 ? 14.938 -24.844 8.5 1 91.12 391 ILE B N 1
ATOM 6587 C CA . ILE B 1 391 ? 14.82 -23.703 7.598 1 91.12 391 ILE B CA 1
ATOM 6588 C C . ILE B 1 391 ? 16.125 -23.531 6.82 1 91.12 391 ILE B C 1
ATOM 6590 O O . ILE B 1 391 ? 17.172 -24.062 7.215 1 91.12 391 ILE B O 1
ATOM 6594 N N . PRO B 1 392 ? 16.078 -22.875 5.625 1 89.56 392 PRO B N 1
ATOM 6595 C CA . PRO B 1 392 ? 17.266 -22.688 4.801 1 89.56 392 PRO B CA 1
ATOM 6596 C C . PRO B 1 392 ? 18.422 -22.062 5.574 1 89.56 392 PRO B C 1
ATOM 6598 O O . PRO B 1 392 ? 18.203 -21.203 6.426 1 89.56 392 PRO B O 1
ATOM 6601 N N . PHE B 1 393 ? 19.594 -22.375 5.195 1 89.5 393 PHE B N 1
ATOM 6602 C CA . PHE B 1 393 ? 20.828 -22.016 5.895 1 89.5 393 PHE B CA 1
ATOM 6603 C C . PHE B 1 393 ? 20.953 -20.5 6 1 89.5 393 PHE B C 1
ATOM 6605 O O . PHE B 1 393 ? 21.344 -19.984 7.047 1 89.5 393 PHE B O 1
ATOM 6612 N N . HIS B 1 394 ? 20.672 -19.875 4.961 1 90.5 394 HIS B N 1
ATOM 6613 C CA . HIS B 1 394 ? 20.859 -18.422 4.961 1 90.5 394 HIS B CA 1
ATOM 6614 C C . HIS B 1 394 ? 19.922 -17.75 5.961 1 90.5 394 HIS B C 1
ATOM 6616 O O . HIS B 1 394 ? 20.297 -16.75 6.586 1 90.5 394 HIS B O 1
ATOM 6622 N N . ILE B 1 395 ? 18.734 -18.25 6.148 1 92.38 395 ILE B N 1
ATOM 6623 C CA . ILE B 1 395 ? 17.797 -17.719 7.129 1 92.38 395 ILE B CA 1
ATOM 6624 C C . ILE B 1 395 ? 18.234 -18.109 8.539 1 92.38 395 ILE B C 1
ATOM 6626 O O . ILE B 1 395 ? 18.234 -17.281 9.445 1 92.38 395 ILE B O 1
ATOM 6630 N N . ALA B 1 396 ? 18.656 -19.359 8.672 1 92.62 396 ALA B N 1
ATOM 6631 C CA . ALA B 1 396 ? 19.125 -19.859 9.961 1 92.62 396 ALA B CA 1
ATOM 6632 C C . ALA B 1 396 ? 20.297 -19.016 10.477 1 92.62 396 ALA B C 1
ATOM 6634 O O . ALA B 1 396 ? 20.391 -18.734 11.672 1 92.62 396 ALA B O 1
ATOM 6635 N N . ASN B 1 397 ? 21.141 -18.625 9.555 1 92.31 397 ASN B N 1
ATOM 6636 C CA . ASN B 1 397 ? 22.281 -17.797 9.922 1 92.31 397 ASN B CA 1
ATOM 6637 C C . ASN B 1 397 ? 21.844 -16.438 10.453 1 92.31 397 ASN B C 1
ATOM 6639 O O . ASN B 1 397 ? 22.422 -15.938 11.43 1 92.31 397 ASN B O 1
ATOM 6643 N N . VAL B 1 398 ? 20.922 -15.883 9.805 1 92.19 398 VAL B N 1
ATOM 6644 C CA . VAL B 1 398 ? 20.406 -14.594 10.242 1 92.19 398 VAL B CA 1
ATOM 6645 C C . VAL B 1 398 ? 19.75 -14.719 11.617 1 92.19 398 VAL B C 1
ATOM 6647 O O . VAL B 1 398 ? 19.953 -13.867 12.484 1 92.19 398 VAL B O 1
ATOM 6650 N N . VAL B 1 399 ? 19.016 -15.758 11.812 1 93.25 399 VAL B N 1
ATOM 6651 C CA . VAL B 1 399 ? 18.328 -16.016 13.07 1 93.25 399 VAL B CA 1
ATOM 6652 C C . VAL B 1 399 ? 19.359 -16.141 14.195 1 93.25 399 VAL B C 1
ATOM 6654 O O . VAL B 1 399 ? 19.172 -15.578 15.273 1 93.25 399 VAL B O 1
ATOM 6657 N N . GLU B 1 400 ? 20.406 -16.828 13.906 1 93.19 400 GLU B N 1
ATOM 6658 C CA . GLU B 1 400 ? 21.453 -17.016 14.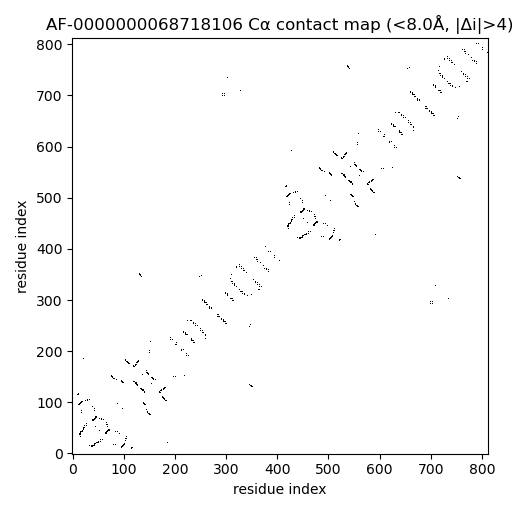898 1 93.19 400 GLU B CA 1
ATOM 6659 C C . GLU B 1 400 ? 22.141 -15.695 15.242 1 93.19 400 GLU B C 1
ATOM 6661 O O . GLU B 1 400 ? 22.375 -15.398 16.422 1 93.19 400 GLU B O 1
ATOM 6666 N N . ASN B 1 401 ? 22.422 -14.953 14.258 1 92.81 401 ASN B N 1
ATOM 6667 C CA . ASN B 1 401 ? 23.094 -13.672 14.453 1 92.81 401 ASN B CA 1
ATOM 6668 C C . ASN B 1 401 ? 22.203 -12.68 15.195 1 92.81 401 ASN B C 1
ATOM 6670 O O . ASN B 1 401 ? 22.703 -11.844 15.953 1 92.81 401 ASN B O 1
ATOM 6674 N N . ASN B 1 402 ? 20.906 -12.789 14.984 1 91.31 402 ASN B N 1
ATOM 6675 C CA . ASN B 1 402 ? 19.969 -11.836 15.547 1 91.31 402 ASN B CA 1
ATOM 6676 C C . ASN B 1 402 ? 19.609 -12.188 16.984 1 91.31 402 ASN B C 1
ATOM 6678 O O . ASN B 1 402 ? 19.047 -11.367 17.719 1 91.31 402 ASN B O 1
ATOM 6682 N N . ALA B 1 403 ? 20 -13.359 17.406 1 90.31 403 ALA B N 1
ATOM 6683 C CA . ALA B 1 403 ? 19.656 -13.828 18.75 1 90.31 403 ALA B CA 1
ATOM 6684 C C . ALA B 1 403 ? 20.234 -12.898 19.812 1 90.31 403 ALA B C 1
ATOM 6686 O O . ALA B 1 403 ? 19.625 -12.711 20.875 1 90.31 403 ALA B O 1
ATOM 6687 N N . LYS B 1 404 ? 21.281 -12.227 19.484 1 89.25 404 LYS B N 1
ATOM 6688 C CA . LYS B 1 404 ? 21.953 -11.367 20.453 1 89.25 404 LYS B CA 1
ATOM 6689 C C . LYS B 1 404 ? 21.156 -10.086 20.703 1 89.25 404 LYS B C 1
ATOM 6691 O O . LYS B 1 404 ? 21.359 -9.414 21.703 1 89.25 404 LYS B O 1
ATOM 6696 N N . PHE B 1 405 ? 20.297 -9.789 19.828 1 88.19 405 PHE B N 1
ATOM 6697 C CA . PHE B 1 405 ? 19.547 -8.547 19.938 1 88.19 405 PHE B CA 1
ATOM 6698 C C . PHE B 1 405 ? 18.266 -8.766 20.734 1 88.19 405 PHE B C 1
ATOM 6700 O O . PHE B 1 405 ? 17.562 -7.805 21.062 1 88.19 405 PHE B O 1
ATOM 6707 N N . TYR B 1 406 ? 17.922 -9.961 21.062 1 86.94 406 TYR B N 1
ATOM 6708 C CA . TYR B 1 406 ? 16.719 -10.266 21.828 1 86.94 406 TYR B CA 1
ATOM 6709 C C . TYR B 1 406 ? 17.078 -10.906 23.172 1 86.94 406 TYR B C 1
ATOM 6711 O O . TYR B 1 406 ? 18.078 -11.633 23.266 1 86.94 406 TYR B O 1
#